Protein 8RXS (pdb70)

Sequence (1080 aa):
MSLAFTKTRSTIGIVAQPVSVEVHLSNGLPSFTMVGLAETAVKESKDRVRSAIINSQFEFPCRKITVNLGPANLPKTGSGFDLPIALGILAASEQIPLTNLANHEFIGELALSGELRGVSAIIPAVLAAHKDNQHLIIANANAAEASLTGHQKVFTANNLREVCDYLCQGTSLQSLPPKPMSLAFTKTRSTIGIVAQPVSVEVHLSNGLPSFTMVGLAETAVKESKDRVRSAIINSQFEFPCRKITVNLGPANLPKTGSGFDLPIALGILAASEQIPLTNLANHEFIGELALSGELRGVSAIIPAVLAAHKDNQHLIIANANAAEASLTGHQKVFTANNLREVCDYLCQGTSLQSLPPKPMSLAFTKTRSTIGIVAQPVSVEVHLSNGLPSFTMVGLAETAVKESKDRVRSAIINSQFEFPCRKITVNLGPANLPKTGSGFDLPIALGILAASEQIPLTNLANHEFIGELALSGELRGVSAIIPAVLAAHKDNQHLIIANANAAEASLTGHQKVFTANNLREVCDYLCQGTSLQSLPPKPMSLAFTKTRSTIGIVAQPVSVEVHLSNGLPSFTMVGLAETAVKESKDRVRSAIINSQFEFPCRKITVNLGPANLPKTGSGFDLPIALGILAASEQIPLTNLANHEFIGELALSGELRGVSAIIPAVLAAHKDNQHLIIANANAAEASLTGHQKVFTANNLREVCDYLCQGTSLQSLPPKPMSLAFTKTRSTIGIVAQPVSVEVHLSNGLPSFTMVGLAETAVKESKDRVRSAIINSQFEFPCRKITVNLGPANLPKTGSGFDLPIALGILAASEQIPLTNLANHEFIGELALSGELRGVSAIIPAVLAAHKDNQHLIIANANAAEASLTGHQKVFTANNLREVCDYLCQGTSLQSLPPKPMSLAFTKTRSTIGIVAQPVSVEVHLSNGLPSFTMVGLAETAVKESKDRVRSAIINSQFEFPCRKITVNLGPANLPKTGSGFDLPIALGILAASEQIPLTNLANHEFIGELALSGELRGVSAIIPAVLAAHKDNQHLIIANANAAEASLTGHQKVFTANNLREVCDYLCQGTSLQSLPPKP

Organism: NCBI:txid91891

InterPro domains:
  IPR000523 Magnesium chelatase ChlI-like, catalytic domain [PF01078] (190-395)
  IPR003593 AAA+ ATPase domain [SM00382] (210-392)
  IPR004482 Mg chelatase-related protein [TIGR00368] (8-496)
  IPR014721 Small ribosomal subunit protein uS5 domain 2-type fold, subgroup [G3DSA:3.30.230.10] (1-174)
  IPR020568 Ribosomal protein uS5 domain 2-type superfamily [SSF54211] (10-168)
  IPR025158 Mg chelatase-related protein, C-terminal domain [PF13335] (405-496)
  IPR027417 P-loop containing nucleoside triphosphate hydrolase [G3DSA:3.40.50.300] (183-501)
  IPR027417 P-loop containing nucleoside triphosphate hydrolase [SSF52540] (189-495)
  IPR045006 Magnesium-chelatase subunit ChlI-like [PTHR32039] (17-493)

Nearest PDB structures (foldseek):
  8rxk-assembly1_E  TM=9.957E-01  e=4.503E-37  Legionella pneumophila
  8rxs-assembly1_B  TM=9.980E-01  e=3.351E-36  Legionella pneumophila
  8rxd-assembly1_C  TM=9.918E-01  e=2.190E-35  Legionella pneumophila
  8rxt-assembly1_F  TM=9.920E-01  e=5.422E-35  Legionella pneumophila
  8rxt-assembly1_B  TM=9.966E-01  e=3.114E-34  Legionella pneumophila

Radius of gyration: 34.24 Å; Cα contacts (8 Å, |Δi|>4): 2587; chains: 6; bounding box: 90×98×53 Å

Foldseek 3Di:
DLKAWAWAFADDDLATHIKTKIKGFAADAADEEEAAQEDPLRVVLPQQLVLLQVLLVHDQDRTHMYIYIDDRPDHRPWNFCNLRNSVGRCVSVVNFPRCLSVFEHEGFHAGSNAWTDATPPCQNRVVVSVVVVGQYEGEPNCLVVNAVVVDWSYAYATGSVLVRCCSRPNDRRDTSDHDD/DLKAKAWAWADDPNATDIKIKIKDFDADADDEAEAAQEDPLGVVLPQQLQLQQVLVVHDQDRTHMYMYIDDRPDNRYWNFCSLRVNVRRCVSVVNFPRVLRPFAYETFGGGSNQFTDATPDCQNRLVVCVVVVGQYEYAPNCLQVNLQPPDWSHFYDTGNVGVRCCRRVNPGDHTRPDHD/DFKAWAKAWADDDLATHIWIKIKDWDADAQDEEEAQQEDPLQVPLVVQLVLLQVLLVHDQDRTHMYIYRDPNVDHGDWQFCSLRVNVRRCCRVVVAPRVLRVFEYEGFHAGSNQFTDATPPCQNRVVVSVVVVGAYEYAPVCLVVNQQVVDFRYAHAGGSNLVRCCSRPNPPGHTGDHHD/DLKAWAWAFADDPHATHIKIKIKGFDAAADAAQAQAQEDPCGPVLVQLLVLLQVLLVHDQDRTHIHIYMGDRPDYGYWQFCNLRVSVRNCCSVVVFPRVQRPQAHETFHGGSNQFTDATPDCVSRVVVSVVVRGEYEYAPNCLLVNLQVVDPSYYHAGGSNLVRCCRRPVPRRHRGDNHD/DLKAKAWAWADDDLATHIKIKIKHFDADAAEAAEAQQEDPLRVVLPQLLVLLQVLLPHDQDRTYMYIYIGDNDDHGDWNFCSLRVSVSRCCSVVVAPRVLRPQAYETFHAGSNQFTDATPPCQNRVVVSVVVVGQYEYAPNCLLVNCLVVDWSYAHATGSNLVRCCSRPNPCRDTRDHND/DQKAWAWAWADDDLATDIKTKMKDFAADAAAEAEAQQEDPLQVCLVLQLVLLQVLVPHDQDRGHMYIYIDPRPDNRDWNFCNLRNNVGRCCSVVNFPRVQNPQEYEGFGAGSNFWTDDTPDCVNRVVVSVVPVGLYEYALNCLAVVQVVVDPSHQYATGNVLVSCCRHPNNCSVSHRPHD

B-factor: mean 123.66, std 35.22, range [73.37, 212.03]

Secondary structure (DSSP, 8-state):
--EEEEEEEEEETTEEEEEEEEEEEESSSSB--EESSB-HHHHTHHHHHHHHHHHTT-----SEEEEEEE-TTS-B--STTHHHHHHHHHHHTTSS-GGGGTTEEE--EE-SS-BEE--S--HHHHHHHHHHT-EEEEEGGGTTGGGSS--SS-EEESBHHHHHHHHHT-----------/--EEEEEEEEEETTEEEEEEEEEEEESSSSB--EESSB-HHHHTHHHHHHHHHHHTT-----SEEEEEEE-SSS-B--S--HHHHHHHHHHHTTSS-TTGGGSEEE--EE-TTSBEEPPS--HHHHHHHHHHT-EEEEEGGGHHHHHTT--S---EESBHHHHHHHHHT-----------/--EEEEEEEEEETTEEEEEEEEEEEESSSS-EEEESSB-HHHHTHHHHHHHHHHTTT-----SEEEEE---TTSPB--STBHHHHHHHHHHHTTSS-GGGGSSEEE-BEE-TTSBEEPPS--HHHHHHHHHTT-EEEEEGGGHHHHTTT--TTEEEESBHHHHHHHHHH----B-PPPP-/--EEEEEEEEEETTEEEEEEEEEEE-SSSSEEE--S-BSSSTTHHHHHHHHHHHHTT-PPP-SEEEEEES-TTS-B--STBHHHHHHHHHHHTTSS-GGG-SSEEE-BEE-TTSBEE--SS-HHHHHHHHHTT-EEEEEGGGHHHHHTT--TTEEEESBHHHHHHHHHS--------S--/--EEEEEEEEEETTEEEEEEEEEEEESSSSEEEEESSB-HHHHTHHHHHHHHHHHTT----SSEEEEEES-TTS-B--STTHHHHHHHHHHHTTSS-TTTTSS-EE--EE-TTSBEE--S--HHHHHHHHHTT--EEEEGGGHHHHGGGT--SEEEESBHHHHHHHHHH------PPP--/--EEE--EEEEETTEEEEEEEEEEEESSSSEEEEESS--HHHHTHHHHHHHHHHHTT-----SEEEEEEE-TTS----STTHHHHHHHHHHHTTSS-TTSTTSEEE---B-SSSBB-PPS--HHHHHHHHTTT-EEEEEGGGHHHHHHH--SS--EESBHHHHHHHHSS--------S--

Structure (mmCIF, N/CA/C/O backbone):
data_8RXS
#
_entry.id   8RXS
#
_cell.length_a   1.00
_cell.length_b   1.00
_cell.length_c   1.00
_cell.angle_alpha   90.00
_cell.angle_beta   90.00
_cell.angle_gamma   90.00
#
_symmetry.space_group_name_H-M   'P 1'
#
loop_
_atom_site.group_PDB
_atom_site.id
_atom_site.type_symbol
_atom_site.label_atom_id
_atom_site.label_alt_id
_atom_site.label_comp_id
_atom_site.label_asym_id
_atom_site.label_entity_id
_atom_site.label_seq_id
_atom_site.pdbx_PDB_ins_code
_atom_site.Cartn_x
_atom_site.Cartn_y
_atom_site.Cartn_z
_atom_site.occupancy
_atom_site.B_iso_or_equiv
_atom_site.auth_seq_id
_atom_site.auth_comp_id
_atom_site.auth_asym_id
_atom_site.auth_atom_id
_atom_site.pdbx_PDB_model_num
ATOM 1 N N . MET A 1 1 ? 127.19800 170.62400 104.79100 1.000 170.75000 1 MET A N 1
ATOM 2 C CA . MET A 1 1 ? 128.40100 170.79200 105.65400 1.000 170.75000 1 MET A CA 1
ATOM 3 C C . MET A 1 1 ? 129.00200 169.43200 105.99700 1.000 170.75000 1 MET A C 1
ATOM 4 O O . MET A 1 1 ? 128.27900 168.48500 106.30400 1.000 170.75000 1 MET A O 1
ATOM 20 N N . SER A 1 2 ? 130.33100 169.34600 105.94300 1.000 166.86000 2 SER A N 1
ATOM 21 C CA . SER A 1 2 ? 131.03900 168.08900 106.19000 1.000 166.86000 2 SER A CA 1
ATOM 22 C C . SER A 1 2 ? 131.36500 167.96800 107.67900 1.000 166.86000 2 SER A C 1
ATOM 23 O O . SER A 1 2 ? 132.50700 168.09800 108.12100 1.000 166.86000 2 SER A O 1
ATOM 31 N N . LEU A 1 3 ? 130.31700 167.71500 108.45800 1.000 162.89000 3 LEU A N 1
ATOM 32 C CA . LEU A 1 3 ? 130.43900 167.55400 109.89900 1.000 162.89000 3 LEU A CA 1
ATOM 33 C C . LEU A 1 3 ? 129.59200 166.37300 110.34700 1.000 162.89000 3 LEU A C 1
ATOM 34 O O . LEU A 1 3 ? 128.54800 166.07900 109.75900 1.000 162.89000 3 LEU A O 1
ATOM 50 N N . ALA A 1 4 ? 130.05200 165.69500 111.39800 1.000 164.78000 4 ALA A N 1
ATOM 51 C CA . ALA A 1 4 ? 129.35400 164.53000 111.92600 1.000 164.78000 4 ALA A CA 1
ATOM 52 C C . ALA A 1 4 ? 129.63700 164.40700 113.41400 1.000 164.78000 4 ALA A C 1
ATOM 53 O O . ALA A 1 4 ? 130.78800 164.53500 113.84100 1.000 164.78000 4 ALA A O 1
ATOM 60 N N . PHE A 1 5 ? 128.58800 164.16100 114.19600 1.000 164.81000 5 PHE A N 1
ATOM 61 C CA . PHE A 1 5 ? 128.69000 163.96400 115.64000 1.000 164.81000 5 PHE A CA 1
ATOM 62 C C . PHE A 1 5 ? 128.37800 162.50300 115.95700 1.000 164.81000 5 PHE A C 1
ATOM 63 O O . PHE A 1 5 ? 127.21900 162.12100 116.12100 1.000 164.81000 5 PHE A O 1
ATOM 80 N N . THR A 1 6 ? 129.42400 161.68900 116.04200 1.000 172.09000 6 THR A N 1
ATOM 81 C CA . THR A 1 6 ? 129.30500 160.34200 116.56800 1.000 172.09000 6 THR A CA 1
ATOM 82 C C . THR A 1 6 ? 129.46800 160.37600 118.08700 1.000 172.09000 6 THR A C 1
ATOM 83 O O . THR A 1 6 ? 129.84300 161.39400 118.67300 1.000 172.09000 6 THR A O 1
ATOM 94 N N . LYS A 1 7 ? 129.18200 159.24700 118.73100 1.000 175.02000 7 LYS A N 1
ATOM 95 C CA . LYS A 1 7 ? 129.24800 159.16100 120.18200 1.000 175.02000 7 LYS A CA 1
ATOM 96 C C . LYS A 1 7 ? 129.88500 157.84300 120.59200 1.000 175.02000 7 LYS A C 1
ATOM 97 O O . LYS A 1 7 ? 129.89300 156.86700 119.83800 1.000 175.02000 7 LYS A O 1
ATOM 116 N N . THR A 1 8 ? 130.42200 157.83300 121.80600 1.000 176.45000 8 THR A N 1
ATOM 117 C CA . THR A 1 8 ? 131.04600 156.65300 122.39200 1.000 176.45000 8 THR A CA 1
ATOM 118 C C . THR A 1 8 ? 131.17400 156.90500 123.88900 1.000 176.45000 8 THR A C 1
ATOM 119 O O . THR A 1 8 ? 130.78200 157.96100 124.39500 1.000 176.45000 8 THR A O 1
ATOM 130 N N . ARG A 1 9 ? 131.72700 155.92300 124.59800 1.000 187.16000 9 ARG A N 1
ATOM 131 C CA . ARG A 1 9 ? 131.84900 155.98200 126.04700 1.000 187.16000 9 ARG A CA 1
ATOM 132 C C . ARG A 1 9 ? 133.29500 155.74700 126.45300 1.000 187.16000 9 ARG A C 1
ATOM 133 O O . ARG A 1 9 ? 133.94000 154.81900 125.95400 1.000 187.16000 9 ARG A O 1
ATOM 154 N N . SER A 1 10 ? 133.79700 156.58700 127.35200 1.000 187.26000 10 SER A N 1
ATOM 155 C CA . SER A 1 10 ? 135.11800 156.42800 127.94500 1.000 187.26000 10 SER A CA 1
ATOM 156 C C . SER A 1 10 ? 134.95400 156.02900 129.40400 1.000 187.26000 10 SER A C 1
ATOM 157 O O . SER A 1 10 ? 134.15400 156.63100 130.12900 1.000 187.26000 10 SER A O 1
ATOM 165 N N . THR A 1 11 ? 135.70900 155.02100 129.82900 1.000 196.13000 11 THR A N 1
ATOM 166 C CA . THR A 1 11 ? 135.58400 154.44600 131.16300 1.000 196.13000 11 THR A CA 1
ATOM 167 C C . THR A 1 11 ? 136.76700 154.89700 132.01100 1.000 196.13000 11 THR A C 1
ATOM 168 O O . THR A 1 11 ? 137.91200 154.51300 131.74500 1.000 196.13000 11 THR A O 1
ATOM 179 N N . ILE A 1 12 ? 136.48700 155.70900 133.02700 1.000 200.01000 12 ILE A N 1
ATOM 180 C CA . ILE A 1 12 ? 137.46200 156.07700 134.04700 1.000 200.01000 12 ILE A CA 1
ATOM 181 C C . ILE A 1 12 ? 136.83100 155.80700 135.40400 1.000 200.01000 12 ILE A C 1
ATOM 182 O O . ILE A 1 12 ? 135.69800 156.23200 135.66200 1.000 200.01000 12 ILE A O 1
ATOM 198 N N . GLY A 1 13 ? 137.55100 155.09300 136.26300 1.000 208.53000 13 GLY A N 1
ATOM 199 C CA . GLY A 1 13 ? 137.00000 154.69500 137.54200 1.000 208.53000 13 GLY A CA 1
ATOM 200 C C . GLY A 1 13 ? 136.00300 153.56500 137.39500 1.000 208.53000 13 GLY A C 1
ATOM 201 O O . GLY A 1 13 ? 136.38600 152.42700 137.10600 1.000 208.53000 13 GLY A O 1
ATOM 205 N N . ILE A 1 14 ? 134.71900 153.86400 137.59100 1.000 212.03000 14 ILE A N 1
ATOM 206 C CA . ILE A 1 14 ? 133.66500 152.86400 137.46100 1.000 212.03000 14 ILE A CA 1
ATOM 207 C C . ILE A 1 14 ? 132.62400 153.33500 136.45300 1.000 212.03000 14 ILE A C 1
ATOM 208 O O . ILE A 1 14 ? 131.92600 152.52000 135.84100 1.000 212.03000 14 ILE A O 1
ATOM 224 N N . VAL A 1 15 ? 132.51100 154.64600 136.27500 1.000 201.57000 15 VAL A N 1
ATOM 225 C CA . VAL A 1 15 ? 131.49100 155.22600 135.41000 1.000 201.57000 15 VAL A CA 1
ATOM 226 C C . VAL A 1 15 ? 132.02100 155.28700 133.98500 1.000 201.57000 15 VAL A C 1
ATOM 227 O O . VAL A 1 15 ? 133.21900 155.46500 133.74700 1.000 201.57000 15 VAL A O 1
ATOM 240 N N . ALA A 1 16 ? 131.11200 155.13300 133.02300 1.000 194.05000 16 ALA A N 1
ATOM 241 C CA . ALA A 1 16 ? 131.43100 155.25200 131.60200 1.000 194.05000 16 ALA A CA 1
ATOM 242 C C . ALA A 1 16 ? 131.05900 156.66700 131.16800 1.000 194.05000 16 ALA A C 1
ATOM 243 O O . ALA A 1 16 ? 129.91200 156.95100 130.82200 1.000 194.05000 16 ALA A O 1
ATOM 250 N N . GLN A 1 17 ? 132.04200 157.56000 131.19000 1.000 191.91000 17 GLN A N 1
ATOM 251 C CA . GLN A 1 17 ? 131.77500 158.95200 130.85800 1.000 191.91000 17 GLN A CA 1
ATOM 252 C C . GLN A 1 17 ? 131.35600 159.06300 129.39300 1.000 191.91000 17 GLN A C 1
ATOM 253 O O . GLN A 1 17 ? 131.92500 158.38300 128.53100 1.000 191.91000 17 GLN A O 1
ATOM 267 N N . PRO A 1 18 ? 130.37300 159.90200 129.07300 1.000 182.49000 18 PRO A N 1
ATOM 268 C CA . PRO A 1 18 ? 130.02100 160.10500 127.66600 1.000 182.49000 18 PRO A CA 1
ATOM 269 C C . PRO A 1 18 ? 131.13600 160.81200 126.91400 1.000 182.49000 18 PRO A C 1
ATOM 270 O O . PRO A 1 18 ? 131.85400 161.65200 127.46000 1.000 182.49000 18 PRO A O 1
ATOM 281 N N . VAL A 1 19 ? 131.27700 160.45700 125.63900 1.000 174.00000 19 VAL A N 1
ATOM 282 C CA . VAL A 1 19 ? 132.24000 161.09200 124.74800 1.000 174.00000 19 VAL A CA 1
ATOM 283 C C . VAL A 1 19 ? 131.55000 161.35500 123.42000 1.000 174.00000 19 VAL A C 1
ATOM 284 O O . VAL A 1 19 ? 130.90400 160.46200 122.86200 1.000 174.00000 19 VAL A O 1
ATOM 297 N N . SER A 1 20 ? 131.68600 162.57600 122.91500 1.000 166.14000 20 SER A N 1
ATOM 298 C CA . SER A 1 20 ? 131.08100 162.98800 121.65200 1.000 166.14000 20 SER A CA 1
ATOM 299 C C . SER A 1 20 ? 132.19700 163.14200 120.62700 1.000 166.14000 20 SER A C 1
ATOM 300 O O . SER A 1 20 ? 132.90200 164.15500 120.60900 1.000 166.14000 20 SER A O 1
ATOM 308 N N . VAL A 1 21 ? 132.36200 162.13200 119.77800 1.000 166.25000 21 VAL A N 1
ATOM 309 C CA . VAL A 1 21 ? 133.35000 162.18800 118.70800 1.000 166.25000 21 VAL A CA 1
ATOM 310 C C . VAL A 1 21 ? 132.81400 163.09700 117.61100 1.000 166.25000 21 VAL A C 1
ATOM 311 O O . VAL A 1 21 ? 131.74300 162.84500 117.04800 1.000 166.25000 21 VAL A O 1
ATOM 324 N N . GLU A 1 22 ? 133.55700 164.15600 117.30700 1.000 163.64000 22 GLU A N 1
ATOM 325 C CA . GLU A 1 22 ? 133.15000 165.16000 116.33500 1.000 163.64000 22 GLU A CA 1
ATOM 326 C C . GLU A 1 22 ? 134.21200 165.25200 115.25100 1.000 163.64000 22 GLU A C 1
ATOM 327 O O . GLU A 1 22 ? 135.40500 165.35300 115.55300 1.000 163.64000 22 GLU A O 1
ATOM 339 N N . VAL A 1 23 ? 133.77700 165.21600 113.99400 1.000 161.74000 23 VAL A N 1
ATOM 340 C CA . VAL A 1 23 ? 134.67600 165.17800 112.84700 1.000 161.74000 23 VAL A CA 1
ATOM 341 C C . VAL A 1 23 ? 134.30200 166.29500 111.88400 1.000 161.74000 23 VAL A C 1
ATOM 342 O O . VAL A 1 23 ? 133.11800 166.51800 111.60700 1.000 161.74000 23 VAL A O 1
ATOM 355 N N . HIS A 1 24 ? 135.31400 166.99700 111.38100 1.000 161.09000 24 HIS A N 1
ATOM 356 C CA . HIS A 1 24 ? 135.13900 168.02900 110.37300 1.000 161.09000 24 HIS A CA 1
ATOM 357 C C . HIS A 1 24 ? 136.08200 167.73800 109.21400 1.000 161.09000 24 HIS A C 1
ATOM 358 O O . HIS A 1 24 ? 137.0890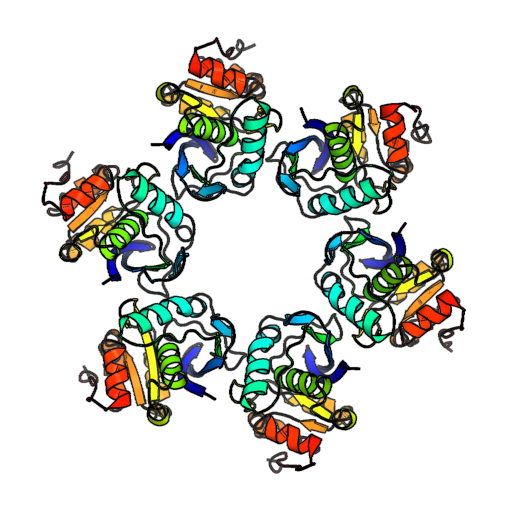0 167.04400 109.36800 1.000 161.09000 24 HIS A O 1
ATOM 372 N N . LEU A 1 25 ? 135.74600 168.27800 108.04200 1.000 164.46000 25 LEU A N 1
ATOM 373 C CA . LEU A 1 25 ? 136.52700 168.05100 106.82600 1.000 164.46000 25 LEU A CA 1
ATOM 374 C C . LEU A 1 25 ? 136.68100 169.39100 106.11300 1.000 164.46000 25 LEU A C 1
ATOM 375 O O . LEU A 1 25 ? 135.76500 169.84100 105.42000 1.000 164.46000 25 LEU A O 1
ATOM 391 N N . SER A 1 26 ? 137.84000 170.02100 106.28800 1.000 164.50000 26 SER A N 1
ATOM 392 C CA . SER A 1 26 ? 138.13100 171.29300 105.64000 1.000 164.50000 26 SER A CA 1
ATOM 393 C C . SER A 1 26 ? 138.54700 171.03600 104.19200 1.000 164.50000 26 SER A C 1
ATOM 394 O O . SER A 1 26 ? 138.49900 169.90700 103.69900 1.000 164.50000 26 SER A O 1
ATOM 402 N N . ASN A 1 27 ? 138.96600 172.08900 103.48900 1.000 166.54000 27 ASN A N 1
ATOM 403 C CA . ASN A 1 27 ? 139.29200 172.00600 102.07000 1.000 166.54000 27 ASN A CA 1
ATOM 404 C C . ASN A 1 27 ? 140.78700 172.16400 101.80600 1.000 166.54000 27 ASN A C 1
ATOM 405 O O . ASN A 1 27 ? 141.18100 172.53000 100.69300 1.000 166.54000 27 ASN A O 1
ATOM 416 N N . GLY A 1 28 ? 141.62800 171.88800 102.80000 1.000 163.87000 28 GLY A N 1
ATOM 417 C CA . GLY A 1 28 ? 143.05900 172.04900 102.66700 1.000 163.87000 28 GLY A CA 1
ATOM 418 C C . GLY A 1 28 ? 143.74900 170.78600 102.18500 1.000 163.87000 28 GLY A C 1
ATOM 419 O O . GLY A 1 28 ? 143.12100 169.80100 101.79200 1.000 163.87000 28 GLY A O 1
ATOM 423 N N . LEU A 1 29 ? 145.07800 170.82900 102.22400 1.000 153.74000 29 LEU A N 1
ATOM 424 C CA . LEU A 1 29 ? 145.88300 169.69100 101.81900 1.000 153.74000 29 LEU A CA 1
ATOM 425 C C . LEU A 1 29 ? 145.65300 168.52400 102.77600 1.000 153.74000 29 LEU A C 1
ATOM 426 O O . LEU A 1 29 ? 145.21200 168.71800 103.91100 1.000 153.74000 29 LEU A O 1
ATOM 442 N N . PRO A 1 30 ? 145.93800 167.29700 102.34100 1.000 153.64000 30 PRO A N 1
ATOM 443 C CA . PRO A 1 30 ? 145.66900 166.14300 103.20700 1.000 153.64000 30 PRO A CA 1
ATOM 444 C C . PRO A 1 30 ? 146.45000 166.23800 104.50800 1.000 153.64000 30 PRO A C 1
ATOM 445 O O . PRO A 1 30 ? 147.62100 166.62400 104.52700 1.000 153.64000 30 PRO A O 1
ATOM 456 N N . SER A 1 31 ? 145.78500 165.88800 105.60100 1.000 152.99000 31 SER A N 1
ATOM 457 C CA . SER A 1 31 ? 146.39000 165.91900 106.92500 1.000 152.99000 31 SER A CA 1
ATOM 458 C C . SER A 1 31 ? 145.50700 165.11000 107.86700 1.000 152.99000 31 SER A C 1
ATOM 459 O O . SER A 1 31 ? 144.59100 164.40400 107.43200 1.000 152.99000 31 SER A O 1
ATOM 467 N N . PHE A 1 32 ? 145.78600 165.21000 109.16300 1.000 151.61000 32 PHE A N 1
ATOM 468 C CA . PHE A 1 32 ? 144.96600 164.57100 110.18100 1.000 151.61000 32 PHE A CA 1
ATOM 469 C C . PHE A 1 32 ? 145.35400 165.15000 111.53100 1.000 151.61000 32 PHE A C 1
ATOM 470 O O . PHE A 1 32 ? 146.54100 165.28600 111.83000 1.000 151.61000 32 PHE A O 1
ATOM 487 N N . THR A 1 33 ? 144.35000 165.48600 112.33800 1.000 145.52000 33 THR A N 1
ATOM 488 C CA . THR A 1 33 ? 144.59400 166.12000 113.62900 1.000 145.52000 33 THR A CA 1
ATOM 489 C C . THR A 1 33 ? 143.56900 165.61400 114.62900 1.000 145.52000 33 THR A C 1
ATOM 490 O O . THR A 1 33 ? 142.36400 165.74700 114.40100 1.000 145.52000 33 THR A O 1
ATOM 501 N N . MET A 1 34 ? 144.04800 165.03600 115.72500 1.000 148.80000 34 MET A N 1
ATOM 502 C CA . MET A 1 34 ? 143.19300 164.57500 116.81000 1.000 148.80000 34 MET A CA 1
ATOM 503 C C . MET A 1 34 ? 143.20900 165.61700 117.91800 1.000 148.80000 34 MET A C 1
ATOM 504 O O . MET A 1 34 ? 144.26600 165.91100 118.48700 1.000 148.80000 34 MET A O 1
ATOM 518 N N . VAL A 1 35 ? 142.04200 166.16800 118.22300 1.000 149.14000 35 VAL A N 1
ATOM 519 C CA . VAL A 1 35 ? 141.90200 167.19000 119.24200 1.000 149.14000 35 VAL A CA 1
ATOM 520 C C . VAL A 1 35 ? 141.50500 166.52500 120.55200 1.000 149.14000 35 VAL A C 1
ATOM 521 O O . VAL A 1 35 ? 141.00400 165.39800 120.58400 1.000 149.14000 35 VAL A O 1
ATOM 534 N N . GLY A 1 36 ? 141.74100 167.22700 121.65400 1.000 144.75000 36 GLY A N 1
ATOM 535 C CA . GLY A 1 36 ? 141.45700 166.70200 122.97100 1.000 144.75000 36 GLY A CA 1
ATOM 536 C C . GLY A 1 36 ? 142.62000 165.90900 123.53600 1.000 144.75000 36 GLY A C 1
ATOM 537 O O . GLY A 1 36 ? 143.64200 165.67500 122.88700 1.000 144.75000 36 GLY A O 1
ATOM 541 N N . LEU A 1 37 ? 142.45000 165.48000 124.78600 1.000 150.42000 37 LEU A N 1
ATOM 542 C CA . LEU A 1 37 ? 143.48900 164.73900 125.50000 1.000 150.42000 37 LEU A CA 1
ATOM 543 C C . LEU A 1 37 ? 143.53500 163.28800 125.01500 1.000 150.42000 37 LEU A C 1
ATOM 544 O O . LEU A 1 37 ? 143.31500 162.33500 125.76100 1.000 150.42000 37 LEU A O 1
ATOM 560 N N . ALA A 1 38 ? 143.83500 163.13800 123.73000 1.000 149.14000 38 ALA A N 1
ATOM 561 C CA . ALA A 1 38 ? 143.96400 161.82100 123.12100 1.000 149.14000 38 ALA A CA 1
ATOM 562 C C . ALA A 1 38 ? 145.29900 161.22500 123.54800 1.000 149.14000 38 ALA A C 1
ATOM 563 O O . ALA A 1 38 ? 146.36100 161.72900 123.16900 1.000 149.14000 38 ALA A O 1
ATOM 570 N N . GLU A 1 39 ? 145.25400 160.15600 124.33700 1.000 154.93000 39 GLU A N 1
ATOM 571 C CA . GLU A 1 39 ? 146.47900 159.48000 124.73700 1.000 154.93000 39 GLU A CA 1
ATOM 572 C C . GLU A 1 39 ? 147.10700 158.78300 123.52900 1.000 154.93000 39 GLU A C 1
ATOM 573 O O . GLU A 1 39 ? 146.55400 158.76600 122.42500 1.000 154.93000 39 GLU A O 1
ATOM 585 N N . THR A 1 40 ? 148.27800 158.18300 123.75700 1.000 146.96000 40 THR A N 1
ATOM 586 C CA . THR A 1 40 ? 149.02000 157.54800 122.67100 1.000 146.96000 40 THR A CA 1
ATOM 587 C C . THR A 1 40 ? 148.14900 156.54100 121.93300 1.000 146.96000 40 THR A C 1
ATOM 588 O O . THR A 1 40 ? 148.00800 156.60000 120.70100 1.000 146.96000 40 THR A O 1
ATOM 599 N N . ALA A 1 41 ? 147.51300 155.63400 122.68500 1.000 145.51000 41 ALA A N 1
ATOM 600 C CA . ALA A 1 41 ? 146.73300 154.55800 122.08800 1.000 145.51000 41 ALA A CA 1
ATOM 601 C C . ALA A 1 41 ? 145.59900 155.07800 121.21900 1.000 145.51000 41 ALA A C 1
ATOM 602 O O . ALA A 1 41 ? 145.11000 154.34400 120.35300 1.000 145.51000 41 ALA A O 1
ATOM 609 N N . VAL A 1 42 ? 145.17000 156.31700 121.42800 1.000 151.89000 42 VAL A N 1
ATOM 610 C CA . VAL A 1 42 ? 144.11900 156.90900 120.61300 1.000 151.89000 42 VAL A CA 1
ATOM 611 C C . VAL A 1 42 ? 144.70400 157.60700 119.39500 1.000 151.89000 42 VAL A C 1
ATOM 612 O O . VAL A 1 42 ? 144.21400 157.43800 118.27600 1.000 151.89000 42 VAL A O 1
ATOM 625 N N . LYS A 1 43 ? 145.76100 158.40100 119.58100 1.000 147.35000 43 LYS A N 1
ATOM 626 C CA . LYS A 1 43 ? 146.29400 159.15000 118.44800 1.000 147.35000 43 LYS A CA 1
ATOM 627 C C . LYS A 1 43 ? 146.97100 158.25800 117.41400 1.000 147.35000 43 LYS A C 1
ATOM 628 O O . LYS A 1 43 ? 147.11400 158.68400 116.26300 1.000 147.35000 43 LYS A O 1
ATOM 647 N N . GLU A 1 44 ? 147.38500 157.03500 117.76500 1.000 149.37000 44 GLU A N 1
ATOM 648 C CA . GLU A 1 44 ? 147.80700 156.16700 116.66300 1.000 149.37000 44 GLU A CA 1
ATOM 649 C C . GLU A 1 44 ? 146.63500 155.67000 115.82700 1.000 149.37000 44 GLU A C 1
ATOM 650 O O . GLU A 1 44 ? 146.86400 155.00300 114.81200 1.000 149.37000 44 GLU A O 1
ATOM 662 N N . SER A 1 45 ? 145.39500 155.96500 116.22000 1.000 150.03000 45 SER A N 1
ATOM 663 C CA . SER A 1 45 ? 144.23700 155.43400 115.50800 1.000 150.03000 45 SER A CA 1
ATOM 664 C C . SER A 1 45 ? 144.06600 156.02100 114.11300 1.000 150.03000 45 SER A C 1
ATOM 665 O O . SER A 1 45 ? 143.21600 155.53300 113.36200 1.000 150.03000 45 SER A O 1
ATOM 673 N N . LYS A 1 46 ? 144.82600 157.05700 113.75100 1.000 149.44000 46 LYS A N 1
ATOM 674 C CA . LYS A 1 46 ? 144.64900 157.67900 112.44100 1.000 149.44000 46 LYS A CA 1
ATOM 675 C C . LYS A 1 46 ? 144.84500 156.66400 111.32000 1.000 149.44000 46 LYS A C 1
ATOM 676 O O . LYS A 1 46 ? 143.97600 156.49300 110.45300 1.000 149.44000 46 LYS A O 1
ATOM 695 N N . ASP A 1 47 ? 145.98300 155.96600 111.33000 1.000 146.58000 47 ASP A N 1
ATOM 696 C CA . ASP A 1 47 ? 146.27000 155.01400 110.26500 1.000 146.58000 47 ASP A CA 1
ATOM 697 C C . ASP A 1 47 ? 145.34800 153.80600 110.33200 1.000 146.58000 47 ASP A C 1
ATOM 698 O O . ASP A 1 47 ? 144.97700 153.25500 109.29100 1.000 146.58000 47 ASP A O 1
ATOM 707 N N . ARG A 1 48 ? 144.97200 153.37800 111.53900 1.000 149.94000 48 ARG A N 1
ATOM 708 C CA . ARG A 1 48 ? 144.01500 152.28400 111.65900 1.000 149.94000 48 ARG A CA 1
ATOM 709 C C . ARG A 1 48 ? 142.70600 152.64200 110.97100 1.000 149.94000 48 ARG A C 1
ATOM 710 O O . ARG A 1 48 ? 142.16100 151.84900 110.19300 1.000 149.94000 48 ARG A O 1
ATOM 731 N N . VAL A 1 49 ? 142.19100 153.84200 111.24000 1.000 158.32000 49 VAL A N 1
ATOM 732 C CA . VAL A 1 49 ? 140.94600 154.27900 110.61700 1.000 158.32000 49 VAL A CA 1
ATOM 733 C C . VAL A 1 49 ? 141.11400 154.35900 109.10700 1.000 158.32000 49 VAL A C 1
ATOM 734 O O . VAL A 1 49 ? 140.24700 153.91800 108.34400 1.000 158.32000 49 VAL A O 1
ATOM 747 N N . ARG A 1 50 ? 142.22500 154.94000 108.65300 1.000 151.98000 50 ARG A N 1
ATOM 748 C CA . ARG A 1 50 ? 142.43100 155.09400 107.21600 1.000 151.98000 50 ARG A CA 1
ATOM 749 C C . ARG A 1 50 ? 142.44100 153.73700 106.52100 1.000 151.98000 50 ARG A C 1
ATOM 750 O O . ARG A 1 50 ? 141.75900 153.53800 105.50600 1.000 151.98000 50 ARG A O 1
ATOM 771 N N . SER A 1 51 ? 143.19700 152.78200 107.06600 1.000 153.74000 51 SER A N 1
ATOM 772 C CA . SER A 1 51 ? 143.27800 151.45800 106.45900 1.000 153.74000 51 SER A CA 1
ATOM 773 C C . SER A 1 51 ? 141.93700 150.74100 106.50700 1.000 153.74000 51 SER A C 1
ATOM 774 O O . SER A 1 51 ? 141.52800 150.11600 105.52100 1.000 153.74000 51 SER A O 1
ATOM 782 N N . ALA A 1 52 ? 141.23400 150.81400 107.64100 1.000 158.37000 52 ALA A N 1
ATOM 783 C CA . ALA A 1 52 ? 139.94700 150.13700 107.74900 1.000 158.37000 52 ALA A CA 1
ATOM 784 C C . ALA A 1 52 ? 138.94600 150.70600 106.75400 1.000 158.37000 52 ALA A C 1
ATOM 785 O O . ALA A 1 52 ? 138.18000 149.95900 106.13500 1.000 158.37000 52 ALA A O 1
ATOM 792 N N . ILE A 1 53 ? 138.93800 152.02900 106.58500 1.000 163.52000 53 ILE A N 1
ATOM 793 C CA . ILE A 1 53 ? 138.01200 152.64900 105.64700 1.000 163.52000 53 ILE A CA 1
ATOM 794 C C . ILE A 1 53 ? 138.36700 152.26800 104.21600 1.000 163.52000 53 ILE A C 1
ATOM 795 O O . ILE A 1 53 ? 137.48600 151.93800 103.41200 1.000 163.52000 53 ILE A O 1
ATOM 811 N N . ILE A 1 54 ? 139.65500 152.29900 103.87000 1.000 157.69000 54 ILE A N 1
ATOM 812 C CA . ILE A 1 54 ? 140.05200 151.98300 102.50100 1.000 157.69000 54 ILE A CA 1
ATOM 813 C C . ILE A 1 54 ? 139.73200 150.53000 102.17000 1.000 157.69000 54 ILE A C 1
ATOM 814 O O . ILE A 1 54 ? 139.21000 150.22600 101.09000 1.000 157.69000 54 ILE A O 1
ATOM 830 N N . ASN A 1 55 ? 140.03700 149.60800 103.08600 1.000 155.14000 55 ASN A N 1
ATOM 831 C CA . ASN A 1 55 ? 139.88400 148.18800 102.78400 1.000 155.14000 55 ASN A CA 1
ATOM 832 C C . ASN A 1 55 ? 138.42200 147.76900 102.71800 1.000 155.14000 55 ASN A C 1
ATOM 833 O O . ASN A 1 55 ? 138.09500 146.78000 102.05300 1.000 155.14000 55 ASN A O 1
ATOM 844 N N . SER A 1 56 ? 137.53200 148.49700 103.38900 1.000 167.40000 56 SER A N 1
ATOM 845 C CA . SER A 1 56 ? 136.10700 148.19100 103.35900 1.000 167.40000 56 SER A CA 1
ATOM 846 C C . SER A 1 56 ? 135.41000 148.75000 102.12400 1.000 167.40000 56 SER A C 1
ATOM 847 O O . SER A 1 56 ? 134.18100 148.89000 102.12800 1.000 167.40000 56 SER A O 1
ATOM 855 N N . GLN A 1 57 ? 136.16500 149.07400 101.07400 1.000 172.38000 57 GLN A N 1
ATOM 856 C CA . GLN A 1 57 ? 135.60700 149.56100 99.81400 1.000 172.38000 57 GLN A CA 1
ATOM 857 C C . GLN A 1 57 ? 134.83300 150.86200 100.00800 1.000 172.38000 57 GLN A C 1
ATOM 858 O O . GLN A 1 57 ? 133.84800 151.12300 99.31300 1.000 172.38000 57 GLN A O 1
ATOM 872 N N . PHE A 1 58 ? 135.27100 151.68400 100.95300 1.000 172.18000 58 PHE A N 1
ATOM 873 C CA . PHE A 1 58 ? 134.71100 153.00500 101.17100 1.000 172.18000 58 PHE A CA 1
ATOM 874 C C . PHE A 1 58 ? 135.60100 154.04100 100.49000 1.000 172.18000 58 PHE A C 1
ATOM 875 O O . PHE A 1 58 ? 136.54800 153.70500 99.77300 1.000 172.18000 58 PHE A O 1
ATOM 892 N N . GLU A 1 59 ? 135.29900 155.31800 100.71000 1.000 173.82000 59 GLU A N 1
ATOM 893 C CA . GLU A 1 59 ? 136.08800 156.42100 100.17500 1.000 173.82000 59 GLU A CA 1
ATOM 894 C C . GLU A 1 59 ? 136.68000 157.20700 101.33400 1.000 173.82000 59 GLU A C 1
ATOM 895 O O . GLU A 1 59 ? 135.94200 157.70200 102.19400 1.000 173.82000 59 GLU A O 1
ATOM 907 N N . PHE A 1 60 ? 138.00700 157.32200 101.35600 1.000 163.94000 60 PHE A N 1
ATOM 908 C CA . PHE A 1 60 ? 138.68700 158.12800 102.35900 1.000 163.94000 60 PHE A CA 1
ATOM 909 C C . PHE A 1 60 ? 138.89800 159.53300 101.81500 1.000 163.94000 60 PHE A C 1
ATOM 910 O O . PHE A 1 60 ? 139.54400 159.68600 100.77000 1.000 163.94000 60 PHE A O 1
ATOM 927 N N . PRO A 1 61 ? 138.38600 160.57700 102.46900 1.000 165.23000 61 PRO A N 1
ATOM 928 C CA . PRO A 1 61 ? 138.55500 161.92800 101.92300 1.000 165.23000 61 PRO A CA 1
ATOM 929 C C . PRO A 1 61 ? 140.02300 162.31400 101.82100 1.000 165.23000 61 PRO A C 1
ATOM 930 O O . PRO A 1 61 ? 140.85400 161.91900 102.64100 1.000 165.23000 61 PRO A O 1
ATOM 941 N N . CYS A 1 62 ? 140.33400 163.10200 100.78900 1.000 155.30000 62 CYS A N 1
ATOM 942 C CA . CYS A 1 62 ? 141.64600 163.71500 100.63200 1.000 155.30000 62 CYS A CA 1
ATOM 943 C C . CYS A 1 62 ? 141.69200 165.11200 101.24100 1.000 155.30000 62 CYS A C 1
ATOM 944 O O . CYS A 1 62 ? 142.46000 165.97000 100.78800 1.000 155.30000 62 CYS A O 1
ATOM 952 N N . ARG A 1 63 ? 140.87900 165.35400 102.26500 1.000 164.64000 63 ARG A N 1
ATOM 953 C CA . ARG A 1 63 ? 140.69200 166.66700 102.85300 1.000 164.64000 63 ARG A CA 1
ATOM 954 C C . ARG A 1 63 ? 141.47100 166.77200 104.16300 1.000 164.64000 63 ARG A C 1
ATOM 955 O O . ARG A 1 63 ? 142.10300 165.81700 104.62100 1.000 164.64000 63 ARG A O 1
ATOM 976 N N . LYS A 1 64 ? 141.42100 167.95500 104.77200 1.000 163.76000 64 LYS A N 1
ATOM 977 C CA . LYS A 1 64 ? 142.10900 168.21400 106.03600 1.000 163.76000 64 LYS A CA 1
ATOM 978 C C . LYS A 1 64 ? 141.18900 167.77300 107.16700 1.000 163.76000 64 LYS A C 1
ATOM 979 O O . LYS A 1 64 ? 140.43300 168.56600 107.72900 1.000 163.76000 64 LYS A O 1
ATOM 998 N N . ILE A 1 65 ? 141.25400 166.48400 107.50300 1.000 160.03000 65 ILE A N 1
ATOM 999 C CA . ILE A 1 65 ? 140.41000 165.95400 108.56200 1.000 160.03000 65 ILE A CA 1
ATOM 1000 C C . ILE A 1 65 ? 140.77500 166.61200 109.89000 1.000 160.03000 65 ILE A C 1
ATOM 1001 O O . ILE A 1 65 ? 141.92400 167.00700 110.12300 1.000 160.03000 65 ILE A O 1
ATOM 1017 N N . THR A 1 66 ? 139.78100 166.73000 110.77100 1.000 157.31000 66 THR A N 1
ATOM 1018 C CA . THR A 1 66 ? 139.98400 167.32300 112.09600 1.000 157.31000 66 THR A CA 1
ATOM 1019 C C . THR A 1 66 ? 139.03300 166.61200 113.06100 1.000 157.31000 66 THR A C 1
ATOM 1020 O O . THR A 1 66 ? 137.85900 166.97000 113.17200 1.000 157.31000 66 THR A O 1
ATOM 1031 N N . VAL A 1 67 ? 139.55800 165.60900 113.75500 1.000 157.12000 67 VAL A N 1
ATOM 1032 C CA . VAL A 1 67 ? 138.77500 164.82000 114.69900 1.000 157.12000 67 VAL A CA 1
ATOM 1033 C C . VAL A 1 67 ? 138.90100 165.44000 116.08200 1.000 157.12000 67 VAL A C 1
ATOM 1034 O O . VAL A 1 67 ? 140.01200 165.63100 116.59000 1.000 157.12000 67 VAL A O 1
ATOM 1047 N N . ASN A 1 68 ? 137.76100 165.75600 116.69200 1.000 158.32000 68 ASN A N 1
ATOM 1048 C CA . ASN A 1 68 ? 137.71500 166.33100 118.03300 1.000 158.32000 68 ASN A CA 1
ATOM 1049 C C . ASN A 1 68 ? 136.76300 165.49100 118.87000 1.000 158.32000 68 ASN A C 1
ATOM 1050 O O . ASN A 1 68 ? 135.57000 165.40100 118.55900 1.000 158.32000 68 ASN A O 1
ATOM 1061 N N . LEU A 1 69 ? 137.28600 164.88100 119.92900 1.000 161.39000 69 LEU A N 1
ATOM 1062 C CA . LEU A 1 69 ? 136.50400 164.05800 120.84600 1.000 161.39000 69 LEU A CA 1
ATOM 1063 C C . LEU A 1 69 ? 136.52200 164.73600 122.21500 1.000 161.39000 69 LEU A C 1
ATOM 1064 O O . LEU A 1 69 ? 137.43700 164.53700 123.01600 1.000 161.39000 69 LEU A O 1
ATOM 1080 N N . GLY A 1 70 ? 135.49900 165.54400 122.47700 1.000 162.11000 70 GLY A N 1
ATOM 1081 C CA . GLY A 1 70 ? 135.36000 166.19400 123.75800 1.000 162.11000 70 GLY A CA 1
ATOM 1082 C C . GLY A 1 70 ? 134.75100 165.27200 124.79000 1.000 162.11000 70 GLY A C 1
ATOM 1083 O O . GLY A 1 70 ? 134.30000 164.15400 124.49600 1.000 162.11000 70 GLY A O 1
ATOM 1087 N N . PRO A 1 71 ? 134.72400 165.73700 126.04800 1.000 162.02000 71 PRO A N 1
ATOM 1088 C CA . PRO A 1 71 ? 135.22400 167.02400 126.56100 1.000 162.02000 71 PRO A CA 1
ATOM 1089 C C . PRO A 1 71 ? 136.74400 167.12900 126.50700 1.000 162.02000 71 PRO A C 1
ATOM 1090 O O . PRO A 1 71 ? 137.44100 166.12300 126.40700 1.000 162.02000 71 PRO A O 1
ATOM 1101 N N . ALA A 1 72 ? 137.28200 168.34600 126.57600 1.000 152.70000 72 ALA A N 1
ATOM 1102 C CA . ALA A 1 72 ? 138.71100 168.56500 126.39600 1.000 152.70000 72 ALA A CA 1
ATOM 1103 C C . ALA A 1 72 ? 139.52500 168.32800 127.66100 1.000 152.70000 72 ALA A C 1
ATOM 1104 O O . ALA A 1 72 ? 140.75800 168.37600 127.59500 1.000 152.70000 72 ALA A O 1
ATOM 1111 N N . ASN A 1 73 ? 138.88300 168.07700 128.80200 1.000 154.51000 73 ASN A N 1
ATOM 1112 C CA . ASN A 1 73 ? 139.58800 167.88200 130.06200 1.000 154.51000 73 ASN A CA 1
ATOM 1113 C C . ASN A 1 73 ? 139.49900 166.45600 130.58600 1.000 154.51000 73 ASN A C 1
ATOM 1114 O O . ASN A 1 73 ? 140.05900 166.16900 131.65000 1.000 154.51000 73 ASN A O 1
ATOM 1125 N N . LEU A 1 74 ? 138.81900 165.55600 129.87600 1.000 161.88000 74 LEU A N 1
ATOM 1126 C CA . LEU A 1 74 ? 138.71700 164.16700 130.29700 1.000 161.88000 74 LEU A CA 1
ATOM 1127 C C . LEU A 1 74 ? 139.66500 163.31800 129.46700 1.000 161.88000 74 LEU A C 1
ATOM 1128 O O . LEU A 1 74 ? 139.48000 163.22900 128.24500 1.000 161.88000 74 LEU A O 1
ATOM 1144 N N . PRO A 1 75 ? 140.68700 162.69800 130.05900 1.000 162.71000 75 PRO A N 1
ATOM 1145 C CA . PRO A 1 75 ? 141.59100 161.86200 129.26000 1.000 162.71000 75 PRO A CA 1
ATOM 1146 C C . PRO A 1 75 ? 140.84400 160.73900 128.56000 1.000 162.71000 75 PRO A C 1
ATOM 1147 O O . PRO A 1 75 ? 139.92900 160.13000 129.12000 1.000 162.71000 75 PRO A O 1
ATOM 1158 N N . LYS A 1 76 ? 141.24300 160.46800 127.32100 1.000 165.23000 76 LYS A N 1
ATOM 1159 C CA . LYS A 1 76 ? 140.68900 159.38400 126.51200 1.000 165.23000 76 LYS A CA 1
ATOM 1160 C C . LYS A 1 76 ? 141.76100 158.30100 126.42400 1.000 165.23000 76 LYS A C 1
ATOM 1161 O O . LYS A 1 76 ? 142.55100 158.26000 125.48000 1.000 165.23000 76 LYS A O 1
ATOM 1180 N N . THR A 1 77 ? 141.77700 157.41600 127.42100 1.000 172.19000 77 THR A N 1
ATOM 1181 C CA . THR A 1 77 ? 142.83300 156.42200 127.54800 1.000 172.19000 77 THR A CA 1
ATOM 1182 C C . THR A 1 77 ? 142.48900 155.08900 126.89900 1.000 172.19000 77 THR A C 1
ATOM 1183 O O . THR A 1 77 ? 143.40000 154.30500 126.61100 1.000 172.19000 77 THR A O 1
ATOM 1194 N N . GLY A 1 78 ? 141.21200 154.81300 126.66400 1.000 170.39000 78 GLY A N 1
ATOM 1195 C CA . GLY A 1 78 ? 140.81500 153.55600 126.07600 1.000 170.39000 78 GLY A CA 1
ATOM 1196 C C . GLY A 1 78 ? 141.28100 153.43500 124.63400 1.000 170.39000 78 GLY A C 1
ATOM 1197 O O . GLY A 1 78 ? 142.01000 154.26900 124.09500 1.000 170.39000 78 GLY A O 1
ATOM 1201 N N . SER A 1 79 ? 140.83500 152.34900 124.00000 1.000 163.02000 79 SER A N 1
ATOM 1202 C CA . SER A 1 79 ? 141.16000 152.07600 122.60900 1.000 163.02000 79 SER A CA 1
ATOM 1203 C C . SER A 1 79 ? 139.92900 151.86400 121.73700 1.000 163.02000 79 SER A C 1
ATOM 1204 O O . SER A 1 79 ? 140.08100 151.61500 120.53700 1.000 163.02000 79 SER A O 1
ATOM 1212 N N . GLY A 1 80 ? 138.72600 151.95800 122.29700 1.000 169.71000 80 GLY A N 1
ATOM 1213 C CA . GLY A 1 80 ? 137.51700 151.72900 121.53200 1.000 169.71000 80 GLY A CA 1
ATOM 1214 C C . GLY A 1 80 ? 137.00300 152.97200 120.83600 1.000 169.71000 80 GLY A C 1
ATOM 1215 O O . GLY A 1 80 ? 135.80300 153.08800 120.56900 1.000 169.71000 80 GLY A O 1
ATOM 1219 N N . PHE A 1 81 ? 137.89800 153.90900 120.53400 1.000 167.21000 81 PHE A N 1
ATOM 1220 C CA . PHE A 1 81 ? 137.54500 155.12700 119.81900 1.000 167.21000 81 PHE A CA 1
ATOM 1221 C C . PHE A 1 81 ? 137.74400 154.99900 118.31600 1.000 167.21000 81 PHE A C 1
ATOM 1222 O O . PHE A 1 81 ? 137.48200 155.95800 117.58500 1.000 167.21000 81 PHE A O 1
ATOM 1239 N N . ASP A 1 82 ? 138.19500 153.83900 117.83900 1.000 164.65000 82 ASP A N 1
ATOM 1240 C CA . ASP A 1 82 ? 138.46200 153.66800 116.41600 1.000 164.65000 82 ASP A CA 1
ATOM 1241 C C . ASP A 1 82 ? 137.16600 153.62800 115.61100 1.000 164.65000 82 ASP A C 1
ATOM 1242 O O . ASP A 1 82 ? 137.02100 154.33900 114.60700 1.000 164.65000 82 ASP A O 1
ATOM 1251 N N . LEU A 1 83 ? 136.20900 152.80600 116.04300 1.000 170.46000 83 LEU A N 1
ATOM 1252 C CA . LEU A 1 83 ? 134.96000 152.66100 115.29700 1.000 170.46000 83 LEU A CA 1
ATOM 1253 C C . LEU A 1 83 ? 134.14700 153.94600 115.26700 1.000 170.46000 83 LEU A C 1
ATOM 1254 O O . LEU A 1 83 ? 133.65500 154.31400 114.18600 1.000 170.46000 83 LEU A O 1
ATOM 1270 N N . PRO A 1 84 ? 133.93000 154.64800 116.38400 1.000 170.12000 84 PRO A N 1
ATOM 1271 C CA . PRO A 1 84 ? 133.20700 155.92700 116.29600 1.000 170.12000 84 PRO A CA 1
ATOM 1272 C C . PRO A 1 84 ? 133.87800 156.92200 115.37200 1.000 170.12000 84 PRO A C 1
ATOM 1273 O O . PRO A 1 84 ? 133.19400 157.63500 114.62900 1.000 170.12000 84 PRO A O 1
ATOM 1284 N N . ILE A 1 85 ? 135.21100 156.98500 115.39000 1.000 165.91000 85 ILE A N 1
ATOM 1285 C CA . ILE A 1 85 ? 135.92300 157.92800 114.53300 1.000 165.91000 85 ILE A CA 1
ATOM 1286 C C . ILE A 1 85 ? 135.71700 157.56700 113.06800 1.000 165.91000 85 ILE A C 1
ATOM 1287 O O . ILE A 1 85 ? 135.45700 158.43500 112.22500 1.000 165.91000 85 ILE A O 1
ATOM 1303 N N . ALA A 1 86 ? 135.83600 156.27800 112.74200 1.000 168.09000 86 ALA A N 1
ATOM 1304 C CA . ALA A 1 86 ? 135.62400 155.85300 111.36300 1.000 168.09000 86 ALA A CA 1
ATOM 1305 C C . ALA A 1 86 ? 134.20400 156.16300 110.91000 1.000 168.09000 86 ALA A C 1
ATOM 1306 O O . ALA A 1 86 ? 133.99000 156.65200 109.79200 1.000 168.09000 86 ALA A O 1
ATOM 1313 N N . LEU A 1 87 ? 133.21700 155.88900 111.76600 1.000 172.32000 87 LEU A N 1
ATOM 1314 C CA . LEU A 1 87 ? 131.83300 156.17000 111.40600 1.000 172.32000 87 LEU A CA 1
ATOM 1315 C C . LEU A 1 87 ? 131.60900 157.66200 111.20400 1.000 172.32000 87 LEU A C 1
ATOM 1316 O O . LEU A 1 87 ? 130.90400 158.07100 110.27500 1.000 172.32000 87 LEU A O 1
ATOM 1332 N N . GLY A 1 88 ? 132.19500 158.49100 112.06900 1.000 169.51000 88 GLY A N 1
ATOM 1333 C CA . GLY A 1 88 ? 132.05700 159.92800 111.90600 1.000 169.51000 88 GLY A CA 1
ATOM 1334 C C . GLY A 1 88 ? 132.67600 160.42500 110.61500 1.000 169.51000 88 GLY A C 1
ATOM 1335 O O . GLY A 1 88 ? 132.09400 161.25900 109.91700 1.000 169.51000 88 GLY A O 1
ATOM 1339 N N . ILE A 1 89 ? 133.86500 159.92200 110.27800 1.000 165.04000 89 ILE A N 1
ATOM 1340 C CA . ILE A 1 89 ? 134.50200 160.32800 109.02800 1.000 165.04000 89 ILE A CA 1
ATOM 1341 C C . ILE A 1 89 ? 133.65000 159.90700 107.83900 1.000 165.04000 89 ILE A C 1
ATOM 1342 O O . ILE A 1 89 ? 133.46900 160.67500 106.88500 1.000 165.04000 89 ILE A O 1
ATOM 1358 N N . LEU A 1 90 ? 133.11600 158.68500 107.87000 1.000 170.31000 90 LEU A N 1
ATOM 1359 C CA . LEU A 1 90 ? 132.25000 158.24300 106.78200 1.000 170.31000 90 LEU A CA 1
ATOM 1360 C C . LEU A 1 90 ? 131.02800 159.14700 106.65900 1.000 170.31000 90 LEU A C 1
ATOM 1361 O O . LEU A 1 90 ? 130.69500 159.61800 105.56600 1.000 170.31000 90 LEU A O 1
ATOM 1377 N N . ALA A 1 91 ? 130.36000 159.42100 107.78200 1.000 174.15000 91 ALA A N 1
ATOM 1378 C CA . ALA A 1 91 ? 129.16500 160.25500 107.74200 1.000 174.15000 91 ALA A CA 1
ATOM 1379 C C . ALA A 1 91 ? 129.47700 161.65800 107.24500 1.000 174.15000 91 ALA A C 1
ATOM 1380 O O . ALA A 1 91 ? 128.65200 162.27100 106.55800 1.000 174.15000 91 ALA A O 1
ATOM 1387 N N . ALA A 1 92 ? 130.65600 162.18500 107.58100 1.000 169.16000 92 ALA A N 1
ATOM 1388 C CA . ALA A 1 92 ? 131.00800 163.53100 107.14400 1.000 169.16000 92 ALA A CA 1
ATOM 1389 C C . ALA A 1 92 ? 131.05000 163.62200 105.62400 1.000 169.16000 92 ALA A C 1
ATOM 1390 O O . ALA A 1 92 ? 130.53100 164.57900 105.03800 1.000 169.16000 92 ALA A O 1
ATOM 1397 N N . SER A 1 93 ? 131.65700 162.63600 104.96800 1.000 171.16000 93 SER A N 1
ATOM 1398 C CA . SER A 1 93 ? 131.75400 162.62800 103.50900 1.000 171.16000 93 SER A CA 1
ATOM 1399 C C . SER A 1 93 ? 130.59300 161.87300 102.86600 1.000 171.16000 93 SER A C 1
ATOM 1400 O O . SER A 1 93 ? 130.78800 161.02700 101.99500 1.000 171.16000 93 SER A O 1
ATOM 1408 N N . GLU A 1 94 ? 129.37600 162.20300 103.28400 1.000 177.23000 94 GLU A N 1
ATOM 1409 C CA . GLU A 1 94 ? 128.14000 161.71200 102.66700 1.000 177.23000 94 GLU A CA 1
ATOM 1410 C C . GLU A 1 94 ? 128.24000 160.23300 102.28400 1.000 177.23000 94 GLU A C 1
ATOM 1411 O O . GLU A 1 94 ? 127.83800 159.80100 101.20700 1.000 177.23000 94 GLU A O 1
ATOM 1423 N N . GLN A 1 95 ? 128.71800 159.43400 103.24300 1.000 174.56000 95 GLN A N 1
ATOM 1424 C CA . GLN A 1 95 ? 128.80100 157.99000 103.08100 1.000 174.56000 95 GLN A CA 1
ATOM 1425 C C . GLN A 1 95 ? 127.90900 157.21200 104.03700 1.000 174.56000 95 GLN A C 1
ATOM 1426 O O . GLN A 1 95 ? 127.62700 156.04000 103.76800 1.000 174.56000 95 GLN A O 1
ATOM 1440 N N . ILE A 1 96 ? 127.46100 157.81700 105.13300 1.000 177.38000 96 ILE A N 1
ATOM 1441 C CA . ILE A 1 96 ? 126.48500 157.19100 106.02000 1.000 177.38000 96 ILE A CA 1
ATOM 1442 C C . ILE A 1 96 ? 125.40500 158.22400 106.32000 1.000 177.38000 96 ILE A C 1
ATOM 1443 O O . ILE A 1 96 ? 125.73300 159.34400 106.73600 1.000 177.38000 96 ILE A O 1
ATOM 1459 N N . PRO A 1 97 ? 124.11400 157.91300 106.11100 1.000 180.13000 97 PRO A N 1
ATOM 1460 C CA . PRO A 1 97 ? 123.06800 158.86900 106.49800 1.000 180.13000 97 PRO A CA 1
ATOM 1461 C C . PRO A 1 97 ? 123.25500 159.36600 107.92300 1.000 180.13000 97 PRO A C 1
ATOM 1462 O O . PRO A 1 97 ? 123.18500 158.58700 108.87900 1.000 180.13000 97 PRO A O 1
ATOM 1473 N N . LEU A 1 98 ? 123.49300 160.67100 108.06800 1.000 179.71000 98 LEU A N 1
ATOM 1474 C CA . LEU A 1 98 ? 123.84600 161.22300 109.37200 1.000 179.71000 98 LEU A CA 1
ATOM 1475 C C . LEU A 1 98 ? 122.75000 160.97000 110.40000 1.000 179.71000 98 LEU A C 1
ATOM 1476 O O . LEU A 1 98 ? 123.03700 160.74300 111.58100 1.000 179.71000 98 LEU A O 1
ATOM 1492 N N . THR A 1 99 ? 121.48600 161.00400 109.97100 1.000 183.98000 99 THR A N 1
ATOM 1493 C CA . THR A 1 99 ? 120.38400 160.83900 110.91200 1.000 183.98000 99 THR A CA 1
ATOM 1494 C C . THR A 1 99 ? 120.42600 159.48000 111.60100 1.000 183.98000 99 THR A C 1
ATOM 1495 O O . THR A 1 99 ? 120.00400 159.36000 112.75800 1.000 183.98000 99 THR A O 1
ATOM 1506 N N . ASN A 1 100 ? 120.92900 158.45200 110.91800 1.000 181.77000 100 ASN A N 1
ATOM 1507 C CA . ASN A 1 100 ? 120.92100 157.10300 111.47300 1.000 181.77000 100 ASN A CA 1
ATOM 1508 C C . ASN A 1 100 ? 121.81800 156.95600 112.69500 1.000 181.77000 100 ASN A C 1
ATOM 1509 O O . ASN A 1 100 ? 121.70200 155.95000 113.40500 1.000 181.77000 100 ASN A O 1
ATOM 1520 N N . LEU A 1 101 ? 122.69900 157.91900 112.96000 1.000 180.80000 101 LEU A N 1
ATOM 1521 C CA . LEU A 1 101 ? 123.51500 157.92700 114.16500 1.000 180.80000 101 LEU A CA 1
ATOM 1522 C C . LEU A 1 101 ? 122.81600 158.61500 115.33200 1.000 180.80000 101 LEU A C 1
ATOM 1523 O O . LEU A 1 101 ? 123.48900 159.09800 116.25000 1.000 180.80000 101 LEU A O 1
ATOM 1539 N N . ALA A 1 102 ? 121.48300 158.67000 115.31300 1.000 181.55000 102 ALA A N 1
ATOM 1540 C CA . ALA A 1 102 ? 120.75700 159.48900 116.27800 1.000 181.55000 102 ALA A CA 1
ATOM 1541 C C . ALA A 1 102 ? 121.00100 159.02100 117.70800 1.000 181.55000 102 ALA A C 1
ATOM 1542 O O . ALA A 1 102 ? 121.37900 159.81800 118.57600 1.000 181.55000 102 ALA A O 1
ATOM 1549 N N . ASN A 1 103 ? 120.79200 157.73500 117.97600 1.000 180.46000 103 ASN A N 1
ATOM 1550 C CA . ASN A 1 103 ? 120.81900 157.21500 119.34100 1.000 180.46000 103 ASN A CA 1
ATOM 1551 C C . ASN A 1 103 ? 121.61100 155.91200 119.40400 1.000 180.46000 103 ASN A C 1
ATOM 1552 O O . ASN A 1 103 ? 121.17400 154.91700 119.98200 1.000 180.46000 103 ASN A O 1
ATOM 1563 N N . HIS A 1 104 ? 122.79800 155.90600 118.80100 1.000 180.22000 104 HIS A N 1
ATOM 1564 C CA . HIS A 1 104 ? 123.67100 154.74100 118.80100 1.000 180.22000 104 HIS A CA 1
ATOM 1565 C C . HIS A 1 104 ? 125.02200 155.11100 119.39400 1.000 180.22000 104 HIS A C 1
ATOM 1566 O O . HIS A 1 104 ? 125.61500 156.12600 119.01700 1.000 180.22000 104 HIS A O 1
ATOM 1580 N N . GLU A 1 105 ? 125.49900 154.28500 120.32300 1.000 184.15000 105 GLU A N 1
ATOM 1581 C CA . GLU A 1 105 ? 126.82900 154.41700 120.90600 1.000 184.15000 105 GLU A CA 1
ATOM 1582 C C . GLU A 1 105 ? 127.70100 153.29500 120.36100 1.000 184.15000 105 GLU A C 1
ATOM 1583 O O . GLU A 1 105 ? 127.34700 152.11800 120.48000 1.000 184.15000 105 GLU A O 1
ATOM 1595 N N . PHE A 1 106 ? 128.83100 153.66000 119.76700 1.000 176.60000 106 PHE A N 1
ATOM 1596 C CA . PHE A 1 106 ? 129.72500 152.70300 119.13300 1.000 176.60000 106 PHE A CA 1
ATOM 1597 C C . PHE A 1 106 ? 130.96600 152.49900 119.99000 1.000 176.60000 106 PHE A C 1
ATOM 1598 O O . PHE A 1 106 ? 131.54400 153.46000 120.50600 1.000 176.60000 106 PHE A O 1
ATOM 1615 N N . ILE A 1 107 ? 131.36700 151.24000 120.14400 1.000 180.08000 107 ILE A N 1
ATOM 1616 C CA . ILE A 1 107 ? 132.55700 150.88000 120.90700 1.000 180.08000 107 ILE A CA 1
ATOM 1617 C C . ILE A 1 107 ? 133.24800 149.72900 120.19100 1.000 180.08000 107 ILE A C 1
ATOM 1618 O O . ILE A 1 107 ? 132.59000 148.85100 119.62500 1.000 180.08000 107 ILE A O 1
ATOM 1634 N N . GLY A 1 108 ? 134.57900 149.73800 120.21800 1.000 172.27000 108 GLY A N 1
ATOM 1635 C CA . GLY A 1 108 ? 135.35700 148.69200 119.58700 1.000 172.27000 108 GLY A CA 1
ATOM 1636 C C . GLY A 1 108 ? 136.35700 149.23200 118.58700 1.000 172.27000 108 GLY A C 1
ATOM 1637 O O . GLY A 1 108 ? 136.04700 150.14900 117.82200 1.000 172.27000 108 GLY A O 1
ATOM 1641 N N . GLU A 1 109 ? 137.56200 148.67000 118.58500 1.000 164.83000 109 GLU A N 1
ATOM 1642 C CA . GLU A 1 109 ? 138.59600 149.09300 117.65700 1.000 164.83000 109 GLU A CA 1
ATOM 1643 C C . GLU A 1 109 ? 138.40700 148.40000 116.31000 1.000 164.83000 109 GLU A C 1
ATOM 1644 O O . GLU A 1 109 ? 137.47200 147.62300 116.10300 1.000 164.83000 109 GLU A O 1
ATOM 1656 N N . LEU A 1 110 ? 139.31300 148.68600 115.37800 1.000 163.05000 110 LEU A N 1
ATOM 1657 C CA . LEU A 1 110 ? 139.30800 148.07800 114.05700 1.000 163.05000 110 LEU A CA 1
ATOM 1658 C C . LEU A 1 110 ? 140.69100 147.52200 113.75400 1.000 163.05000 110 LEU A C 1
ATOM 1659 O O . LEU A 1 110 ? 141.68200 147.85500 114.40900 1.000 163.05000 110 LEU A O 1
ATOM 1675 N N . ALA A 1 111 ? 140.74400 146.65700 112.74800 1.000 158.04000 111 ALA A N 1
ATOM 1676 C CA . ALA A 1 111 ? 141.99400 146.22400 112.15000 1.000 158.04000 111 ALA A CA 1
ATOM 1677 C C . ALA A 1 111 ? 142.17400 146.94900 110.82000 1.000 158.04000 111 ALA A C 1
ATOM 1678 O O . ALA A 1 111 ? 141.34000 147.75600 110.40500 1.000 158.04000 111 ALA A O 1
ATOM 1685 N N . LEU A 1 112 ? 143.28600 146.66300 110.14200 1.000 149.87000 112 LEU A N 1
ATOM 1686 C CA . LEU A 1 112 ? 143.49700 147.24900 108.82300 1.000 149.87000 112 LEU A CA 1
ATOM 1687 C C . LEU A 1 112 ? 142.42700 146.78200 107.84700 1.000 149.87000 112 LEU A C 1
ATOM 1688 O O . LEU A 1 112 ? 141.91200 147.57400 107.04900 1.000 149.87000 112 LEU A O 1
ATOM 1704 N N . SER A 1 113 ? 142.07800 145.49600 107.89400 1.000 157.55000 113 SER A N 1
ATOM 1705 C CA . SER A 1 113 ? 141.06700 144.95900 106.99500 1.000 157.55000 113 SER A CA 1
ATOM 1706 C C . SER A 1 113 ? 139.66500 145.45800 107.32300 1.000 157.55000 113 SER A C 1
ATOM 1707 O O . SER A 1 113 ? 138.76800 145.33000 106.48300 1.000 157.55000 113 SER A O 1
ATOM 1715 N N . GLY A 1 114 ? 139.45500 146.02000 108.51200 1.000 164.35000 114 GLY A N 1
ATOM 1716 C CA . GLY A 1 114 ? 138.15900 146.53100 108.91400 1.000 164.35000 114 GLY A CA 1
ATOM 1717 C C . GLY A 1 114 ? 137.44200 145.70300 109.95800 1.000 164.35000 114 GLY A C 1
ATOM 1718 O O . GLY A 1 114 ? 136.43300 146.16900 110.50200 1.000 164.35000 114 GLY A O 1
ATOM 1722 N N . GLU A 1 115 ? 137.91800 144.49600 110.25600 1.000 169.46000 115 GLU A N 1
ATOM 1723 C CA . GLU A 1 115 ? 137.25500 143.66200 111.24900 1.000 169.46000 115 GLU A CA 1
ATOM 1724 C C . GLU A 1 115 ? 137.36200 144.28900 112.63300 1.000 169.46000 115 GLU A C 1
ATOM 1725 O O . GLU A 1 115 ? 138.40400 144.83000 113.01400 1.000 169.46000 115 GLU A O 1
ATOM 1737 N N . LEU A 1 116 ? 136.27100 144.21300 113.38600 1.000 170.92000 116 LEU A N 1
ATOM 1738 C CA . LEU A 1 116 ? 136.23900 144.73900 114.73800 1.000 170.92000 116 LEU A CA 1
ATOM 1739 C C . LEU A 1 116 ? 136.95000 143.79100 115.69900 1.000 170.92000 116 LEU A C 1
ATOM 1740 O O . LEU A 1 116 ? 137.09100 142.59200 115.44300 1.000 170.92000 116 LEU A O 1
ATOM 1756 N N . ARG A 1 117 ? 137.40600 144.34800 116.81900 1.000 168.28000 117 ARG A N 1
ATOM 1757 C CA . ARG A 1 117 ? 138.04600 143.57000 117.86800 1.000 168.28000 117 ARG A CA 1
ATOM 1758 C C . ARG A 1 117 ? 137.50200 144.01800 119.21600 1.000 168.28000 117 ARG A C 1
ATOM 1759 O O . ARG A 1 117 ? 137.01700 145.14100 119.37300 1.000 168.28000 117 ARG A O 1
ATOM 1780 N N . GLY A 1 118 ? 137.58800 143.11700 120.19400 1.000 178.17000 118 GLY A N 1
ATOM 1781 C CA . GLY A 1 118 ? 137.06400 143.40800 121.50800 1.000 178.17000 118 GLY A CA 1
ATOM 1782 C C . GLY A 1 118 ? 137.93000 144.38200 122.28500 1.000 178.17000 118 GLY A C 1
ATOM 1783 O O . GLY A 1 118 ? 139.11100 144.57600 122.00200 1.000 178.17000 118 GLY A O 1
ATOM 1787 N N . VAL A 1 119 ? 137.31500 145.00600 123.29100 1.000 180.94000 119 VAL A N 1
ATOM 1788 C CA . VAL A 1 119 ? 137.99200 145.94800 124.16800 1.000 180.94000 119 VAL A CA 1
ATOM 1789 C C . VAL A 1 119 ? 137.70600 145.56000 125.61200 1.000 180.94000 119 VAL A C 1
ATOM 1790 O O . VAL A 1 119 ? 136.69500 144.92900 125.92400 1.000 180.94000 119 VAL A O 1
ATOM 1803 N N . SER A 1 120 ? 138.61900 145.95000 126.49600 1.000 190.37000 120 SER A N 1
ATOM 1804 C CA . SER A 1 120 ? 138.50800 145.60900 127.90600 1.000 190.37000 120 SER A CA 1
ATOM 1805 C C . SER A 1 120 ? 137.52400 146.53300 128.61500 1.000 190.37000 120 SER A C 1
ATOM 1806 O O . SER A 1 120 ? 137.28000 147.66500 128.18900 1.000 190.37000 120 SER A O 1
ATOM 1814 N N . ALA A 1 121 ? 136.95900 146.03200 129.71500 1.000 196.45000 121 ALA A N 1
ATOM 1815 C CA . ALA A 1 121 ? 136.05300 146.80300 130.56400 1.000 196.45000 121 ALA A CA 1
ATOM 1816 C C . ALA A 1 121 ? 134.85700 147.32000 129.76100 1.000 196.45000 121 ALA A C 1
ATOM 1817 O O . ALA A 1 121 ? 134.64800 148.52400 129.60200 1.000 196.45000 121 ALA A O 1
ATOM 1824 N N . ILE A 1 122 ? 134.06700 146.37500 129.25200 1.000 190.35000 122 ILE A N 1
ATOM 1825 C CA . ILE A 1 122 ? 132.91100 146.72100 128.43300 1.000 190.35000 122 ILE A CA 1
ATOM 1826 C C . ILE A 1 122 ? 131.62000 146.83200 129.23800 1.000 190.35000 122 ILE A C 1
ATOM 1827 O O . ILE A 1 122 ? 130.70400 147.55400 128.82000 1.000 190.35000 122 ILE A O 1
ATOM 1843 N N . ILE A 1 123 ? 131.52400 146.15000 130.38200 1.000 199.02000 123 ILE A N 1
ATOM 1844 C CA . ILE A 1 123 ? 130.25800 146.11200 131.11600 1.000 199.02000 123 ILE A CA 1
ATOM 1845 C C . ILE A 1 123 ? 129.78400 147.50800 131.49800 1.000 199.02000 123 ILE A C 1
ATOM 1846 O O . ILE A 1 123 ? 128.60500 147.82200 131.26400 1.000 199.02000 123 ILE A O 1
ATOM 1862 N N . PRO A 1 124 ? 130.61400 148.37700 132.08600 1.000 200.01000 124 PRO A N 1
ATOM 1863 C CA . PRO A 1 124 ? 130.11600 149.71700 132.44500 1.000 200.01000 124 PRO A CA 1
ATOM 1864 C C . PRO A 1 124 ? 129.56600 150.48300 131.25800 1.000 200.01000 124 PRO A C 1
ATOM 1865 O O . PRO A 1 124 ? 128.58700 151.22700 131.40000 1.000 200.01000 124 PRO A O 1
ATOM 1876 N N . ALA A 1 125 ? 130.17200 150.31700 130.08000 1.000 193.82000 125 ALA A N 1
ATOM 1877 C CA . ALA A 1 125 ? 129.65100 150.97600 128.89000 1.000 193.82000 125 ALA A CA 1
ATOM 1878 C C . ALA A 1 125 ? 128.23700 150.50700 128.58200 1.000 193.82000 125 ALA A C 1
ATOM 1879 O O . ALA A 1 125 ? 127.36300 151.31700 128.25300 1.000 193.82000 125 ALA A O 1
ATOM 1886 N N . VAL A 1 126 ? 127.98700 149.20100 128.69300 1.000 191.30000 126 VAL A N 1
ATOM 1887 C CA . VAL A 1 126 ? 126.65100 148.68100 128.41600 1.000 191.30000 126 VAL A CA 1
ATOM 1888 C C . VAL A 1 126 ? 125.66400 149.16200 129.47100 1.000 191.30000 126 VAL A C 1
ATOM 1889 O O . VAL A 1 126 ? 124.51100 149.48800 129.15900 1.000 191.30000 126 VAL A O 1
ATOM 1902 N N . LEU A 1 127 ? 126.09000 149.20600 130.73500 1.000 198.26000 127 LEU A N 1
ATOM 1903 C CA . LEU A 1 127 ? 125.21200 149.71300 131.78500 1.000 198.26000 127 LEU A CA 1
ATOM 1904 C C . LEU A 1 127 ? 124.81400 151.15700 131.50400 1.000 198.26000 127 LEU A C 1
ATOM 1905 O O . LEU A 1 127 ? 123.63700 151.52300 131.60500 1.000 198.26000 127 LEU A O 1
ATOM 1921 N N . ALA A 1 128 ? 125.78900 151.99100 131.13700 1.000 194.20000 128 ALA A N 1
ATOM 1922 C CA . ALA A 1 128 ? 125.49100 153.38700 130.83700 1.000 194.20000 128 ALA A CA 1
ATOM 1923 C C . ALA A 1 128 ? 124.60000 153.51100 129.60800 1.000 194.20000 128 ALA A C 1
ATOM 1924 O O . ALA A 1 128 ? 123.69700 154.35500 129.57100 1.000 194.20000 128 ALA A O 1
ATOM 1931 N N . ALA A 1 129 ? 124.84200 152.68700 128.58500 1.000 190.81000 129 ALA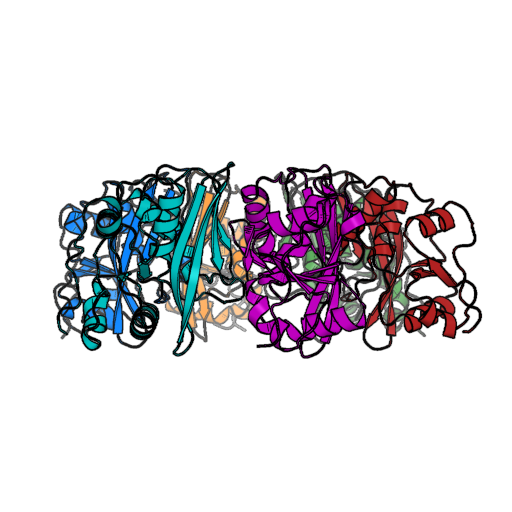 A N 1
ATOM 1932 C CA . ALA A 1 129 ? 124.00600 152.73300 127.39000 1.000 190.81000 129 ALA A CA 1
ATOM 1933 C C . ALA A 1 129 ? 122.56400 152.37300 127.72000 1.000 190.81000 129 ALA A C 1
ATOM 1934 O O . ALA A 1 129 ? 121.62800 153.01500 127.23000 1.000 190.81000 129 ALA A O 1
ATOM 1941 N N . HIS A 1 130 ? 122.36700 151.34600 128.54900 1.000 189.65000 130 HIS A N 1
ATOM 1942 C CA . HIS A 1 130 ? 121.01800 151.00300 128.98500 1.000 189.65000 130 HIS A CA 1
ATOM 1943 C C . HIS A 1 130 ? 120.39500 152.14900 129.77000 1.000 189.65000 130 HIS A C 1
ATOM 1944 O O . HIS A 1 130 ? 119.21800 152.47600 129.57900 1.000 189.65000 130 HIS A O 1
ATOM 1958 N N . LYS A 1 131 ? 121.17200 152.77500 130.65600 1.000 187.22000 131 LYS A N 1
ATOM 1959 C CA . LYS A 1 131 ? 120.63700 153.87600 131.45000 1.000 187.22000 131 LYS A CA 1
ATOM 1960 C C . LYS A 1 131 ? 120.19200 155.03100 130.56100 1.000 187.22000 131 LYS A C 1
ATOM 1961 O O . LYS A 1 131 ? 119.14100 155.63800 130.79900 1.000 187.22000 131 LYS A O 1
ATOM 1980 N N . ASP A 1 132 ? 120.96900 155.34000 129.52500 1.000 191.83000 132 ASP A N 1
ATOM 1981 C CA . ASP A 1 132 ? 120.69500 156.46700 128.64500 1.000 191.83000 132 ASP A CA 1
ATOM 1982 C C . ASP A 1 132 ? 119.84500 156.01900 127.45000 1.000 191.83000 132 ASP A C 1
ATOM 1983 O O . ASP A 1 132 ? 119.43600 156.84700 126.63700 1.000 191.83000 132 ASP A O 1
ATOM 1992 N N . ASN A 1 133 ? 119.48200 154.73000 127.40400 1.000 190.74000 133 ASN A N 1
ATOM 1993 C CA . ASN A 1 133 ? 118.63800 154.13500 126.35800 1.000 190.74000 133 ASN A CA 1
ATOM 1994 C C . ASN A 1 133 ? 119.18700 154.39500 124.95700 1.000 190.74000 133 ASN A C 1
ATOM 1995 O O . ASN A 1 133 ? 118.46400 154.79700 124.04300 1.000 190.74000 133 ASN A O 1
ATOM 2006 N N . GLN A 1 134 ? 120.47600 154.11900 124.77600 1.000 188.25000 134 GLN A N 1
ATOM 2007 C CA . GLN A 1 134 ? 121.12700 154.21700 123.47800 1.000 188.25000 134 GLN A CA 1
ATOM 2008 C C . GLN A 1 134 ? 121.35800 152.83000 122.89700 1.000 188.25000 134 GLN A C 1
ATOM 2009 O O . GLN A 1 134 ? 121.63800 151.87600 123.63000 1.000 188.25000 134 GLN A O 1
ATOM 2023 N N . HIS A 1 135 ? 121.23400 152.72200 121.57500 1.000 184.50000 135 HIS A N 1
ATOM 2024 C CA . HIS A 1 135 ? 121.48000 151.45500 120.89900 1.000 184.50000 135 HIS A CA 1
ATOM 2025 C C . HIS A 1 135 ? 122.97600 151.19300 120.80400 1.000 184.50000 135 HIS A C 1
ATOM 2026 O O . HIS A 1 135 ? 123.61100 151.53600 119.80200 1.000 184.50000 135 HIS A O 1
ATOM 2040 N N . LEU A 1 136 ? 123.54500 150.58000 121.83800 1.000 185.99000 136 LEU A N 1
ATOM 2041 C CA . LEU A 1 136 ? 124.97600 150.31800 121.85500 1.000 185.99000 136 LEU A CA 1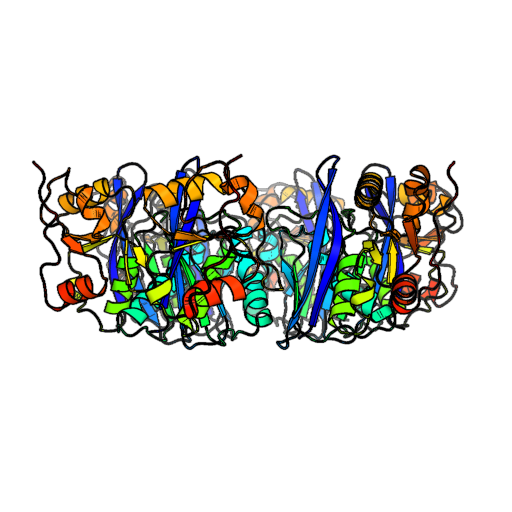
ATOM 2042 C C . LEU A 1 136 ? 125.34100 149.28600 120.79700 1.000 185.99000 136 LEU A C 1
ATOM 2043 O O . LEU A 1 136 ? 124.59600 148.33500 120.54800 1.000 185.99000 136 LEU A O 1
ATOM 2059 N N . ILE A 1 137 ? 126.50000 149.48100 120.17200 1.000 181.87000 137 ILE A N 1
ATOM 2060 C CA . ILE A 1 137 ? 127.03800 148.55500 119.18400 1.000 181.87000 137 ILE A CA 1
ATOM 2061 C C . ILE A 1 137 ? 128.46500 148.22500 119.59400 1.000 181.87000 137 ILE A C 1
ATOM 2062 O O . ILE A 1 137 ? 129.32100 149.11600 119.64300 1.000 181.87000 137 ILE A O 1
ATOM 2078 N N . ILE A 1 138 ? 128.72000 146.95200 119.88800 1.000 183.91000 138 ILE A N 1
ATOM 2079 C CA . ILE A 1 138 ? 130.01500 146.49800 120.37200 1.000 183.91000 138 ILE A CA 1
ATOM 2080 C C . ILE A 1 138 ? 130.59100 145.49900 119.37400 1.000 183.91000 138 ILE A C 1
ATOM 2081 O O . ILE A 1 138 ? 129.91200 145.03400 118.45900 1.000 183.91000 138 ILE A O 1
ATOM 2097 N N . ALA A 1 139 ? 131.86700 145.18000 119.56400 1.000 179.38000 139 ALA A N 1
ATOM 2098 C CA . ALA A 1 139 ? 132.53400 144.21700 118.70200 1.000 179.38000 139 ALA A CA 1
ATOM 2099 C C . ALA A 1 139 ? 132.01000 142.81100 118.96800 1.000 179.38000 139 ALA A C 1
ATOM 2100 O O . ALA A 1 139 ? 131.53000 142.49600 120.06100 1.000 179.38000 139 ALA A O 1
ATOM 2107 N N . ASN A 1 140 ? 132.10900 141.95500 117.94900 1.000 180.57000 140 ASN A N 1
ATOM 2108 C CA . ASN A 1 140 ? 131.62500 140.58700 118.08800 1.000 180.57000 140 ASN A CA 1
ATOM 2109 C C . ASN A 1 140 ? 132.34800 139.86700 119.22000 1.000 180.57000 140 ASN A C 1
ATOM 2110 O O . ASN A 1 140 ? 131.72900 139.12300 119.98900 1.000 180.57000 140 ASN A O 1
ATOM 2121 N N . ALA A 1 141 ? 133.65900 140.08300 119.34300 1.000 180.68000 141 ALA A N 1
ATOM 2122 C CA . ALA A 1 141 ? 134.41900 139.44200 120.40900 1.000 180.68000 141 ALA A CA 1
ATOM 2123 C C . ALA A 1 141 ? 133.94400 139.86900 121.79100 1.000 180.68000 141 ALA A C 1
ATOM 2124 O O . ALA A 1 141 ? 134.17300 139.14200 122.76400 1.000 180.68000 141 ALA A O 1
ATOM 2131 N N . ASN A 1 142 ? 133.29100 141.02300 121.90300 1.000 186.29000 142 ASN A N 1
ATOM 2132 C CA . ASN A 1 142 ? 132.76400 141.49700 123.17600 1.000 186.29000 142 ASN A CA 1
ATOM 2133 C C . ASN A 1 142 ? 131.38100 140.94100 123.48700 1.000 186.29000 142 ASN A C 1
ATOM 2134 O O . ASN A 1 142 ? 130.83300 141.24400 124.55300 1.000 186.29000 142 ASN A O 1
ATOM 2145 N N . ALA A 1 143 ? 130.80500 140.13900 122.59000 1.000 188.01000 143 ALA A N 1
ATOM 2146 C CA . ALA A 1 143 ? 129.45500 139.63200 122.81000 1.000 188.01000 143 ALA A CA 1
ATOM 2147 C C . ALA A 1 143 ? 129.38500 138.75200 124.05200 1.000 188.01000 143 ALA A C 1
ATOM 2148 O O . ALA A 1 143 ? 128.43600 138.85100 124.83900 1.000 188.01000 143 ALA A O 1
ATOM 2155 N N . ALA A 1 144 ? 130.38100 137.88400 124.24600 1.000 191.61000 144 ALA A N 1
ATOM 2156 C CA . ALA A 1 144 ? 130.33400 136.94500 125.36100 1.000 191.61000 144 ALA A CA 1
ATOM 2157 C C . ALA A 1 144 ? 130.29800 137.67000 126.70000 1.000 191.61000 144 ALA A C 1
ATOM 2158 O O . ALA A 1 144 ? 129.51300 137.31400 127.58700 1.000 191.61000 144 ALA A O 1
ATOM 2165 N N . GLU A 1 145 ? 131.14000 138.69100 126.86700 1.000 190.28000 145 GLU A N 1
ATOM 2166 C CA . GLU A 1 145 ? 131.17300 139.41600 128.13200 1.000 190.28000 145 GLU A CA 1
ATOM 2167 C C . GLU A 1 145 ? 129.91600 140.25500 128.32200 1.000 190.28000 145 GLU A C 1
ATOM 2168 O O . GLU A 1 145 ? 129.43400 140.41400 129.45000 1.000 190.28000 145 GLU A O 1
ATOM 2180 N N . ALA A 1 146 ? 129.36800 140.79800 127.23500 1.000 188.24000 146 ALA A N 1
ATOM 2181 C CA . ALA A 1 146 ? 128.15700 141.60400 127.32700 1.000 188.24000 146 ALA A CA 1
ATOM 2182 C C . ALA A 1 146 ? 126.91900 140.71800 127.29600 1.000 188.24000 146 ALA A C 1
ATOM 2183 O O . ALA A 1 146 ? 125.98500 140.96800 126.52900 1.000 188.24000 146 ALA A O 1
ATOM 2190 N N . SER A 1 147 ? 126.90200 139.68300 128.13500 1.000 189.42000 147 SER A N 1
ATOM 2191 C CA . SER A 1 147 ? 125.74600 138.80400 128.24900 1.000 189.42000 147 SER A CA 1
ATOM 2192 C C . SER A 1 147 ? 125.34100 138.66800 129.71000 1.000 189.42000 147 SER A C 1
ATOM 2193 O O . SER A 1 147 ? 124.16100 138.47300 130.01800 1.000 189.42000 147 SER A O 1
ATOM 2201 N N . LEU A 1 148 ? 126.31600 138.77500 130.61600 1.000 190.27000 148 LEU A N 1
ATOM 2202 C CA . LEU A 1 148 ? 126.01400 138.71500 132.04200 1.000 190.27000 148 LEU A CA 1
ATOM 2203 C C . LEU A 1 148 ? 124.95700 139.74700 132.41400 1.000 190.27000 148 LEU A C 1
ATOM 2204 O O . LEU A 1 148 ? 124.06000 139.47000 133.21900 1.000 190.27000 148 LEU A O 1
ATOM 2220 N N . THR A 1 149 ? 125.04400 140.94300 131.83000 1.000 191.62000 149 THR A N 1
ATOM 2221 C CA . THR A 1 149 ? 124.01200 141.94800 132.05600 1.000 191.62000 149 THR A CA 1
ATOM 2222 C C . THR A 1 149 ? 122.66400 141.47400 131.52800 1.000 191.62000 149 THR A C 1
ATOM 2223 O O . THR A 1 149 ? 121.63000 141.66800 132.17800 1.000 191.62000 149 THR A O 1
ATOM 2234 N N . GLY A 1 150 ? 122.65600 140.85000 130.35300 1.000 188.94000 150 GLY A N 1
ATOM 2235 C CA . GLY A 1 150 ? 121.42700 140.37500 129.75500 1.000 188.94000 150 GLY A CA 1
ATOM 2236 C C . GLY A 1 150 ? 120.56500 141.45100 129.14000 1.000 188.94000 150 GLY A C 1
ATOM 2237 O O . GLY A 1 150 ? 119.43800 141.15700 128.72400 1.000 188.94000 150 GLY A O 1
ATOM 2241 N N . HIS A 1 151 ? 121.05300 142.68500 129.07000 1.000 189.55000 151 HIS A N 1
ATOM 2242 C CA . HIS A 1 151 ? 120.25900 143.77600 128.52700 1.000 189.55000 151 HIS A CA 1
ATOM 2243 C C . HIS A 1 151 ? 120.06900 143.60400 127.02500 1.000 189.55000 151 HIS A C 1
ATOM 2244 O O . HIS A 1 151 ? 120.97700 143.16800 126.31200 1.000 189.55000 151 HIS A O 1
ATOM 2258 N N . GLN A 1 152 ? 118.87800 143.95000 126.54800 1.000 190.34000 152 GLN A N 1
ATOM 2259 C CA . GLN A 1 152 ? 118.58500 143.92800 125.12300 1.000 190.34000 152 GLN A CA 1
ATOM 2260 C C . GLN A 1 152 ? 119.12800 145.21300 124.50000 1.000 190.34000 152 GLN A C 1
ATOM 2261 O O . GLN A 1 152 ? 119.89100 145.95900 125.12100 1.000 190.34000 152 GLN A O 1
ATOM 2275 N N . LYS A 1 153 ? 118.74900 145.48400 123.25200 1.000 185.94000 153 LYS A N 1
ATOM 2276 C CA . LYS A 1 153 ? 119.10700 146.69100 122.51100 1.000 185.94000 153 LYS A CA 1
ATOM 2277 C C . LYS A 1 153 ? 120.59100 146.75200 122.17500 1.000 185.94000 153 LYS A C 1
ATOM 2278 O O . LYS A 1 153 ? 121.03200 147.73500 121.56700 1.000 185.94000 153 LYS A O 1
ATOM 2297 N N . VAL A 1 154 ? 121.37500 145.74000 122.53900 1.000 186.76000 154 VAL A N 1
ATOM 2298 C CA . VAL A 1 154 ? 122.81400 145.72500 122.31100 1.000 186.76000 154 VAL A CA 1
ATOM 2299 C C . VAL A 1 154 ? 123.10100 144.83900 121.10900 1.000 186.76000 154 VAL A C 1
ATOM 2300 O O . VAL A 1 154 ? 122.67000 143.67900 121.06600 1.000 186.76000 154 VAL A O 1
ATOM 2313 N N . PHE A 1 155 ? 123.82800 145.37900 120.13700 1.000 184.19000 155 PHE A N 1
ATOM 2314 C CA . PHE A 1 155 ? 124.14600 144.67600 118.90600 1.000 184.19000 155 PHE A CA 1
ATOM 2315 C C . PHE A 1 155 ? 125.64400 144.41200 118.82200 1.000 184.19000 155 PHE A C 1
ATOM 2316 O O . PHE A 1 155 ? 126.45700 145.10900 119.43600 1.000 184.19000 155 PHE A O 1
ATOM 2333 N N . THR A 1 156 ? 126.00000 143.38900 118.04800 1.000 185.45000 156 THR A N 1
ATOM 2334 C CA . THR A 1 156 ? 127.38800 143.00600 117.84600 1.000 185.45000 156 THR A CA 1
ATOM 2335 C C . THR A 1 156 ? 127.63800 142.74600 116.36800 1.000 185.45000 156 THR A C 1
ATOM 2336 O O . THR A 1 156 ? 126.71700 142.42000 115.61400 1.000 185.45000 156 THR A O 1
ATOM 2347 N N . ALA A 1 157 ? 128.89500 142.90000 115.96200 1.000 179.58000 157 ALA A N 1
ATOM 2348 C CA . ALA A 1 157 ? 129.28300 142.66900 114.57800 1.000 179.58000 157 ALA A CA 1
ATOM 2349 C C . ALA A 1 157 ? 130.77900 142.40000 114.53000 1.000 179.58000 157 ALA A C 1
ATOM 2350 O O . ALA A 1 157 ? 131.50800 142.66400 115.49000 1.000 179.58000 157 ALA A O 1
ATOM 2357 N N . ASN A 1 158 ? 131.22400 141.86800 113.39400 1.000 175.16000 158 ASN A N 1
ATOM 2358 C CA . ASN A 1 158 ? 132.62700 141.53200 113.17700 1.000 175.16000 158 ASN A CA 1
ATOM 2359 C C . ASN A 1 158 ? 133.31600 142.44600 112.18000 1.000 175.16000 158 ASN A C 1
ATOM 2360 O O . ASN A 1 158 ? 134.49300 142.76500 112.35800 1.000 175.16000 158 ASN A O 1
ATOM 2371 N N . ASN A 1 159 ? 132.61500 142.88000 111.13600 1.000 174.13000 159 ASN A N 1
ATOM 2372 C CA . ASN A 1 159 ? 133.17900 143.73900 110.10600 1.000 174.13000 159 ASN A CA 1
ATOM 2373 C C . ASN A 1 159 ? 132.54500 145.12100 110.16500 1.000 174.13000 159 ASN A C 1
ATOM 2374 O O . ASN A 1 159 ? 131.35700 145.26800 110.46600 1.000 174.13000 159 ASN A O 1
ATOM 2385 N N . LEU A 1 160 ? 133.35700 146.14000 109.87300 1.000 171.42000 160 LEU A N 1
ATOM 2386 C CA . LEU A 1 160 ? 132.83800 147.50300 109.82900 1.000 171.42000 160 LEU A CA 1
ATOM 2387 C C . LEU A 1 160 ? 131.77700 147.65200 108.74700 1.000 171.42000 160 LEU A C 1
ATOM 2388 O O . LEU A 1 160 ? 130.84000 148.44500 108.90000 1.000 171.42000 160 LEU A O 1
ATOM 2404 N N . ARG A 1 161 ? 131.90800 146.90400 107.64800 1.000 175.00000 161 ARG A N 1
ATOM 2405 C CA . ARG A 1 161 ? 130.89800 146.96200 106.59800 1.000 175.00000 161 ARG A CA 1
ATOM 2406 C C . ARG A 1 161 ? 129.54400 146.49200 107.11300 1.000 175.00000 161 ARG A C 1
ATOM 2407 O O . ARG A 1 161 ? 128.50500 146.99200 106.67100 1.000 175.00000 161 ARG A O 1
ATOM 2428 N N . GLU A 1 162 ? 129.53000 145.54000 108.04700 1.000 178.33000 162 GLU A N 1
ATOM 2429 C CA . GLU A 1 162 ? 128.26700 145.11400 108.64000 1.000 178.33000 162 GLU A CA 1
ATOM 2430 C C . GLU A 1 162 ? 127.58100 146.27700 109.34500 1.000 178.33000 162 GLU A C 1
ATOM 2431 O O . GLU A 1 162 ? 126.37500 146.49700 109.18200 1.000 178.33000 162 GLU A O 1
ATOM 2443 N N . VAL A 1 163 ? 128.34200 147.04100 110.13200 1.000 177.96000 163 VAL A N 1
ATOM 2444 C CA . VAL A 1 163 ? 127.76800 148.18100 110.83600 1.000 177.96000 163 VAL A CA 1
ATOM 2445 C C . VAL A 1 163 ? 127.32500 149.24700 109.84600 1.000 177.96000 163 VAL A C 1
ATOM 2446 O O . VAL A 1 163 ? 126.27500 149.88000 110.02100 1.000 177.96000 163 VAL A O 1
ATOM 2459 N N . CYS A 1 164 ? 128.11600 149.47300 108.79600 1.000 180.23000 164 CYS A N 1
ATOM 2460 C CA . CYS A 1 164 ? 127.73100 150.45800 107.79100 1.000 180.23000 164 CYS A CA 1
ATOM 2461 C C . CYS A 1 164 ? 126.41800 150.07200 107.12300 1.000 180.23000 164 CYS A C 1
ATOM 2462 O O . CYS A 1 164 ? 125.53800 150.91800 106.93100 1.000 180.23000 164 CYS A O 1
ATOM 2470 N N . ASP A 1 165 ? 126.26600 148.79500 106.76600 1.000 182.91000 165 ASP A N 1
ATOM 2471 C CA . ASP A 1 165 ? 125.02400 148.34100 106.15100 1.000 182.91000 165 ASP A CA 1
ATOM 2472 C C . ASP A 1 165 ? 123.85600 148.45300 107.12100 1.000 182.91000 165 ASP A C 1
ATOM 2473 O O . ASP A 1 165 ? 122.76200 148.88400 106.73600 1.000 182.91000 165 ASP A O 1
ATOM 2482 N N . TYR A 1 166 ? 124.06500 148.07300 108.38400 1.000 182.77000 166 TYR A N 1
ATOM 2483 C CA . TYR A 1 166 ? 122.98900 148.16500 109.36400 1.000 182.77000 166 TYR A CA 1
ATOM 2484 C C . TYR A 1 166 ? 122.52800 149.60500 109.53600 1.000 182.77000 166 TYR A C 1
ATOM 2485 O O . TYR A 1 166 ? 121.32400 149.87800 109.59500 1.000 182.77000 166 TYR A O 1
ATOM 2503 N N . LEU A 1 167 ? 123.47300 150.54100 109.62200 1.000 181.32000 167 LEU A N 1
ATOM 2504 C CA . LEU A 1 167 ? 123.10500 151.94500 109.76900 1.000 181.32000 167 LEU A CA 1
ATOM 2505 C C . LEU A 1 167 ? 122.41300 152.46400 108.51500 1.000 181.32000 167 LEU A C 1
ATOM 2506 O O . LEU A 1 167 ? 121.38500 153.14500 108.60500 1.000 181.32000 167 LEU A O 1
ATOM 2522 N N . CYS A 1 168 ? 122.95500 152.14700 107.33900 1.000 179.76000 168 CYS A N 1
ATOM 2523 C CA . CYS A 1 168 ? 122.37000 152.63200 106.09300 1.000 179.76000 168 CYS A CA 1
ATOM 2524 C C . CYS A 1 168 ? 121.03100 151.95700 105.81700 1.000 179.76000 168 CYS A C 1
ATOM 2525 O O . CYS A 1 168 ? 120.00600 152.62600 105.64700 1.000 179.76000 168 CYS A O 1
ATOM 2533 N N . GLN A 1 169 ? 121.02500 150.62400 105.77100 1.000 184.01000 169 GLN A N 1
ATOM 2534 C CA . GLN A 1 169 ? 119.83500 149.85400 105.42500 1.000 184.01000 169 GLN A CA 1
ATOM 2535 C C . GLN A 1 169 ? 119.15800 149.23900 106.64400 1.000 184.01000 169 GLN A C 1
ATOM 2536 O O . GLN A 1 169 ? 117.95500 149.42300 106.84200 1.000 184.01000 169 GLN A O 1
ATOM 2550 N N . GLY A 1 170 ? 119.91100 148.51100 107.46500 1.000 188.08000 170 GLY A N 1
ATOM 2551 C CA . GLY A 1 170 ? 119.34000 147.79100 108.58700 1.000 188.08000 170 GLY A CA 1
ATOM 2552 C C . GLY A 1 170 ? 119.33900 146.29900 108.33600 1.000 188.08000 170 GLY A C 1
ATOM 2553 O O . GLY A 1 170 ? 118.53000 145.79900 107.54700 1.000 188.08000 170 GLY A O 1
ATOM 2557 N N . THR A 1 171 ? 120.24100 145.57200 109.00000 1.000 187.87000 171 THR A N 1
ATOM 2558 C CA . THR A 1 171 ? 120.42900 144.15200 108.73700 1.000 187.87000 171 THR A CA 1
ATOM 2559 C C . THR A 1 171 ? 120.45400 143.31700 110.01400 1.000 187.87000 171 THR A C 1
ATOM 2560 O O . THR A 1 171 ? 120.73200 142.11400 109.94800 1.000 187.87000 171 THR A O 1
ATOM 2571 N N . SER A 1 172 ? 120.15300 143.90800 111.16900 1.000 185.96000 172 SER A N 1
ATOM 2572 C CA . SER A 1 172 ? 12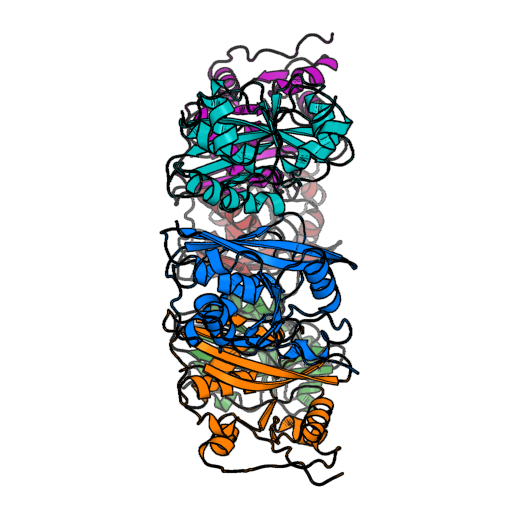0.10100 143.18400 112.43900 1.000 185.96000 172 SER A CA 1
ATOM 2573 C C . SER A 1 172 ? 121.38600 142.38000 112.65400 1.000 185.96000 172 SER A C 1
ATOM 2574 O O . SER A 1 172 ? 121.39600 141.14900 112.67800 1.000 185.96000 172 SER A O 1
ATOM 2582 N N . LEU A 1 173 ? 122.48000 143.13400 112.79200 1.000 181.27000 173 LEU A N 1
ATOM 2583 C CA . LEU A 1 173 ? 123.81400 142.55800 112.92600 1.000 181.27000 173 LEU A CA 1
ATOM 2584 C C . LEU A 1 173 ? 123.81000 141.28700 113.77000 1.000 181.27000 173 LEU A C 1
ATOM 2585 O O . LEU A 1 173 ? 124.16800 140.20600 113.29200 1.000 181.27000 173 LEU A O 1
ATOM 2601 N N . GLN A 1 174 ? 123.39100 141.40200 115.02500 1.000 182.84000 174 GLN A N 1
ATOM 2602 C CA . GLN A 1 174 ? 123.31200 140.26600 115.93700 1.000 182.84000 174 GLN A CA 1
ATOM 2603 C C . GLN A 1 174 ? 122.31300 140.61300 117.03500 1.000 182.84000 174 GLN A C 1
ATOM 2604 O O . GLN A 1 174 ? 121.65000 141.65500 116.98600 1.000 182.84000 174 GLN A O 1
ATOM 2618 N N . SER A 1 175 ? 122.20300 139.73200 118.03600 1.000 183.74000 175 SER A N 1
ATOM 2619 C CA . SER A 1 175 ? 121.21700 139.91800 119.09300 1.000 183.74000 175 SER A CA 1
ATOM 2620 C C . SER A 1 175 ? 121.79800 139.68400 120.48500 1.000 183.74000 175 SER A C 1
ATOM 2621 O O . SER A 1 175 ? 121.03200 139.51600 121.44100 1.000 183.74000 175 SER A O 1
ATOM 2629 N N . LEU A 1 176 ? 123.12300 139.67900 120.63300 1.000 185.59000 176 LEU A N 1
ATOM 2630 C CA . LEU A 1 176 ? 123.71400 139.51700 121.95500 1.000 185.59000 176 LEU A CA 1
ATOM 2631 C C . LEU A 1 176 ? 123.24800 138.20300 122.57100 1.000 185.59000 176 LEU A C 1
ATOM 2632 O O . LEU A 1 176 ? 122.38700 138.21200 123.45900 1.000 185.59000 176 LEU A O 1
ATOM 2648 N N . PRO A 1 177 ? 123.77100 137.06500 122.11700 1.000 185.31000 177 PRO A N 1
ATOM 2649 C CA . PRO A 1 177 ? 123.19500 135.76400 122.49900 1.000 185.31000 177 PRO A CA 1
ATOM 2650 C C . PRO A 1 177 ? 122.90600 135.69200 123.98800 1.000 185.31000 177 PRO A C 1
ATOM 2651 O O . PRO A 1 177 ? 123.68600 136.20000 124.80700 1.000 185.31000 177 PRO A O 1
ATOM 2662 N N . PRO A 1 178 ? 121.79600 135.07100 124.37700 1.000 182.16000 178 PRO A N 1
ATOM 2663 C CA . PRO A 1 178 ? 121.34600 135.14400 125.77000 1.000 182.16000 178 PRO A CA 1
ATOM 2664 C C . PRO A 1 178 ? 122.17000 134.25300 126.69100 1.000 182.16000 178 PRO A C 1
ATOM 2665 O O . PRO A 1 178 ? 122.97100 133.42300 126.26100 1.000 182.16000 178 PRO A O 1
ATOM 2676 N N . LYS A 1 179 ? 121.94900 134.44900 127.98500 1.000 185.98000 179 LYS A N 1
ATOM 2677 C CA . LYS A 1 179 ? 122.58200 133.68600 129.04600 1.000 185.98000 179 LYS A CA 1
ATOM 2678 C C . LYS A 1 179 ? 121.54300 132.88400 129.82000 1.000 185.98000 179 LYS A C 1
ATOM 2679 O O . LYS A 1 179 ? 120.35500 133.22500 129.82400 1.000 185.98000 179 LYS A O 1
ATOM 2698 N N . PRO A 1 180 ? 121.95800 131.80100 130.49800 1.000 182.34000 180 PRO A N 1
ATOM 2699 C CA . PRO A 1 180 ? 121.01600 131.00600 131.28800 1.000 182.34000 180 PRO A CA 1
ATOM 2700 C C . PRO A 1 180 ? 120.77200 131.58700 132.67800 1.000 182.34000 180 PRO A C 1
ATOM 2701 O O . PRO A 1 180 ? 121.34500 132.62900 132.99700 1.000 182.34000 180 PRO A O 1
ATOM 2712 N N . MET B 1 1 ? 143.16800 143.29100 99.20700 1.000 146.33000 1 MET B N 1
ATOM 2713 C CA . MET B 1 1 ? 143.93700 143.77000 98.02400 1.000 146.33000 1 MET B CA 1
ATOM 2714 C C . MET B 1 1 ? 145.43000 143.55700 98.27600 1.000 146.33000 1 MET B C 1
ATOM 2715 O O . MET B 1 1 ? 145.98400 142.52100 97.91200 1.000 146.33000 1 MET B O 1
ATOM 2731 N N . SER B 1 2 ? 146.07300 144.53600 98.91500 1.000 139.29000 2 SER B N 1
ATOM 2732 C CA . SER B 1 2 ? 147.47900 144.45200 99.28800 1.000 139.29000 2 SER B CA 1
ATOM 2733 C C . SER B 1 2 ? 147.64400 144.32300 100.80000 1.000 139.29000 2 SER B C 1
ATOM 2734 O O . SER B 1 2 ? 148.63900 144.77600 101.36700 1.000 139.29000 2 SER B O 1
ATOM 2742 N N . LEU B 1 3 ? 146.66900 143.70700 101.45900 1.000 144.25000 3 LEU B N 1
ATOM 2743 C CA . LEU B 1 3 ? 146.65900 143.54700 102.90600 1.000 144.25000 3 LEU B CA 1
ATOM 2744 C C . LEU B 1 3 ? 146.99000 142.10300 103.25600 1.000 144.25000 3 LEU B C 1
ATOM 2745 O O . LEU B 1 3 ? 146.35400 141.17500 102.74400 1.000 144.25000 3 LEU B O 1
ATOM 2761 N N . ALA B 1 4 ? 147.98300 141.91900 104.12300 1.000 138.91000 4 ALA B N 1
ATOM 2762 C CA . ALA B 1 4 ? 148.41900 140.59800 104.55100 1.000 138.91000 4 ALA B CA 1
ATOM 2763 C C . ALA B 1 4 ? 148.49000 140.54900 106.06900 1.000 138.91000 4 ALA B C 1
ATOM 2764 O O . ALA B 1 4 ? 148.96600 141.49200 106.70800 1.000 138.91000 4 ALA B O 1
ATOM 2771 N N . PHE B 1 5 ? 148.01200 139.44800 106.64000 1.000 143.65000 5 PHE B N 1
ATOM 2772 C CA . PHE B 1 5 ? 148.02800 139.22400 108.07800 1.000 143.65000 5 PHE B CA 1
ATOM 2773 C C . PHE B 1 5 ? 149.02600 138.12900 108.42200 1.000 143.65000 5 PHE B C 1
ATOM 2774 O O . PHE B 1 5 ? 149.14500 137.13500 107.69800 1.000 143.65000 5 PHE B O 1
ATOM 2791 N N . THR B 1 6 ? 149.74100 138.31600 109.52900 1.000 141.33000 6 THR B N 1
ATOM 2792 C CA . THR B 1 6 ? 150.67100 137.31900 110.03400 1.000 141.33000 6 THR B CA 1
ATOM 2793 C C . THR B 1 6 ? 150.52700 137.24600 111.54700 1.000 141.33000 6 THR B C 1
ATOM 2794 O O . THR B 1 6 ? 150.17900 138.23200 112.19900 1.000 141.33000 6 THR B O 1
ATOM 2805 N N . LYS B 1 7 ? 150.79800 136.06600 112.09800 1.000 145.65000 7 LYS B N 1
ATOM 2806 C CA . LYS B 1 7 ? 150.64900 135.81800 113.52300 1.000 145.65000 7 LYS B CA 1
ATOM 2807 C C . LYS B 1 7 ? 152.01000 135.67400 114.18800 1.000 145.65000 7 LYS B C 1
ATOM 2808 O O . LYS B 1 7 ? 152.98800 135.25200 113.56500 1.000 145.65000 7 LYS B O 1
ATOM 2827 N N . THR B 1 8 ? 152.05700 136.03500 115.46500 1.000 144.99000 8 THR B N 1
ATOM 2828 C CA . THR B 1 8 ? 153.24800 135.87600 116.28700 1.000 144.99000 8 THR B CA 1
ATOM 2829 C C . THR B 1 8 ? 152.80800 135.91500 117.74500 1.000 144.99000 8 THR B C 1
ATOM 2830 O O . THR B 1 8 ? 151.61500 136.00100 118.04900 1.000 144.99000 8 THR B O 1
ATOM 2841 N N . ARG B 1 9 ? 153.78100 135.85000 118.64900 1.000 149.22000 9 ARG B N 1
ATOM 2842 C CA . ARG B 1 9 ? 153.50500 135.81700 120.07700 1.000 149.22000 9 ARG B CA 1
ATOM 2843 C C . ARG B 1 9 ? 154.37500 136.82900 120.80600 1.000 149.22000 9 ARG B C 1
ATOM 2844 O O . ARG B 1 9 ? 155.56100 136.97900 120.50000 1.000 149.22000 9 ARG B O 1
ATOM 2865 N N . SER B 1 10 ? 153.77200 137.51900 121.77200 1.000 147.81000 10 SER B N 1
ATOM 2866 C CA . SER B 1 10 ? 154.47300 138.44100 122.65300 1.000 147.81000 10 SER B CA 1
ATOM 2867 C C . SER B 1 10 ? 154.31500 137.95500 124.08500 1.000 147.81000 10 SER B C 1
ATOM 2868 O O . SER B 1 10 ? 153.19400 137.70200 124.53900 1.000 147.81000 10 SER B O 1
ATOM 2876 N N . THR B 1 11 ? 155.43400 137.82300 124.79200 1.000 151.43000 11 THR B N 1
ATOM 2877 C CA . THR B 1 11 ? 155.43400 137.30300 126.15500 1.000 151.43000 11 THR B CA 1
ATOM 2878 C C . THR B 1 11 ? 155.20600 138.45700 127.12400 1.000 151.43000 11 THR B C 1
ATOM 2879 O O . THR B 1 11 ? 156.09100 139.29600 127.32400 1.000 151.43000 11 THR B O 1
ATOM 2890 N N . ILE B 1 12 ? 154.01900 138.50000 127.72200 1.000 155.25000 12 ILE B N 1
ATOM 2891 C CA . ILE B 1 12 ? 153.67300 139.48100 128.74500 1.000 155.25000 12 ILE B CA 1
ATOM 2892 C C . ILE B 1 12 ? 153.39400 138.70100 130.02100 1.000 155.25000 12 ILE B C 1
ATOM 2893 O O . ILE B 1 12 ? 152.40500 137.95900 130.10100 1.000 155.25000 12 ILE B O 1
ATOM 2909 N N . GLY B 1 13 ? 154.26100 138.86300 131.01800 1.000 159.49000 13 GLY B N 1
ATOM 2910 C CA . GLY B 1 13 ? 154.14800 138.09400 132.24100 1.000 159.49000 13 GLY B CA 1
ATOM 2911 C C . GLY B 1 13 ? 154.75700 136.71600 132.10100 1.000 159.49000 13 GLY B C 1
ATOM 2912 O O . GLY B 1 13 ? 155.98300 136.57200 132.05800 1.000 159.49000 13 GLY B O 1
ATOM 2916 N N . ILE B 1 14 ? 153.90900 135.69200 132.02900 1.000 157.20000 14 ILE B N 1
ATOM 2917 C CA . ILE B 1 14 ? 154.36200 134.31700 131.84500 1.000 157.20000 14 ILE B CA 1
ATOM 2918 C C . ILE B 1 14 ? 153.65400 133.71900 130.63600 1.000 157.20000 14 ILE B C 1
ATOM 2919 O O . ILE B 1 14 ? 154.04700 132.66000 130.13200 1.000 157.20000 14 ILE B O 1
ATOM 2935 N N . VAL B 1 15 ? 152.61200 134.39300 130.16100 1.000 152.39000 15 VAL B N 1
ATOM 2936 C CA . VAL B 1 15 ? 151.83800 133.92500 129.02300 1.000 152.39000 15 VAL B CA 1
ATOM 2937 C C . VAL B 1 15 ? 152.36800 134.56600 127.74700 1.000 152.39000 15 VAL B C 1
ATOM 2938 O O . VAL B 1 15 ? 153.02300 135.61100 127.76600 1.000 152.39000 15 VAL B O 1
ATOM 2951 N N . ALA B 1 16 ? 152.07100 133.92900 126.61800 1.000 150.00000 16 ALA B N 1
ATOM 2952 C CA . ALA B 1 16 ? 152.45400 134.41400 125.29500 1.000 150.00000 16 ALA B CA 1
ATOM 2953 C C . ALA B 1 16 ? 151.17500 134.73900 124.52700 1.000 150.00000 16 ALA B C 1
ATOM 2954 O O . ALA B 1 16 ? 150.64800 133.90700 123.78700 1.000 150.00000 16 ALA B O 1
ATOM 2961 N N . GLN B 1 17 ? 150.68300 135.96000 124.70500 1.000 150.10000 17 GLN B N 1
ATOM 2962 C CA . GLN B 1 17 ? 149.47800 136.37500 124.00700 1.000 150.10000 17 GLN B CA 1
ATOM 2963 C C . GLN B 1 17 ? 149.72900 136.41800 122.50200 1.000 150.10000 17 GLN B C 1
ATOM 2964 O O . GLN B 1 17 ? 150.81900 136.79900 122.06300 1.000 150.10000 17 GLN B O 1
ATOM 2978 N N . PRO B 1 18 ? 148.74900 136.03200 121.68700 1.000 144.17000 18 PRO B N 1
ATOM 2979 C CA . PRO B 1 18 ? 148.90300 136.18300 120.23900 1.000 144.17000 18 PRO B CA 1
ATOM 2980 C C . PRO B 1 18 ? 148.96500 137.64800 119.84800 1.000 144.17000 18 PRO B C 1
ATOM 2981 O O . PRO B 1 18 ? 148.32500 138.50700 120.46000 1.000 144.17000 18 PRO B O 1
ATOM 2992 N N . VAL B 1 19 ? 149.74600 137.92900 118.81000 1.000 142.20000 19 VAL B N 1
ATOM 2993 C CA . VAL B 1 19 ? 149.90400 139.27900 118.28100 1.000 142.20000 19 VAL B CA 1
ATOM 2994 C C . VAL B 1 19 ? 149.74000 139.16700 116.77300 1.000 142.20000 19 VAL B C 1
ATOM 2995 O O . VAL B 1 19 ? 150.64300 138.69200 116.07500 1.000 142.20000 19 VAL B O 1
ATOM 3008 N N . SER B 1 20 ? 148.59200 139.60000 116.26400 1.000 140.09000 20 SER B N 1
ATOM 3009 C CA . SER B 1 20 ? 148.31600 139.55300 114.83200 1.000 140.09000 20 SER B CA 1
ATOM 3010 C C . SER B 1 20 ? 149.01100 140.73300 114.16600 1.000 140.09000 20 SER B C 1
ATOM 3011 O O . SER B 1 20 ? 148.71500 141.89000 114.47500 1.000 140.09000 20 SER B O 1
ATOM 3019 N N . VAL B 1 21 ? 149.94600 140.44200 113.27000 1.000 137.20000 21 VAL B N 1
ATOM 3020 C CA . VAL B 1 21 ? 150.64700 141.47100 112.51300 1.000 137.20000 21 VAL B CA 1
ATOM 3021 C C . VAL B 1 21 ? 149.88100 141.72500 111.22200 1.000 137.20000 21 VAL B C 1
ATOM 3022 O O . VAL B 1 21 ? 149.55400 140.78600 110.48600 1.000 137.20000 21 VAL B O 1
ATOM 3035 N N . GLU B 1 22 ? 149.59200 142.99500 110.94700 1.000 143.61000 22 GLU B N 1
ATOM 3036 C CA . GLU B 1 22 ? 148.85800 143.40100 109.75700 1.000 143.61000 22 GLU B CA 1
ATOM 3037 C C . GLU B 1 22 ? 149.69000 144.41000 108.98200 1.000 143.61000 22 GLU B C 1
ATOM 3038 O O . GLU B 1 22 ? 150.23500 145.35100 109.56800 1.000 143.61000 22 GLU B O 1
ATOM 3050 N N . VAL B 1 23 ? 149.78600 144.21300 107.67000 1.000 133.71000 23 VAL B N 1
ATOM 3051 C CA . VAL B 1 23 ? 150.57900 145.06300 106.79000 1.000 133.71000 23 VAL B CA 1
ATOM 3052 C C . VAL B 1 23 ? 149.67600 145.57600 105.67800 1.000 133.71000 23 VAL B C 1
ATOM 3053 O O . VAL B 1 23 ? 148.97300 144.79100 105.03200 1.000 133.71000 23 VAL B O 1
ATOM 3066 N N . HIS B 1 24 ? 149.70000 146.88900 105.45600 1.000 137.77000 24 HIS B N 1
ATOM 3067 C CA . HIS B 1 24 ? 148.90100 147.53000 104.42000 1.000 137.77000 24 HIS B CA 1
ATOM 3068 C C . HIS B 1 24 ? 149.82000 148.36800 103.54700 1.000 137.77000 24 HIS B C 1
ATOM 3069 O O . HIS B 1 24 ? 150.65300 149.12200 104.06100 1.000 137.77000 24 HIS B O 1
ATOM 3083 N N . LEU B 1 25 ? 149.66700 148.23700 102.23200 1.000 130.56000 25 LEU B N 1
ATOM 3084 C CA . LEU B 1 25 ? 150.45900 148.98200 101.25500 1.000 130.56000 25 LEU B CA 1
ATOM 3085 C C . LEU B 1 25 ? 149.51500 149.90900 100.49700 1.000 130.56000 25 LEU B C 1
ATOM 3086 O O . LEU B 1 25 ? 148.80300 149.47200 99.58700 1.000 130.56000 25 LEU B O 1
ATOM 3102 N N . SER B 1 26 ? 149.50700 151.18700 100.86400 1.000 133.38000 26 SER B N 1
ATOM 3103 C CA . SER B 1 26 ? 148.68000 152.17200 100.18200 1.000 133.38000 26 SER B CA 1
ATOM 3104 C C . SER B 1 26 ? 149.39400 152.63700 98.91300 1.000 133.38000 26 SER B C 1
ATOM 3105 O O . SER B 1 26 ? 150.40500 152.06500 98.49600 1.000 133.38000 26 SER B O 1
ATOM 3113 N N . ASN B 1 27 ? 148.87100 153.68500 98.28100 1.000 130.54000 27 ASN B N 1
ATOM 3114 C CA . ASN B 1 27 ? 149.37400 154.15700 96.99700 1.000 130.54000 27 ASN B CA 1
ATOM 3115 C C . ASN B 1 27 ? 150.19900 155.43300 97.10400 1.000 130.54000 27 ASN B C 1
ATOM 3116 O O . ASN B 1 27 ? 150.68800 155.92200 96.08000 1.000 130.54000 27 ASN B O 1
ATOM 3127 N N . GLY B 1 28 ? 150.36900 155.98400 98.30300 1.000 135.20000 28 GLY B N 1
ATOM 3128 C CA . GLY B 1 28 ? 151.04000 157.25900 98.46100 1.000 135.20000 28 GLY B CA 1
ATOM 3129 C C . GLY B 1 28 ? 152.54500 157.20600 98.29500 1.000 135.20000 28 GLY B C 1
ATOM 3130 O O . GLY B 1 28 ? 153.08200 156.28900 97.66600 1.000 135.20000 28 GLY B O 1
ATOM 3134 N N . LEU B 1 29 ? 153.23400 158.19500 98.86000 1.000 136.10000 29 LEU B N 1
ATOM 3135 C CA . LEU B 1 29 ? 154.68200 158.25600 98.78600 1.000 136.10000 29 LEU B CA 1
ATOM 3136 C C . LEU B 1 29 ? 155.30300 157.18600 99.68000 1.000 136.10000 29 LEU B C 1
ATOM 3137 O O . LEU B 1 29 ? 154.65700 156.67800 100.59900 1.000 136.10000 29 LEU B O 1
ATOM 3153 N N . PRO B 1 30 ? 156.56200 156.82700 99.43000 1.000 134.40000 30 PRO B N 1
ATOM 3154 C CA . PRO B 1 30 ? 157.21700 155.81100 100.27000 1.000 134.40000 30 PRO B CA 1
ATOM 3155 C C . PRO B 1 30 ? 157.29700 156.26500 101.71900 1.000 134.40000 30 PRO B C 1
ATOM 3156 O O . PRO B 1 30 ? 157.86000 157.31700 102.02900 1.000 134.40000 30 PRO B O 1
ATOM 3167 N N . SER B 1 31 ? 156.72300 155.46000 102.60800 1.000 127.45000 31 SER B N 1
ATOM 3168 C CA . SER B 1 31 ? 156.76600 155.73200 104.03500 1.000 127.45000 31 SER B CA 1
ATOM 3169 C C . SER B 1 31 ? 156.68700 154.40400 104.77500 1.000 127.45000 31 SER B C 1
ATOM 3170 O O . SER B 1 31 ? 156.66700 153.33000 104.16700 1.000 127.45000 31 SER B O 1
ATOM 3178 N N . PHE B 1 32 ? 156.64300 154.48300 106.10100 1.000 117.35000 32 PHE B N 1
ATOM 3179 C CA . PHE B 1 32 ? 156.59300 153.28400 106.93200 1.000 117.35000 32 PHE B CA 1
ATOM 3180 C C . PHE B 1 32 ? 156.06400 153.67900 108.29900 1.000 117.35000 32 PHE B C 1
ATOM 3181 O O . PHE B 1 32 ? 156.71000 154.45400 109.01000 1.000 117.35000 32 PHE B O 1
ATOM 3198 N N . THR B 1 33 ? 154.90000 153.15100 108.66600 1.000 122.39000 33 THR B N 1
ATOM 3199 C CA . THR B 1 33 ? 154.24900 153.46800 109.92900 1.000 122.39000 33 THR B CA 1
ATOM 3200 C C . THR B 1 33 ? 154.02500 152.18600 110.71400 1.000 122.39000 33 THR B C 1
ATOM 3201 O O . THR B 1 33 ? 153.49800 151.20800 110.17400 1.000 122.39000 33 THR B O 1
ATOM 3212 N N . MET B 1 34 ? 154.42200 152.19400 111.98100 1.000 121.79000 34 MET B N 1
ATOM 3213 C CA . MET B 1 34 ? 154.23400 151.05900 112.87900 1.000 121.79000 34 MET B CA 1
ATOM 3214 C C . MET B 1 34 ? 153.18600 151.45600 113.91500 1.000 121.79000 34 MET B C 1
ATOM 3215 O O . MET B 1 34 ? 153.51200 151.94000 114.99900 1.000 121.79000 34 MET B O 1
ATOM 3229 N N . VAL B 1 35 ? 151.91400 151.24800 113.56800 1.000 137.10000 35 VAL B N 1
ATOM 3230 C CA . VAL B 1 35 ? 150.84300 151.50000 114.52200 1.000 137.10000 35 VAL B CA 1
ATOM 3231 C C . VAL B 1 35 ? 150.89100 150.45800 115.63600 1.000 137.10000 35 VAL B C 1
ATOM 3232 O O . VAL B 1 35 ? 151.47200 149.37600 115.49300 1.000 137.10000 35 VAL B O 1
ATOM 3245 N N . GLY B 1 36 ? 150.27600 150.79100 116.75900 1.000 133.16000 36 GLY B N 1
ATOM 3246 C CA . GLY B 1 36 ? 150.29900 149.89400 117.90300 1.000 133.16000 36 GLY B CA 1
ATOM 3247 C C . GLY B 1 36 ? 151.38700 150.25500 118.89200 1.000 133.16000 36 GLY B C 1
ATOM 3248 O O . GLY B 1 36 ? 152.38900 150.88600 118.56400 1.000 133.16000 36 GLY B O 1
ATOM 3252 N N . LEU B 1 37 ? 151.18300 149.83100 120.14000 1.000 134.68000 37 LEU B N 1
ATOM 3253 C CA . LEU B 1 37 ? 152.06800 150.20400 121.24100 1.000 134.68000 37 LEU B CA 1
ATOM 3254 C C . LEU B 1 37 ? 153.37300 149.42700 121.10100 1.000 134.68000 37 LEU B C 1
ATOM 3255 O O . LEU B 1 37 ? 153.63100 148.43600 121.78900 1.000 134.68000 37 LEU B O 1
ATOM 3271 N N . ALA B 1 38 ? 154.21500 149.89600 120.18500 1.000 125.64000 38 ALA B N 1
ATOM 3272 C CA . ALA B 1 38 ? 155.50700 149.28600 119.91100 1.000 125.64000 38 ALA B CA 1
ATOM 3273 C C . ALA B 1 38 ? 156.61000 150.11700 120.55200 1.000 125.64000 38 ALA B C 1
ATOM 3274 O O . ALA B 1 38 ? 156.67100 151.33400 120.35500 1.000 125.64000 38 ALA B O 1
ATOM 3281 N N . GLU B 1 39 ? 157.47700 149.45800 121.31600 1.000 124.40000 39 GLU B N 1
ATOM 3282 C CA . GLU B 1 39 ? 158.59300 150.14000 121.94800 1.000 124.40000 39 GLU B CA 1
ATOM 3283 C C . GLU B 1 39 ? 159.72600 150.34400 120.94600 1.000 124.40000 39 GLU B C 1
ATOM 3284 O O . GLU B 1 39 ? 159.72400 149.79900 119.84000 1.000 124.40000 39 GLU B O 1
ATOM 3296 N N . THR B 1 40 ? 160.71800 151.13700 121.35900 1.000 120.72000 40 THR B N 1
ATOM 3297 C CA . THR B 1 40 ? 161.81400 151.48900 120.46000 1.000 120.72000 40 THR B CA 1
ATOM 3298 C C . THR B 1 40 ? 162.43300 150.25100 119.82900 1.000 120.72000 40 THR B C 1
ATOM 3299 O O . THR B 1 40 ? 162.71900 150.23300 118.62500 1.000 120.72000 40 THR B O 1
ATOM 3310 N N . ALA B 1 41 ? 162.63900 149.20000 120.62200 1.000 111.71000 41 ALA B N 1
ATOM 3311 C CA . ALA B 1 41 ? 163.23200 147.97900 120.09200 1.000 111.71000 41 ALA B CA 1
ATOM 3312 C C . ALA B 1 41 ? 162.40400 147.38300 118.96300 1.000 111.71000 41 ALA B C 1
ATOM 3313 O O . ALA B 1 41 ? 162.95100 146.65400 118.12900 1.000 111.71000 41 ALA B O 1
ATOM 3320 N N . VAL B 1 42 ? 161.10800 147.67500 118.91300 1.000 119.95000 42 VAL B N 1
ATOM 3321 C CA . VAL B 1 42 ? 160.22900 147.12800 117.89100 1.000 119.95000 42 VAL B CA 1
ATOM 3322 C C . VAL B 1 42 ? 160.08000 148.07800 116.70900 1.000 119.95000 42 VAL B C 1
ATOM 3323 O O . VAL B 1 42 ? 160.11300 147.64200 115.55800 1.000 119.95000 42 VAL B O 1
ATOM 3336 N N . LYS B 1 43 ? 159.91500 149.37600 116.96500 1.000 117.70000 43 LYS B N 1
ATOM 3337 C CA . LYS B 1 43 ? 159.77600 150.32200 115.86500 1.000 117.70000 43 LYS B CA 1
ATOM 3338 C C . LYS B 1 43 ? 161.10600 150.65000 115.20400 1.000 117.70000 43 LYS B C 1
ATOM 3339 O O . LYS B 1 43 ? 161.11300 151.33500 114.17600 1.000 117.70000 43 LYS B O 1
ATOM 3358 N N . GLU B 1 44 ? 162.22200 150.18300 115.75800 1.000 109.16000 44 GLU B N 1
ATOM 3359 C CA . GLU B 1 44 ? 163.49600 150.23100 115.05700 1.000 109.16000 44 GLU B CA 1
ATOM 3360 C C . GLU B 1 44 ? 163.65000 149.09200 114.06200 1.000 109.16000 44 GLU B C 1
ATOM 3361 O O . GLU B 1 44 ? 164.73500 148.92000 113.49700 1.000 109.16000 44 GLU B O 1
ATOM 3373 N N . SER B 1 45 ? 162.59200 148.31400 113.83600 1.000 110.01000 45 SER B N 1
ATOM 3374 C CA . SER B 1 45 ? 162.65000 147.18600 112.92000 1.000 110.01000 45 SER B CA 1
ATOM 3375 C C . SER B 1 45 ? 162.44700 147.59100 111.46900 1.000 110.01000 45 SER B C 1
ATOM 3376 O O . SER B 1 45 ? 162.61000 146.74600 110.58500 1.000 110.01000 45 SER B O 1
ATOM 3384 N N . LYS B 1 46 ? 162.08600 148.84600 111.19900 1.000 113.74000 46 LYS B N 1
ATOM 3385 C CA . LYS B 1 46 ? 161.87600 149.26900 109.82000 1.000 113.74000 46 LYS B CA 1
ATOM 3386 C C . LYS B 1 46 ? 163.12400 149.02300 108.98400 1.000 113.74000 46 LYS B C 1
ATOM 3387 O O . LYS B 1 46 ? 163.07000 148.36800 107.93600 1.000 113.74000 46 LYS B O 1
ATOM 3406 N N . ASP B 1 47 ? 164.26700 149.52900 109.44900 1.000 102.84000 47 ASP B N 1
ATOM 3407 C CA . ASP B 1 47 ? 165.50500 149.38700 108.69200 1.000 102.84000 47 ASP B CA 1
ATOM 3408 C C . ASP B 1 47 ? 165.93900 147.93100 108.61600 1.000 102.84000 47 ASP B C 1
ATOM 3409 O O . ASP B 1 47 ? 166.38200 147.46400 107.56000 1.000 102.84000 47 ASP B O 1
ATOM 3418 N N . ARG B 1 48 ? 165.82100 147.19800 109.72500 1.000 100.61000 48 ARG B N 1
ATOM 3419 C CA . ARG B 1 48 ? 166.20200 145.79100 109.71900 1.000 100.61000 48 ARG B CA 1
ATOM 3420 C C . ARG B 1 48 ? 165.41200 145.02200 108.67000 1.000 100.61000 48 ARG B C 1
ATOM 3421 O O . ARG B 1 48 ? 165.98500 144.28200 107.86300 1.000 100.61000 48 ARG B O 1
ATOM 3442 N N . VAL B 1 49 ? 164.09000 145.19400 108.66000 1.000 109.49000 49 VAL B N 1
ATOM 3443 C CA . VAL B 1 49 ? 163.25300 144.44000 107.73600 1.000 109.49000 49 VAL B CA 1
ATOM 3444 C C . VAL B 1 49 ? 163.50800 144.88000 106.30200 1.000 109.49000 49 VAL B C 1
ATOM 3445 O O . VAL B 1 49 ? 163.56200 144.04900 105.38900 1.000 109.49000 49 VAL B O 1
ATOM 3458 N N . ARG B 1 50 ? 163.66500 146.18600 106.07300 1.000 103.03000 50 ARG B N 1
ATOM 3459 C CA . ARG B 1 50 ? 163.93500 146.65900 104.72100 1.000 103.03000 50 ARG B CA 1
ATOM 3460 C C . ARG B 1 50 ? 165.22900 146.05800 104.18600 1.000 103.03000 50 ARG B C 1
ATOM 3461 O O . ARG B 1 50 ? 165.27600 145.55000 103.05900 1.000 103.03000 50 ARG B O 1
ATOM 3482 N N . SER B 1 51 ? 166.29000 146.09400 104.99300 1.000 101.31000 51 SER B N 1
ATOM 3483 C CA . SER B 1 51 ? 167.56900 145.55200 104.55400 1.000 101.31000 51 SER B CA 1
ATOM 3484 C C . SER B 1 51 ? 167.49200 144.04500 104.35400 1.000 101.31000 51 SER B C 1
ATOM 3485 O O . SER B 1 51 ? 168.04800 143.51600 103.38600 1.000 101.31000 51 SER B O 1
ATOM 3493 N N . ALA B 1 52 ? 166.81200 143.33400 105.25500 1.000 104.23000 52 ALA B N 1
ATOM 3494 C CA . ALA B 1 52 ? 166.70500 141.88600 105.11400 1.000 104.23000 52 ALA B CA 1
ATOM 3495 C C . ALA B 1 52 ? 165.94800 141.51600 103.84700 1.000 104.23000 52 ALA B C 1
ATOM 3496 O O . ALA B 1 52 ? 166.32500 140.57400 103.14300 1.000 104.23000 52 ALA B O 1
ATOM 3503 N N . ILE B 1 53 ? 164.87700 142.24900 103.53900 1.000 111.50000 53 ILE B N 1
ATOM 3504 C CA . ILE B 1 53 ? 164.11500 141.96600 102.33000 1.000 111.50000 53 ILE B CA 1
ATOM 3505 C C . ILE B 1 53 ? 164.94800 142.26900 101.09300 1.000 111.50000 53 ILE B C 1
ATOM 3506 O O . ILE B 1 53 ? 164.97900 141.48100 100.14100 1.000 111.50000 53 ILE B O 1
ATOM 3522 N N . ILE B 1 54 ? 165.63800 143.41100 101.08100 1.000 102.25000 54 ILE B N 1
ATOM 3523 C CA . ILE B 1 54 ? 166.40700 143.78900 99.90000 1.000 102.25000 54 ILE B CA 1
ATOM 3524 C C . ILE B 1 54 ? 167.54900 142.80900 99.66500 1.000 102.25000 54 ILE B C 1
ATOM 3525 O O . ILE B 1 54 ? 167.79400 142.38000 98.53200 1.000 102.25000 54 ILE B O 1
ATOM 3541 N N . ASN B 1 55 ? 168.26700 142.43900 100.72500 1.000 101.62000 55 ASN B N 1
ATOM 3542 C CA . ASN B 1 55 ? 169.47400 141.63600 100.58600 1.000 101.62000 55 ASN B CA 1
ATOM 3543 C C . ASN B 1 55 ? 169.18900 140.16000 100.35800 1.000 101.62000 55 ASN B C 1
ATOM 3544 O O . ASN B 1 55 ? 170.12300 139.40700 100.06400 1.000 101.62000 55 ASN B O 1
ATOM 3555 N N . SER B 1 56 ? 167.93600 139.72700 100.48200 1.000 112.07000 56 SER B N 1
ATOM 3556 C CA . SER B 1 56 ? 167.55700 138.35600 100.17500 1.000 112.07000 56 SER B CA 1
ATOM 3557 C C . SER B 1 56 ? 167.19200 138.17700 98.70700 1.000 112.07000 56 SER B C 1
ATOM 3558 O O . SER B 1 56 ? 166.67700 137.11800 98.33100 1.000 112.07000 56 SER B O 1
ATOM 3566 N N . GLN B 1 57 ? 167.48400 139.17000 97.86800 1.000 116.76000 57 GLN B N 1
ATOM 3567 C CA . GLN B 1 57 ? 167.10400 139.14700 96.45600 1.000 116.76000 57 GLN B CA 1
ATOM 3568 C C . GLN B 1 57 ? 165.58700 139.09600 96.29300 1.000 116.76000 57 GLN B C 1
ATOM 3569 O O . GLN B 1 57 ? 165.05900 138.39800 95.42500 1.000 116.76000 57 GLN B O 1
ATOM 3583 N N . PHE B 1 58 ? 164.87900 139.84100 97.13700 1.000 122.33000 58 PHE B N 1
ATOM 3584 C CA . PHE B 1 58 ? 163.44000 140.01500 97.03000 1.000 122.33000 58 PHE B CA 1
ATOM 3585 C C . PHE B 1 58 ? 163.16900 141.42600 96.51500 1.000 122.33000 58 PHE B C 1
ATOM 3586 O O . PHE B 1 58 ? 164.08800 142.14900 96.11500 1.000 122.33000 58 PHE B O 1
ATOM 3603 N N . GLU B 1 59 ? 161.89900 141.81900 96.51700 1.000 125.37000 59 GLU B N 1
ATOM 3604 C CA . GLU B 1 59 ? 161.48300 143.14600 96.08400 1.000 125.37000 59 GLU B CA 1
ATOM 3605 C C . GLU B 1 59 ? 160.83200 143.84800 97.26800 1.000 125.37000 59 GLU B C 1
ATOM 3606 O O . GLU B 1 59 ? 159.88000 143.32600 97.85700 1.000 125.37000 59 GLU B O 1
ATOM 3618 N N . PHE B 1 60 ? 161.36000 145.02200 97.62600 1.000 114.47000 60 PHE B N 1
ATOM 3619 C CA . PHE B 1 60 ? 160.79300 145.81500 98.71100 1.000 114.47000 60 PHE B CA 1
ATOM 3620 C C . PHE B 1 60 ? 159.78600 146.80900 98.14500 1.000 114.47000 60 PHE B C 1
ATOM 3621 O O . PHE B 1 60 ? 160.09300 147.49600 97.16400 1.000 114.47000 60 PHE B O 1
ATOM 3638 N N . PRO B 1 61 ? 158.58600 146.92400 98.71500 1.000 123.98000 61 PRO B N 1
ATOM 3639 C CA . PRO B 1 61 ? 157.56800 147.78300 98.09400 1.000 123.98000 61 PRO B CA 1
ATOM 3640 C C . PRO B 1 61 ? 157.99500 149.24300 98.09600 1.000 123.98000 61 PRO B C 1
ATOM 3641 O O . PRO B 1 61 ? 158.46800 149.76600 99.10600 1.000 123.98000 61 PRO B O 1
ATOM 3652 N N . CYS B 1 62 ? 157.82400 149.89800 96.94800 1.000 129.66000 62 CYS B N 1
ATOM 3653 C CA . CYS B 1 62 ? 158.02100 151.34300 96.83900 1.000 129.66000 62 CYS B CA 1
ATOM 3654 C C . CYS B 1 62 ? 156.67900 152.06000 96.99800 1.000 129.66000 62 CYS B C 1
ATOM 3655 O O . CYS B 1 62 ? 156.21100 152.78700 96.12300 1.000 129.66000 62 CYS B O 1
ATOM 3663 N N . ARG B 1 63 ? 156.05800 151.83100 98.15300 1.000 129.86000 63 ARG B N 1
ATOM 3664 C CA . ARG B 1 63 ? 154.70600 152.29400 98.41500 1.000 129.86000 63 ARG B CA 1
ATOM 3665 C C . ARG B 1 63 ? 154.61600 152.76300 99.86000 1.000 129.86000 63 ARG B C 1
ATOM 3666 O O . ARG B 1 63 ? 155.55400 152.61100 100.64500 1.000 129.86000 63 ARG B O 1
ATOM 3687 N N . LYS B 1 64 ? 153.47000 153.35100 100.20600 1.000 133.37000 64 LYS B N 1
ATOM 3688 C CA . LYS B 1 64 ? 153.20700 153.80000 101.57200 1.000 133.37000 64 LYS B CA 1
ATOM 3689 C C . LYS B 1 64 ? 152.87200 152.58900 102.43900 1.000 133.37000 64 LYS B C 1
ATOM 3690 O O . LYS B 1 64 ? 151.71200 152.21500 102.62800 1.000 133.37000 64 LYS B O 1
ATOM 3709 N N . ILE B 1 65 ? 153.91700 151.96400 102.98400 1.000 126.70000 65 ILE B N 1
ATOM 3710 C CA . ILE B 1 65 ? 153.71200 150.84000 103.88500 1.000 126.70000 65 ILE B CA 1
ATOM 3711 C C . ILE B 1 65 ? 153.01500 151.33500 105.14500 1.000 126.70000 65 ILE B C 1
ATOM 3712 O O . ILE B 1 65 ? 153.15300 152.49800 105.54500 1.000 126.70000 65 ILE B O 1
ATOM 3728 N N . THR B 1 66 ? 152.24500 150.44800 105.77300 1.000 129.79000 66 THR B N 1
ATOM 3729 C CA . THR B 1 66 ? 151.58300 150.77000 107.03800 1.000 129.79000 66 THR B CA 1
ATOM 3730 C C . THR B 1 66 ? 151.45400 149.46700 107.82000 1.000 129.79000 66 THR B C 1
ATOM 3731 O O . THR B 1 66 ? 150.55200 148.66700 107.55300 1.000 129.79000 66 THR B O 1
ATOM 3742 N N . VAL B 1 67 ? 152.35100 149.26400 108.77600 1.000 127.31000 67 VAL B N 1
ATOM 3743 C CA . VAL B 1 67 ? 152.38300 148.04000 109.56600 1.000 127.31000 67 VAL B CA 1
ATOM 3744 C C . VAL B 1 67 ? 151.61400 148.26500 110.85800 1.000 127.31000 67 VAL B C 1
ATOM 3745 O O . VAL B 1 67 ? 151.88800 149.21200 111.60300 1.000 127.31000 67 VAL B O 1
ATOM 3758 N N . ASN B 1 68 ? 150.64700 147.39200 111.12000 1.000 140.12000 68 ASN B N 1
ATOM 3759 C CA . ASN B 1 68 ? 149.89600 147.38000 112.36600 1.000 140.12000 68 ASN B CA 1
ATOM 3760 C C . ASN B 1 68 ? 150.03200 146.00300 112.99100 1.000 140.12000 68 ASN B C 1
ATOM 3761 O O . ASN B 1 68 ? 149.89200 144.99000 112.29900 1.000 140.12000 68 ASN B O 1
ATOM 3772 N N . LEU B 1 69 ? 150.32300 145.96700 114.28600 1.000 136.19000 69 LEU B N 1
ATOM 3773 C CA . LEU B 1 69 ? 150.39500 144.72300 115.04900 1.000 136.19000 69 LEU B CA 1
ATOM 3774 C C . LEU B 1 69 ? 149.47300 144.86900 116.25300 1.000 136.19000 69 LEU B C 1
ATOM 3775 O O . LEU B 1 69 ? 149.84200 145.47500 117.26400 1.000 136.19000 69 LEU B O 1
ATOM 3791 N N . GLY B 1 70 ? 148.26300 144.32700 116.13500 1.000 139.96000 70 GLY B N 1
ATOM 3792 C CA . GLY B 1 70 ? 147.29100 144.40000 117.19800 1.000 139.96000 70 GLY B CA 1
ATOM 3793 C C . GLY B 1 70 ? 147.48000 143.28800 118.21000 1.000 139.96000 70 GLY B C 1
ATOM 3794 O O . GLY B 1 70 ? 148.26300 142.35600 117.99900 1.000 139.96000 70 GLY B O 1
ATOM 3798 N N . PRO B 1 71 ? 146.76300 143.36200 119.33900 1.000 144.31000 71 PRO B N 1
ATOM 3799 C CA . PRO B 1 71 ? 145.81300 144.41000 119.74700 1.000 144.31000 71 PRO B CA 1
ATOM 3800 C C . PRO B 1 71 ? 146.49800 145.75100 119.98300 1.000 144.31000 71 PRO B C 1
ATOM 3801 O O . PRO B 1 71 ? 147.70300 145.80500 120.20600 1.000 144.31000 71 PRO B O 1
ATOM 3812 N N . ALA B 1 72 ? 145.75000 146.85300 119.93800 1.000 144.65000 72 ALA B N 1
ATOM 3813 C CA . ALA B 1 72 ? 146.31500 148.18800 120.07600 1.000 144.65000 72 ALA B CA 1
ATOM 3814 C C . ALA B 1 72 ? 146.42100 148.63100 121.53000 1.000 144.65000 72 ALA B C 1
ATOM 3815 O O . ALA B 1 72 ? 146.48300 149.83600 121.79800 1.000 144.65000 72 ALA B O 1
ATOM 3822 N N . ASN B 1 73 ? 146.44400 147.68600 122.46800 1.000 143.00000 73 ASN B N 1
ATOM 3823 C CA . ASN B 1 73 ? 146.61000 147.99700 123.88000 1.000 143.00000 73 ASN B CA 1
ATOM 3824 C C . ASN B 1 73 ? 147.74300 147.23500 124.54500 1.000 143.00000 73 ASN B C 1
ATOM 3825 O O . ASN B 1 73 ? 148.22700 147.68500 125.59100 1.000 143.00000 73 ASN B O 1
ATOM 3836 N N . LEU B 1 74 ? 148.17900 146.11200 123.99100 1.000 142.79000 74 LEU B N 1
ATOM 3837 C CA . LEU B 1 74 ? 149.31400 145.39400 124.55800 1.000 142.79000 74 LEU B CA 1
ATOM 3838 C C . LEU B 1 74 ? 150.60800 146.12400 124.21400 1.000 142.79000 74 LEU B C 1
ATOM 3839 O O . LEU B 1 74 ? 150.85700 146.40400 123.03800 1.000 142.79000 74 LEU B O 1
ATOM 3855 N N . PRO B 1 75 ? 151.45400 146.44500 125.19800 1.000 139.59000 75 PRO B N 1
ATOM 3856 C CA . PRO B 1 75 ? 152.73100 147.09400 124.87300 1.000 139.59000 75 PRO B CA 1
ATOM 3857 C C . PRO B 1 75 ? 153.70800 146.12600 124.22900 1.000 139.59000 75 PRO B C 1
ATOM 3858 O O . PRO B 1 75 ? 154.53100 145.51100 124.91400 1.000 139.59000 75 PRO B O 1
ATOM 3869 N N . LYS B 1 76 ? 153.61400 145.97100 122.90900 1.000 137.32000 76 LYS B N 1
ATOM 3870 C CA . LYS B 1 76 ? 154.47100 145.02800 122.19900 1.000 137.32000 76 LYS B CA 1
ATOM 3871 C C . LYS B 1 76 ? 155.92400 145.35000 122.51400 1.000 137.32000 76 LYS B C 1
ATOM 3872 O O . LYS B 1 76 ? 156.43800 146.39600 122.10500 1.000 137.32000 76 LYS B O 1
ATOM 3891 N N . THR B 1 77 ? 156.59700 144.45300 123.23900 1.000 130.99000 77 THR B N 1
ATOM 3892 C CA . THR B 1 77 ? 157.91900 144.73300 123.78400 1.000 130.99000 77 THR B CA 1
ATOM 3893 C C . THR B 1 77 ? 158.96100 143.69800 123.38100 1.000 130.99000 77 THR B C 1
ATOM 3894 O O . THR B 1 77 ? 160.08100 143.73200 123.90400 1.000 130.99000 77 THR B O 1
ATOM 3905 N N . GLY B 1 78 ? 158.63400 142.78500 122.47100 1.000 123.18000 78 GLY B N 1
ATOM 3906 C CA . GLY B 1 78 ? 159.57500 141.77000 122.05500 1.000 123.18000 78 GLY B CA 1
ATOM 3907 C C . GLY B 1 78 ? 160.61900 142.31300 121.10200 1.000 123.18000 78 GLY B C 1
ATOM 3908 O O . GLY B 1 78 ? 160.60700 143.47600 120.70000 1.000 123.18000 78 GLY B O 1
ATOM 3912 N N . SER B 1 79 ? 161.55700 141.43800 120.74500 1.000 112.15000 79 SER B N 1
ATOM 3913 C CA . SER B 1 79 ? 162.59500 141.75900 119.77800 1.000 112.15000 79 SER B CA 1
ATOM 3914 C C . SER B 1 79 ? 162.55200 140.86200 118.55100 1.000 112.15000 79 SER B C 1
ATOM 3915 O O . SER B 1 79 ? 163.36400 141.05100 117.63700 1.000 112.15000 79 SER B O 1
ATOM 3923 N N . GLY B 1 80 ? 161.63300 139.90100 118.49900 1.000 121.64000 80 GLY B N 1
ATOM 3924 C CA . GLY B 1 80 ? 161.54500 138.98800 117.37800 1.000 121.64000 80 GLY B CA 1
ATOM 3925 C C . GLY B 1 80 ? 160.35700 139.26600 116.48200 1.000 121.64000 80 GLY B C 1
ATOM 3926 O O . GLY B 1 80 ? 159.72800 138.33600 115.96900 1.00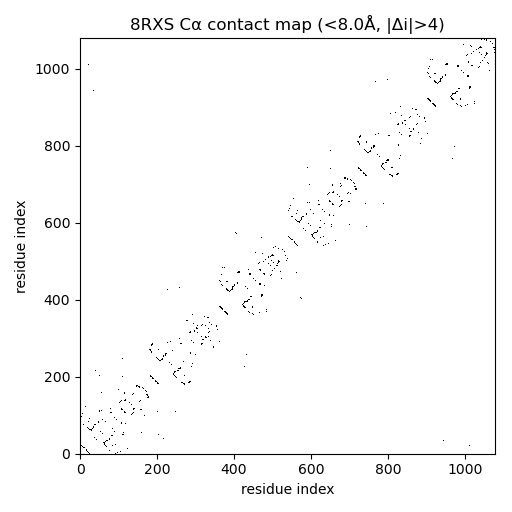0 121.64000 80 GLY B O 1
ATOM 3930 N N . PHE B 1 81 ? 160.04100 140.54200 116.28700 1.000 124.05000 81 PHE B N 1
ATOM 3931 C CA . PHE B 1 81 ? 158.93700 140.94200 115.42800 1.000 124.05000 81 PHE B CA 1
ATOM 3932 C C . PHE B 1 81 ? 159.37300 141.19900 113.99200 1.000 124.05000 81 PHE B C 1
ATOM 3933 O O . PHE B 1 81 ? 158.53100 141.55000 113.16000 1.000 124.05000 81 PHE B O 1
ATOM 3950 N N . ASP B 1 82 ? 160.65900 141.02900 113.68100 1.000 116.99000 82 ASP B N 1
ATOM 3951 C CA . ASP B 1 82 ? 161.13900 141.34600 112.34100 1.000 116.99000 82 ASP B CA 1
ATOM 3952 C C . ASP B 1 82 ? 160.70500 140.29900 111.32200 1.000 116.99000 82 ASP B C 1
ATOM 3953 O O . ASP B 1 82 ? 160.31900 140.64800 110.20300 1.000 116.99000 82 ASP B O 1
ATOM 3962 N N . LEU B 1 83 ? 160.77400 139.01600 111.67800 1.000 126.96000 83 LEU B N 1
ATOM 3963 C CA . LEU B 1 83 ? 160.37400 137.97700 110.73200 1.000 126.96000 83 LEU B CA 1
ATOM 3964 C C . LEU B 1 83 ? 158.89500 138.05400 110.38000 1.000 126.96000 83 LEU B C 1
ATOM 3965 O O . LEU B 1 83 ? 158.56400 137.98600 109.18300 1.000 126.96000 83 LEU B O 1
ATOM 3981 N N . PRO B 1 84 ? 157.96400 138.16500 111.33600 1.000 129.99000 84 PRO B N 1
ATOM 3982 C CA . PRO B 1 84 ? 156.55900 138.34200 110.94100 1.000 129.99000 84 PRO B CA 1
ATOM 3983 C C . PRO B 1 84 ? 156.33900 139.56200 110.06800 1.000 129.99000 84 PRO B C 1
ATOM 3984 O O . PRO B 1 84 ? 155.55800 139.50100 109.11300 1.000 129.99000 84 PRO B O 1
ATOM 3995 N N . ILE B 1 85 ? 157.02300 140.66900 110.36200 1.000 124.31000 85 ILE B N 1
ATOM 3996 C CA . ILE B 1 85 ? 156.83300 141.88600 109.57900 1.000 124.31000 85 ILE B CA 1
ATOM 3997 C C . ILE B 1 85 ? 157.33400 141.68800 108.15600 1.000 124.31000 85 ILE B C 1
ATOM 3998 O O . ILE B 1 85 ? 156.67900 142.10000 107.19200 1.000 124.31000 85 ILE B O 1
ATOM 4014 N N . ALA B 1 86 ? 158.50400 141.06700 107.99700 1.000 122.35000 86 ALA B N 1
ATOM 4015 C CA . ALA B 1 86 ? 159.03000 140.82300 106.65900 1.000 122.35000 86 ALA B CA 1
ATOM 4016 C C . ALA B 1 86 ? 158.12000 139.88600 105.87700 1.000 122.35000 86 ALA B C 1
ATOM 4017 O O . ALA B 1 86 ? 157.84700 140.11500 104.69200 1.000 122.35000 86 ALA B O 1
ATOM 4024 N N . LEU B 1 87 ? 157.63700 138.82200 106.52400 1.000 132.24000 87 LEU B N 1
ATOM 4025 C CA . LEU B 1 87 ? 156.74100 137.89700 105.84200 1.000 132.24000 87 LEU B CA 1
ATOM 4026 C C . LEU B 1 87 ? 155.44800 138.59200 105.43100 1.000 132.24000 87 LEU B C 1
ATOM 4027 O O . LEU B 1 87 ? 154.94200 138.37600 104.32400 1.000 132.24000 87 LEU B O 1
ATOM 4043 N N . GLY B 1 88 ? 154.89900 139.43100 106.31300 1.000 130.38000 88 GLY B N 1
ATOM 4044 C CA . GLY B 1 88 ? 153.69600 140.16700 105.97000 1.000 130.38000 88 GLY B CA 1
ATOM 4045 C C . GLY B 1 88 ? 153.91200 141.13800 104.82600 1.000 130.38000 88 GLY B C 1
ATOM 4046 O O . GLY B 1 88 ? 153.05800 141.28000 103.95000 1.000 130.38000 88 GLY B O 1
ATOM 4050 N N . ILE B 1 89 ? 155.05600 141.82600 104.82100 1.000 126.40000 89 ILE B N 1
ATOM 4051 C CA . ILE B 1 89 ? 155.36700 142.72900 103.71800 1.000 126.40000 89 ILE B CA 1
ATOM 4052 C C . ILE B 1 89 ? 155.44500 141.95400 102.41300 1.000 126.40000 89 ILE B C 1
ATOM 4053 O O . ILE B 1 89 ? 154.90500 142.38000 101.38500 1.000 126.40000 89 ILE B O 1
ATOM 4069 N N . LEU B 1 90 ? 156.12000 140.80400 102.43000 1.000 129.79000 90 LEU B N 1
ATOM 4070 C CA . LEU B 1 90 ? 156.27600 140.03000 101.20400 1.000 129.79000 90 LEU B CA 1
ATOM 4071 C C . LEU B 1 90 ? 154.93400 139.51000 100.70600 1.000 129.79000 90 LEU B C 1
ATOM 4072 O O . LEU B 1 90 ? 154.65200 139.55100 99.50300 1.000 129.79000 90 LEU B O 1
ATOM 4088 N N . ALA B 1 91 ? 154.09200 139.01000 101.61500 1.000 136.41000 91 ALA B N 1
ATOM 4089 C CA . ALA B 1 91 ? 152.77500 138.52900 101.20900 1.000 136.41000 91 ALA B CA 1
ATOM 4090 C C . ALA B 1 91 ? 151.91500 139.66500 100.66900 1.000 136.41000 91 ALA B C 1
ATOM 4091 O O . ALA B 1 91 ? 151.20900 139.49800 99.66800 1.000 136.41000 91 ALA B O 1
ATOM 4098 N N . ALA B 1 92 ? 151.96700 140.83100 101.31700 1.000 136.15000 92 ALA B N 1
ATOM 4099 C CA . ALA B 1 92 ? 151.17200 141.96900 100.86700 1.000 136.15000 92 ALA B CA 1
ATOM 4100 C C . ALA B 1 92 ? 151.56300 142.39100 99.45600 1.000 136.15000 92 ALA B C 1
ATOM 4101 O O . ALA B 1 92 ? 150.69800 142.71900 98.63600 1.000 136.15000 92 ALA B O 1
ATOM 4108 N N . SER B 1 93 ? 152.85900 142.38200 99.15300 1.000 134.55000 93 SER B N 1
ATOM 4109 C CA . SER B 1 93 ? 153.36700 142.74400 97.83600 1.000 134.55000 93 SER B CA 1
ATOM 4110 C C . SER B 1 93 ? 153.31200 141.58100 96.85200 1.000 134.55000 93 SER B C 1
ATOM 4111 O O . SER B 1 93 ? 154.11500 141.54200 95.91300 1.000 134.55000 93 SER B O 1
ATOM 4119 N N . GLU B 1 94 ? 152.36900 140.65600 97.04700 1.000 139.28000 94 GLU B N 1
ATOM 4120 C CA . GLU B 1 94 ? 152.25800 139.43500 96.24900 1.000 139.28000 94 GLU B CA 1
ATOM 4121 C C . GLU B 1 94 ? 153.64100 138.88500 95.88800 1.000 139.28000 94 GLU B C 1
ATOM 4122 O O . GLU B 1 94 ? 154.05900 138.87300 94.72800 1.000 139.28000 94 GLU B O 1
ATOM 4134 N N . GLN B 1 95 ? 154.35500 138.44400 96.92700 1.000 132.13000 95 GLN B N 1
ATOM 4135 C CA . GLN B 1 95 ? 155.58800 137.68900 96.77900 1.000 132.13000 95 GLN B CA 1
ATOM 4136 C C . GLN B 1 95 ? 155.53800 136.32400 97.44300 1.000 132.13000 95 GLN B C 1
ATOM 4137 O O . GLN B 1 95 ? 156.31700 135.44500 97.05800 1.000 132.13000 95 GLN B O 1
ATOM 4151 N N . ILE B 1 96 ? 154.66500 136.12500 98.42500 1.000 140.17000 96 ILE B N 1
ATOM 4152 C CA . ILE B 1 96 ? 154.44900 134.81800 99.03900 1.000 140.17000 96 ILE B CA 1
ATOM 4153 C C . ILE B 1 96 ? 152.94900 134.54900 99.01100 1.000 140.17000 96 ILE B C 1
ATOM 4154 O O . ILE B 1 96 ? 152.16500 135.42300 99.41000 1.000 140.17000 96 ILE B O 1
ATOM 4170 N N . PRO B 1 97 ? 152.49500 133.38300 98.55100 1.000 142.66000 97 PRO B N 1
ATOM 4171 C CA . PRO B 1 97 ? 151.05300 133.11200 98.56100 1.000 142.66000 97 PRO B CA 1
ATOM 4172 C C . PRO B 1 97 ? 150.48100 133.25700 99.96200 1.000 142.66000 97 PRO B C 1
ATOM 4173 O O . PRO B 1 97 ? 151.06500 132.79300 100.94500 1.000 142.66000 97 PRO B O 1
ATOM 4184 N N . LEU B 1 98 ? 149.31800 133.90400 100.04700 1.000 147.35000 98 LEU B N 1
ATOM 4185 C CA . LEU B 1 98 ? 148.73900 134.22000 101.34600 1.000 147.35000 98 LEU B CA 1
ATOM 4186 C C . LEU B 1 98 ? 148.14100 133.00000 102.03400 1.000 147.35000 98 LEU B C 1
ATOM 4187 O O . LEU B 1 98 ? 147.90100 133.04700 103.24500 1.000 147.35000 98 LEU B O 1
ATOM 4203 N N . THR B 1 99 ? 147.89300 131.91400 101.30200 1.000 150.76000 99 THR B N 1
ATOM 4204 C CA . THR B 1 99 ? 147.32900 130.72400 101.92600 1.000 150.76000 99 THR B CA 1
ATOM 4205 C C . THR B 1 99 ? 148.34900 129.97800 102.77800 1.000 150.76000 99 THR B C 1
ATOM 4206 O O . THR B 1 99 ? 147.95400 129.18700 103.64000 1.000 150.76000 99 THR B O 1
ATOM 4217 N N . ASN B 1 100 ? 149.64500 130.21000 102.55900 1.000 149.58000 100 ASN B N 1
ATOM 4218 C CA . ASN B 1 100 ? 150.65900 129.50300 103.33600 1.000 149.58000 100 ASN B CA 1
ATOM 4219 C C . ASN B 1 100 ? 150.65300 129.94500 104.79400 1.000 149.58000 100 ASN B C 1
ATOM 4220 O O . ASN B 1 100 ? 150.78200 129.11500 105.70000 1.000 149.58000 100 ASN B O 1
ATOM 4231 N N . LEU B 1 101 ? 150.50100 131.24400 105.04000 1.000 149.75000 101 LEU B N 1
ATOM 4232 C CA . LEU B 1 101 ? 150.60600 131.80200 106.38300 1.000 149.75000 101 LEU B CA 1
ATOM 4233 C C . LEU B 1 101 ? 149.31900 131.66900 107.19000 1.000 149.75000 101 LEU B C 1
ATOM 4234 O O . LEU B 1 101 ? 149.18100 132.32600 108.22800 1.000 149.75000 101 LEU B O 1
ATOM 4250 N N . ALA B 1 102 ? 148.37900 130.83600 106.74300 1.000 152.66000 102 ALA B N 1
ATOM 4251 C CA . ALA B 1 102 ? 147.08700 130.74400 107.41000 1.000 152.66000 102 ALA B CA 1
ATOM 4252 C C . ALA B 1 102 ? 147.16500 129.99000 108.73000 1.000 152.66000 102 ALA B C 1
ATOM 4253 O O . ALA B 1 102 ? 146.32500 130.20900 109.61000 1.000 152.66000 102 ALA B O 1
ATOM 4260 N N . ASN B 1 103 ? 148.15000 129.10500 108.89200 1.000 152.42000 103 ASN B N 1
ATOM 4261 C CA . ASN B 1 103 ? 148.22500 128.23600 110.05600 1.000 152.42000 103 ASN B CA 1
ATOM 4262 C C . ASN B 1 103 ? 149.54400 128.31600 110.81100 1.000 152.42000 103 ASN B C 1
ATOM 4263 O O . ASN B 1 103 ? 149.65600 127.70900 111.88200 1.000 152.42000 103 ASN B O 1
ATOM 4274 N N . HIS B 1 104 ? 150.53800 129.03200 110.29800 1.000 150.45000 104 HIS B N 1
ATOM 4275 C CA . HIS B 1 104 ? 151.85400 129.08600 110.91400 1.000 150.45000 104 HIS B CA 1
ATOM 4276 C C . HIS B 1 104 ? 151.99500 130.31300 111.80900 1.000 150.45000 104 HIS B C 1
ATOM 4277 O O . HIS B 1 104 ? 151.30900 131.32400 111.63800 1.000 150.45000 104 HIS B O 1
ATOM 4291 N N . GLU B 1 105 ? 152.90200 130.20200 112.77400 1.000 152.69000 105 GLU B N 1
ATOM 4292 C CA . GLU B 1 105 ? 153.30400 131.30600 113.63300 1.000 152.69000 105 GLU B CA 1
ATOM 4293 C C . GLU B 1 105 ? 154.81000 131.48900 113.51100 1.000 152.69000 105 GLU B C 1
ATOM 4294 O O . GLU B 1 105 ? 155.55900 130.51000 113.43900 1.000 152.69000 105 GLU B O 1
ATOM 4306 N N . PHE B 1 106 ? 155.25200 132.74500 113.48900 1.000 141.72000 106 PHE B N 1
ATOM 4307 C CA . PHE B 1 106 ? 156.63900 133.07100 113.19600 1.000 141.72000 106 PHE B CA 1
ATOM 4308 C C . PHE B 1 106 ? 157.23700 133.89800 114.32400 1.000 141.72000 106 PHE B C 1
ATOM 4309 O O . PHE B 1 106 ? 156.55100 134.69700 114.96600 1.000 141.72000 106 PHE B O 1
ATOM 4326 N N . ILE B 1 107 ? 158.53600 133.69300 114.55200 1.000 137.29000 107 ILE B N 1
ATOM 4327 C CA . ILE B 1 107 ? 159.28200 134.40800 115.58100 1.000 137.29000 107 ILE B CA 1
ATOM 4328 C C . ILE B 1 107 ? 160.73500 134.48100 115.13500 1.000 137.29000 107 ILE B C 1
ATOM 4329 O O . ILE B 1 107 ? 161.22000 133.62800 114.39000 1.000 137.29000 107 ILE B O 1
ATOM 4345 N N . GLY B 1 108 ? 161.43100 135.51600 115.59400 1.000 127.26000 108 GLY B N 1
ATOM 4346 C CA . GLY B 1 108 ? 162.85900 135.64100 115.30300 1.000 127.26000 108 GLY B CA 1
ATOM 4347 C C . GLY B 1 108 ? 163.16800 136.95000 114.60500 1.000 127.26000 108 GLY B C 1
ATOM 4348 O O . GLY B 1 108 ? 162.49300 137.36200 113.66300 1.000 127.26000 108 GLY B O 1
ATOM 4352 N N . GLU B 1 109 ? 164.21500 137.61600 115.08300 1.000 117.67000 109 GLU B N 1
ATOM 4353 C CA . GLU B 1 109 ? 164.65400 138.86500 114.48400 1.000 117.67000 109 GLU B CA 1
ATOM 4354 C C . GLU B 1 109 ? 165.43500 138.58200 113.20300 1.000 117.67000 109 GLU B C 1
ATOM 4355 O O . GLU B 1 109 ? 165.61800 137.43300 112.79300 1.000 117.67000 109 GLU B O 1
ATOM 4367 N N . LEU B 1 110 ? 165.90200 139.64600 112.55800 1.000 112.78000 110 LEU B N 1
ATOM 4368 C CA . LEU B 1 110 ? 166.64200 139.54300 111.31100 1.000 112.78000 110 LEU B CA 1
ATOM 4369 C C . LEU B 1 110 ? 167.89700 140.39800 111.38600 1.000 112.78000 110 LEU B C 1
ATOM 4370 O O . LEU B 1 110 ? 167.98300 141.35200 112.16300 1.000 112.78000 110 LEU B O 1
ATOM 4386 N N . ALA B 1 111 ? 168.87700 140.03500 110.57000 1.000 101.64000 111 ALA B N 1
ATOM 4387 C CA . ALA B 1 111 ? 170.07200 140.83400 110.37000 1.000 101.64000 111 ALA B CA 1
ATOM 4388 C C . ALA B 1 111 ? 169.92700 141.59900 109.05900 1.000 101.64000 111 ALA B C 1
ATOM 4389 O O . ALA B 1 111 ? 168.87100 141.58700 108.42000 1.000 101.64000 111 ALA B O 1
ATOM 4396 N N . LEU B 1 112 ? 170.99300 142.27300 108.64200 1.000 93.03000 112 LEU B N 1
ATOM 4397 C CA . LEU B 1 112 ? 170.99600 142.98900 107.37600 1.000 93.03000 112 LEU B CA 1
ATOM 4398 C C . LEU B 1 112 ? 171.39400 142.09300 106.21100 1.000 93.03000 112 LEU B C 1
ATOM 4399 O O . LEU B 1 112 ? 171.50500 142.57700 105.08000 1.000 93.03000 112 LEU B O 1
ATOM 4415 N N . SER B 1 113 ? 171.60900 140.80300 106.46400 1.000 98.60000 113 SER B N 1
ATOM 4416 C CA . SER B 1 113 ? 171.84100 139.81800 105.41900 1.000 98.60000 113 SER B CA 1
ATOM 4417 C C . SER B 1 113 ? 170.67100 138.86100 105.25800 1.000 98.60000 113 SER B C 1
ATOM 4418 O O . SER B 1 113 ? 170.71000 138.00000 104.37400 1.000 98.60000 113 SER B O 1
ATOM 4426 N N . GLY B 1 114 ? 169.63500 138.98800 106.08500 1.000 109.55000 114 GLY B N 1
ATOM 4427 C CA . GLY B 1 114 ? 168.50100 138.09700 106.05300 1.000 109.55000 114 GLY B CA 1
ATOM 4428 C C . GLY B 1 114 ? 168.59500 136.92700 107.00700 1.000 109.55000 114 GLY B C 1
ATOM 4429 O O . GLY B 1 114 ? 167.58500 136.25700 107.24700 1.000 109.55000 114 GLY B O 1
ATOM 4433 N N . GLU B 1 115 ? 169.77600 136.66600 107.55600 1.000 115.93000 115 GLU B N 1
ATOM 4434 C CA . GLU B 1 115 ? 169.94800 135.55700 108.48300 1.000 115.93000 115 GLU B CA 1
ATOM 4435 C C . GLU B 1 115 ? 169.16000 135.80800 109.76300 1.000 115.93000 115 GLU B C 1
ATOM 4436 O O . GLU B 1 115 ? 169.12000 136.93100 110.27100 1.000 115.93000 115 GLU B O 1
ATOM 4448 N N . LEU B 1 116 ? 168.53400 134.75600 110.28100 1.000 121.51000 116 LEU B N 1
ATOM 4449 C CA . LEU B 1 116 ? 167.73800 134.86400 111.49400 1.000 121.51000 116 LEU B CA 1
ATOM 4450 C C . LEU B 1 116 ? 168.60700 134.67100 112.73100 1.000 121.51000 116 LEU B C 1
ATOM 4451 O O . LEU B 1 116 ? 169.47500 133.79400 112.76900 1.000 121.51000 116 LEU B O 1
ATOM 4467 N N . ARG B 1 117 ? 168.36200 135.49200 113.74600 1.000 115.75000 117 ARG B N 1
ATOM 4468 C CA . ARG B 1 117 ? 169.08100 135.44300 115.01100 1.000 115.75000 117 ARG B CA 1
ATOM 4469 C C . ARG B 1 117 ? 168.13500 135.01600 116.12500 1.000 115.75000 117 ARG B C 1
ATOM 4470 O O . ARG B 1 117 ? 166.91100 135.02900 115.97700 1.000 115.75000 117 ARG B O 1
ATOM 4491 N N . GLY B 1 118 ? 168.72400 134.64000 117.25900 1.000 125.92000 118 GLY B N 1
ATOM 4492 C CA . GLY B 1 118 ? 167.96700 134.06000 118.35100 1.000 125.92000 118 GLY B CA 1
ATOM 4493 C C . GLY B 1 118 ? 167.36000 135.06900 119.30400 1.000 125.92000 118 GLY B C 1
ATOM 4494 O O . GLY B 1 118 ? 168.07600 135.84800 119.93900 1.000 125.92000 118 GLY B O 1
ATOM 4498 N N . VAL B 1 119 ? 166.03300 135.06000 119.40800 1.000 127.98000 119 VAL B N 1
ATOM 4499 C CA . VAL B 1 119 ? 165.32100 135.91200 120.35300 1.000 127.98000 119 VAL B CA 1
ATOM 4500 C C . VAL B 1 119 ? 165.42700 135.30800 121.74700 1.000 127.98000 119 VAL B C 1
ATOM 4501 O O . VAL B 1 119 ? 165.86000 134.16200 121.90800 1.000 127.98000 119 VAL B O 1
ATOM 4514 N N . SER B 1 120 ? 165.03800 136.07500 122.76000 1.000 129.38000 120 SER B N 1
ATOM 4515 C CA . SER B 1 120 ? 165.09000 135.61900 124.14100 1.000 129.38000 120 SER B CA 1
ATOM 4516 C C . SER B 1 120 ? 163.74700 135.03900 124.56500 1.000 129.38000 120 SER B C 1
ATOM 4517 O O . SER B 1 120 ? 162.68900 135.50500 124.13100 1.000 129.38000 120 SER B O 1
ATOM 4525 N N . ALA B 1 121 ? 163.79900 134.01600 125.41800 1.000 137.73000 121 ALA B N 1
ATOM 4526 C CA . ALA B 1 121 ? 162.60600 133.41300 126.01100 1.000 137.73000 121 ALA B CA 1
ATOM 4527 C C . ALA B 1 121 ? 161.65500 132.88800 124.93300 1.000 137.73000 121 ALA B C 1
ATOM 4528 O O . ALA B 1 121 ? 160.52700 133.35900 124.77200 1.000 137.73000 121 ALA B O 1
ATOM 4535 N N . ILE B 1 122 ? 162.13700 131.89300 124.18900 1.000 144.26000 122 ILE B N 1
ATOM 4536 C CA . ILE B 1 122 ? 161.32200 131.27800 123.14600 1.000 144.26000 122 ILE B CA 1
ATOM 4537 C C . ILE B 1 122 ? 160.38900 130.20400 123.69400 1.000 144.26000 122 ILE B C 1
ATOM 4538 O O . ILE B 1 122 ? 159.41800 129.83800 123.02100 1.000 144.26000 122 ILE B O 1
ATOM 4554 N N . ILE B 1 123 ? 160.65300 129.68900 124.89800 1.000 152.78000 123 ILE B N 1
ATOM 4555 C CA . ILE B 1 123 ? 159.87600 128.55400 125.40500 1.000 152.78000 123 ILE B CA 1
ATOM 4556 C C . ILE B 1 123 ? 158.39200 128.88200 125.50500 1.000 152.78000 123 ILE B C 1
ATOM 4557 O O . ILE B 1 123 ? 157.57200 128.09000 125.00800 1.000 152.78000 123 ILE B O 1
ATOM 4573 N N . PRO B 1 124 ? 157.97400 129.99300 126.12100 1.000 151.30000 124 PRO B N 1
ATOM 4574 C CA . PRO B 1 124 ? 156.52900 130.26500 126.21000 1.000 151.30000 124 PRO B CA 1
ATOM 4575 C C . PRO B 1 124 ? 155.85100 130.30500 124.85500 1.000 151.30000 124 PRO B C 1
ATOM 4576 O O . PRO B 1 124 ? 154.70100 129.86200 124.72300 1.000 151.30000 124 PRO B O 1
ATOM 4587 N N . ALA B 1 125 ? 156.53700 130.82500 123.83600 1.000 151.10000 125 ALA B N 1
ATOM 4588 C CA . ALA B 1 125 ? 155.97000 130.82300 122.49400 1.000 151.10000 125 ALA B CA 1
ATOM 4589 C C . ALA B 1 125 ? 155.73300 129.40100 122.00500 1.000 151.10000 125 ALA B C 1
ATOM 4590 O O . ALA B 1 125 ? 154.69200 129.10700 121.41100 1.000 151.10000 125 ALA B O 1
ATOM 4597 N N . VAL B 1 126 ? 156.68900 128.50400 122.25000 1.000 153.01000 126 VAL B N 1
ATOM 4598 C CA . VAL B 1 126 ? 156.52400 127.11200 121.84200 1.000 153.01000 126 VAL B CA 1
ATOM 4599 C C . VAL B 1 126 ? 155.33800 126.48600 122.56300 1.000 153.01000 126 VAL B C 1
ATOM 4600 O O . VAL B 1 126 ? 154.51500 125.79000 121.95200 1.000 153.01000 126 VAL B O 1
ATOM 4613 N N . LEU B 1 127 ? 155.23200 126.71800 123.87300 1.000 155.95000 127 LEU B N 1
ATOM 4614 C CA . LEU B 1 127 ? 154.12300 126.14600 124.63100 1.000 155.95000 127 LEU B CA 1
ATOM 4615 C C . LEU B 1 127 ? 152.78400 126.64200 124.09800 1.000 155.95000 127 LEU B C 1
ATOM 4616 O O . LEU B 1 127 ? 151.85700 125.85300 123.88000 1.000 155.95000 127 LEU B O 1
ATOM 4632 N N . ALA B 1 128 ? 152.67000 127.95100 123.86700 1.000 154.10000 128 ALA B N 1
ATOM 4633 C CA . ALA B 1 128 ? 151.41200 128.50400 123.37700 1.000 154.10000 128 ALA B CA 1
ATOM 4634 C C . ALA B 1 128 ? 151.08500 127.98700 121.98200 1.000 154.10000 128 ALA B C 1
ATOM 4635 O O . ALA B 1 128 ? 149.92700 127.66600 121.68900 1.000 154.10000 128 ALA B O 1
ATOM 4642 N N . ALA B 1 129 ? 152.08800 127.90000 121.10400 1.000 156.42000 129 ALA B N 1
ATOM 4643 C CA . ALA B 1 129 ? 151.84300 127.40700 119.75400 1.000 156.42000 129 ALA B CA 1
ATOM 4644 C C . ALA B 1 129 ? 151.37700 125.95900 119.77900 1.000 156.42000 129 ALA B C 1
ATOM 4645 O O . ALA B 1 129 ? 150.46600 125.57800 119.03400 1.000 156.42000 129 ALA B O 1
ATOM 4652 N N . HIS B 1 130 ? 151.98900 125.13400 120.63100 1.000 155.51000 130 HIS B N 1
ATOM 4653 C CA . HIS B 1 130 ? 151.53300 123.75500 120.76300 1.000 155.51000 130 HIS B CA 1
ATOM 4654 C C . HIS B 1 130 ? 150.11100 123.69900 121.30200 1.000 155.51000 130 HIS B C 1
ATOM 4655 O O . HIS B 1 130 ? 149.30000 122.88200 120.85300 1.000 155.51000 130 HIS B O 1
ATOM 4669 N N . LYS B 1 131 ? 149.78800 124.56200 122.26800 1.000 157.60000 131 LYS B N 1
ATOM 4670 C CA . LYS B 1 131 ? 148.42900 124.58900 122.79500 1.000 157.60000 131 LYS B CA 1
ATOM 4671 C C . LYS B 1 131 ? 147.42500 124.94400 121.70700 1.000 157.60000 131 LYS B C 1
ATOM 4672 O O . LYS B 1 131 ? 146.34600 124.34500 121.62700 1.000 157.60000 131 LYS B O 1
ATOM 4691 N N . ASP B 1 132 ? 147.76000 125.90700 120.85600 1.000 163.82000 132 ASP B N 1
ATOM 4692 C CA . ASP B 1 132 ? 146.85400 126.35000 119.80500 1.000 163.82000 132 ASP B CA 1
ATOM 4693 C C . ASP B 1 132 ? 146.98200 125.48200 118.55600 1.000 163.82000 132 ASP B C 1
ATOM 4694 O O . ASP B 1 132 ? 146.06900 125.47700 117.72700 1.000 163.82000 132 ASP B O 1
ATOM 4703 N N . ASN B 1 133 ? 148.02900 124.65900 118.46300 1.000 162.29000 133 ASN B N 1
ATOM 4704 C CA . ASN B 1 133 ? 148.24600 123.79100 117.30600 1.000 162.29000 133 ASN B CA 1
ATOM 4705 C C . ASN B 1 133 ? 148.60100 124.60200 116.05800 1.000 162.29000 133 ASN B C 1
ATOM 4706 O O . ASN B 1 133 ? 147.96400 124.48700 115.00900 1.000 162.29000 133 ASN B O 1
ATOM 4717 N N . GLN B 1 134 ? 149.63300 125.43400 116.18100 1.000 158.36000 134 GLN B N 1
ATOM 4718 C CA . GLN B 1 134 ? 150.16700 126.21200 115.07300 1.000 158.36000 134 GLN B CA 1
ATOM 4719 C C . GLN B 1 134 ? 151.60900 125.80600 114.80000 1.000 158.36000 134 GLN B C 1
ATOM 4720 O O . GLN B 1 134 ? 152.38200 125.56400 115.73300 1.000 158.36000 134 GLN B O 1
ATOM 4734 N N . HIS B 1 135 ? 151.96700 125.73300 113.52200 1.000 157.01000 135 HIS B N 1
ATOM 4735 C CA . HIS B 1 135 ? 153.33600 125.40900 113.12500 1.000 157.01000 135 HIS B CA 1
ATOM 4736 C C . HIS B 1 135 ? 154.23100 126.58900 113.47300 1.000 157.01000 135 HIS B C 1
ATOM 4737 O O . HIS B 1 135 ? 154.26000 127.59500 112.76100 1.000 157.01000 135 HIS B O 1
ATOM 4751 N N . LEU B 1 136 ? 154.97700 126.47100 114.56900 1.000 152.77000 136 LEU B N 1
ATOM 4752 C CA . LEU B 1 136 ? 155.86400 127.54200 114.99800 1.000 152.77000 136 LEU B CA 1
ATOM 4753 C C . LEU B 1 136 ? 157.17700 127.47200 114.22900 1.000 152.77000 136 LEU B C 1
ATOM 4754 O O . LEU B 1 136 ? 157.79200 126.40500 114.12700 1.000 152.77000 136 LEU B O 1
ATOM 4770 N N . ILE B 1 137 ? 157.60300 128.61100 113.69100 1.000 146.55000 137 ILE B N 1
ATOM 4771 C CA . ILE B 1 137 ? 158.86800 128.73000 112.97800 1.000 146.55000 137 ILE B CA 1
ATOM 4772 C C . ILE B 1 137 ? 159.73300 129.71700 113.74900 1.000 146.55000 137 ILE B C 1
ATOM 4773 O O . ILE B 1 137 ? 159.31800 130.85900 113.98500 1.000 146.55000 137 ILE B O 1
ATOM 4789 N N . ILE B 1 138 ? 160.93000 129.27900 114.14000 1.000 145.75000 138 ILE B N 1
ATOM 4790 C CA . ILE B 1 138 ? 161.82300 130.07200 114.96900 1.000 145.75000 138 ILE B CA 1
ATOM 4791 C C . ILE B 1 138 ? 163.20300 130.10400 114.32900 1.000 145.75000 138 ILE B C 1
ATOM 4792 O O . ILE B 1 138 ? 163.52700 129.30600 113.44800 1.000 145.75000 138 ILE B O 1
ATOM 4808 N N . ALA B 1 139 ? 164.01900 131.04800 114.78800 1.000 135.05000 139 ALA B N 1
ATOM 4809 C CA . ALA B 1 139 ? 165.38500 131.15700 114.30500 1.000 135.05000 139 ALA B CA 1
ATOM 4810 C C . ALA B 1 139 ? 166.20600 129.95500 114.76100 1.000 135.05000 139 ALA B C 1
ATOM 4811 O O . ALA B 1 139 ? 165.95700 129.36500 115.81500 1.000 135.05000 139 ALA B O 1
ATOM 4818 N N . ASN B 1 140 ? 167.19900 129.59500 113.94600 1.000 138.67000 140 ASN B N 1
ATOM 4819 C CA . ASN B 1 140 ? 168.01700 128.42500 114.25200 1.000 138.67000 140 ASN B CA 1
ATOM 4820 C C . ASN B 1 140 ? 168.68900 128.54500 115.61300 1.000 138.67000 140 ASN B C 1
ATOM 4821 O O . ASN B 1 140 ? 168.86400 127.53800 116.30800 1.000 138.67000 140 ASN B O 1
ATOM 4832 N N . ALA B 1 141 ? 169.06900 129.76000 116.01200 1.000 134.76000 141 ALA B N 1
ATOM 4833 C CA . ALA B 1 141 ? 169.78100 129.93600 117.27200 1.000 134.76000 141 ALA B CA 1
ATOM 4834 C C . ALA B 1 141 ? 168.95100 129.50000 118.47200 1.000 134.76000 141 ALA B C 1
ATOM 4835 O O . ALA B 1 141 ? 169.51700 129.22700 119.53500 1.000 134.76000 141 ALA B O 1
ATOM 4842 N N . ASN B 1 142 ? 167.63000 129.42700 118.32900 1.000 141.45000 142 ASN B N 1
ATOM 4843 C CA . ASN B 1 142 ? 166.75400 128.99200 119.40800 1.000 141.45000 142 ASN B CA 1
ATOM 4844 C C . ASN B 1 142 ? 166.44300 127.50200 119.35400 1.000 141.45000 142 ASN B C 1
ATOM 4845 O O . ASN B 1 142 ? 165.64100 127.02400 120.16300 1.000 141.45000 142 ASN B O 1
ATOM 4856 N N . ALA B 1 143 ? 167.05300 126.76100 118.42700 1.000 148.58000 143 ALA B N 1
ATOM 4857 C CA . ALA B 1 143 ? 166.75800 125.33800 118.31200 1.000 148.58000 143 ALA B CA 1
ATOM 4858 C C . ALA B 1 143 ? 167.11900 124.59300 119.59100 1.000 148.58000 143 ALA B C 1
ATOM 4859 O O . ALA B 1 143 ? 166.35400 123.74200 120.06000 1.000 148.58000 143 ALA B O 1
ATOM 4866 N N . ALA B 1 144 ? 168.28100 124.90000 120.17200 1.000 152.38000 144 ALA B N 1
ATOM 4867 C CA . ALA B 1 144 ? 168.70000 124.21000 121.38700 1.000 152.38000 144 ALA B CA 1
ATOM 4868 C C . ALA B 1 144 ? 167.72100 124.45700 122.52600 1.000 152.38000 144 ALA B C 1
ATOM 4869 O O . ALA B 1 144 ? 167.34900 123.52500 123.25000 1.000 152.38000 144 ALA B O 1
ATOM 4876 N N . GLU B 1 145 ? 167.28900 125.70700 122.70400 1.000 156.31000 145 GLU B N 1
ATOM 4877 C CA . GLU B 1 145 ? 166.34200 126.01300 123.77000 1.000 156.31000 145 GLU B CA 1
ATOM 4878 C C . GLU B 1 145 ? 164.98100 125.38900 123.49200 1.000 156.31000 145 GLU B C 1
ATOM 4879 O O . GLU B 1 145 ? 164.31500 124.90200 124.41300 1.000 156.31000 145 GLU B O 1
ATOM 4891 N N . ALA B 1 146 ? 164.55000 125.39400 122.23100 1.000 151.92000 146 ALA B N 1
ATOM 4892 C CA . ALA B 1 146 ? 163.26200 124.82300 121.86300 1.000 151.92000 146 ALA B CA 1
ATOM 4893 C C . ALA B 1 146 ? 163.27500 123.30200 121.83200 1.000 151.92000 146 ALA B C 1
ATOM 4894 O O . ALA B 1 146 ? 162.20400 122.69300 121.73200 1.000 151.92000 146 ALA B O 1
ATOM 4901 N N . SER B 1 147 ? 164.44900 122.67600 121.91400 1.000 157.28000 147 SER B N 1
ATOM 4902 C CA . SER B 1 147 ? 164.51700 121.22000 121.90600 1.000 157.28000 147 SER B CA 1
ATOM 4903 C C . SER B 1 147 ? 164.05500 120.62000 123.22500 1.000 157.28000 147 SER B C 1
ATOM 4904 O O . SER B 1 147 ? 163.58000 119.48000 123.24700 1.000 157.28000 147 SER B O 1
ATOM 4912 N N . LEU B 1 148 ? 164.18200 121.36000 124.32700 1.000 159.16000 148 LEU B N 1
ATOM 4913 C CA . LEU B 1 148 ? 163.81500 120.83300 125.63300 1.000 159.16000 148 LEU B CA 1
ATOM 4914 C C . LEU B 1 148 ? 162.32600 121.02300 125.88900 1.000 159.16000 148 LEU B C 1
ATOM 4915 O O . LEU B 1 148 ? 161.93000 121.55000 126.93300 1.000 159.16000 148 LEU B O 1
ATOM 4931 N N . THR B 1 149 ? 161.49100 120.61400 124.93500 1.000 159.52000 149 THR B N 1
ATOM 4932 C CA . THR B 1 149 ? 160.05100 120.58400 125.15600 1.000 159.52000 149 THR B CA 1
ATOM 4933 C C . THR B 1 149 ? 159.45400 119.28300 124.63700 1.000 159.52000 149 THR B C 1
ATOM 4934 O O . THR B 1 149 ? 158.47000 118.78100 125.19000 1.000 159.52000 149 THR B O 1
ATOM 4945 N N . GLY B 1 150 ? 160.06200 118.71300 123.59500 1.000 160.58000 150 GLY B N 1
ATOM 4946 C CA . GLY B 1 150 ? 159.54300 117.52500 122.95800 1.000 160.58000 150 GLY B CA 1
ATOM 4947 C C . GLY B 1 150 ? 158.45000 117.76900 121.94200 1.000 160.58000 150 GLY B C 1
ATOM 4948 O O . GLY B 1 150 ? 157.97900 116.80700 121.32300 1.000 160.58000 150 GLY B O 1
ATOM 4952 N N . HIS B 1 151 ? 158.02500 119.01500 121.75100 1.000 157.93000 151 HIS B N 1
ATOM 4953 C CA . HIS B 1 151 ? 156.92200 119.32500 120.85200 1.000 157.93000 151 HIS B CA 1
ATOM 4954 C C . HIS B 1 151 ? 157.41600 119.39000 119.41300 1.000 157.93000 151 HIS B C 1
ATOM 4955 O O . HIS B 1 151 ? 158.39800 120.07500 119.11700 1.000 157.93000 151 HIS B O 1
ATOM 4969 N N . GLN B 1 152 ? 156.72500 118.69000 118.51700 1.000 159.24000 152 GLN B N 1
ATOM 4970 C CA . GLN B 1 152 ? 157.02600 118.75900 117.09300 1.000 159.24000 152 GLN B CA 1
ATOM 4971 C C . GLN B 1 152 ? 156.47800 120.07000 116.53300 1.000 159.24000 152 GLN B C 1
ATOM 4972 O O . GLN B 1 152 ? 156.01200 120.94300 117.26800 1.000 159.24000 152 GLN B O 1
ATOM 4986 N N . LYS B 1 153 ? 156.50200 120.20900 115.20700 1.000 157.38000 153 LYS B N 1
ATOM 4987 C CA . LYS B 1 153 ? 156.00000 121.41200 114.54300 1.000 157.38000 153 LYS B CA 1
ATOM 4988 C C . LYS B 1 153 ? 156.71700 122.66000 115.05500 1.000 157.38000 153 LYS B C 1
ATOM 4989 O O . LYS B 1 153 ? 156.10800 123.71300 115.25300 1.000 157.38000 153 LYS B O 1
ATOM 5008 N N . VAL B 1 154 ? 158.02600 122.53900 115.27600 1.000 153.46000 154 VAL B N 1
ATOM 5009 C CA . VAL B 1 154 ? 158.84800 123.64400 115.76000 1.000 153.46000 154 VAL B CA 1
ATOM 5010 C C . VAL B 1 154 ? 159.96800 123.90100 114.75800 1.000 153.46000 154 VAL B C 1
ATOM 5011 O O . VAL B 1 154 ? 161.09300 124.24200 115.13800 1.000 153.46000 154 VAL B O 1
ATOM 5024 N N . PHE B 1 155 ? 159.67000 123.71400 113.47200 1.000 148.78000 155 PHE B N 1
ATOM 5025 C CA . PHE B 1 155 ? 160.67600 123.86900 112.42900 1.000 148.78000 155 PHE B CA 1
ATOM 5026 C C . PHE B 1 155 ? 161.44600 125.17000 112.61200 1.000 148.78000 155 PHE B C 1
ATOM 5027 O O . PHE B 1 155 ? 160.93100 126.15200 113.15200 1.000 148.78000 155 PHE B O 1
ATOM 5044 N N . THR B 1 156 ? 162.69800 125.17100 112.15700 1.000 148.33000 156 THR B N 1
ATOM 5045 C CA . THR B 1 156 ? 163.58600 126.31800 112.27800 1.000 148.33000 156 THR B CA 1
ATOM 5046 C C . THR B 1 156 ? 164.14900 126.66300 110.90500 1.000 148.33000 156 THR B C 1
ATOM 5047 O O . THR B 1 156 ? 163.90100 125.97200 109.91200 1.000 148.33000 156 THR B O 1
ATOM 5058 N N . ALA B 1 157 ? 164.91800 127.74800 110.85300 1.000 137.71000 157 ALA B N 1
ATOM 5059 C CA . ALA B 1 157 ? 165.52200 128.20400 109.60900 1.000 137.71000 157 ALA B CA 1
ATOM 5060 C C . ALA B 1 157 ? 166.69600 129.11200 109.94600 1.000 137.71000 157 ALA B C 1
ATOM 5061 O O . ALA B 1 157 ? 166.85900 129.55100 111.08600 1.000 137.71000 157 ALA B O 1
ATOM 5068 N N . ASN B 1 158 ? 167.51400 129.38700 108.93200 1.000 131.56000 158 ASN B N 1
ATOM 5069 C CA . ASN B 1 158 ? 168.70200 130.21900 109.08400 1.000 131.56000 158 ASN B CA 1
ATOM 5070 C C . ASN B 1 158 ? 168.53200 131.61400 108.50100 1.000 131.56000 158 ASN B C 1
ATOM 5071 O O . ASN B 1 158 ? 169.04300 132.58100 109.07500 1.000 131.56000 158 ASN B O 1
ATOM 5082 N N . ASN B 1 159 ? 167.82900 131.74700 107.37800 1.000 127.74000 159 ASN B N 1
ATOM 5083 C CA . ASN B 1 159 ? 167.67800 133.02900 106.70600 1.000 127.74000 159 ASN B CA 1
ATOM 5084 C C . ASN B 1 159 ? 166.26200 133.14300 106.15700 1.000 127.74000 159 ASN B C 1
ATOM 5085 O O . ASN B 1 159 ? 165.46000 132.20900 106.24000 1.000 127.74000 159 ASN B O 1
ATOM 5096 N N . LEU B 1 160 ? 165.95900 134.31300 105.59100 1.000 121.99000 160 LEU B N 1
ATOM 5097 C CA . LEU B 1 160 ? 164.62200 134.56300 105.06400 1.000 121.99000 160 LEU B CA 1
ATOM 5098 C C . LEU B 1 160 ? 164.30600 133.64900 103.88600 1.000 121.99000 160 LEU B C 1
ATOM 5099 O O . LEU B 1 160 ? 163.18200 133.14900 103.76800 1.000 121.99000 160 LEU B O 1
ATOM 5115 N N . ARG B 1 161 ? 165.28200 133.42800 103.00100 1.000 128.63000 161 ARG B N 1
ATOM 5116 C CA . ARG B 1 161 ? 165.04900 132.56900 101.84400 1.000 128.63000 161 ARG B CA 1
ATOM 5117 C C . ARG B 1 161 ? 164.61900 131.17100 102.26900 1.000 128.63000 161 ARG B C 1
ATOM 5118 O O . ARG B 1 161 ? 163.80000 130.53600 101.59500 1.000 128.63000 161 ARG B O 1
ATOM 5139 N N . GLU B 1 162 ? 165.16300 130.67100 103.37900 1.000 137.80000 162 GLU B N 1
ATOM 5140 C CA . GLU B 1 162 ? 164.79000 129.33800 103.84200 1.000 137.80000 162 GLU B CA 1
ATOM 5141 C C . GLU B 1 162 ? 163.30100 129.26900 104.15700 1.000 137.80000 162 GLU B C 1
ATOM 5142 O O . GLU B 1 162 ? 162.59900 128.35500 103.70800 1.000 137.80000 162 GLU B O 1
ATOM 5154 N N . VAL B 1 163 ? 162.79400 130.24400 104.91300 1.000 139.95000 163 VAL B N 1
ATOM 5155 C CA . VAL B 1 163 ? 161.37700 130.24700 105.26200 1.000 139.95000 163 VAL B CA 1
ATOM 5156 C C . VAL B 1 163 ? 160.52500 130.49700 104.02600 1.000 139.95000 163 VAL B C 1
ATOM 5157 O O . VAL B 1 163 ? 159.44000 129.92200 103.87500 1.000 139.95000 163 VAL B O 1
ATOM 5170 N N . CYS B 1 164 ? 160.99400 131.36100 103.12300 1.000 144.38000 164 CYS B N 1
ATOM 5171 C CA . CYS B 1 164 ? 160.24500 131.62200 101.89900 1.000 144.38000 164 CYS B CA 1
ATOM 5172 C C . CYS B 1 164 ? 160.08200 130.35000 101.07800 1.000 144.38000 164 CYS B C 1
ATOM 5173 O O . CYS B 1 164 ? 158.99300 130.06600 100.56600 1.000 144.38000 164 CYS B O 1
ATOM 5181 N N . ASP B 1 165 ? 161.15600 129.57100 100.94200 1.000 148.84000 165 ASP B N 1
ATOM 5182 C CA . ASP B 1 165 ? 161.05800 128.28900 100.25200 1.000 148.84000 165 ASP B CA 1
ATOM 5183 C C . ASP B 1 165 ? 160.15000 127.33000 101.01000 1.000 148.84000 165 ASP B C 1
ATOM 5184 O O . ASP B 1 165 ? 159.36300 126.59700 100.40200 1.000 148.84000 165 ASP B O 1
ATOM 5193 N N . TYR B 1 166 ? 160.25100 127.31800 102.34200 1.000 148.24000 166 TYR B N 1
ATOM 5194 C CA . TYR B 1 166 ? 159.36300 126.48400 103.14500 1.000 148.24000 166 TYR B CA 1
ATOM 5195 C C . TYR B 1 166 ? 157.90500 126.77900 102.82300 1.000 148.24000 166 TYR B C 1
ATOM 5196 O O . TYR B 1 166 ? 157.08400 125.86100 102.72200 1.000 148.24000 166 TYR B O 1
ATOM 5214 N N . LEU B 1 167 ? 157.56500 128.05700 102.65800 1.000 145.89000 167 LEU B N 1
ATOM 5215 C CA . LEU B 1 167 ? 156.18500 128.43200 102.36800 1.000 145.89000 167 LEU B CA 1
ATOM 5216 C C . LEU B 1 167 ? 155.88500 128.33500 100.87500 1.000 145.89000 167 LEU B C 1
ATOM 5217 O O . LEU B 1 167 ? 154.96200 127.62700 100.46100 1.000 145.89000 167 LEU B O 1
ATOM 5233 N N . CYS B 1 168 ? 156.65900 129.04300 100.05200 1.000 148.93000 168 CYS B N 1
ATOM 5234 C CA . CYS B 1 168 ? 156.38400 129.08000 98.61900 1.000 148.93000 168 CYS B CA 1
ATOM 5235 C C . CYS B 1 168 ? 156.50200 127.69200 98.00000 1.000 148.93000 168 CYS B C 1
ATOM 5236 O O . CYS B 1 168 ? 155.52200 127.13900 97.48700 1.000 148.93000 168 CYS B O 1
ATOM 5244 N N . GLN B 1 169 ? 157.70100 127.11000 98.04000 1.000 151.48000 169 GLN B N 1
ATOM 5245 C CA . GLN B 1 169 ? 157.92800 125.81900 97.39900 1.000 151.48000 169 GLN B CA 1
ATOM 5246 C C . GLN B 1 169 ? 157.44900 124.67200 98.28100 1.000 151.48000 169 GLN B C 1
ATOM 5247 O O . GLN B 1 169 ? 156.62400 123.85300 97.86200 1.000 151.48000 169 GLN B O 1
ATOM 5261 N N . GLY B 1 170 ? 157.95900 124.60000 99.50800 1.000 152.44000 170 GLY B N 1
ATOM 5262 C CA . GLY B 1 170 ? 157.62200 123.52000 100.41100 1.000 152.44000 170 GLY B CA 1
ATOM 5263 C C . GLY B 1 170 ? 158.84800 122.75500 100.86600 1.000 152.44000 170 GLY B C 1
ATOM 5264 O O . GLY B 1 170 ? 158.74400 121.61500 101.32500 1.000 152.44000 170 GLY B O 1
ATOM 5268 N N . THR B 1 171 ? 160.02100 123.37900 100.74200 1.000 153.93000 171 THR B N 1
ATOM 5269 C CA . THR B 1 171 ? 161.28700 122.74900 101.11500 1.000 153.93000 171 THR B CA 1
ATOM 5270 C C . THR B 1 171 ? 161.41800 122.74900 102.64000 1.000 153.93000 171 THR B C 1
ATOM 5271 O O . THR B 1 171 ? 162.24100 123.44800 103.23500 1.000 153.93000 171 THR B O 1
ATOM 5282 N N . SER B 1 172 ? 160.57000 121.94400 103.27400 1.000 152.77000 172 SER B N 1
ATOM 5283 C CA . SER B 1 172 ? 160.62900 121.80000 104.72200 1.000 152.77000 172 SER B CA 1
ATOM 5284 C C . SER B 1 172 ? 162.01400 121.32200 105.13500 1.000 152.77000 172 SER B C 1
ATOM 5285 O O . SER B 1 172 ? 162.55600 120.37500 104.55700 1.000 152.77000 172 SER B O 1
ATOM 5293 N N . LEU B 1 173 ? 162.59000 121.98200 106.13600 1.000 148.86000 173 LEU B N 1
ATOM 5294 C CA . LEU B 1 173 ? 163.95200 121.68700 106.55100 1.000 148.86000 173 LEU B CA 1
ATOM 5295 C C . LEU B 1 173 ? 164.12100 122.03400 108.02200 1.000 148.86000 173 LEU B C 1
ATOM 5296 O O . LEU B 1 173 ? 163.36700 122.83200 108.58500 1.000 148.86000 173 LEU B O 1
ATOM 5312 N N . GLN B 1 174 ? 165.12500 121.41100 108.63800 1.000 149.93000 174 GLN B N 1
ATOM 5313 C CA . GLN B 1 174 ? 165.44700 121.63000 110.04400 1.000 149.93000 174 GLN B CA 1
ATOM 5314 C C . GLN B 1 174 ? 164.29600 121.20600 110.94800 1.000 149.93000 174 GLN B C 1
ATOM 5315 O O . GLN B 1 174 ? 163.14900 121.10000 110.50500 1.000 149.93000 174 GLN B O 1
ATOM 5329 N N . SER B 1 175 ? 164.60000 120.95900 112.21700 1.000 150.79000 175 SER B N 1
ATOM 5330 C CA . SER B 1 175 ? 163.60600 120.54100 113.20000 1.000 150.79000 175 SER B CA 1
ATOM 5331 C C . SER B 1 175 ? 164.27400 120.57200 114.56900 1.000 150.79000 175 SER B C 1
ATOM 5332 O O . SER B 1 175 ? 165.46800 120.86500 114.69200 1.000 150.79000 175 SER B O 1
ATOM 5340 N N . LEU B 1 176 ? 163.49600 120.26400 115.60000 1.000 157.26000 176 LEU B N 1
ATOM 5341 C CA . LEU B 1 176 ? 164.02700 120.28900 116.95200 1.000 157.26000 176 LEU B CA 1
ATOM 5342 C C . LEU B 1 176 ? 165.12300 119.23400 117.08100 1.000 157.26000 176 LEU B C 1
ATOM 5343 O O . LEU B 1 176 ? 164.93900 118.09900 116.62000 1.000 157.26000 176 LEU B O 1
ATOM 5359 N N . PRO B 1 177 ? 166.27100 119.56100 117.67300 1.000 157.17000 177 PRO B N 1
ATOM 5360 C CA . PRO B 1 177 ? 167.27900 118.53500 117.90500 1.000 157.17000 177 PRO B CA 1
ATOM 5361 C C . PRO B 1 177 ? 166.72800 117.44400 118.80100 1.000 157.17000 177 PRO B C 1
ATOM 5362 O O . PRO B 1 177 ? 165.91900 117.71300 119.70800 1.000 157.17000 177 PRO B O 1
ATOM 5373 N N . PRO B 1 178 ? 167.16800 116.17800 118.59700 1.000 162.71000 178 PRO B N 1
ATOM 5374 C CA . PRO B 1 178 ? 166.58800 115.01700 119.29600 1.000 162.71000 178 PRO B CA 1
ATOM 5375 C C . PRO B 1 178 ? 165.71200 115.31200 120.51300 1.000 162.71000 178 PRO B C 1
ATOM 5376 O O . PRO B 1 178 ? 164.61100 115.85000 120.35600 1.000 162.71000 178 PRO B O 1
ATOM 5387 N N . LYS B 1 179 ? 166.13900 114.92300 121.71400 1.000 162.63000 179 LYS B N 1
ATOM 5388 C CA . LYS B 1 179 ? 165.38800 115.25300 122.91800 1.000 162.63000 179 LYS B CA 1
ATOM 5389 C C . LYS B 1 179 ? 166.29200 115.07300 124.13300 1.000 162.63000 179 LYS B C 1
ATOM 5390 O O . LYS B 1 179 ? 166.06300 114.17500 124.95300 1.000 162.63000 179 LYS B O 1
ATOM 5409 N N . PRO B 1 180 ? 167.34600 115.89000 124.27300 1.000 163.37000 180 PRO B N 1
ATOM 5410 C CA . PRO B 1 180 ? 168.22900 115.78700 125.44200 1.000 163.37000 180 PRO B CA 1
ATOM 5411 C C . PRO B 1 180 ? 167.48400 116.02400 126.75100 1.000 163.37000 180 PRO B C 1
ATOM 5412 O O . PRO B 1 180 ? 166.41100 116.62600 126.72400 1.000 163.37000 180 PRO B O 1
ATOM 5423 N N . MET C 1 1 ? 175.12400 143.17100 95.30400 1.000 107.65000 1 MET C N 1
ATOM 5424 C CA . MET C 1 1 ? 174.91300 144.12600 96.42800 1.000 107.65000 1 MET C CA 1
ATOM 5425 C C . MET C 1 1 ? 176.11400 144.10000 97.36500 1.000 107.65000 1 MET C C 1
ATOM 5426 O O . MET C 1 1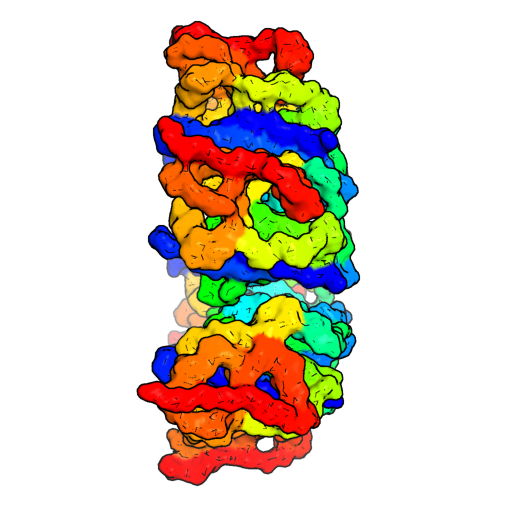 ? 177.00000 143.25700 97.22400 1.000 107.65000 1 MET C O 1
ATOM 5442 N N . SER C 1 2 ? 176.14300 145.02600 98.32300 1.000 95.24000 2 SER C N 1
ATOM 5443 C CA . SER C 1 2 ? 177.30400 145.20700 99.19100 1.000 95.24000 2 SER C CA 1
ATOM 5444 C C . SER C 1 2 ? 176.83400 145.40200 100.62500 1.000 95.24000 2 SER C C 1
ATOM 5445 O O . SER C 1 2 ? 176.13700 146.37500 100.92600 1.000 95.24000 2 SER C O 1
ATOM 5453 N N . LEU C 1 3 ? 177.21400 144.47600 101.50100 1.000 87.69000 3 LEU C N 1
ATOM 5454 C CA . LEU C 1 3 ? 177.02000 144.62200 102.93500 1.000 87.69000 3 LEU C CA 1
ATOM 5455 C C . LEU C 1 3 ? 178.20600 143.98400 103.64100 1.000 87.69000 3 LEU C C 1
ATOM 5456 O O . LEU C 1 3 ? 178.79900 143.02600 103.14100 1.000 87.69000 3 LEU C O 1
ATOM 5472 N N . ALA C 1 4 ? 178.54500 144.51800 104.81100 1.000 83.76000 4 ALA C N 1
ATOM 5473 C CA . ALA C 1 4 ? 179.72400 144.09000 105.54700 1.000 83.76000 4 ALA C CA 1
ATOM 5474 C C . ALA C 1 4 ? 179.34900 143.78200 106.98800 1.000 83.76000 4 ALA C C 1
ATOM 5475 O O . ALA C 1 4 ? 178.49800 144.45000 107.58000 1.000 83.76000 4 ALA C O 1
ATOM 5482 N N . PHE C 1 5 ? 180.00100 142.76400 107.54900 1.000 85.21000 5 PHE C N 1
ATOM 5483 C CA . PHE C 1 5 ? 179.70700 142.26600 108.89400 1.000 85.21000 5 PHE C CA 1
ATOM 5484 C C . PHE C 1 5 ? 180.99900 142.32200 109.70200 1.000 85.21000 5 PHE C C 1
ATOM 5485 O O . PHE C 1 5 ? 181.77800 141.36500 109.70200 1.000 85.21000 5 PHE C O 1
ATOM 5502 N N . THR C 1 6 ? 181.22600 143.43600 110.39000 1.000 79.49000 6 THR C N 1
ATOM 5503 C CA . THR C 1 6 ? 182.39600 143.59100 111.23900 1.000 79.49000 6 THR C CA 1
ATOM 5504 C C . THR C 1 6 ? 182.05500 143.19300 112.67100 1.000 79.49000 6 THR C C 1
ATOM 5505 O O . THR C 1 6 ? 180.90800 143.30500 113.11000 1.000 79.49000 6 THR C O 1
ATOM 5516 N N . LYS C 1 7 ? 183.06500 142.72600 113.39800 1.000 77.71000 7 LYS C N 1
ATOM 5517 C CA . LYS C 1 7 ? 182.91100 142.28700 114.77600 1.000 77.71000 7 LYS C CA 1
ATOM 5518 C C . LYS C 1 7 ? 183.51600 143.30900 115.73000 1.000 77.71000 7 LYS C C 1
ATOM 5519 O O . LYS C 1 7 ? 184.33900 144.14300 115.34700 1.000 77.71000 7 LYS C O 1
ATOM 5538 N N . THR C 1 8 ? 183.09500 143.23000 116.98400 1.000 79.85000 8 THR C N 1
ATOM 5539 C CA . THR C 1 8 ? 183.60300 144.08900 118.04900 1.000 79.85000 8 THR C CA 1
ATOM 5540 C C . THR C 1 8 ? 183.11200 143.51400 119.37300 1.000 79.85000 8 THR C C 1
ATOM 5541 O O . THR C 1 8 ? 182.50900 142.43500 119.41200 1.000 79.85000 8 THR C O 1
ATOM 5552 N N . ARG C 1 9 ? 183.36800 144.23400 120.46300 1.000 86.28000 9 ARG C N 1
ATOM 5553 C CA . ARG C 1 9 ? 182.97500 143.80400 121.79500 1.000 86.28000 9 ARG C CA 1
ATOM 5554 C C . ARG C 1 9 ? 182.30000 144.94600 122.53300 1.000 86.28000 9 ARG C C 1
ATOM 5555 O O . ARG C 1 9 ? 182.72200 146.10200 122.43100 1.000 86.28000 9 ARG C O 1
ATOM 5576 N N . SER C 1 10 ? 181.25000 144.61400 123.27700 1.000 93.43000 10 SER C N 1
ATOM 5577 C CA . SER C 1 10 ? 180.58200 145.54200 124.17700 1.000 93.43000 10 SER C CA 1
ATOM 5578 C C . SER C 1 10 ? 180.60500 144.94600 125.57400 1.000 93.43000 10 SER C C 1
ATOM 5579 O O . SER C 1 10 ? 180.31400 143.75800 125.74800 1.000 93.43000 10 SER C O 1
ATOM 5587 N N . THR C 1 11 ? 180.94900 145.76300 126.56300 1.000 101.56000 11 THR C N 1
ATOM 5588 C CA . THR C 1 11 ? 181.09800 145.30200 127.93500 1.000 101.56000 11 THR C CA 1
ATOM 5589 C C . THR C 1 11 ? 179.82200 145.60600 128.71100 1.000 101.56000 11 THR C C 1
ATOM 5590 O O . THR C 1 11 ? 179.38400 146.76000 128.77300 1.000 101.56000 11 THR C O 1
ATOM 5601 N N . ILE C 1 12 ? 179.22000 144.56400 129.27600 1.000 105.30000 12 ILE C N 1
ATOM 5602 C CA . ILE C 1 12 ? 178.06700 144.69300 130.16800 1.000 105.30000 12 ILE C CA 1
ATOM 5603 C C . ILE C 1 12 ? 178.46300 143.98400 131.46000 1.000 105.30000 12 ILE C C 1
ATOM 5604 O O . ILE C 1 12 ? 178.50300 142.75200 131.53300 1.000 105.30000 12 ILE C O 1
ATOM 5620 N N . GLY C 1 13 ? 178.81400 144.76100 132.47400 1.000 111.72000 13 GLY C N 1
ATOM 5621 C CA . GLY C 1 13 ? 179.38400 144.17700 133.67300 1.000 111.72000 13 GLY C CA 1
ATOM 5622 C C . GLY C 1 13 ? 180.82000 143.79700 133.41100 1.000 111.72000 13 GLY C C 1
ATOM 5623 O O . GLY C 1 13 ? 181.58800 144.58700 132.86000 1.000 111.72000 13 GLY C O 1
ATOM 5627 N N . ILE C 1 14 ? 181.18300 142.56800 133.77200 1.000 104.12000 14 ILE C N 1
ATOM 5628 C CA . ILE C 1 14 ? 182.55400 142.10000 133.60800 1.000 104.12000 14 ILE C CA 1
ATOM 5629 C C . ILE C 1 14 ? 182.75700 141.33600 132.30200 1.000 104.12000 14 ILE C C 1
ATOM 5630 O O . ILE C 1 14 ? 183.89900 141.23300 131.83100 1.000 104.12000 14 ILE C O 1
ATOM 5646 N N . VAL C 1 15 ? 181.69100 140.82300 131.69200 1.000 103.41000 15 VAL C N 1
ATOM 5647 C CA . VAL C 1 15 ? 181.78400 140.02300 130.47600 1.000 103.41000 15 VAL C CA 1
ATOM 5648 C C . VAL C 1 15 ? 181.61400 140.93600 129.27100 1.000 103.41000 15 VAL C C 1
ATOM 5649 O O . VAL C 1 15 ? 180.70000 141.77000 129.23600 1.000 103.41000 15 VAL C O 1
ATOM 5662 N N . ALA C 1 16 ? 182.50000 140.78700 128.28800 1.000 95.49000 16 ALA C N 1
ATOM 5663 C CA . ALA C 1 16 ? 182.43300 141.55500 127.04800 1.000 95.49000 16 ALA C CA 1
ATOM 5664 C C . ALA C 1 16 ? 181.63500 140.74900 126.03200 1.000 95.49000 16 ALA C C 1
ATOM 5665 O O . ALA C 1 16 ? 182.17400 139.87000 125.35500 1.000 95.49000 16 ALA C O 1
ATOM 5672 N N . GLN C 1 17 ? 180.35000 141.04800 125.92300 1.000 96.71000 17 GLN C N 1
ATOM 5673 C CA . GLN C 1 17 ? 179.48800 140.30500 125.01400 1.000 96.71000 17 GLN C CA 1
ATOM 5674 C C . GLN C 1 17 ? 179.81500 140.67800 123.57200 1.000 96.71000 17 GLN C C 1
ATOM 5675 O O . GLN C 1 17 ? 179.96200 141.86600 123.26400 1.000 96.71000 17 GLN C O 1
ATOM 5689 N N . PRO C 1 18 ? 179.94100 139.70900 122.66600 1.000 86.91000 18 PRO C N 1
ATOM 5690 C CA . PRO C 1 18 ? 180.25000 140.04800 121.27300 1.000 86.91000 18 PRO C CA 1
ATOM 5691 C C . PRO C 1 18 ? 179.14800 140.88400 120.64400 1.000 86.91000 18 PRO C C 1
ATOM 5692 O O . PRO C 1 18 ? 177.96300 140.72400 120.94400 1.000 86.91000 18 PRO C O 1
ATOM 5703 N N . VAL C 1 19 ? 179.55600 141.78700 119.75800 1.000 82.23000 19 VAL C N 1
ATOM 5704 C CA . VAL C 1 19 ? 178.63800 142.62800 119.00300 1.000 82.23000 19 VAL C CA 1
ATOM 5705 C C . VAL C 1 19 ? 179.03100 142.54200 117.53700 1.000 82.23000 19 VAL C C 1
ATOM 5706 O O . VAL C 1 19 ? 180.21300 142.44000 117.19900 1.000 82.23000 19 VAL C O 1
ATOM 5719 N N . SER C 1 20 ? 178.03000 142.58200 116.66200 1.000 78.28000 20 SER C N 1
ATOM 5720 C CA . SER C 1 20 ? 178.22400 142.39500 115.22600 1.000 78.28000 20 SER C CA 1
ATOM 5721 C C . SER C 1 20 ? 177.71500 143.62800 114.48500 1.000 78.28000 20 SER C C 1
ATOM 5722 O O . SER C 1 20 ? 176.55000 143.69200 114.08800 1.000 78.28000 20 SER C O 1
ATOM 5730 N N . VAL C 1 21 ? 178.59800 144.61100 114.29400 1.000 77.89000 21 VAL C N 1
ATOM 5731 C CA . VAL C 1 21 ? 178.25800 145.74900 113.45100 1.000 77.89000 21 VAL C CA 1
ATOM 5732 C C . VAL C 1 21 ? 177.99300 145.25400 112.03900 1.000 77.89000 21 VAL C C 1
ATOM 5733 O O . VAL C 1 21 ? 178.74300 144.43300 111.49600 1.000 77.89000 21 VAL C O 1
ATOM 5746 N N . GLU C 1 22 ? 176.91500 145.75300 111.43300 1.000 84.73000 22 GLU C N 1
ATOM 5747 C CA . GLU C 1 22 ? 176.46700 145.27900 110.12000 1.000 84.73000 22 GLU C CA 1
ATOM 5748 C C . GLU C 1 22 ? 176.06100 146.50000 109.29600 1.000 84.73000 22 GLU C C 1
ATOM 5749 O O . GLU C 1 22 ? 174.93800 146.99300 109.41300 1.000 84.73000 22 GLU C O 1
ATOM 5761 N N . VAL C 1 23 ? 176.98200 146.99100 108.47600 1.000 78.55000 23 VAL C N 1
ATOM 5762 C CA . VAL C 1 23 ? 176.69200 148.11100 107.58800 1.000 78.55000 23 VAL C CA 1
ATOM 5763 C C . VAL C 1 23 ? 175.98500 147.59400 106.34100 1.000 78.55000 23 VAL C C 1
ATOM 5764 O O . VAL C 1 23 ? 176.18000 146.44900 105.92000 1.000 78.55000 23 VAL C O 1
ATOM 5777 N N . HIS C 1 24 ? 175.15400 148.44400 105.74100 1.000 86.38000 24 HIS C N 1
ATOM 5778 C CA . HIS C 1 24 ? 174.46400 148.08900 104.50300 1.000 86.38000 24 HIS C CA 1
ATOM 5779 C C . HIS C 1 24 ? 174.11500 149.36600 103.75800 1.000 86.38000 24 HIS C C 1
ATOM 5780 O O . HIS C 1 24 ? 173.37500 150.20300 104.28300 1.000 86.38000 24 HIS C O 1
ATOM 5794 N N . LEU C 1 25 ? 174.63600 149.51100 102.54500 1.000 86.84000 25 LEU C N 1
ATOM 5795 C CA . LEU C 1 25 ? 174.43400 150.70400 101.73400 1.000 86.84000 25 LEU C CA 1
ATOM 5796 C C . LEU C 1 25 ? 173.30200 150.46800 100.74100 1.000 86.84000 25 LEU C C 1
ATOM 5797 O O . LEU C 1 25 ? 173.27500 149.44000 100.05800 1.000 86.84000 25 LEU C O 1
ATOM 5813 N N . SER C 1 26 ? 172.37600 151.41800 100.66900 1.000 99.66000 26 SER C N 1
ATOM 5814 C CA . SER C 1 26 ? 171.28600 151.40300 99.70400 1.000 99.66000 26 SER C CA 1
ATOM 5815 C C . SER C 1 26 ? 171.45200 152.56800 98.73200 1.000 99.66000 26 SER C C 1
ATOM 5816 O O . SER C 1 26 ? 172.31000 153.43500 98.90400 1.000 99.66000 26 SER C O 1
ATOM 5824 N N . ASN C 1 27 ? 170.60200 152.59100 97.70800 1.000 104.94000 27 ASN C N 1
ATOM 5825 C CA . ASN C 1 27 ? 170.71800 153.56300 96.62700 1.000 104.94000 27 ASN C CA 1
ATOM 5826 C C . ASN C 1 27 ? 169.86600 154.80700 96.84500 1.000 104.94000 27 ASN C C 1
ATOM 5827 O O . ASN C 1 27 ? 169.87500 155.70100 95.99400 1.000 104.94000 27 ASN C O 1
ATOM 5838 N N . GLY C 1 28 ? 169.14200 154.89300 97.95700 1.000 104.93000 28 GLY C N 1
ATOM 5839 C CA . GLY C 1 28 ? 168.28800 156.03800 98.20600 1.000 104.93000 28 GLY C CA 1
ATOM 5840 C C . GLY C 1 28 ? 169.06100 157.32100 98.44100 1.000 104.93000 28 GLY C C 1
ATOM 5841 O O . GLY C 1 28 ? 170.24500 157.41300 98.10500 1.000 104.93000 28 GLY C O 1
ATOM 5845 N N . LEU C 1 29 ? 168.39600 158.32000 99.01400 1.000 104.57000 29 LEU C N 1
ATOM 5846 C CA . LEU C 1 29 ? 169.05300 159.58300 99.30000 1.000 104.57000 29 LEU C CA 1
ATOM 5847 C C . LEU C 1 29 ? 170.06600 159.40900 100.43200 1.000 104.57000 29 LEU C C 1
ATOM 5848 O O . LEU C 1 29 ? 169.92700 158.51200 101.26700 1.000 104.57000 29 LEU C O 1
ATOM 5864 N N . PRO C 1 30 ? 171.09400 160.26200 100.48700 1.000 101.28000 30 PRO C N 1
ATOM 5865 C CA . PRO C 1 30 ? 172.19500 160.02600 101.43000 1.000 101.28000 30 PRO C CA 1
ATOM 5866 C C . PRO C 1 30 ? 171.82500 160.29900 102.88000 1.000 101.28000 30 PRO C C 1
ATOM 5867 O O . PRO C 1 30 ? 172.14600 161.36200 103.42200 1.000 101.28000 30 PRO C O 1
ATOM 5878 N N . SER C 1 31 ? 171.15000 159.34800 103.51200 1.000 96.00000 31 SER C N 1
ATOM 5879 C CA . SER C 1 31 ? 170.83200 159.41100 104.92700 1.000 96.00000 31 SER C CA 1
ATOM 5880 C C . SER C 1 31 ? 171.86200 158.60500 105.71600 1.000 96.00000 31 SER C C 1
ATOM 5881 O O . SER C 1 31 ? 172.87400 158.14800 105.17700 1.000 96.00000 31 SER C O 1
ATOM 5889 N N . PHE C 1 32 ? 171.60800 158.42800 107.01000 1.000 83.17000 32 PHE C N 1
ATOM 5890 C CA . PHE C 1 32 ? 172.47500 157.61400 107.86000 1.000 83.17000 32 PHE C CA 1
ATOM 5891 C C . PHE C 1 32 ? 171.64300 157.14900 109.04000 1.000 83.17000 32 PHE C C 1
ATOM 5892 O O . PHE C 1 32 ? 171.15400 157.97700 109.81400 1.000 83.17000 32 PHE C O 1
ATOM 5909 N N . THR C 1 33 ? 171.48400 155.83600 109.18500 1.000 87.05000 33 THR C N 1
ATOM 5910 C CA . THR C 1 33 ? 170.60000 155.25500 110.18500 1.000 87.05000 33 THR C CA 1
ATOM 5911 C C . THR C 1 33 ? 171.36800 154.28400 111.06800 1.000 87.05000 33 THR C C 1
ATOM 5912 O O . THR C 1 33 ? 172.17600 153.48900 110.57800 1.000 87.05000 33 THR C O 1
ATOM 5923 N N . MET C 1 34 ? 171.11000 154.35300 112.37100 1.000 86.43000 34 MET C N 1
ATOM 5924 C CA . MET C 1 34 ? 171.70400 153.45700 113.35100 1.000 86.43000 34 MET C CA 1
ATOM 5925 C C . MET C 1 34 ? 170.59100 152.81200 114.16100 1.000 86.43000 34 MET C C 1
ATOM 5926 O O . MET C 1 34 ? 169.69800 153.50700 114.65600 1.000 86.43000 34 MET C O 1
ATOM 5940 N N . VAL C 1 35 ? 170.64300 151.48900 114.29500 1.000 89.84000 35 VAL C N 1
ATOM 5941 C CA . VAL C 1 35 ? 169.66100 150.73200 115.05500 1.000 89.84000 35 VAL C CA 1
ATOM 5942 C C . VAL C 1 35 ? 170.40300 149.84000 116.04400 1.000 89.84000 35 VAL C C 1
ATOM 5943 O O . VAL C 1 35 ? 171.62500 149.89100 116.16200 1.000 89.84000 35 VAL C O 1
ATOM 5956 N N . GLY C 1 36 ? 169.64200 149.02100 116.76200 1.000 94.39000 36 GLY C N 1
ATOM 5957 C CA . GLY C 1 36 ? 170.22000 148.14000 117.75300 1.000 94.39000 36 GLY C CA 1
ATOM 5958 C C . GLY C 1 36 ? 170.40900 148.76400 119.11400 1.000 94.39000 36 GLY C C 1
ATOM 5959 O O . GLY C 1 36 ? 171.35700 148.40600 119.82100 1.000 94.39000 36 GLY C O 1
ATOM 5963 N N . LEU C 1 37 ? 169.53700 149.69100 119.50800 1.000 99.93000 37 LEU C N 1
ATOM 5964 C CA . LEU C 1 37 ? 169.59600 150.32200 120.82300 1.000 99.93000 37 LEU C CA 1
ATOM 5965 C C . LEU C 1 37 ? 170.95100 151.00100 121.03500 1.000 99.93000 37 LEU C C 1
ATOM 5966 O O . LEU C 1 37 ? 171.73200 150.64300 121.91800 1.000 99.93000 37 LEU C O 1
ATOM 5982 N N . ALA C 1 38 ? 171.21500 151.99600 120.19600 1.000 92.76000 38 ALA C N 1
ATOM 5983 C CA . ALA C 1 38 ? 172.45500 152.75600 120.25900 1.000 92.76000 38 ALA C CA 1
ATOM 5984 C C . ALA C 1 38 ? 172.27600 153.92800 121.21500 1.000 92.76000 38 ALA C C 1
ATOM 5985 O O . ALA C 1 38 ? 171.40200 154.77700 121.00900 1.000 92.76000 38 ALA C O 1
ATOM 5992 N N . GLU C 1 39 ? 173.10100 153.97300 122.25700 1.000 96.43000 39 GLU C N 1
ATOM 5993 C CA . GLU C 1 39 ? 173.05500 155.07700 123.19900 1.000 96.43000 39 GLU C CA 1
ATOM 5994 C C . GLU C 1 39 ? 173.58100 156.35100 122.54200 1.000 96.43000 39 GLU C C 1
ATOM 5995 O O . GLU C 1 39 ? 174.29200 156.31400 121.53400 1.000 96.43000 39 GLU C O 1
ATOM 6007 N N . THR C 1 40 ? 173.21300 157.49300 123.12600 1.000 93.00000 40 THR C N 1
ATOM 6008 C CA . THR C 1 40 ? 173.61100 158.77600 122.55400 1.000 93.00000 40 THR C CA 1
ATOM 6009 C C . THR C 1 40 ? 175.11300 158.83600 122.31600 1.000 93.00000 40 THR C C 1
ATOM 6010 O O . THR C 1 40 ? 175.56300 159.31700 121.27200 1.000 93.00000 40 THR C O 1
ATOM 6021 N N . ALA C 1 41 ? 175.90600 158.34300 123.26900 1.000 90.93000 41 ALA C N 1
ATOM 6022 C CA . ALA C 1 41 ? 177.35500 158.38900 123.11100 1.000 90.93000 41 ALA C CA 1
ATOM 6023 C C . ALA C 1 41 ? 177.80500 157.64500 121.86300 1.000 90.93000 41 ALA C C 1
ATOM 6024 O O . ALA C 1 41 ? 178.82600 157.99900 121.26300 1.000 90.93000 41 ALA C O 1
ATOM 6031 N N . VAL C 1 42 ? 177.05900 156.62000 121.45300 1.000 88.30000 42 VAL C N 1
ATOM 6032 C CA . VAL C 1 42 ? 177.38500 155.84700 120.25900 1.000 88.30000 42 VAL C CA 1
ATOM 6033 C C . VAL C 1 42 ? 176.45200 156.14500 119.09800 1.000 88.30000 42 VAL C C 1
ATOM 6034 O O . VAL C 1 42 ? 176.73300 155.70700 117.97100 1.000 88.30000 42 VAL C O 1
ATOM 6047 N N . LYS C 1 43 ? 175.36100 156.87700 119.32300 1.000 88.47000 43 LYS C N 1
ATOM 6048 C CA . LYS C 1 43 ? 174.47500 157.26900 118.23700 1.000 88.47000 43 LYS C CA 1
ATOM 6049 C C . LYS C 1 43 ? 174.96700 158.50000 117.49200 1.000 88.47000 43 LYS C C 1
ATOM 6050 O O . LYS C 1 43 ? 174.45600 158.79100 116.40700 1.000 88.47000 43 LYS C O 1
ATOM 6069 N N . GLU C 1 44 ? 175.93900 159.22300 118.04300 1.000 88.06000 44 GLU C N 1
ATOM 6070 C CA . GLU C 1 44 ? 176.50400 160.39700 117.39400 1.000 88.06000 44 GLU C CA 1
ATOM 6071 C C . GLU C 1 44 ? 177.80500 160.08500 116.67300 1.000 88.06000 44 GLU C C 1
ATOM 6072 O O . GLU C 1 44 ? 178.46600 161.00400 116.18000 1.000 88.06000 44 GLU C O 1
ATOM 6084 N N . SER C 1 45 ? 178.17800 158.81000 116.58200 1.000 84.66000 45 SER C N 1
ATOM 6085 C CA . SER C 1 45 ? 179.37000 158.42800 115.84100 1.000 84.66000 45 SER C CA 1
ATOM 6086 C C . SER C 1 45 ? 179.20700 158.61400 114.34300 1.000 84.66000 45 SER C C 1
ATOM 6087 O O . SER C 1 45 ? 180.16500 158.38100 113.60300 1.000 84.66000 45 SER C O 1
ATOM 6095 N N . LYS C 1 46 ? 178.02700 159.02800 113.88100 1.000 88.06000 46 LYS C N 1
ATOM 6096 C CA . LYS C 1 46 ? 177.79400 159.18700 112.45100 1.000 88.06000 46 LYS C CA 1
ATOM 6097 C C . LYS C 1 46 ? 178.75500 160.20600 111.84800 1.000 88.06000 46 LYS C C 1
ATOM 6098 O O . LYS C 1 46 ? 179.57900 159.87200 110.98800 1.000 88.06000 46 LYS C O 1
ATOM 6117 N N . ASP C 1 47 ? 178.66500 161.46100 112.29400 1.000 87.84000 47 ASP C N 1
ATOM 6118 C CA . ASP C 1 47 ? 179.50800 162.50400 111.72200 1.000 87.84000 47 ASP C CA 1
ATOM 6119 C C . ASP C 1 47 ? 180.97500 162.28000 112.06000 1.000 87.84000 47 ASP C C 1
ATOM 6120 O O . ASP C 1 47 ? 181.85900 162.60200 111.25900 1.000 87.84000 47 ASP C O 1
ATOM 6129 N N . ARG C 1 48 ? 181.25700 161.74000 113.24600 1.000 81.14000 48 ARG C N 1
ATOM 6130 C CA . ARG C 1 48 ? 182.63900 161.46500 113.62000 1.000 81.14000 48 ARG C CA 1
ATOM 6131 C C . ARG C 1 48 ? 183.27300 160.46100 112.66500 1.000 81.14000 48 ARG C C 1
ATOM 6132 O O . ARG C 1 48 ? 184.39200 160.66500 112.18000 1.000 81.14000 48 ARG C O 1
ATOM 6153 N N . VAL C 1 49 ? 182.55500 159.37800 112.36200 1.000 77.43000 49 VAL C N 1
ATOM 6154 C CA . VAL C 1 49 ? 183.06200 158.38800 111.41900 1.000 77.43000 49 VAL C CA 1
ATOM 6155 C C . VAL C 1 49 ? 183.14600 158.98000 110.02000 1.000 77.43000 49 VAL C C 1
ATOM 6156 O O . VAL C 1 49 ? 184.08600 158.70000 109.27000 1.000 77.43000 49 VAL C O 1
ATOM 6169 N N . ARG C 1 50 ? 182.16400 159.79800 109.64100 1.000 86.36000 50 ARG C N 1
ATOM 6170 C CA . ARG C 1 50 ? 182.20900 160.44600 108.33500 1.000 86.36000 50 ARG C CA 1
ATOM 6171 C C . ARG C 1 50 ? 183.48800 161.25800 108.17600 1.000 86.36000 50 ARG C C 1
ATOM 6172 O O . ARG C 1 50 ? 184.20000 161.13600 107.17200 1.000 86.36000 50 ARG C O 1
ATOM 6193 N N . SER C 1 51 ? 183.79800 162.09100 109.16900 1.000 84.21000 51 SER C N 1
ATOM 6194 C CA . SER C 1 51 ? 185.00200 162.91000 109.09700 1.000 84.21000 51 SER C CA 1
ATOM 6195 C C . SER C 1 51 ? 186.25900 162.05200 109.12800 1.000 84.21000 51 SER C C 1
ATOM 6196 O O . SER C 1 51 ? 187.20200 162.29900 108.36700 1.000 84.21000 51 SER C O 1
ATOM 6204 N N . ALA C 1 52 ? 186.29500 161.03500 109.99200 1.000 78.11000 52 ALA C N 1
ATOM 6205 C CA . ALA C 1 52 ? 187.47400 160.18200 110.06800 1.000 78.11000 52 ALA C CA 1
ATOM 6206 C C . ALA C 1 52 ? 187.70000 159.40500 108.78100 1.000 78.11000 52 ALA C C 1
ATOM 6207 O O . ALA C 1 52 ? 188.84100 159.03200 108.49100 1.000 78.11000 52 ALA C O 1
ATOM 6214 N N . ILE C 1 53 ? 186.64600 159.15500 108.00700 1.000 79.40000 53 ILE C N 1
ATOM 6215 C CA . ILE C 1 53 ? 186.80800 158.46000 106.73700 1.000 79.40000 53 ILE C CA 1
ATOM 6216 C C . ILE C 1 53 ? 187.23600 159.43200 105.64700 1.000 79.40000 53 ILE C C 1
ATOM 6217 O O . ILE C 1 53 ? 188.13400 159.13300 104.85300 1.000 79.40000 53 ILE C O 1
ATOM 6233 N N . ILE C 1 54 ? 186.60800 160.60800 105.59200 1.000 81.92000 54 ILE C N 1
ATOM 6234 C CA . ILE C 1 54 ? 186.96500 161.58400 104.56600 1.000 81.92000 54 ILE C CA 1
ATOM 6235 C C . ILE C 1 54 ? 188.41000 162.03300 104.73600 1.000 81.92000 54 ILE C C 1
ATOM 6236 O O . ILE C 1 54 ? 189.16200 162.13800 103.76100 1.000 81.92000 54 ILE C O 1
ATOM 6252 N N . ASN C 1 55 ? 188.82100 162.30400 105.97600 1.000 84.61000 55 ASN C N 1
ATOM 6253 C CA . ASN C 1 55 ? 190.15100 162.85100 106.21200 1.000 84.61000 55 ASN C CA 1
ATOM 6254 C C . ASN C 1 55 ? 191.25700 161.84400 105.93400 1.000 84.61000 55 ASN C C 1
ATOM 6255 O O . ASN C 1 55 ? 192.40300 162.25000 105.71400 1.000 84.61000 55 ASN C O 1
ATOM 6266 N N . SER C 1 56 ? 190.95000 160.54900 105.93400 1.000 83.60000 56 SER C N 1
ATOM 6267 C CA . SER C 1 56 ? 191.93900 159.51600 105.66400 1.000 83.60000 56 SER C CA 1
ATOM 6268 C C . SER C 1 56 ? 192.09500 159.23200 104.17500 1.000 83.60000 56 SER C C 1
ATOM 6269 O O . SER C 1 56 ? 192.61200 158.17200 103.80500 1.000 83.60000 56 SER C O 1
ATOM 6277 N N . GLN C 1 57 ? 191.65700 160.15200 103.31500 1.000 83.08000 57 GLN C N 1
ATOM 6278 C CA . GLN C 1 57 ? 191.78400 160.00000 101.86700 1.000 83.08000 57 GLN C CA 1
ATOM 6279 C C . GLN C 1 57 ? 191.02500 158.76700 101.38000 1.000 83.08000 57 GLN C C 1
ATOM 6280 O O . GLN C 1 57 ? 191.55600 157.92200 100.65600 1.000 83.08000 57 GLN C O 1
ATOM 6294 N N . PHE C 1 58 ? 189.76700 158.67000 101.78900 1.000 84.02000 58 PHE C N 1
ATOM 6295 C CA . PHE C 1 58 ? 188.86000 157.61700 101.35600 1.000 84.02000 58 PHE C CA 1
ATOM 6296 C C . PHE C 1 58 ? 187.66300 158.25000 100.65600 1.000 84.02000 58 PHE C C 1
ATOM 6297 O O . PHE C 1 58 ? 187.53900 159.47300 100.57100 1.000 84.02000 58 PHE C O 1
ATOM 6314 N N . GLU C 1 59 ? 186.77700 157.40200 100.14800 1.000 86.66000 59 GLU C N 1
ATOM 6315 C CA . GLU C 1 59 ? 185.53700 157.83800 99.51500 1.000 86.66000 59 GLU C CA 1
ATOM 6316 C C . GLU C 1 59 ? 184.39200 157.47600 100.45100 1.000 86.66000 59 GLU C C 1
ATOM 6317 O O . GLU C 1 59 ? 184.03200 156.30100 100.57300 1.000 86.66000 59 GLU C O 1
ATOM 6329 N N . PHE C 1 60 ? 183.82000 158.48000 101.10400 1.000 82.55000 60 PHE C N 1
ATOM 6330 C CA . PHE C 1 60 ? 182.67300 158.24700 101.96900 1.000 82.55000 60 PHE C CA 1
ATOM 6331 C C . PHE C 1 60 ? 181.43300 158.05700 101.10500 1.000 82.55000 60 PHE C C 1
ATOM 6332 O O . PHE C 1 60 ? 181.12100 158.93400 100.29300 1.000 82.55000 60 PHE C O 1
ATOM 6349 N N . PRO C 1 61 ? 180.71100 156.94400 101.23200 1.000 83.64000 61 PRO C N 1
ATOM 6350 C CA . PRO C 1 61 ? 179.59100 156.69800 100.31600 1.000 83.64000 61 PRO C CA 1
ATOM 6351 C C . PRO C 1 61 ? 178.57000 157.82400 100.35100 1.000 83.64000 61 PRO C C 1
ATOM 6352 O O . PRO C 1 61 ? 178.18800 158.31200 101.41700 1.000 83.64000 61 PRO C O 1
ATOM 6363 N N . CYS C 1 62 ? 178.13000 158.23400 99.16500 1.000 90.52000 62 CYS C N 1
ATOM 6364 C CA . CYS C 1 62 ? 177.00500 159.15500 99.02300 1.000 90.52000 62 CYS C CA 1
ATOM 6365 C C . CYS C 1 62 ? 175.70400 158.37800 98.86100 1.000 90.52000 62 CYS C C 1
ATOM 6366 O O . CYS C 1 62 ? 174.93300 158.58500 97.92600 1.000 90.52000 62 CYS C O 1
ATOM 6374 N N . ARG C 1 63 ? 175.46100 157.46600 99.79800 1.000 95.39000 63 ARG C N 1
ATOM 6375 C CA . ARG C 1 63 ? 174.38900 156.49300 99.68300 1.000 95.39000 63 ARG C CA 1
ATOM 6376 C C . ARG C 1 63 ? 173.71900 156.32500 101.03800 1.000 95.39000 63 ARG C C 1
ATOM 6377 O O . ARG C 1 63 ? 174.25000 156.73900 102.07100 1.000 95.39000 63 ARG C O 1
ATOM 6398 N N . LYS C 1 64 ? 172.53900 155.71400 101.02300 1.000 98.42000 64 LYS C N 1
ATOM 6399 C CA . LYS C 1 64 ? 171.75900 155.50900 102.24100 1.000 98.42000 64 LYS C CA 1
ATOM 6400 C C . LYS C 1 64 ? 172.43700 154.44000 103.08800 1.000 98.42000 64 LYS C C 1
ATOM 6401 O O . LYS C 1 64 ? 172.34700 153.24700 102.79600 1.000 98.42000 64 LYS C O 1
ATOM 6420 N N . ILE C 1 65 ? 173.11700 154.86800 104.14800 1.000 85.46000 65 ILE C N 1
ATOM 6421 C CA . ILE C 1 65 ? 173.85700 153.96800 105.02500 1.000 85.46000 65 ILE C CA 1
ATOM 6422 C C . ILE C 1 65 ? 172.94200 153.51900 106.15500 1.000 85.46000 65 ILE C C 1
ATOM 6423 O O . ILE C 1 65 ? 172.06600 154.26400 106.60300 1.000 85.46000 65 ILE C O 1
ATOM 6439 N N . THR C 1 66 ? 173.14400 152.28600 106.62300 1.000 84.57000 66 THR C N 1
ATOM 6440 C CA . THR C 1 66 ? 172.28000 151.70800 107.65400 1.000 84.57000 66 THR C CA 1
ATOM 6441 C C . THR C 1 66 ? 173.11900 150.76300 108.50700 1.000 84.57000 66 THR C C 1
ATOM 6442 O O . THR C 1 66 ? 173.34300 149.61300 108.12200 1.000 84.57000 66 THR C O 1
ATOM 6453 N N . VAL C 1 67 ? 173.57000 151.24800 109.65800 1.000 79.44000 67 VAL C N 1
ATOM 6454 C CA . VAL C 1 67 ? 174.32100 150.41700 110.59000 1.000 79.44000 67 VAL C CA 1
ATOM 6455 C C . VAL C 1 67 ? 173.34900 149.70200 111.51800 1.000 79.44000 67 VAL C C 1
ATOM 6456 O O . VAL C 1 67 ? 172.25400 150.19500 111.80700 1.000 79.44000 67 VAL C O 1
ATOM 6469 N N . ASN C 1 68 ? 173.75200 148.52500 111.99700 1.000 84.32000 68 ASN C N 1
ATOM 6470 C CA . ASN C 1 68 ? 172.87200 147.63300 112.74900 1.000 84.32000 68 ASN C CA 1
ATOM 6471 C C . ASN C 1 68 ? 173.59800 147.07600 113.97800 1.000 84.32000 68 ASN C C 1
ATOM 6472 O O . ASN C 1 68 ? 173.69200 145.87000 114.18700 1.000 84.32000 68 ASN C O 1
ATOM 6483 N N . LEU C 1 69 ? 174.13000 147.96400 114.82000 1.000 83.23000 69 LEU C N 1
ATOM 6484 C CA . LEU C 1 69 ? 174.95800 147.54700 115.95200 1.000 83.23000 69 LEU C CA 1
ATOM 6485 C C . LEU C 1 69 ? 174.06100 146.80300 116.93300 1.000 83.23000 69 LEU C C 1
ATOM 6486 O O . LEU C 1 69 ? 173.66000 147.32200 117.97700 1.000 83.23000 69 LEU C O 1
ATOM 6502 N N . GLY C 1 70 ? 173.73200 145.55900 116.60200 1.000 88.64000 70 GLY C N 1
ATOM 6503 C CA . GLY C 1 70 ? 172.79800 144.86200 117.44300 1.000 88.64000 70 GLY C CA 1
ATOM 6504 C C . GLY C 1 70 ? 172.66000 143.36200 117.33200 1.000 88.64000 70 GLY C C 1
ATOM 6505 O O . GLY C 1 70 ? 172.46200 142.79000 116.25600 1.000 88.64000 70 GLY C O 1
ATOM 6509 N N . PRO C 1 71 ? 172.78500 142.69600 118.48000 1.000 92.91000 71 PRO C N 1
ATOM 6510 C CA . PRO C 1 71 ? 171.69800 141.82300 118.92900 1.000 92.91000 71 PRO C CA 1
ATOM 6511 C C . PRO C 1 71 ? 170.66900 142.73600 119.58100 1.000 92.91000 71 PRO C C 1
ATOM 6512 O O . PRO C 1 71 ? 170.96400 143.40700 120.57300 1.000 92.91000 71 PRO C O 1
ATOM 6523 N N . ALA C 1 72 ? 169.45700 142.76200 119.02800 1.000 100.79000 72 ALA C N 1
ATOM 6524 C CA . ALA C 1 72 ? 168.60300 143.92900 119.21700 1.000 100.79000 72 ALA C CA 1
ATOM 6525 C C . ALA C 1 72 ? 168.24500 144.18400 120.67500 1.000 100.79000 72 ALA C C 1
ATOM 6526 O O . ALA C 1 72 ? 167.77500 145.28000 120.99400 1.000 100.79000 72 ALA C O 1
ATOM 6533 N N . ASN C 1 73 ? 168.45600 143.21400 121.56200 1.000 102.17000 73 ASN C N 1
ATOM 6534 C CA . ASN C 1 73 ? 168.15900 143.42300 122.97400 1.000 102.17000 73 ASN C CA 1
ATOM 6535 C C . ASN C 1 73 ? 169.22000 144.27400 123.66900 1.000 102.17000 73 ASN C C 1
ATOM 6536 O O . ASN C 1 73 ? 168.88700 145.09800 124.52800 1.000 102.17000 73 ASN C O 1
ATOM 6547 N N . LEU C 1 74 ? 170.48900 144.09500 123.31900 1.000 99.25000 74 LEU C N 1
ATOM 6548 C CA . LEU C 1 74 ? 171.57700 144.70100 124.08400 1.000 99.25000 74 LEU C CA 1
ATOM 6549 C C . LEU C 1 74 ? 171.73800 146.17500 123.73300 1.000 99.25000 74 LEU C C 1
ATOM 6550 O O . LEU C 1 74 ? 171.95400 146.49900 122.56000 1.000 99.25000 74 LEU C O 1
ATOM 6566 N N . PRO C 1 75 ? 171.65100 147.09200 124.69800 1.000 96.01000 75 PRO C N 1
ATOM 6567 C CA . PRO C 1 75 ? 172.01600 148.48600 124.42100 1.000 96.01000 75 PRO C CA 1
ATOM 6568 C C . PRO C 1 75 ? 173.52600 148.66300 124.35000 1.000 96.01000 75 PRO C C 1
ATOM 6569 O O . PRO C 1 75 ? 174.28000 148.05000 125.11000 1.000 96.01000 75 PRO C O 1
ATOM 6580 N N . LYS C 1 76 ? 173.96200 149.51200 123.42600 1.000 91.97000 76 LYS C N 1
ATOM 6581 C CA . LYS C 1 76 ? 175.37600 149.79500 123.22100 1.000 91.97000 76 LYS C CA 1
ATOM 6582 C C . LYS C 1 76 ? 175.74100 151.08400 123.94200 1.000 91.97000 76 LYS C C 1
ATOM 6583 O O . LYS C 1 76 ? 175.07400 152.11000 123.76900 1.000 91.97000 76 LYS C O 1
ATOM 6602 N N . THR C 1 77 ? 176.80000 151.02800 124.74600 1.000 97.37000 77 THR C N 1
ATOM 6603 C CA . THR C 1 77 ? 177.17500 152.12800 125.62600 1.000 97.37000 77 THR C CA 1
ATOM 6604 C C . THR C 1 77 ? 178.52200 152.73500 125.27100 1.000 97.37000 77 THR C C 1
ATOM 6605 O O . THR C 1 77 ? 178.62400 153.95800 125.12100 1.000 97.37000 77 THR C O 1
ATOM 6616 N N . GLY C 1 78 ? 179.55900 151.91700 125.13300 1.000 93.14000 78 GLY C N 1
ATOM 6617 C CA . GLY C 1 78 ? 180.89700 152.43600 124.93200 1.000 93.14000 78 GLY C CA 1
ATOM 6618 C C . GLY C 1 78 ? 181.00600 153.30100 123.69100 1.000 93.14000 78 GLY C C 1
ATOM 6619 O O . GLY C 1 78 ? 180.11000 153.37800 122.85000 1.000 93.14000 78 GLY C O 1
ATOM 6623 N N . SER C 1 79 ? 182.14900 153.97600 123.58900 1.000 84.26000 79 SER C N 1
ATOM 6624 C CA . SER C 1 79 ? 182.46500 154.82900 122.45400 1.000 84.26000 79 SER C CA 1
ATOM 6625 C C . SER C 1 79 ? 183.42500 154.16500 121.47600 1.000 84.26000 79 SER C C 1
ATOM 6626 O O . SER C 1 79 ? 183.94800 154.83900 120.58400 1.000 84.26000 79 SER C O 1
ATOM 6634 N N . GLY C 1 80 ? 183.66500 152.86600 121.62000 1.000 79.83000 80 GLY C N 1
ATOM 6635 C CA . GLY C 1 80 ? 184.62700 152.17700 120.78500 1.000 79.83000 80 GLY C CA 1
ATOM 6636 C C . GLY C 1 80 ? 184.01500 151.58000 119.53700 1.000 79.83000 80 GLY C C 1
ATOM 6637 O O . GLY C 1 80 ? 184.60300 150.68900 118.91700 1.000 79.83000 80 GLY C O 1
ATOM 6641 N N . PHE C 1 81 ? 182.83600 152.06200 119.15500 1.000 81.73000 81 PHE C N 1
ATOM 6642 C CA . PHE C 1 81 ? 182.12000 151.54200 118.00000 1.000 81.73000 81 PHE C CA 1
ATOM 6643 C C . PHE C 1 81 ? 182.40900 152.32200 116.72600 1.000 81.73000 81 PHE C C 1
ATOM 6644 O O . PHE C 1 81 ? 181.72000 152.12000 115.72300 1.000 81.73000 81 PHE C O 1
ATOM 6661 N N . ASP C 1 82 ? 183.41200 153.19800 116.73600 1.000 80.15000 82 ASP C N 1
ATOM 6662 C CA . ASP C 1 82 ? 183.73000 153.98500 115.55300 1.000 80.15000 82 ASP C CA 1
ATOM 6663 C C . ASP C 1 82 ? 184.61400 153.23700 114.56600 1.000 80.15000 82 ASP C C 1
ATOM 6664 O O . ASP C 1 82 ? 184.40000 153.34500 113.35400 1.000 80.15000 82 ASP C O 1
ATOM 6673 N N . LEU C 1 83 ? 185.59200 152.47700 115.04800 1.000 75.87000 83 LEU C N 1
ATOM 6674 C CA . LEU C 1 83 ? 186.47500 151.74400 114.15100 1.000 75.87000 83 LEU C CA 1
ATOM 6675 C C . LEU C 1 83 ? 185.71900 150.61600 113.45600 1.000 75.87000 83 LEU C C 1
ATOM 6676 O O . LEU C 1 83 ? 185.86600 150.43900 112.23900 1.000 75.87000 83 LEU C O 1
ATOM 6692 N N . PRO C 1 84 ? 184.92600 149.81800 114.17900 1.000 73.37000 84 PRO C N 1
ATOM 6693 C CA . PRO C 1 84 ? 184.13300 148.79500 113.48200 1.000 73.37000 84 PRO C CA 1
ATOM 6694 C C . PRO C 1 84 ? 183.21000 149.38700 112.43700 1.000 73.37000 84 PRO C C 1
ATOM 6695 O O . PRO C 1 84 ? 183.08900 148.83200 111.34000 1.000 73.37000 84 PRO C O 1
ATOM 6706 N N . ILE C 1 85 ? 182.57800 150.52200 112.73600 1.000 76.96000 85 ILE C N 1
ATOM 6707 C CA . ILE C 1 85 ? 181.66200 151.13100 111.78000 1.000 76.96000 85 ILE C CA 1
ATOM 6708 C C . ILE C 1 85 ? 182.42000 151.64300 110.56400 1.000 76.96000 85 ILE C C 1
ATOM 6709 O O . ILE C 1 85 ? 181.97800 151.46900 109.42200 1.000 76.96000 85 ILE C O 1
ATOM 6725 N N . ALA C 1 86 ? 183.56400 152.29200 110.78300 1.000 77.00000 86 ALA C N 1
ATOM 6726 C CA . ALA C 1 86 ? 184.33700 152.81100 109.66100 1.000 77.00000 86 ALA C CA 1
ATOM 6727 C C . ALA C 1 86 ? 184.81400 151.67900 108.76200 1.000 77.00000 86 ALA C C 1
ATOM 6728 O O . ALA C 1 86 ? 184.71000 151.75700 107.53000 1.000 77.00000 86 ALA C O 1
ATOM 6735 N N . LEU C 1 87 ? 185.33500 150.60700 109.36000 1.000 77.37000 87 LEU C N 1
ATOM 6736 C CA . LEU C 1 87 ? 185.79700 149.48400 108.55600 1.000 77.37000 87 LEU C CA 1
ATOM 6737 C C . LEU C 1 87 ? 184.64100 148.79400 107.84900 1.000 77.37000 87 LEU C C 1
ATOM 6738 O O . LEU C 1 87 ? 184.79700 148.34900 106.70900 1.000 77.37000 87 LEU C O 1
ATOM 6754 N N . GLY C 1 88 ? 183.47600 148.70400 108.49100 1.000 77.19000 88 GLY C N 1
ATOM 6755 C CA . GLY C 1 88 ? 182.32100 148.14700 107.81400 1.000 77.19000 88 GLY C CA 1
ATOM 6756 C C . GLY C 1 88 ? 181.89700 148.98100 106.62200 1.000 77.19000 88 GLY C C 1
ATOM 6757 O O . GLY C 1 88 ? 181.56100 148.44500 105.56600 1.000 77.19000 88 GLY C O 1
ATOM 6761 N N . ILE C 1 89 ? 181.91400 150.30700 106.77300 1.000 79.89000 89 ILE C N 1
ATOM 6762 C CA . ILE C 1 89 ? 181.55500 151.18500 105.66200 1.000 79.89000 89 ILE C CA 1
ATOM 6763 C C . ILE C 1 89 ? 182.53500 151.00200 104.51200 1.000 79.89000 89 ILE C C 1
ATOM 6764 O O . ILE C 1 89 ? 182.14000 150.86500 103.34700 1.000 79.89000 89 ILE C O 1
ATOM 6780 N N . LEU C 1 90 ? 183.83200 150.98900 104.82200 1.000 82.04000 90 LEU C N 1
ATOM 6781 C CA . LEU C 1 90 ? 184.82800 150.82300 103.76800 1.000 82.04000 90 LEU C CA 1
ATOM 6782 C C . LEU C 1 90 ? 184.68500 149.47000 103.08100 1.000 82.04000 90 LEU C C 1
ATOM 6783 O O . LEU C 1 90 ? 184.78100 149.37700 101.85200 1.000 82.04000 90 LEU C O 1
ATOM 6799 N N . ALA C 1 91 ? 184.45100 148.40700 103.85500 1.000 83.07000 91 ALA C N 1
ATOM 6800 C CA . ALA C 1 91 ? 184.31600 147.08100 103.26400 1.000 83.07000 91 ALA C CA 1
ATOM 6801 C C . ALA C 1 91 ? 183.05100 146.96200 102.42600 1.000 83.07000 91 ALA C C 1
ATOM 6802 O O . ALA C 1 91 ? 183.05900 146.28800 101.39000 1.000 83.07000 91 ALA C O 1
ATOM 6809 N N . ALA C 1 92 ? 181.96200 147.60200 102.84900 1.000 84.25000 92 ALA C N 1
ATOM 6810 C CA . ALA C 1 92 ? 180.72100 147.57100 102.09000 1.000 84.25000 92 ALA C CA 1
ATOM 6811 C C . ALA C 1 92 ? 180.72000 148.55500 100.93100 1.000 84.25000 92 ALA C C 1
ATOM 6812 O O . ALA C 1 92 ? 179.79300 148.52600 100.11700 1.000 84.25000 92 ALA C O 1
ATOM 6819 N N . SER C 1 93 ? 181.72400 149.42700 100.84400 1.000 87.02000 93 SER C N 1
ATOM 6820 C CA . SER C 1 93 ? 181.91200 150.28700 99.68600 1.000 87.02000 93 SER C CA 1
ATOM 6821 C C . SER C 1 93 ? 183.01100 149.77200 98.76300 1.000 87.02000 93 SER C C 1
ATOM 6822 O O . SER C 1 93 ? 183.46200 150.50200 97.87400 1.000 87.02000 93 SER C O 1
ATOM 6830 N N . GLU C 1 94 ? 183.45000 148.53200 98.96100 1.000 88.07000 94 GLU C N 1
ATOM 6831 C CA . GLU C 1 94 ? 184.44900 147.86200 98.13400 1.000 88.07000 94 GLU C CA 1
ATOM 6832 C C . GLU C 1 94 ? 185.80900 148.54700 98.16700 1.000 88.07000 94 GLU C C 1
ATOM 6833 O O . GLU C 1 94 ? 186.67700 148.22600 97.34600 1.000 88.07000 94 GLU C O 1
ATOM 6845 N N . GLN C 1 95 ? 186.03200 149.47700 99.09600 1.000 87.03000 95 GLN C N 1
ATOM 6846 C CA . GLN C 1 95 ? 187.36000 150.05300 99.26400 1.000 87.03000 95 GLN C CA 1
ATOM 6847 C C . GLN C 1 95 ? 188.27800 149.17300 100.10100 1.000 87.03000 95 GLN C C 1
ATOM 6848 O O . GLN C 1 95 ? 189.48200 149.44500 100.16100 1.000 87.03000 95 GLN C O 1
ATOM 6862 N N . ILE C 1 96 ? 187.74500 148.14000 100.74500 1.000 87.06000 96 ILE C N 1
ATOM 6863 C CA . ILE C 1 96 ? 188.55400 147.16900 101.47600 1.000 87.06000 96 ILE C CA 1
ATOM 6864 C C . ILE C 1 96 ? 188.06700 145.77300 101.10400 1.000 87.06000 96 ILE C C 1
ATOM 6865 O O . ILE C 1 96 ? 186.85600 145.51700 101.15000 1.000 87.06000 96 ILE C O 1
ATOM 6881 N N . PRO C 1 97 ? 188.94800 144.84600 100.72600 1.000 88.73000 97 PRO C N 1
ATOM 6882 C CA . PRO C 1 97 ? 188.48600 143.47600 100.45300 1.000 88.73000 97 PRO C CA 1
ATOM 6883 C C . PRO C 1 97 ? 187.83500 142.87600 101.68900 1.000 88.73000 97 PRO C C 1
ATOM 6884 O O . PRO C 1 97 ? 188.43800 142.80900 102.76100 1.000 88.73000 97 PRO C O 1
ATOM 6895 N N . LEU C 1 98 ? 186.58700 142.43200 101.52900 1.000 90.49000 98 LEU C N 1
ATOM 6896 C CA . LEU C 1 98 ? 185.80100 141.97600 102.66700 1.000 90.49000 98 LEU C CA 1
ATOM 6897 C C . LEU C 1 98 ? 186.33200 140.68600 103.27500 1.000 90.49000 98 LEU C C 1
ATOM 6898 O O . LEU C 1 98 ? 185.92800 140.33500 104.38800 1.000 90.49000 98 LEU C O 1
ATOM 6914 N N . THR C 1 99 ? 187.23000 139.97900 102.59000 1.000 95.35000 99 THR C N 1
ATOM 6915 C CA . THR C 1 99 ? 187.80100 138.75600 103.13900 1.000 95.35000 99 THR C CA 1
ATOM 6916 C C . THR C 1 99 ? 188.88700 139.02200 104.17200 1.000 95.35000 99 THR C C 1
ATOM 6917 O O . THR C 1 99 ? 189.30700 138.08500 104.85800 1.000 95.35000 99 THR C O 1
ATOM 6928 N N . ASN C 1 100 ? 189.34900 140.26800 104.30000 1.000 92.65000 100 ASN C N 1
ATOM 6929 C CA . ASN C 1 100 ? 190.34200 140.58300 105.32100 1.000 92.65000 100 ASN C CA 1
ATOM 6930 C C . ASN C 1 100 ? 189.72200 140.60500 106.71200 1.000 92.65000 100 ASN C C 1
ATOM 6931 O O . ASN C 1 100 ? 190.42000 140.37300 107.70600 1.000 92.65000 100 ASN C O 1
ATOM 6942 N N . LEU C 1 101 ? 188.42100 140.87500 106.80100 1.000 85.97000 101 LEU C N 1
ATOM 6943 C CA . LEU C 1 101 ? 187.70500 140.95500 108.06600 1.000 85.97000 101 LEU C CA 1
ATOM 6944 C C . LEU C 1 101 ? 187.22800 139.59300 108.55500 1.000 85.97000 101 LEU C C 1
ATOM 6945 O O . LEU C 1 101 ? 186.28200 139.52500 109.34900 1.000 85.97000 101 LEU C O 1
ATOM 6961 N N . ALA C 1 102 ? 187.86100 138.51100 108.10100 1.000 88.36000 102 ALA C N 1
ATOM 6962 C CA . ALA C 1 102 ? 187.32900 137.17600 108.35200 1.000 88.36000 102 ALA C CA 1
ATOM 6963 C C . ALA C 1 102 ? 187.23500 136.87900 109.84500 1.000 88.36000 102 ALA C C 1
ATOM 6964 O O . ALA C 1 102 ? 186.20500 136.39200 110.32500 1.000 88.36000 102 ALA C O 1
ATOM 6971 N N . ASN C 1 103 ? 188.29900 137.16800 110.59700 1.000 87.78000 103 ASN C N 1
ATOM 6972 C CA . ASN C 1 103 ? 188.35900 136.76400 111.99800 1.000 87.78000 103 ASN C CA 1
ATOM 6973 C C . ASN C 1 103 ? 188.97700 137.84300 112.87700 1.000 87.78000 103 ASN C C 1
ATOM 6974 O O . ASN C 1 103 ? 189.64400 137.52900 113.87000 1.000 87.78000 103 ASN C O 1
ATOM 6985 N N . HIS C 1 104 ? 188.77300 139.11000 112.53800 1.000 80.68000 104 HIS C N 1
ATOM 6986 C CA . HIS C 1 104 ? 189.32100 140.21500 113.30700 1.000 80.68000 104 HIS C CA 1
ATOM 6987 C C . HIS C 1 104 ? 188.24100 140.87600 114.15200 1.000 80.68000 104 HIS C C 1
ATOM 6988 O O . HIS C 1 104 ? 187.08300 140.98600 113.74100 1.000 80.68000 104 HIS C O 1
ATOM 7002 N N . GLU C 1 105 ? 188.63600 141.31300 115.34400 1.000 83.25000 105 GLU C N 1
ATOM 7003 C CA . GLU C 1 105 ? 187.79600 142.12100 116.21600 1.000 83.25000 105 GLU C CA 1
ATOM 7004 C C . GLU C 1 105 ? 188.43800 143.49000 116.36200 1.000 83.25000 105 GLU C C 1
ATOM 7005 O O . GLU C 1 105 ? 189.61100 143.59100 116.73500 1.000 83.25000 105 GLU C O 1
ATOM 7017 N N . PHE C 1 106 ? 187.67700 144.53800 116.07000 1.000 75.42000 106 PHE C N 1
ATOM 7018 C CA . PHE C 1 106 ? 188.18200 145.90300 116.08800 1.000 75.42000 106 PHE C CA 1
ATOM 7019 C C . PHE C 1 106 ? 187.53200 146.67400 117.22600 1.000 75.42000 106 PHE C C 1
ATOM 7020 O O . PHE C 1 106 ? 186.31000 146.63700 117.39000 1.000 75.42000 106 PHE C O 1
ATOM 7037 N N . ILE C 1 107 ? 188.35400 147.36000 118.01500 1.000 77.92000 107 ILE C N 1
ATOM 7038 C CA . ILE C 1 107 ? 187.88500 148.25200 119.06800 1.000 77.92000 107 ILE C CA 1
ATOM 7039 C C . ILE C 1 107 ? 188.69400 149.53600 118.97100 1.000 77.92000 107 ILE C C 1
ATOM 7040 O O . ILE C 1 107 ? 189.92800 149.49800 119.02800 1.000 77.92000 107 ILE C O 1
ATOM 7056 N N . GLY C 1 108 ? 188.01100 150.66300 118.82500 1.000 77.05000 108 GLY C N 1
ATOM 7057 C CA . GLY C 1 108 ? 188.71600 151.92800 118.73900 1.000 77.05000 108 GLY C CA 1
ATOM 7058 C C . GLY C 1 108 ? 187.75100 153.08600 118.65000 1.000 77.05000 108 GLY C C 1
ATOM 7059 O O . GLY C 1 108 ? 186.55500 152.91600 118.40100 1.000 77.05000 108 GLY C O 1
ATOM 7063 N N . GLU C 1 109 ? 188.30200 154.27800 118.86300 1.000 81.04000 109 GLU C N 1
ATOM 7064 C CA . GLU C 1 109 ? 187.57300 155.52800 118.73100 1.000 81.04000 109 GLU C CA 1
ATOM 7065 C C . GLU C 1 109 ? 188.34600 156.43400 117.78600 1.000 81.04000 109 GLU C C 1
ATOM 7066 O O . GLU C 1 109 ? 189.56800 156.55400 117.89300 1.000 81.04000 109 GLU C O 1
ATOM 7078 N N . LEU C 1 110 ? 187.62900 157.07100 116.86500 1.000 78.24000 110 LEU C N 1
ATOM 7079 C CA . LEU C 1 110 ? 188.23400 157.85400 115.79800 1.000 78.24000 110 LEU C CA 1
ATOM 7080 C C . LEU C 1 110 ? 188.06600 159.33800 116.08300 1.000 78.24000 110 LEU C C 1
ATOM 7081 O O . LEU C 1 110 ? 186.96700 159.79000 116.41300 1.000 78.24000 110 LEU C O 1
ATOM 7097 N N . ALA C 1 111 ? 189.15400 160.08800 115.95200 1.000 79.60000 111 ALA C N 1
ATOM 7098 C CA . ALA C 1 111 ? 189.08700 161.54100 116.01000 1.000 79.60000 111 ALA C CA 1
ATOM 7099 C C . ALA C 1 111 ? 188.60300 162.05300 114.65600 1.000 79.60000 111 ALA C C 1
ATOM 7100 O O . ALA C 1 111 ? 188.17600 161.28400 113.79200 1.000 79.60000 111 ALA C O 1
ATOM 7107 N N . LEU C 1 112 ? 188.66500 163.36300 114.45100 1.000 80.51000 112 LEU C N 1
ATOM 7108 C CA . LEU C 1 112 ? 188.25400 163.95700 113.18700 1.000 80.51000 112 LEU C CA 1
ATOM 7109 C C . LEU C 1 112 ? 189.36400 163.95100 112.14700 1.000 80.51000 112 LEU C C 1
ATOM 7110 O O . LEU C 1 112 ? 189.13500 164.38700 111.01500 1.000 80.51000 112 LEU C O 1
ATOM 7126 N N . SER C 1 113 ? 190.55400 163.47000 112.49900 1.000 81.40000 113 SER C N 1
ATOM 7127 C CA . SER C 1 113 ? 191.66700 163.36300 111.57000 1.000 81.40000 113 SER C CA 1
ATOM 7128 C C . SER C 1 113 ? 191.95300 161.92800 111.16200 1.000 81.40000 113 SER C C 1
ATOM 7129 O O . SER C 1 113 ? 192.89700 161.69000 110.40300 1.000 81.40000 113 SER C O 1
ATOM 7137 N N . GLY C 1 114 ? 191.16800 160.96700 111.64300 1.000 81.96000 114 GLY C N 1
ATOM 7138 C CA . GLY C 1 114 ? 191.46200 159.56800 111.46500 1.000 81.96000 114 GLY C CA 1
ATOM 7139 C C . GLY C 1 114 ? 192.30500 158.96500 112.56600 1.000 81.96000 114 GLY C C 1
ATOM 7140 O O . GLY C 1 114 ? 192.40200 157.73600 112.65300 1.000 81.96000 114 GLY C O 1
ATOM 7144 N N . GLU C 1 115 ? 192.91900 159.79400 113.40600 1.000 83.14000 115 GLU C N 1
ATOM 7145 C CA . GLU C 1 115 ? 193.72000 159.28400 114.50900 1.000 83.14000 115 GLU C CA 1
ATOM 7146 C C . GLU C 1 115 ? 192.84200 158.51900 115.48700 1.000 83.14000 115 GLU C C 1
ATOM 7147 O O . GLU C 1 115 ? 191.73300 158.94700 115.82000 1.000 83.14000 115 GLU C O 1
ATOM 7159 N N . LEU C 1 116 ? 193.34300 157.37900 115.94700 1.000 78.62000 116 LEU C N 1
ATOM 7160 C CA . LEU C 1 116 ? 192.60900 156.54000 116.87900 1.000 78.62000 116 LEU C CA 1
ATOM 7161 C C . LEU C 1 116 ? 192.85700 156.99100 118.31100 1.000 78.62000 116 LEU C C 1
ATOM 7162 O O . LEU C 1 116 ? 193.95400 157.42900 118.66500 1.000 78.62000 116 LEU C O 1
ATOM 7178 N N . ARG C 1 117 ? 191.82000 156.88100 119.13200 1.000 82.33000 117 ARG C N 1
ATOM 7179 C CA . ARG C 1 117 ? 191.86700 157.26900 120.53200 1.000 82.33000 117 ARG C CA 1
ATOM 7180 C C . ARG C 1 117 ? 191.66000 156.04100 121.40600 1.000 82.33000 117 ARG C C 1
ATOM 7181 O O . ARG C 1 117 ? 191.20900 154.98800 120.94700 1.000 82.33000 117 ARG C O 1
ATOM 7202 N N . GLY C 1 118 ? 191.99200 156.18500 122.68500 1.000 85.60000 118 GLY C N 1
ATOM 7203 C CA . GLY C 1 118 ? 191.91500 155.07300 123.61000 1.000 85.60000 118 GLY C CA 1
ATOM 7204 C C . GLY C 1 118 ? 190.59200 154.97800 124.33900 1.000 85.60000 118 GLY C C 1
ATOM 7205 O O . GLY C 1 118 ? 190.18300 155.91900 125.02600 1.000 85.60000 118 GLY C O 1
ATOM 7209 N N . VAL C 1 119 ? 189.91400 153.84300 124.19400 1.000 83.56000 119 VAL C N 1
ATOM 7210 C CA . VAL C 1 119 ? 188.68000 153.58500 124.92600 1.000 83.56000 119 VAL C CA 1
ATOM 7211 C C . VAL C 1 119 ? 189.03600 153.09100 126.32200 1.000 83.56000 119 VAL C C 1
ATOM 7212 O O . VAL C 1 119 ? 190.18600 152.72500 126.58700 1.000 83.56000 119 VAL C O 1
ATOM 7225 N N . SER C 1 120 ? 188.05700 153.08100 127.21900 1.000 93.89000 120 SER C N 1
ATOM 7226 C CA . SER C 1 120 ? 188.25300 152.62900 128.58700 1.000 93.89000 120 SER C CA 1
ATOM 7227 C C . SER C 1 120 ? 187.69300 151.22300 128.76700 1.000 93.89000 120 SER C C 1
ATOM 7228 O O . SER C 1 120 ? 186.81800 150.77600 128.02100 1.000 93.89000 120 SER C O 1
ATOM 7236 N N . ALA C 1 121 ? 188.21400 150.52600 129.77500 1.000 94.20000 121 ALA C N 1
ATOM 7237 C CA . ALA C 1 121 ? 187.79400 149.16200 130.08900 1.000 94.20000 121 ALA C CA 1
ATOM 7238 C C . ALA C 1 121 ? 188.04500 148.23300 128.90000 1.000 94.20000 121 ALA C C 1
ATOM 7239 O O . ALA C 1 121 ? 187.12900 147.63600 128.33100 1.000 94.20000 121 ALA C O 1
ATOM 7246 N N . ILE C 1 122 ? 189.31800 148.12300 128.53400 1.000 87.10000 122 ILE C N 1
ATOM 7247 C CA . ILE C 1 122 ? 189.70000 147.32100 127.37700 1.000 87.10000 122 ILE C CA 1
ATOM 7248 C C . ILE C 1 122 ? 190.01100 145.87700 127.75800 1.000 87.10000 122 ILE C C 1
ATOM 7249 O O . ILE C 1 122 ? 189.85600 144.97500 126.92800 1.000 87.10000 122 ILE C O 1
ATOM 7265 N N . ILE C 1 123 ? 190.43800 145.63100 128.99900 1.000 92.88000 123 ILE C N 1
ATOM 7266 C CA . ILE C 1 123 ? 190.92000 144.29900 129.36700 1.000 92.88000 123 ILE C CA 1
ATOM 7267 C C . ILE C 1 123 ? 189.87000 143.22200 129.12700 1.000 92.88000 123 ILE C C 1
ATOM 7268 O O . ILE C 1 123 ? 190.21500 142.16600 128.57000 1.000 92.88000 123 ILE C O 1
ATOM 7284 N N . PRO C 1 124 ? 188.60700 143.39300 129.52700 1.000 92.80000 124 PRO C N 1
ATOM 7285 C CA . PRO C 1 124 ? 187.62500 142.32900 129.26400 1.000 92.80000 124 PRO C CA 1
ATOM 7286 C C . PRO C 1 124 ? 187.51700 141.98100 127.79400 1.000 92.80000 124 PRO C C 1
ATOM 7287 O O . PRO C 1 124 ? 187.39300 140.80100 127.44000 1.000 92.80000 124 PRO C O 1
ATOM 7298 N N . ALA C 1 125 ? 187.57100 142.98700 126.92000 1.000 89.38000 125 ALA C N 1
ATOM 7299 C CA . ALA C 1 125 ? 187.49500 142.72300 125.48900 1.000 89.38000 125 ALA C CA 1
ATOM 7300 C C . ALA C 1 125 ? 188.69600 141.91700 125.01600 1.000 89.38000 125 ALA C C 1
ATOM 7301 O O . ALA C 1 125 ? 188.55200 140.99200 124.21000 1.000 89.38000 125 ALA C O 1
ATOM 7308 N N . VAL C 1 126 ? 189.89200 142.25600 125.50000 1.000 87.64000 126 VAL C N 1
ATOM 7309 C CA . VAL C 1 126 ? 191.08100 141.50900 125.10600 1.000 87.64000 126 VAL C CA 1
ATOM 7310 C C . VAL C 1 126 ? 190.96900 140.06300 125.56600 1.000 87.64000 126 VAL C C 1
ATOM 7311 O O . VAL C 1 126 ? 191.29900 139.13100 124.82400 1.000 87.64000 126 VAL C O 1
ATOM 7324 N N . LEU C 1 127 ? 190.50800 139.85200 126.80100 1.000 93.98000 127 LEU C N 1
ATOM 7325 C CA . LEU C 1 127 ? 190.36500 138.49200 127.30900 1.000 93.98000 127 LEU C CA 1
ATOM 7326 C C . LEU C 1 127 ? 189.36400 137.70200 126.47800 1.000 93.98000 127 LEU C C 1
ATOM 7327 O O . LEU C 1 127 ? 189.60900 136.54200 126.12300 1.000 93.98000 127 LEU C O 1
ATOM 7343 N N . ALA C 1 128 ? 188.22300 138.31500 126.15600 1.000 91.36000 128 ALA C N 1
ATOM 7344 C CA . ALA C 1 128 ? 187.22200 137.62200 125.35200 1.000 91.36000 128 ALA C CA 1
ATOM 7345 C C . ALA C 1 128 ? 187.76300 137.29300 123.96700 1.000 91.36000 128 ALA C C 1
ATOM 7346 O O . ALA C 1 128 ? 187.55300 136.18600 123.45700 1.000 91.36000 128 ALA C O 1
ATOM 7353 N N . ALA C 1 129 ? 188.46700 138.23900 123.34400 1.000 89.41000 129 ALA C N 1
ATOM 7354 C CA . ALA C 1 129 ? 189.02600 137.98900 122.02100 1.000 89.41000 129 ALA C CA 1
ATOM 7355 C C . ALA C 1 129 ? 190.04100 136.85700 122.06200 1.000 89.41000 129 ALA C C 1
ATOM 7356 O O . ALA C 1 129 ? 190.07100 136.00600 121.16600 1.000 89.41000 129 ALA C O 1
ATOM 7363 N N . HIS C 1 130 ? 190.88200 136.83000 123.09700 1.000 92.02000 130 HIS C N 1
ATOM 7364 C CA . HIS C 1 130 ? 191.83100 135.73200 123.23700 1.000 92.02000 130 HIS C CA 1
ATOM 7365 C C . HIS C 1 130 ? 191.10700 134.40500 123.39900 1.000 92.02000 130 HIS C C 1
ATOM 7366 O O . HIS C 1 130 ? 191.49300 133.40000 122.79100 1.000 92.02000 130 HIS C O 1
ATOM 7380 N N . LYS C 1 131 ? 190.04900 134.38200 124.21200 1.000 95.40000 131 LYS C N 1
ATOM 7381 C CA . LYS C 1 131 ? 189.30200 133.14700 124.40400 1.000 95.40000 131 LYS C CA 1
ATOM 7382 C C . LYS C 1 131 ? 188.57900 132.71500 123.13600 1.000 95.40000 131 LYS C C 1
ATOM 7383 O O . LYS C 1 131 ? 188.28900 131.52400 122.97900 1.000 95.40000 131 LYS C O 1
ATOM 7402 N N . ASP C 1 132 ? 188.28800 133.64600 122.23200 1.000 96.73000 132 ASP C N 1
ATOM 7403 C CA . ASP C 1 132 ? 187.61200 133.33000 120.98100 1.000 96.73000 132 ASP C CA 1
ATOM 7404 C C . ASP C 1 132 ? 188.57300 133.12700 119.81800 1.000 96.73000 132 ASP C C 1
ATOM 7405 O O . ASP C 1 132 ? 188.12000 132.88300 118.69600 1.000 96.73000 132 ASP C O 1
ATOM 7414 N N . ASN C 1 133 ? 189.88100 133.22700 120.05000 1.000 94.57000 133 ASN C N 1
ATOM 7415 C CA . ASN C 1 133 ? 190.90800 133.00200 119.03800 1.000 94.57000 133 ASN C CA 1
ATOM 7416 C C . ASN C 1 133 ? 190.91700 134.08100 117.96200 1.000 94.57000 133 ASN C C 1
ATOM 7417 O O . ASN C 1 133 ? 191.59900 133.92400 116.94300 1.000 94.57000 133 ASN C O 1
ATOM 7428 N N . GLN C 1 134 ? 190.17800 135.16900 118.15300 1.000 90.85000 134 GLN C N 1
ATOM 7429 C CA . GLN C 1 134 ? 190.12000 136.23000 117.15800 1.000 90.85000 134 GLN C CA 1
ATOM 7430 C C . GLN C 1 134 ? 191.30700 137.17400 117.30200 1.000 90.85000 134 GLN C C 1
ATOM 7431 O O . GLN C 1 134 ? 191.85100 137.36500 118.39200 1.000 90.85000 134 GLN C O 1
ATOM 7445 N N . HIS C 1 135 ? 191.70800 137.76300 116.17900 1.000 86.32000 135 HIS C N 1
ATOM 7446 C CA . HIS C 1 135 ? 192.66500 138.85900 116.21900 1.000 86.32000 135 HIS C CA 1
ATOM 7447 C C . HIS C 1 135 ? 191.98100 140.11600 116.73700 1.000 86.32000 135 HIS C C 1
ATOM 7448 O O . HIS C 1 135 ? 190.82300 140.39100 116.41000 1.000 86.32000 135 HIS C O 1
ATOM 7462 N N . LEU C 1 136 ? 192.70100 140.88300 117.54800 1.000 82.71000 136 LEU C N 1
ATOM 7463 C CA . LEU C 1 136 ? 192.19100 142.12900 118.09900 1.000 82.71000 136 LEU C CA 1
ATOM 7464 C C . LEU C 1 136 ? 193.07400 143.28200 117.65000 1.000 82.71000 136 LEU C C 1
ATOM 7465 O O . LEU C 1 136 ? 194.30400 143.17200 117.64400 1.000 82.71000 136 LEU C O 1
ATOM 7481 N N . ILE C 1 137 ? 192.43800 144.38600 117.26900 1.000 77.64000 137 ILE C N 1
ATOM 7482 C CA . ILE C 1 137 ? 193.12800 145.58900 116.82400 1.000 77.64000 137 ILE C CA 1
ATOM 7483 C C . ILE C 1 137 ? 192.57900 146.75800 117.62800 1.000 77.64000 137 ILE C C 1
ATOM 7484 O O . ILE C 1 137 ? 191.36900 147.01100 117.61100 1.000 77.64000 137 ILE C O 1
ATOM 7500 N N . ILE C 1 138 ? 193.46200 147.46700 118.33000 1.000 80.66000 138 ILE C N 1
ATOM 7501 C CA . ILE C 1 138 ? 193.06800 148.51200 119.26200 1.000 80.66000 138 ILE C CA 1
ATOM 7502 C C . ILE C 1 138 ? 193.91600 149.75100 119.01100 1.000 80.66000 138 ILE C C 1
ATOM 7503 O O . ILE C 1 138 ? 194.92600 149.71200 118.30900 1.000 80.66000 138 ILE C O 1
ATOM 7519 N N . ALA C 1 139 ? 193.48100 150.86500 119.59100 1.000 80.67000 139 ALA C N 1
ATOM 7520 C CA . ALA C 1 139 ? 194.21900 152.11100 119.47000 1.000 80.67000 139 ALA C CA 1
ATOM 7521 C C . ALA C 1 139 ? 195.51000 152.05200 120.28000 1.000 80.67000 139 ALA C C 1
ATOM 7522 O O . ALA C 1 139 ? 195.62200 151.31200 121.26000 1.000 80.67000 139 ALA C O 1
ATOM 7529 N N . ASN C 1 140 ? 196.49300 152.84900 119.85600 1.000 83.43000 140 ASN C N 1
ATOM 7530 C CA . ASN C 1 140 ? 197.78800 152.84800 120.52900 1.000 83.43000 140 ASN C CA 1
ATOM 7531 C C . ASN C 1 140 ? 197.64800 153.19000 122.00600 1.000 83.43000 140 ASN C C 1
ATOM 7532 O O . ASN C 1 140 ? 198.38400 152.65900 122.84500 1.000 83.43000 140 ASN C O 1
ATOM 7543 N N . ALA C 1 141 ? 196.71000 154.07500 122.34500 1.000 87.26000 141 ALA C N 1
ATOM 7544 C CA . ALA C 1 141 ? 196.57900 154.52400 123.72600 1.000 87.26000 141 ALA C CA 1
ATOM 7545 C C . ALA C 1 141 ? 196.28100 153.38000 124.68400 1.000 87.26000 141 ALA C C 1
ATOM 7546 O O . ALA C 1 141 ? 196.58600 153.49000 125.87500 1.000 87.26000 141 ALA C O 1
ATOM 7553 N N . ASN C 1 142 ? 195.69600 152.28700 124.19700 1.000 88.86000 142 ASN C N 1
ATOM 7554 C CA . ASN C 1 142 ? 195.39200 151.13100 125.02700 1.000 88.86000 142 ASN C CA 1
ATOM 7555 C C . ASN C 1 142 ? 196.49100 150.07900 125.00000 1.000 88.86000 142 ASN C C 1
ATOM 7556 O O . ASN C 1 142 ? 196.33700 149.02300 125.62300 1.000 88.86000 142 ASN C O 1
ATOM 7567 N N . ALA C 1 143 ? 197.59400 150.33700 124.29400 1.000 91.26000 143 ALA C N 1
ATOM 7568 C CA . ALA C 1 143 ? 198.67800 149.36200 124.24000 1.000 91.26000 143 ALA C CA 1
ATOM 7569 C C . ALA C 1 143 ? 199.26700 149.12000 125.62300 1.000 91.26000 143 ALA C C 1
ATOM 7570 O O . ALA C 1 143 ? 199.55600 147.97600 125.99200 1.000 91.26000 143 ALA C O 1
ATOM 7577 N N . ALA C 1 144 ? 199.45400 150.18700 126.40200 1.000 97.08000 144 ALA C N 1
ATOM 7578 C CA . ALA C 1 144 ? 199.99300 150.03100 127.74800 1.000 97.08000 144 ALA C CA 1
ATOM 7579 C C . ALA C 1 144 ? 199.05600 149.21000 128.62300 1.000 97.08000 144 ALA C C 1
ATOM 7580 O O . ALA C 1 144 ? 199.50500 148.37000 129.41200 1.000 97.08000 144 ALA C O 1
ATOM 7587 N N . GLU C 1 145 ? 197.74800 149.44000 128.49900 1.000 101.96000 145 GLU C N 1
ATOM 7588 C CA . GLU C 1 145 ? 196.78800 148.72300 129.33300 1.000 101.96000 145 GLU C CA 1
ATOM 7589 C C . GLU C 1 145 ? 196.70600 147.25400 128.94000 1.000 101.96000 145 GLU C C 1
ATOM 7590 O O . GLU C 1 145 ? 196.63200 146.37800 129.81000 1.000 101.96000 145 GLU C O 1
ATOM 7602 N N . ALA C 1 146 ? 196.73000 146.96200 127.64400 1.000 90.86000 146 ALA C N 1
ATOM 7603 C CA . ALA C 1 146 ? 196.60300 145.59600 127.16000 1.000 90.86000 146 ALA C CA 1
ATOM 7604 C C . ALA C 1 146 ? 197.92900 144.85000 127.13900 1.000 90.86000 146 ALA C C 1
ATOM 7605 O O . ALA C 1 146 ? 197.95500 143.67200 126.77200 1.000 90.86000 146 ALA C O 1
ATOM 7612 N N . SER C 1 147 ? 199.02700 145.50300 127.52400 1.000 99.49000 147 SER C N 1
ATOM 7613 C CA . SER C 1 147 ? 200.31500 144.82200 127.55800 1.000 99.49000 147 SER C CA 1
ATOM 7614 C C . SER C 1 147 ? 200.34900 143.74200 128.63000 1.000 99.49000 147 SER C C 1
ATOM 7615 O O . SER C 1 147 ? 201.08900 142.76000 128.49500 1.000 99.49000 147 SER C O 1
ATOM 7623 N N . LEU C 1 148 ? 199.56200 143.90100 129.69500 1.000 106.99000 148 LEU C N 1
ATOM 7624 C CA . LEU C 1 148 ? 199.57000 142.91700 130.77200 1.000 106.99000 148 LEU C CA 1
ATOM 7625 C C . LEU C 1 148 ? 199.15500 141.54300 130.26400 1.000 106.99000 148 LEU C C 1
ATOM 7626 O O . LEU C 1 148 ? 199.75400 140.52700 130.63600 1.000 106.99000 148 LEU C O 1
ATOM 7642 N N . THR C 1 149 ? 198.12900 141.49100 129.41100 1.000 99.38000 149 THR C N 1
ATOM 7643 C CA . THR C 1 149 ? 197.64000 140.20800 128.92000 1.000 99.38000 149 THR C CA 1
ATOM 7644 C C . THR C 1 149 ? 198.74500 139.40100 128.25400 1.000 99.38000 149 THR C C 1
ATOM 7645 O O . THR C 1 149 ? 198.75100 138.16900 128.34200 1.000 99.38000 149 THR C O 1
ATOM 7656 N N . GLY C 1 150 ? 199.68100 140.07000 127.58700 1.000 100.13000 150 GLY C N 1
ATOM 7657 C CA . GLY C 1 150 ? 200.77800 139.38100 126.94000 1.000 100.13000 150 GLY C CA 1
ATOM 7658 C C . GLY C 1 150 ? 200.33200 138.47500 125.81100 1.000 100.13000 150 GLY C C 1
ATOM 7659 O O . GLY C 1 150 ? 201.09900 137.62200 125.35500 1.000 100.13000 150 GLY C O 1
ATOM 7663 N N . HIS C 1 151 ? 199.09600 138.64800 125.35100 1.000 96.89000 151 HIS C N 1
ATOM 7664 C CA . HIS C 1 151 ? 198.60100 137.85500 124.23500 1.000 96.89000 151 HIS C CA 1
ATOM 7665 C C . HIS C 1 151 ? 199.28500 138.29200 122.94700 1.000 96.89000 151 HIS C C 1
ATOM 7666 O O . HIS C 1 151 ? 199.42800 139.49000 122.68200 1.000 96.89000 151 HIS C O 1
ATOM 7680 N N . GLN C 1 152 ? 199.71100 137.31800 122.14800 1.000 102.60000 152 GLN C N 1
ATOM 7681 C CA . GLN C 1 152 ? 200.51300 137.58800 120.96100 1.000 102.60000 152 GLN C CA 1
ATOM 7682 C C . GLN C 1 152 ? 199.68000 137.95400 119.74200 1.000 102.60000 152 GLN C C 1
ATOM 7683 O O . GLN C 1 152 ? 200.25500 138.29200 118.70200 1.000 102.60000 152 GLN C O 1
ATOM 7697 N N . LYS C 1 153 ? 198.35100 137.89900 119.83400 1.000 92.40000 153 LYS C N 1
ATOM 7698 C CA . LYS C 1 153 ? 197.47800 138.13000 118.69000 1.000 92.40000 153 LYS C CA 1
ATOM 7699 C C . LYS C 1 153 ? 196.80100 139.49500 118.73900 1.000 92.40000 153 LYS C C 1
ATOM 7700 O O . LYS C 1 153 ? 195.77800 139.69900 118.07900 1.000 92.40000 153 LYS C O 1
ATOM 7719 N N . VAL C 1 154 ? 197.35100 140.43300 119.50400 1.000 84.30000 154 VAL C N 1
ATOM 7720 C CA . VAL C 1 154 ? 196.81800 141.78700 119.60200 1.000 84.30000 154 VAL C CA 1
ATOM 7721 C C . VAL C 1 154 ? 197.74100 142.73200 118.84800 1.000 84.30000 154 VAL C C 1
ATOM 7722 O O . VAL C 1 154 ? 198.96900 142.61200 118.92200 1.000 84.30000 154 VAL C O 1
ATOM 7735 N N . PHE C 1 155 ? 197.14700 143.67200 118.11600 1.000 81.44000 155 PHE C N 1
ATOM 7736 C CA . PHE C 1 155 ? 197.88900 144.68200 117.38000 1.000 81.44000 155 PHE C CA 1
ATOM 7737 C C . PHE C 1 155 ? 197.31200 146.05400 117.69300 1.000 81.44000 155 PHE C C 1
ATOM 7738 O O . PHE C 1 155 ? 196.11500 146.19500 117.95300 1.000 81.44000 155 PHE C O 1
ATOM 7755 N N . THR C 1 156 ? 198.17500 147.06400 117.66800 1.000 84.15000 156 THR C N 1
ATOM 7756 C CA . THR C 1 156 ? 197.77800 148.43900 117.92400 1.000 84.15000 156 THR C CA 1
ATOM 7757 C C . THR C 1 156 ? 198.15700 149.30600 116.73300 1.000 84.15000 156 THR C C 1
ATOM 7758 O O . THR C 1 156 ? 199.18700 149.07900 116.09200 1.000 84.15000 156 THR C O 1
ATOM 7769 N N . ALA C 1 157 ? 197.31800 150.29600 116.44200 1.000 82.87000 157 ALA C N 1
ATOM 7770 C CA . ALA C 1 157 ? 197.50800 151.17400 115.29900 1.000 82.87000 157 ALA C CA 1
ATOM 7771 C C . ALA C 1 157 ? 197.38800 152.62400 115.74100 1.000 82.87000 157 ALA C C 1
ATOM 7772 O O . ALA C 1 157 ? 196.84200 152.93000 116.80400 1.000 82.87000 157 ALA C O 1
ATOM 7779 N N . ASN C 1 158 ? 197.91300 153.52000 114.90700 1.000 84.27000 158 ASN C N 1
ATOM 7780 C CA . ASN C 1 158 ? 197.89900 154.94700 115.20500 1.000 84.27000 158 ASN C CA 1
ATOM 7781 C C . ASN C 1 158 ? 196.69200 155.65600 114.60600 1.000 84.27000 158 ASN C C 1
ATOM 7782 O O . ASN C 1 158 ? 196.11900 156.54300 115.24600 1.000 84.27000 158 ASN C O 1
ATOM 7793 N N . ASN C 1 159 ? 196.29100 155.28600 113.39300 1.000 83.78000 159 ASN C N 1
ATOM 7794 C CA . ASN C 1 159 ? 195.17600 155.93900 112.72600 1.000 83.78000 159 ASN C CA 1
ATOM 7795 C C . ASN C 1 159 ? 194.52400 154.95500 111.76700 1.000 83.78000 159 ASN C C 1
ATOM 7796 O O . ASN C 1 159 ? 195.01200 153.84200 111.55800 1.000 83.78000 159 ASN C O 1
ATOM 7807 N N . LEU C 1 160 ? 193.40800 155.38500 111.17600 1.000 80.34000 160 LEU C N 1
ATOM 7808 C CA . LEU C 1 160 ? 192.63900 154.49400 110.31500 1.000 80.34000 160 LEU C CA 1
ATOM 7809 C C . LEU C 1 160 ? 193.43800 154.06200 109.09300 1.000 80.34000 160 LEU C C 1
ATOM 7810 O O . LEU C 1 160 ? 193.22700 152.96000 108.57500 1.000 80.34000 160 LEU C O 1
ATOM 7826 N N . ARG C 1 161 ? 194.35000 154.91000 108.61400 1.000 87.06000 161 ARG C N 1
ATOM 7827 C CA . ARG C 1 161 ? 195.17000 154.52500 107.47200 1.000 87.06000 161 ARG C CA 1
ATOM 7828 C C . ARG C 1 161 ? 196.03200 153.31700 107.80400 1.000 87.06000 161 ARG C C 1
ATOM 7829 O O . ARG C 1 161 ? 196.21500 152.42800 106.96600 1.000 87.06000 161 ARG C O 1
ATOM 7850 N N . GLU C 1 162 ? 196.57100 153.26500 109.02200 1.000 85.56000 162 GLU C N 1
ATOM 7851 C CA . GLU C 1 162 ? 197.38900 152.12300 109.41700 1.000 85.56000 162 GLU C CA 1
ATOM 7852 C C . GLU C 1 162 ? 196.58500 150.83100 109.35700 1.000 85.56000 162 GLU C C 1
ATOM 7853 O O . GLU C 1 162 ? 197.04000 149.82700 108.79800 1.000 85.56000 162 GLU C O 1
ATOM 7865 N N . VAL C 1 163 ? 195.37600 150.84200 109.92100 1.000 79.82000 163 VAL C N 1
ATOM 7866 C CA . VAL C 1 163 ? 194.55800 149.63400 109.93900 1.000 79.82000 163 VAL C CA 1
ATOM 7867 C C . VAL C 1 163 ? 194.13700 149.25400 108.52600 1.000 79.82000 163 VAL C C 1
ATOM 7868 O O . VAL C 1 163 ? 194.11500 148.07100 108.17000 1.000 79.82000 163 VAL C O 1
ATOM 7881 N N . CYS C 1 164 ? 193.77500 150.24200 107.70700 1.000 87.24000 164 CYS C N 1
ATOM 7882 C CA . CYS C 1 164 ? 193.38900 149.94100 106.33300 1.000 87.24000 164 CYS C CA 1
ATOM 7883 C C . CYS C 1 164 ? 194.54500 149.31700 105.56600 1.000 87.24000 164 CYS C C 1
ATOM 7884 O O . CYS C 1 164 ? 194.35800 148.33400 104.83900 1.000 87.24000 164 CYS C O 1
ATOM 7892 N N . ASP C 1 165 ? 195.74800 149.87500 105.71200 1.000 91.78000 165 ASP C N 1
ATOM 7893 C CA . ASP C 1 165 ? 196.90800 149.31000 105.03800 1.000 91.78000 165 ASP C CA 1
ATOM 7894 C C . ASP C 1 165 ? 197.19800 147.90400 105.53800 1.000 91.78000 165 ASP C C 1
ATOM 7895 O O . ASP C 1 165 ? 197.55600 147.02200 104.75300 1.000 91.78000 165 ASP C O 1
ATOM 7904 N N . TYR C 1 166 ? 197.05200 147.67400 106.84200 1.000 86.08000 166 TYR C N 1
ATOM 7905 C CA . TYR C 1 166 ? 197.28500 146.33800 107.37800 1.000 86.08000 166 TYR C CA 1
ATOM 7906 C C . TYR C 1 166 ? 196.29700 145.33700 106.79400 1.000 86.08000 166 TYR C C 1
ATOM 7907 O O . TYR C 1 166 ? 196.68200 144.24800 106.35600 1.000 86.08000 166 TYR C O 1
ATOM 7925 N N . LEU C 1 167 ? 195.01200 145.69000 106.77600 1.000 85.36000 167 LEU C N 1
ATOM 7926 C CA . LEU C 1 167 ? 194.00900 144.76400 106.26600 1.000 85.36000 167 LEU C CA 1
ATOM 7927 C C . LEU C 1 167 ? 194.19800 144.50600 104.77600 1.000 85.36000 167 LEU C C 1
ATOM 7928 O O . LEU C 1 167 ? 194.09900 143.36100 104.32100 1.000 85.36000 167 LEU C O 1
ATOM 7944 N N . CYS C 1 168 ? 194.47700 145.55500 103.99900 1.000 90.69000 168 CYS C N 1
ATOM 7945 C CA . CYS C 1 168 ? 194.55300 145.40100 102.55000 1.000 90.69000 168 CYS C CA 1
ATOM 7946 C C . CYS C 1 168 ? 195.85300 144.73400 102.11100 1.000 90.69000 168 CYS C C 1
ATOM 7947 O O . CYS C 1 168 ? 195.86200 143.96700 101.14300 1.000 90.69000 168 CYS C O 1
ATOM 7955 N N . GLN C 1 169 ? 196.95700 145.01400 102.80700 1.000 91.75000 169 GLN C N 1
ATOM 7956 C CA . GLN C 1 169 ? 198.27300 144.54400 102.40300 1.000 91.75000 169 GLN C CA 1
ATOM 7957 C C . GLN C 1 169 ? 199.07700 143.92200 103.53300 1.000 91.75000 169 GLN C C 1
ATOM 7958 O O . GLN C 1 169 ? 200.06900 143.24100 103.25200 1.000 91.75000 169 GLN C O 1
ATOM 7972 N N . GLY C 1 170 ? 198.69300 144.13000 104.79000 1.000 90.74000 170 GLY C N 1
ATOM 7973 C CA . GLY C 1 170 ? 199.39500 143.52600 105.90600 1.000 90.74000 170 GLY C CA 1
ATOM 7974 C C . GLY C 1 170 ? 200.75000 144.13800 106.18800 1.000 90.74000 170 GLY C C 1
ATOM 7975 O O . GLY C 1 170 ? 201.76900 143.44300 106.11800 1.000 90.74000 170 GLY C O 1
ATOM 7979 N N . THR C 1 171 ? 200.78800 145.43100 106.50600 1.000 90.57000 171 THR C N 1
ATOM 7980 C CA . THR C 1 171 ? 202.04500 146.08300 106.86800 1.000 90.57000 171 THR C CA 1
ATOM 7981 C C . THR C 1 171 ? 202.34300 145.97100 108.35900 1.000 90.57000 171 THR C C 1
ATOM 7982 O O . THR C 1 171 ? 202.71400 146.95100 109.00900 1.000 90.57000 171 THR C O 1
ATOM 7993 N N . SER C 1 172 ? 202.17500 144.77500 108.92200 1.000 87.83000 172 SER C N 1
ATOM 7994 C CA . SER C 1 172 ? 202.77000 144.38700 110.19600 1.000 87.83000 172 SER C CA 1
ATOM 7995 C C . SER C 1 172 ? 202.19600 145.10900 111.41100 1.000 87.83000 172 SER C C 1
ATOM 7996 O O . SER C 1 172 ? 202.45000 144.68900 112.54500 1.000 87.83000 172 SER C O 1
ATOM 8004 N N . LEU C 1 173 ? 201.38900 146.15300 111.20100 1.000 84.90000 173 LEU C N 1
ATOM 8005 C CA . LEU C 1 173 ? 200.91400 146.99500 112.29800 1.000 84.90000 173 LEU C CA 1
ATOM 8006 C C . LEU C 1 173 ? 201.99300 147.21700 113.35700 1.000 84.90000 173 LEU C C 1
ATOM 8007 O O . LEU C 1 173 ? 203.17500 146.95400 113.11700 1.000 84.90000 173 LEU C O 1
ATOM 8023 N N . GLN C 1 174 ? 201.60400 147.74700 114.51200 1.000 86.92000 174 GLN C N 1
ATOM 8024 C CA . GLN C 1 174 ? 202.45000 147.75200 115.69500 1.000 86.92000 174 GLN C CA 1
ATOM 8025 C C . GLN C 1 174 ? 201.96900 146.67500 116.65600 1.000 86.92000 174 GLN C C 1
ATOM 8026 O O . GLN C 1 174 ? 200.76800 146.54600 116.90700 1.000 86.92000 174 GLN C O 1
ATOM 8040 N N . SER C 1 175 ? 202.90800 145.90400 117.19100 1.000 87.19000 175 SER C N 1
ATOM 8041 C CA . SER C 1 175 ? 202.57000 144.87900 118.16700 1.000 87.19000 175 SER C CA 1
ATOM 8042 C C . SER C 1 175 ? 202.39500 145.54200 119.53000 1.000 87.19000 175 SER C C 1
ATOM 8043 O O . SER C 1 175 ? 202.47100 146.76600 119.66600 1.000 87.19000 175 SER C O 1
ATOM 8051 N N . LEU C 1 176 ? 202.15900 144.73800 120.55900 1.000 91.64000 176 LEU C N 1
ATOM 8052 C CA . LEU C 1 176 ? 201.94500 145.30000 121.88100 1.000 91.64000 176 LEU C CA 1
ATOM 8053 C C . LEU C 1 176 ? 203.24200 145.28600 122.68300 1.000 91.64000 176 LEU C C 1
ATOM 8054 O O . LEU C 1 176 ? 204.07700 144.39200 122.51200 1.000 91.64000 176 LEU C O 1
ATOM 8070 N N . PRO C 1 177 ? 203.44200 146.26100 123.56600 1.000 97.96000 177 PRO C N 1
ATOM 8071 C CA . PRO C 1 177 ? 204.72400 146.37900 124.26800 1.000 97.96000 177 PRO C CA 1
ATOM 8072 C C . PRO C 1 177 ? 204.93800 145.22200 125.22700 1.000 97.96000 177 PRO C C 1
ATOM 8073 O O . PRO C 1 177 ? 203.97800 144.55400 125.63700 1.000 97.96000 177 PRO C O 1
ATOM 8084 N N . PRO C 1 178 ? 206.18700 144.95500 125.60700 1.000 106.81000 178 PRO C N 1
ATOM 8085 C CA . PRO C 1 178 ? 206.47400 143.78500 126.44400 1.000 106.81000 178 PRO C CA 1
ATOM 8086 C C . PRO C 1 178 ? 205.81700 143.87800 127.81300 1.000 106.81000 178 PRO C C 1
ATOM 8087 O O . PRO C 1 178 ? 205.58400 144.96400 128.34800 1.000 106.81000 178 PRO C O 1
ATOM 8098 N N . LYS C 1 179 ? 205.52300 142.71100 128.37500 1.000 111.85000 179 LYS C N 1
ATOM 8099 C CA . LYS C 1 179 ? 204.85700 142.64600 129.66600 1.000 111.85000 179 LYS C CA 1
ATOM 8100 C C . LYS C 1 179 ? 205.71500 143.33100 130.73000 1.000 111.85000 179 LYS C C 1
ATOM 8101 O O . LYS C 1 179 ? 206.94700 143.23600 130.68900 1.000 111.85000 179 LYS C O 1
ATOM 8120 N N . PRO C 1 180 ? 205.10500 144.03100 131.69600 1.000 117.41000 180 PRO C N 1
ATOM 8121 C CA . PRO C 1 180 ? 205.89300 144.77000 132.70700 1.000 117.41000 180 PRO C CA 1
ATOM 8122 C C . PRO C 1 180 ? 206.42000 143.89700 133.84400 1.000 117.41000 180 PRO C C 1
ATOM 8123 O O . PRO C 1 180 ? 205.83400 143.76800 134.91700 1.000 117.41000 180 PRO C O 1
ATOM 8134 N N . MET D 1 1 ? 194.28000 172.20500 103.76800 1.000 95.63000 1 MET D N 1
ATOM 8135 C CA . MET D 1 1 ? 193.17000 171.34100 104.25800 1.000 95.63000 1 MET D CA 1
ATOM 8136 C C . MET D 1 1 ? 192.17400 172.15900 105.07300 1.000 95.63000 1 MET D C 1
ATOM 8137 O O . MET D 1 1 ? 192.41000 173.33000 105.36400 1.000 95.63000 1 MET D O 1
ATOM 8153 N N . SER D 1 2 ? 191.06000 171.53100 105.43800 1.000 90.97000 2 SER D N 1
ATOM 8154 C CA . SER D 1 2 ? 190.00200 172.16300 106.21700 1.000 90.97000 2 SER D CA 1
ATOM 8155 C C . SER D 1 2 ? 189.78400 171.42000 107.52700 1.000 90.97000 2 SER D C 1
ATOM 8156 O O . SER D 1 2 ? 188.65200 171.18100 107.95000 1.000 90.97000 2 SER D O 1
ATOM 8164 N N . LEU D 1 3 ? 190.87900 171.04100 108.18400 1.000 82.66000 3 LEU D N 1
ATOM 8165 C CA . LEU D 1 3 ? 190.83900 170.32900 109.45200 1.000 82.66000 3 LEU D CA 1
ATOM 8166 C C . LEU D 1 3 ? 191.74200 171.05100 110.43700 1.000 82.66000 3 LEU D C 1
ATOM 8167 O O . LEU D 1 3 ? 192.91500 171.29900 110.13800 1.000 82.66000 3 LEU D O 1
ATOM 8183 N N . ALA D 1 4 ? 191.20100 171.38100 111.60700 1.000 81.12000 4 ALA D N 1
ATOM 8184 C CA . ALA D 1 4 ? 191.93000 172.12900 112.61900 1.000 81.12000 4 ALA D CA 1
ATOM 8185 C C . ALA D 1 4 ? 191.74500 171.47900 113.98000 1.000 81.12000 4 ALA D C 1
ATOM 8186 O O . ALA D 1 4 ? 190.70400 170.88100 114.26500 1.000 81.12000 4 ALA D O 1
ATOM 8193 N N . PHE D 1 5 ? 192.77100 171.59900 114.81800 1.000 79.33000 5 PHE D N 1
ATOM 8194 C CA . PHE D 1 5 ? 192.75500 171.08100 116.17700 1.000 79.33000 5 PHE D CA 1
ATOM 8195 C C . PHE D 1 5 ? 193.04100 172.21200 117.15200 1.000 79.33000 5 PHE D C 1
ATOM 8196 O O . PHE D 1 5 ? 193.89900 173.06200 116.89800 1.000 79.33000 5 PHE D O 1
ATOM 8213 N N . THR D 1 6 ? 192.32100 172.21500 118.27100 1.000 81.85000 6 THR D N 1
ATOM 8214 C CA . THR D 1 6 ? 192.52100 173.19600 119.32600 1.000 81.85000 6 THR D CA 1
ATOM 8215 C C . THR D 1 6 ? 192.48200 172.46900 120.66200 1.000 81.85000 6 THR D C 1
ATOM 8216 O O . THR D 1 6 ? 192.07100 171.30800 120.74700 1.000 81.85000 6 THR D O 1
ATOM 8227 N N . LYS D 1 7 ? 192.91900 173.15500 121.71400 1.000 88.94000 7 LYS D N 1
ATOM 8228 C CA . LYS D 1 7 ? 192.95500 172.58300 123.04900 1.000 88.94000 7 LYS D CA 1
ATOM 8229 C C . LYS D 1 7 ? 192.25600 173.50700 124.03400 1.000 88.94000 7 LYS D C 1
ATOM 8230 O O . LYS D 1 7 ? 192.27800 174.73100 123.89100 1.000 88.94000 7 LYS D O 1
ATOM 8249 N N . THR D 1 8 ? 191.63500 172.89700 125.03500 1.000 87.35000 8 THR D N 1
ATOM 8250 C CA . THR D 1 8 ? 190.99300 173.61100 126.13000 1.000 87.35000 8 THR D CA 1
ATOM 8251 C C . THR D 1 8 ? 190.91800 172.65100 127.31000 1.000 87.35000 8 THR D C 1
ATOM 8252 O O . THR D 1 8 ? 191.54800 171.58800 127.30200 1.000 87.35000 8 THR D O 1
ATOM 8263 N N . ARG D 1 9 ? 190.14600 173.01900 128.32800 1.000 98.63000 9 ARG D N 1
ATOM 8264 C CA . ARG D 1 9 ? 190.02400 172.17900 129.50900 1.000 98.63000 9 ARG D CA 1
ATOM 8265 C C . ARG D 1 9 ? 188.62500 172.31000 130.08700 1.000 98.63000 9 ARG D C 1
ATOM 8266 O O . ARG D 1 9 ? 188.08600 173.41500 130.18500 1.000 98.63000 9 ARG D O 1
ATOM 8287 N N . SER D 1 10 ? 188.04800 171.17300 130.46400 1.000 102.84000 10 SER D N 1
ATOM 8288 C CA . SER D 1 10 ? 186.73900 171.11300 131.09900 1.000 102.84000 10 SER D CA 1
ATOM 8289 C C . SER D 1 10 ? 186.92100 170.72600 132.55800 1.000 102.84000 10 SER D C 1
ATOM 8290 O O . SER D 1 10 ? 187.63000 169.76200 132.86400 1.000 102.84000 10 SER D O 1
ATOM 8298 N N . THR D 1 11 ? 186.28300 171.47500 133.45000 1.000 115.42000 11 THR D N 1
ATOM 8299 C CA . THR D 1 11 ? 186.44700 171.29700 134.88700 1.000 115.42000 11 THR D CA 1
ATOM 8300 C C . THR D 1 11 ? 185.28700 170.46600 135.42200 1.000 115.42000 11 THR D C 1
ATOM 8301 O O . THR D 1 11 ? 184.14000 170.92600 135.43800 1.000 115.42000 11 THR D O 1
ATOM 8312 N N . ILE D 1 12 ? 185.58600 169.24600 135.85700 1.000 119.46000 12 ILE D N 1
ATOM 8313 C CA . ILE D 1 12 ? 184.63500 168.39600 136.56200 1.000 119.46000 12 ILE D CA 1
ATOM 8314 C C . ILE D 1 12 ? 185.18000 168.17800 137.96500 1.000 119.46000 12 ILE D C 1
ATOM 8315 O O . ILE D 1 12 ? 186.27700 167.63100 138.13500 1.000 119.46000 12 ILE D O 1
ATOM 8331 N N . GLY D 1 13 ? 184.42600 168.62000 138.96700 1.000 134.56000 13 GLY D N 1
ATOM 8332 C CA . GLY D 1 13 ? 184.89200 168.55700 140.33600 1.000 134.56000 13 GLY D CA 1
ATOM 8333 C C . GLY D 1 13 ? 186.03800 169.51300 140.59000 1.000 134.56000 13 GLY D C 1
ATOM 8334 O O . GLY D 1 13 ? 185.85500 170.73400 140.56000 1.000 134.56000 13 GLY D O 1
ATOM 8338 N N . ILE D 1 14 ? 187.22800 168.96800 140.83900 1.000 129.24000 14 ILE D N 1
ATOM 8339 C CA . ILE D 1 14 ? 188.42200 169.77400 141.07400 1.000 129.24000 14 ILE D CA 1
ATOM 8340 C C . ILE D 1 14 ? 189.44700 169.63300 139.95900 1.000 129.24000 14 ILE D C 1
ATOM 8341 O O . ILE D 1 14 ? 190.39300 170.43600 139.90400 1.000 129.24000 14 ILE D O 1
ATOM 8357 N N . VAL D 1 15 ? 189.28500 168.66600 139.06300 1.000 118.44000 15 VAL D N 1
ATOM 8358 C CA . VAL D 1 15 ? 190.25400 168.40100 138.00800 1.000 118.44000 15 VAL D CA 1
ATOM 8359 C C . VAL D 1 15 ? 189.77600 169.05000 136.71900 1.000 118.44000 15 VAL D C 1
ATOM 8360 O O . VAL D 1 15 ? 188.57200 169.15900 136.45800 1.000 118.44000 15 VAL D O 1
ATOM 8373 N N . ALA D 1 16 ? 190.73100 169.48700 135.90500 1.000 111.30000 16 ALA D N 1
ATOM 8374 C CA . ALA D 1 16 ? 190.46700 170.09500 134.60400 1.000 111.30000 16 ALA D CA 1
ATOM 8375 C C . ALA D 1 16 ? 190.91200 169.09800 133.53700 1.000 111.30000 16 ALA D C 1
ATOM 8376 O O . ALA D 1 16 ? 192.06000 169.11800 133.08700 1.000 111.30000 16 ALA D O 1
ATOM 8383 N N . GLN D 1 17 ? 189.99800 168.22800 133.13600 1.000 108.89000 17 GLN D N 1
ATOM 8384 C CA . GLN D 1 17 ? 190.31600 167.19700 132.15800 1.000 108.89000 17 GLN D CA 1
ATOM 8385 C C . GLN D 1 17 ? 190.63200 167.83800 130.81200 1.000 108.89000 17 GLN D C 1
ATOM 8386 O O . GLN D 1 17 ? 189.81700 168.62200 130.30800 1.000 108.89000 17 GLN D O 1
ATOM 8400 N N . PRO D 1 18 ? 191.77600 167.54600 130.19600 1.000 95.75000 18 PRO D N 1
ATOM 8401 C CA . PRO D 1 18 ? 192.07600 168.15400 128.89400 1.000 95.75000 18 PRO D CA 1
ATOM 8402 C C . PRO D 1 18 ? 191.03000 167.77700 127.85700 1.000 95.75000 18 PRO D C 1
ATOM 8403 O O . PRO D 1 18 ? 190.50800 166.66000 127.84900 1.000 95.75000 18 PRO D O 1
ATOM 8414 N N . VAL D 1 19 ? 190.72800 168.72500 126.97800 1.000 87.91000 19 VAL D N 1
ATOM 8415 C CA . VAL D 1 19 ? 189.76300 168.52900 125.90500 1.000 87.91000 19 VAL D CA 1
ATOM 8416 C C . VAL D 1 19 ? 190.44100 168.87600 124.58900 1.000 87.91000 19 VAL D C 1
ATOM 8417 O O . VAL D 1 19 ? 191.32800 169.73300 124.53400 1.000 87.91000 19 VAL D O 1
ATOM 8430 N N . SER D 1 20 ? 190.01500 168.20200 123.52600 1.000 84.31000 20 SER D N 1
ATOM 8431 C CA . SER D 1 20 ? 190.58900 168.36100 122.19300 1.000 84.31000 20 SER D CA 1
ATOM 8432 C C . SER D 1 20 ? 189.46700 168.76900 121.24500 1.000 84.31000 20 SER D C 1
ATOM 8433 O O . SER D 1 20 ? 188.76300 167.91800 120.69500 1.000 84.31000 20 SER D O 1
ATOM 8441 N N . VAL D 1 21 ? 189.30300 170.07500 121.05200 1.000 79.04000 21 VAL D N 1
ATOM 8442 C CA . VAL D 1 21 ? 188.29100 170.57600 120.13100 1.000 79.04000 21 VAL D CA 1
ATOM 8443 C C . VAL D 1 21 ? 188.77200 170.34500 118.70700 1.000 79.04000 21 VAL D C 1
ATOM 8444 O O . VAL D 1 21 ? 189.84400 170.82100 118.31400 1.000 79.04000 21 VAL D O 1
ATOM 8457 N N . GLU D 1 22 ? 187.98200 169.61200 117.92800 1.000 81.52000 22 GLU D N 1
ATOM 8458 C CA . GLU D 1 22 ? 188.32800 169.25800 116.55700 1.000 81.52000 22 GLU D CA 1
ATOM 8459 C C . GLU D 1 22 ? 187.24500 169.78100 115.62800 1.000 81.52000 22 GLU D C 1
ATOM 8460 O O . GLU D 1 22 ? 186.07200 169.42600 115.77600 1.000 81.52000 22 GLU D O 1
ATOM 8472 N N . VAL D 1 23 ? 187.64000 170.61800 114.67300 1.000 79.00000 23 VAL D N 1
ATOM 8473 C CA . VAL D 1 23 ? 186.72400 171.22500 113.71500 1.000 79.00000 23 VAL D CA 1
ATOM 8474 C C . VAL D 1 23 ? 187.08500 170.73300 112.32200 1.000 79.00000 23 VAL D C 1
ATOM 8475 O O . VAL D 1 23 ? 188.26200 170.72000 111.94300 1.000 79.00000 23 VAL D O 1
ATOM 8488 N N . HIS D 1 24 ? 186.07000 170.33200 111.56000 1.000 81.37000 24 HIS D N 1
ATOM 8489 C CA . HIS D 1 24 ? 186.26400 169.82400 110.20400 1.000 81.37000 24 HIS D CA 1
ATOM 8490 C C . HIS D 1 24 ? 185.19400 170.43200 109.31200 1.000 81.37000 24 HIS D C 1
ATOM 8491 O O . HIS D 1 24 ? 184.01200 170.10200 109.44600 1.000 81.37000 24 HIS D O 1
ATOM 8505 N N . LEU D 1 25 ? 185.60500 171.31300 108.40500 1.000 85.98000 25 LEU D N 1
ATOM 8506 C CA . LEU D 1 25 ? 184.68700 171.98300 107.49100 1.000 85.98000 25 LEU D CA 1
ATOM 8507 C C . LEU D 1 25 ? 184.55200 171.13900 106.22900 1.000 85.98000 25 LEU D C 1
ATOM 8508 O O . LEU D 1 25 ? 185.46900 171.09400 105.40200 1.000 85.98000 25 LEU D O 1
ATOM 8524 N N . SER D 1 26 ? 183.41000 170.47100 106.07800 1.000 92.51000 26 SER D N 1
ATOM 8525 C CA . SER D 1 26 ? 183.15600 169.64800 104.90300 1.000 92.51000 26 SER D CA 1
ATOM 8526 C C . SER D 1 26 ? 182.70500 170.52200 103.73900 1.000 92.51000 26 SER D C 1
ATOM 8527 O O . SER D 1 26 ? 182.82100 171.74900 103.80100 1.000 92.51000 26 SER D O 1
ATOM 8535 N N . ASN D 1 27 ? 182.20400 169.90400 102.67000 1.000 95.65000 27 ASN D N 1
ATOM 8536 C CA . ASN D 1 27 ? 181.84700 170.61400 101.45000 1.000 95.65000 27 ASN D CA 1
ATOM 8537 C C . ASN D 1 27 ? 180.34400 170.72900 101.22600 1.000 95.65000 27 ASN D C 1
ATOM 8538 O O . ASN D 1 27 ? 179.93000 171.24400 100.18200 1.000 95.65000 27 ASN D O 1
ATOM 8549 N N . GLY D 1 28 ? 179.51900 170.27500 102.16500 1.000 99.01000 28 GLY D N 1
ATOM 8550 C CA . GLY D 1 28 ? 178.08600 170.25100 101.94600 1.000 99.01000 28 GLY D CA 1
ATOM 8551 C C . GLY D 1 28 ? 177.40000 171.58500 102.16400 1.000 99.01000 28 GLY D C 1
ATOM 8552 O O . GLY D 1 28 ? 177.92300 172.63000 101.76600 1.000 99.01000 28 GLY D O 1
ATOM 8556 N N . LEU D 1 29 ? 176.23600 171.56000 102.79200 1.000 102.45000 29 LEU D N 1
ATOM 8557 C CA . LEU D 1 29 ? 175.43600 172.74300 103.06700 1.000 102.45000 29 LEU D CA 1
ATOM 8558 C C . LEU D 1 29 ? 175.68000 173.23100 104.48500 1.000 102.45000 29 LEU D C 1
ATOM 8559 O O . LEU D 1 29 ? 176.28400 172.53100 105.30200 1.000 102.45000 29 LEU D O 1
ATOM 8575 N N . PRO D 1 30 ? 175.22900 174.44600 104.81600 1.000 99.01000 30 PRO D N 1
ATOM 8576 C CA . PRO D 1 30 ? 175.44400 174.97500 106.16700 1.000 99.01000 30 PRO D CA 1
ATOM 8577 C C . PRO D 1 30 ? 174.96900 174.04100 107.26900 1.000 99.01000 30 PRO D C 1
ATOM 8578 O O . PRO D 1 30 ? 173.77900 173.73600 107.37000 1.000 99.01000 30 PRO D O 1
ATOM 8589 N N . SER D 1 31 ? 175.89700 173.57600 108.09900 1.000 94.77000 31 SER D N 1
ATOM 8590 C CA . SER D 1 31 ? 175.55000 172.79100 109.27100 1.000 94.77000 31 SER D CA 1
ATOM 8591 C C . SER D 1 31 ? 176.61700 173.01700 110.33000 1.000 94.77000 31 SER D C 1
ATOM 8592 O O . SER D 1 31 ? 177.74900 173.39800 110.02500 1.000 94.77000 31 SER D O 1
ATOM 8600 N N . PHE D 1 32 ? 176.24500 172.77700 111.58400 1.000 84.71000 32 PHE D N 1
ATOM 8601 C CA . PHE D 1 32 ? 177.13800 173.05000 112.70400 1.000 84.71000 32 PHE D CA 1
ATOM 8602 C C . PHE D 1 32 ? 177.05600 171.91600 113.72600 1.000 84.71000 32 PHE D C 1
ATOM 8603 O O . PHE D 1 32 ? 176.91500 172.14200 114.92700 1.000 84.71000 32 PHE D O 1
ATOM 8620 N N . THR D 1 33 ? 177.11700 170.67000 113.26300 1.000 83.93000 33 THR D N 1
ATOM 8621 C CA . THR D 1 33 ? 177.07200 169.54300 114.18800 1.000 83.93000 33 THR D CA 1
ATOM 8622 C C . THR D 1 33 ? 178.15000 169.68800 115.25600 1.000 83.93000 33 THR D C 1
ATOM 8623 O O . THR D 1 33 ? 179.26100 170.14900 114.98200 1.000 83.93000 33 THR D O 1
ATOM 8634 N N . MET D 1 34 ? 177.81000 169.29100 116.48400 1.000 84.14000 34 MET D N 1
ATOM 8635 C CA . MET D 1 34 ? 178.64900 169.51400 117.66300 1.000 84.14000 34 MET D CA 1
ATOM 8636 C C . MET D 1 34 ? 178.76600 168.22300 118.47500 1.000 84.14000 34 MET D C 1
ATOM 8637 O O . MET D 1 34 ? 178.48600 168.19200 119.67200 1.000 84.14000 34 MET D O 1
ATOM 8651 N N . VAL D 1 35 ? 179.18400 167.14200 117.81800 1.000 81.90000 35 VAL D N 1
ATOM 8652 C CA . VAL D 1 35 ? 179.24300 165.83600 118.46500 1.000 81.90000 35 VAL D CA 1
ATOM 8653 C C . VAL D 1 35 ? 180.17200 165.94200 119.66700 1.000 81.90000 35 VAL D C 1
ATOM 8654 O O . VAL D 1 35 ? 180.95100 166.89400 119.78100 1.000 81.90000 35 VAL D O 1
ATOM 8667 N N . GLY D 1 36 ? 180.09900 164.96600 120.56800 1.000 81.02000 36 GLY D N 1
ATOM 8668 C CA . GLY D 1 36 ? 180.67400 165.10800 121.89000 1.000 81.02000 36 GLY D CA 1
ATOM 8669 C C . GLY D 1 36 ? 179.61200 165.56000 122.87200 1.000 81.02000 36 GLY D C 1
ATOM 8670 O O . GLY D 1 36 ? 178.81300 166.44700 122.56100 1.000 81.02000 36 GLY D O 1
ATOM 8674 N N . LEU D 1 37 ? 179.59700 164.96700 124.06600 1.000 90.41000 37 LEU D N 1
ATOM 8675 C CA . LEU D 1 37 ? 178.46400 165.09600 124.98500 1.000 90.41000 37 LEU D CA 1
ATOM 8676 C C . LEU D 1 37 ? 178.46700 166.47700 125.64500 1.000 90.41000 37 LEU D C 1
ATOM 8677 O O . LEU D 1 37 ? 178.71700 166.64100 126.84100 1.000 90.41000 37 LEU D O 1
ATOM 8693 N N . ALA D 1 38 ? 178.17300 167.48900 124.83200 1.000 88.37000 38 ALA D N 1
ATOM 8694 C CA . ALA D 1 38 ? 177.91900 168.82600 125.34600 1.000 88.37000 38 ALA D CA 1
ATOM 8695 C C . ALA D 1 38 ? 176.46500 168.93700 125.78700 1.000 88.37000 38 ALA D C 1
ATOM 8696 O O . ALA D 1 38 ? 175.57200 168.34700 125.17200 1.000 88.37000 38 ALA D O 1
ATOM 8703 N N . GLU D 1 39 ? 176.22900 169.67800 126.87300 1.000 92.32000 39 GLU D N 1
ATOM 8704 C CA . GLU D 1 39 ? 174.87500 169.85200 127.39700 1.000 92.32000 39 GLU D CA 1
ATOM 8705 C C . GLU D 1 39 ? 174.28700 171.21400 127.03700 1.000 92.32000 39 GLU D C 1
ATOM 8706 O O . GLU D 1 39 ? 173.22100 171.28500 126.41900 1.000 92.32000 39 GLU D O 1
ATOM 8718 N N . THR D 1 40 ? 174.96400 172.30300 127.41100 1.000 91.26000 40 THR D N 1
ATOM 8719 C CA . THR D 1 40 ? 174.46800 173.64700 127.14600 1.000 91.26000 40 THR D CA 1
ATOM 8720 C C . THR D 1 40 ? 175.28300 174.38200 126.09600 1.000 91.26000 40 THR D C 1
ATOM 8721 O O . THR D 1 40 ? 174.85000 175.44100 125.63100 1.000 91.26000 40 THR D O 1
ATOM 8732 N N . ALA D 1 41 ? 176.45000 173.86500 125.72300 1.000 86.17000 41 ALA D N 1
ATOM 8733 C CA . ALA D 1 41 ? 177.21000 174.42800 124.62000 1.000 86.17000 41 ALA D CA 1
ATOM 8734 C C . ALA D 1 41 ? 176.72400 173.93300 123.26700 1.000 86.17000 41 ALA D C 1
ATOM 8735 O O . ALA D 1 41 ? 177.19700 174.42700 122.23900 1.000 86.17000 41 ALA D O 1
ATOM 8742 N N . VAL D 1 42 ? 175.79600 172.97700 123.24100 1.000 92.97000 42 VAL D N 1
ATOM 8743 C CA . VAL D 1 42 ? 175.40000 172.33300 121.99300 1.000 92.97000 42 VAL D CA 1
ATOM 8744 C C . VAL D 1 42 ? 174.84100 173.37400 121.03500 1.000 92.97000 42 VAL D C 1
ATOM 8745 O O . VAL D 1 42 ? 175.45300 173.67200 120.00600 1.000 92.97000 42 VAL D O 1
ATOM 8758 N N . LYS D 1 43 ? 173.70500 173.96900 121.38900 1.000 100.02000 43 LYS D N 1
ATOM 8759 C CA . LYS D 1 43 ? 172.97800 174.85000 120.48700 1.000 100.02000 43 LYS D CA 1
ATOM 8760 C C . LYS D 1 43 ? 173.16400 176.32000 120.83900 1.000 100.02000 43 LYS D C 1
ATOM 8761 O O . LYS D 1 43 ? 172.68400 177.19000 120.10600 1.000 100.02000 43 LYS D O 1
ATOM 8780 N N . GLU D 1 44 ? 173.87700 176.61900 121.92300 1.000 94.82000 44 GLU D N 1
ATOM 8781 C CA . GLU D 1 44 ? 174.14300 177.99100 122.33200 1.000 94.82000 44 GLU D CA 1
ATOM 8782 C C . GLU D 1 44 ? 175.49300 178.48700 121.83500 1.000 94.82000 44 GLU D C 1
ATOM 8783 O O . GLU D 1 44 ? 175.59300 179.60600 121.32500 1.000 94.82000 44 GLU D O 1
ATOM 8795 N N . SER D 1 45 ? 176.54100 177.67100 121.97000 1.000 88.14000 45 SER D N 1
ATOM 8796 C CA . SER D 1 45 ? 177.85000 178.08700 121.48400 1.000 88.14000 45 SER D CA 1
ATOM 8797 C C . SER D 1 45 ? 177.83800 178.32200 119.98100 1.000 88.14000 45 SER D C 1
ATOM 8798 O O . SER D 1 45 ? 178.62600 179.12700 119.47500 1.000 88.14000 45 SER D O 1
ATOM 8806 N N . LYS D 1 46 ? 176.95000 177.64200 119.25300 1.000 90.69000 46 LYS D N 1
ATOM 8807 C CA . LYS D 1 46 ? 176.90600 177.80300 117.80300 1.000 90.69000 46 LYS D CA 1
ATOM 8808 C C . LYS D 1 46 ? 176.68700 179.26100 117.42400 1.000 90.69000 46 LYS D C 1
ATOM 8809 O O . LYS D 1 46 ? 177.49100 179.85900 116.69700 1.000 90.69000 46 LYS D O 1
ATOM 8828 N N . ASP D 1 47 ? 175.61300 179.86200 117.93900 1.000 91.13000 47 ASP D N 1
ATOM 8829 C CA . ASP D 1 47 ? 175.24400 181.20800 117.51900 1.000 91.13000 47 ASP D CA 1
ATOM 8830 C C . ASP D 1 47 ? 176.21300 182.24300 118.07100 1.000 91.13000 47 ASP D C 1
ATOM 8831 O O . ASP D 1 47 ? 176.56100 183.20500 117.37700 1.000 91.13000 47 ASP D O 1
ATOM 8840 N N . ARG D 1 48 ? 176.65500 182.07000 119.31600 1.000 85.67000 48 ARG D N 1
ATOM 8841 C CA . ARG D 1 48 ? 177.61900 183.00400 119.88200 1.000 85.67000 48 ARG D CA 1
ATOM 8842 C C . ARG D 1 48 ? 178.90500 183.00300 119.06900 1.000 85.67000 48 ARG D C 1
ATOM 8843 O O . ARG D 1 48 ? 179.44400 184.06400 118.73600 1.000 85.67000 48 ARG D O 1
ATOM 8864 N N . VAL D 1 49 ? 179.40500 181.81500 118.72300 1.000 81.56000 49 VAL D N 1
ATOM 8865 C CA . VAL D 1 49 ? 180.62600 181.72900 117.93200 1.000 81.56000 49 VAL D CA 1
ATOM 8866 C C . VAL D 1 49 ? 180.41200 182.35300 116.56000 1.000 81.56000 49 VAL D C 1
ATOM 8867 O O . VAL D 1 49 ? 181.26100 183.10600 116.06700 1.000 81.56000 49 VAL D O 1
ATOM 8880 N N . ARG D 1 50 ? 179.28000 182.05400 115.92200 1.000 87.12000 50 ARG D N 1
ATOM 8881 C CA . ARG D 1 50 ? 179.01500 182.61000 114.60000 1.000 87.12000 50 ARG D CA 1
ATOM 8882 C C . ARG D 1 50 ? 179.02400 184.13300 114.63600 1.000 87.12000 50 ARG D C 1
ATOM 8883 O O . ARG D 1 50 ? 179.70300 184.78400 113.83200 1.000 87.12000 50 ARG D O 1
ATOM 8904 N N . SER D 1 51 ? 178.27300 184.71900 115.57000 1.000 85.55000 51 SER D N 1
ATOM 8905 C CA . SER D 1 51 ? 178.18200 186.17300 115.63600 1.000 85.55000 51 SER D CA 1
ATOM 8906 C C . SER D 1 51 ? 179.52100 186.79500 116.00500 1.000 85.55000 51 SER D C 1
ATOM 8907 O O . SER D 1 51 ? 179.90300 187.83100 115.44800 1.000 85.55000 51 SER D O 1
ATOM 8915 N N . ALA D 1 52 ? 180.25300 186.18400 116.93900 1.000 83.91000 52 ALA D N 1
ATOM 8916 C CA . ALA D 1 52 ? 181.54300 186.73400 117.33200 1.000 83.91000 52 ALA D CA 1
ATOM 8917 C C . ALA D 1 52 ? 182.51900 186.72200 116.16600 1.000 83.91000 52 ALA D C 1
ATOM 8918 O O . ALA D 1 52 ? 183.27100 187.68200 115.96600 1.000 83.91000 52 ALA D O 1
ATOM 8925 N N . ILE D 1 53 ? 182.52200 185.64400 115.38100 1.000 83.41000 53 ILE D N 1
ATOM 8926 C CA . ILE D 1 53 ? 183.40900 185.58300 114.22500 1.000 83.41000 53 ILE D CA 1
ATOM 8927 C C . ILE D 1 53 ? 183.00200 186.62600 113.19400 1.000 83.41000 53 ILE D C 1
ATOM 8928 O O . ILE D 1 53 ? 183.84700 187.35300 112.65900 1.000 83.41000 53 ILE D O 1
ATOM 8944 N N . ILE D 1 54 ? 181.70200 186.73200 112.91000 1.000 84.61000 54 ILE D N 1
ATOM 8945 C CA . ILE D 1 54 ? 181.25500 187.66100 111.87500 1.000 84.61000 54 ILE D CA 1
ATOM 8946 C C . ILE D 1 54 ? 181.58400 189.09600 112.26500 1.000 84.61000 54 ILE D C 1
ATOM 8947 O O . ILE D 1 54 ? 182.06300 189.88400 111.44100 1.000 84.61000 54 ILE D O 1
ATOM 8963 N N . ASN D 1 55 ? 181.33500 189.46100 113.52300 1.000 87.81000 55 ASN D N 1
ATOM 8964 C CA . ASN D 1 55 ? 181.48700 190.84700 113.94400 1.000 87.81000 55 ASN D CA 1
ATOM 8965 C C . ASN D 1 55 ? 182.94300 191.27000 114.08300 1.000 87.81000 55 ASN D C 1
ATOM 8966 O O . ASN D 1 55 ? 183.22300 192.47400 114.07500 1.000 87.81000 55 ASN D O 1
ATOM 8977 N N . SER D 1 56 ? 183.87000 190.32300 114.20700 1.000 91.75000 56 SER D N 1
ATOM 8978 C CA . SER D 1 56 ? 185.28800 190.63400 114.30600 1.000 91.75000 56 SER D CA 1
ATOM 8979 C C . SER D 1 56 ? 185.95400 190.76300 112.94000 1.000 91.75000 56 SER D C 1
ATOM 8980 O O . SER D 1 56 ? 187.18000 190.64500 112.84300 1.000 91.75000 56 SER D O 1
ATOM 8988 N N . GLN D 1 57 ? 185.17400 191.00400 111.88600 1.000 94.78000 57 GLN D N 1
ATOM 8989 C CA . GLN D 1 57 ? 185.69600 191.12200 110.52600 1.000 94.78000 57 GLN D CA 1
ATOM 8990 C C . GLN D 1 57 ? 186.42100 189.83900 110.11400 1.000 94.78000 57 GLN D C 1
ATOM 8991 O O . GLN D 1 57 ? 187.61400 189.83100 109.80800 1.000 94.78000 57 GLN D O 1
ATOM 9005 N N . PHE D 1 58 ? 185.66800 188.74400 110.12000 1.000 89.57000 58 PHE D N 1
ATOM 9006 C CA . PHE D 1 58 ? 186.17400 187.44200 109.71900 1.000 89.57000 58 PHE D CA 1
ATOM 9007 C C . PHE D 1 58 ? 185.15000 186.76900 108.81900 1.000 89.57000 58 PHE D C 1
ATOM 9008 O O . PHE D 1 58 ? 183.95800 187.08400 108.85800 1.000 89.57000 58 PHE D O 1
ATOM 9025 N N . GLU D 1 59 ? 185.62700 185.83800 108.00100 1.000 93.57000 59 GLU D N 1
ATOM 9026 C CA . GLU D 1 59 ? 184.75200 185.05000 107.14700 1.000 93.57000 59 GLU D CA 1
ATOM 9027 C C . GLU D 1 59 ? 184.26500 183.83700 107.92800 1.000 93.57000 59 GLU D C 1
ATOM 9028 O O . GLU D 1 59 ? 185.07300 183.07200 108.46400 1.000 93.57000 59 GLU D O 1
ATOM 9040 N N . PHE D 1 60 ? 182.94700 183.66500 107.98800 1.000 88.03000 60 PHE D N 1
ATOM 9041 C CA . PHE D 1 60 ? 182.36400 182.48400 108.60200 1.000 88.03000 60 PHE D CA 1
ATOM 9042 C C . PHE D 1 60 ? 182.10700 181.45100 107.51800 1.000 88.03000 60 PHE D C 1
ATOM 9043 O O . PHE D 1 60 ? 181.38700 181.75800 106.55400 1.000 88.03000 60 PHE D O 1
ATOM 9060 N N . PRO D 1 61 ? 182.66300 180.24300 107.60700 1.000 87.32000 61 PRO D N 1
ATOM 9061 C CA . PRO D 1 61 ? 182.52900 179.29600 106.49200 1.000 87.32000 61 PRO D CA 1
ATOM 9062 C C . PRO D 1 61 ? 181.07200 179.04200 106.14000 1.000 87.32000 61 PRO D C 1
ATOM 9063 O O . PRO D 1 61 ? 180.23300 178.81800 107.01300 1.000 87.32000 61 PRO D O 1
ATOM 9074 N N . CYS D 1 62 ? 180.77900 179.08000 104.84400 1.000 96.64000 62 CYS D N 1
ATOM 9075 C CA . CYS D 1 62 ? 179.46800 178.68500 104.32900 1.000 96.64000 62 CYS D CA 1
ATOM 9076 C C . CYS D 1 62 ? 179.47000 177.21200 103.94000 1.000 96.64000 62 CYS D C 1
ATOM 9077 O O . CYS D 1 62 ? 179.08900 176.82900 102.83500 1.000 96.64000 62 CYS D O 1
ATOM 9085 N N . ARG D 1 63 ? 179.90700 176.37200 104.87700 1.000 95.10000 63 ARG D N 1
ATOM 9086 C CA . ARG D 1 63 ? 180.09400 174.95100 104.62400 1.000 95.10000 63 ARG D CA 1
ATOM 9087 C C . ARG D 1 63 ? 179.39400 174.13400 105.70100 1.000 95.10000 63 ARG D C 1
ATOM 9088 O O . ARG D 1 63 ? 178.69500 174.69200 106.55300 1.000 95.10000 63 ARG D O 1
ATOM 9109 N N . LYS D 1 64 ? 179.57800 172.81900 105.67700 1.000 93.76000 64 LYS D N 1
ATOM 9110 C CA . LYS D 1 64 ? 179.11900 171.95600 106.75600 1.000 93.76000 64 LYS D CA 1
ATOM 9111 C C . LYS D 1 64 ? 180.19700 171.90800 107.83000 1.000 93.76000 64 LYS D C 1
ATOM 9112 O O . LYS D 1 64 ? 181.29500 171.39400 107.59100 1.000 93.76000 64 LYS D O 1
ATOM 9131 N N . ILE D 1 65 ? 179.88600 172.44200 109.00500 1.000 85.76000 65 ILE D N 1
ATOM 9132 C CA . ILE D 1 65 ? 180.83900 172.54700 110.10100 1.000 85.76000 65 ILE D CA 1
ATOM 9133 C C . ILE D 1 65 ? 180.56000 171.41700 111.08000 1.000 85.76000 65 ILE D C 1
ATOM 9134 O O . ILE D 1 65 ? 179.43900 171.28500 111.58600 1.000 85.76000 65 ILE D O 1
ATOM 9150 N N . THR D 1 66 ? 181.57500 170.59900 111.34400 1.000 82.30000 66 THR D N 1
ATOM 9151 C CA . THR D 1 66 ? 181.49300 169.51800 112.31600 1.000 82.30000 66 THR D CA 1
ATOM 9152 C C . THR D 1 66 ? 182.50000 169.79200 113.42000 1.000 82.30000 66 THR D C 1
ATOM 9153 O O . THR D 1 66 ? 183.70000 169.90700 113.15200 1.000 82.30000 66 THR D O 1
ATOM 9164 N N . VAL D 1 67 ? 182.01600 169.89400 114.65300 1.000 77.40000 67 VAL D N 1
ATOM 9165 C CA . VAL D 1 67 ? 182.85600 170.14400 115.81600 1.000 77.40000 67 VAL D CA 1
ATOM 9166 C C . VAL D 1 67 ? 182.75300 168.93500 116.73200 1.000 77.40000 67 VAL D C 1
ATOM 9167 O O . VAL D 1 67 ? 181.65000 168.54800 117.13900 1.000 77.40000 67 VAL D O 1
ATOM 9180 N N . ASN D 1 68 ? 183.89700 168.33800 117.05300 1.000 78.82000 68 ASN D N 1
ATOM 9181 C CA . ASN D 1 68 ? 183.96800 167.18800 117.94500 1.000 78.82000 68 ASN D CA 1
ATOM 9182 C C . ASN D 1 68 ? 184.83600 167.56300 119.13400 1.000 78.82000 68 ASN D C 1
ATOM 9183 O O . ASN D 1 68 ? 186.00800 167.91100 118.96500 1.000 78.82000 68 ASN D O 1
ATOM 9194 N N . LEU D 1 69 ? 184.26300 167.49000 120.33100 1.000 79.12000 69 LEU D N 1
ATOM 9195 C CA . LEU D 1 69 ? 184.91900 167.95400 121.54700 1.000 79.12000 69 LEU D CA 1
ATOM 9196 C C . LEU D 1 69 ? 185.53600 166.76700 122.27700 1.000 79.12000 69 LEU D C 1
ATOM 9197 O O . LEU D 1 69 ? 184.81700 165.91800 122.81300 1.000 79.12000 69 LEU D O 1
ATOM 9213 N N . GLY D 1 70 ? 186.86500 166.71300 122.29100 1.000 86.55000 70 GLY D N 1
ATOM 9214 C CA . GLY D 1 70 ? 187.59900 165.85300 123.19100 1.000 86.55000 70 GLY D CA 1
ATOM 9215 C C . GLY D 1 70 ? 187.08700 164.42900 123.24100 1.000 86.55000 70 GLY D C 1
ATOM 9216 O O . GLY D 1 70 ? 186.48400 163.92600 122.28800 1.000 86.55000 70 GLY D O 1
ATOM 9220 N N . PRO D 1 71 ? 187.32400 163.74700 124.36200 1.000 87.74000 71 PRO D N 1
ATOM 9221 C CA . PRO D 1 71 ? 186.83900 162.36900 124.49700 1.000 87.74000 71 PRO D CA 1
ATOM 9222 C C . PRO D 1 71 ? 185.33200 162.29200 124.31100 1.000 87.74000 71 PRO D C 1
ATOM 9223 O O . PRO D 1 71 ? 184.57900 163.12100 124.82400 1.000 87.74000 71 PRO D O 1
ATOM 9234 N N . ALA D 1 72 ? 184.89500 161.27500 123.56600 1.000 87.44000 72 ALA D N 1
ATOM 9235 C CA . ALA D 1 72 ? 183.47200 161.12400 123.29000 1.000 87.44000 72 ALA D CA 1
ATOM 9236 C C . ALA D 1 72 ? 182.68600 160.82300 124.56000 1.000 87.44000 72 ALA D C 1
ATOM 9237 O O . ALA D 1 72 ? 181.61000 161.38900 124.77900 1.000 87.44000 72 ALA D O 1
ATOM 9244 N N . ASN D 1 73 ? 183.20500 159.93700 125.40800 1.000 91.56000 73 ASN D N 1
ATOM 9245 C CA . ASN D 1 73 ? 182.49000 159.50200 126.60700 1.000 91.56000 73 ASN D CA 1
ATOM 9246 C C . ASN D 1 73 ? 182.87200 160.36900 127.80800 1.000 91.56000 73 ASN D C 1
ATOM 9247 O O . ASN D 1 73 ? 183.34200 159.89600 128.84200 1.000 91.56000 73 ASN D O 1
ATOM 9258 N N . LEU D 1 74 ? 182.65100 161.66900 127.65300 1.000 90.82000 74 LEU D N 1
ATOM 9259 C CA . LEU D 1 74 ? 182.97100 162.64300 128.69500 1.000 90.82000 74 LEU D CA 1
ATOM 9260 C C . LEU D 1 74 ? 182.03400 163.83100 128.52800 1.000 90.82000 74 LEU D C 1
ATOM 9261 O O . LEU D 1 74 ? 182.23600 164.67100 127.63600 1.000 90.82000 74 LEU D O 1
ATOM 9277 N N . PRO D 1 75 ? 180.99700 163.94100 129.35700 1.000 88.01000 75 PRO D N 1
ATOM 9278 C CA . PRO D 1 75 ? 180.13300 165.12300 129.27900 1.000 88.01000 75 PRO D CA 1
ATOM 9279 C C . PRO D 1 75 ? 180.93800 166.39000 129.51400 1.000 88.01000 75 PRO D C 1
ATOM 9280 O O . PRO D 1 75 ? 181.83400 166.43100 130.35900 1.000 88.01000 75 PRO D O 1
ATOM 9291 N N . LYS D 1 76 ? 180.61100 167.43200 128.75500 1.000 88.28000 76 LYS D N 1
ATOM 9292 C CA . LYS D 1 76 ? 181.34800 168.68900 128.78300 1.000 88.28000 76 LYS D CA 1
ATOM 9293 C C . LYS D 1 76 ? 180.39200 169.80100 129.17900 1.000 88.28000 76 LYS D C 1
ATOM 9294 O O . LYS D 1 76 ? 179.35200 169.99000 128.53900 1.000 88.28000 76 LYS D O 1
ATOM 9313 N N . THR D 1 77 ? 180.75100 170.53200 130.23300 1.000 96.80000 77 THR D N 1
ATOM 9314 C CA . THR D 1 77 ? 179.80400 171.32000 131.00900 1.000 96.80000 77 THR D CA 1
ATOM 9315 C C . THR D 1 77 ? 179.93600 172.81800 130.77700 1.000 96.80000 77 THR D C 1
ATOM 9316 O O . THR D 1 77 ? 178.95600 173.47600 130.41500 1.000 96.80000 77 THR D O 1
ATOM 9327 N N . GLY D 1 78 ? 181.12500 173.37400 130.98500 1.000 93.86000 78 GLY D N 1
ATOM 9328 C CA . GLY D 1 78 ? 181.29500 174.81500 131.00300 1.000 93.86000 78 GLY D CA 1
ATOM 9329 C C . GLY D 1 78 ? 180.89800 175.47500 129.69500 1.000 93.86000 78 GLY D C 1
ATOM 9330 O O . GLY D 1 78 ? 180.64100 174.83700 128.67500 1.000 93.86000 78 GLY D O 1
ATOM 9334 N N . SER D 1 79 ? 180.84500 176.80500 129.74800 1.000 88.85000 79 SER D N 1
ATOM 9335 C CA . SER D 1 79 ? 180.54700 177.63500 128.59000 1.000 88.85000 79 SER D CA 1
ATOM 9336 C C . SER D 1 79 ? 181.79200 178.28900 128.00800 1.000 88.85000 79 SER D C 1
ATOM 9337 O O . SER D 1 79 ? 181.67200 179.22800 127.21500 1.000 88.85000 79 SER D O 1
ATOM 9345 N N . GLY D 1 80 ? 182.97900 177.81900 128.37900 1.000 87.35000 80 GLY D N 1
ATOM 9346 C CA . GLY D 1 80 ? 184.21300 178.42200 127.92100 1.000 87.35000 80 GLY D CA 1
ATOM 9347 C C . GLY D 1 80 ? 184.73100 177.82300 126.63000 1.000 87.35000 80 GLY D C 1
ATOM 9348 O O . GLY D 1 80 ? 185.90200 178.00300 126.28500 1.000 87.35000 80 GLY D O 1
ATOM 9352 N N . PHE D 1 81 ? 183.87000 177.11200 125.90700 1.000 84.03000 81 PHE D N 1
ATOM 9353 C CA . PHE D 1 81 ? 184.25400 176.45500 124.66600 1.000 84.03000 81 PHE D CA 1
ATOM 9354 C C . PHE D 1 81 ? 184.02700 177.32500 123.43800 1.000 84.03000 81 PHE D C 1
ATOM 9355 O O . PHE D 1 81 ? 184.22100 176.84800 122.31600 1.000 84.03000 81 PHE D O 1
ATOM 9372 N N . ASP D 1 82 ? 183.62700 178.58400 123.61600 1.000 86.04000 82 ASP D N 1
ATOM 9373 C CA . ASP D 1 82 ? 183.39600 179.44400 122.46000 1.000 86.04000 82 ASP D CA 1
ATOM 9374 C C . ASP D 1 82 ? 184.70500 179.91300 121.83700 1.000 86.04000 82 ASP D C 1
ATOM 9375 O O . ASP D 1 82 ? 184.82100 179.96600 120.60900 1.000 86.04000 82 ASP D O 1
ATOM 9384 N N . LEU D 1 83 ? 185.70100 180.25200 122.65900 1.000 82.64000 83 LEU D N 1
ATOM 9385 C CA . LEU D 1 83 ? 186.97600 180.69700 122.09800 1.000 82.64000 83 LEU D CA 1
ATOM 9386 C C . LEU D 1 83 ? 187.71000 179.56100 121.39900 1.000 82.64000 83 LEU D C 1
ATOM 9387 O O . LEU D 1 83 ? 188.18500 179.76300 120.26600 1.000 82.64000 83 LEU D O 1
ATOM 9403 N N . PRO D 1 84 ? 187.86600 178.37500 121.99500 1.000 78.34000 84 PRO D N 1
ATOM 9404 C CA . PRO D 1 84 ? 188.50400 177.28200 121.24700 1.000 78.34000 84 PRO D CA 1
ATOM 9405 C C . PRO D 1 84 ? 187.78000 176.95100 119.95900 1.000 78.34000 84 PRO D C 1
ATOM 9406 O O . PRO D 1 84 ? 188.42900 176.70100 118.93900 1.000 78.34000 84 PRO D O 1
ATOM 9417 N N . ILE D 1 85 ? 186.44600 176.97000 119.96500 1.000 77.51000 85 ILE D N 1
ATOM 9418 C CA . ILE D 1 85 ? 185.69700 176.62100 118.76200 1.000 77.51000 85 ILE D CA 1
ATOM 9419 C C . ILE D 1 85 ? 185.86800 177.69200 117.69500 1.000 77.51000 85 ILE D C 1
ATOM 9420 O O . ILE D 1 85 ? 186.02100 177.38500 116.50700 1.000 77.51000 85 ILE D O 1
ATOM 9436 N N . ALA D 1 86 ? 185.83100 178.96600 118.09000 1.000 81.13000 86 ALA D N 1
ATOM 9437 C CA . ALA D 1 86 ? 186.01800 180.03800 117.12000 1.000 81.13000 86 ALA D CA 1
ATOM 9438 C C . ALA D 1 86 ? 187.40500 179.96700 116.49800 1.000 81.13000 86 ALA D C 1
ATOM 9439 O O . ALA D 1 86 ? 187.55900 180.08000 115.27500 1.000 81.13000 86 ALA D O 1
ATOM 9446 N N . LEU D 1 87 ? 188.43200 179.76800 117.32600 1.000 83.88000 87 LEU D N 1
ATOM 9447 C CA . LEU D 1 87 ? 189.77900 179.66000 116.78300 1.000 83.88000 87 LEU D CA 1
ATOM 9448 C C . LEU D 1 87 ? 189.93100 178.41900 115.91500 1.000 83.88000 87 LEU D C 1
ATOM 9449 O O . LEU D 1 87 ? 190.64500 178.45700 114.90900 1.000 83.88000 87 LEU D O 1
ATOM 9465 N N . GLY D 1 88 ? 189.26300 177.32300 116.27200 1.000 83.71000 88 GLY D N 1
ATOM 9466 C CA . GLY D 1 88 ? 189.29800 176.14500 115.42400 1.000 83.71000 88 GLY D CA 1
ATOM 9467 C C . GLY D 1 88 ? 188.66600 176.39300 114.07000 1.000 83.71000 88 GLY D C 1
ATOM 9468 O O . GLY D 1 88 ? 189.18700 175.95800 113.04400 1.000 83.71000 88 GLY D O 1
ATOM 9472 N N . ILE D 1 89 ? 187.53200 177.09800 114.04900 1.000 81.70000 89 ILE D N 1
ATOM 9473 C CA . ILE D 1 89 ? 186.89200 177.42000 112.77700 1.000 81.70000 89 ILE D CA 1
ATOM 9474 C C . ILE D 1 89 ? 187.80600 178.29500 111.93400 1.000 81.70000 89 ILE D C 1
ATOM 9475 O O . ILE D 1 89 ? 187.98900 178.05600 110.73300 1.000 81.70000 89 ILE D O 1
ATOM 9491 N N . LEU D 1 90 ? 188.40100 179.32200 112.54400 1.000 85.60000 90 LEU D N 1
ATOM 9492 C CA . LEU D 1 90 ? 189.29500 180.19700 111.79300 1.000 85.60000 90 LEU D CA 1
ATOM 9493 C C . LEU D 1 90 ? 190.48700 179.42100 111.24200 1.000 85.60000 90 LEU D C 1
ATOM 9494 O O . LEU D 1 90 ? 190.87100 179.59400 110.08000 1.000 85.60000 90 LEU D O 1
ATOM 9510 N N . ALA D 1 91 ? 191.08400 178.55600 112.06400 1.000 87.27000 91 ALA D N 1
ATOM 9511 C CA . ALA D 1 91 ? 192.21800 177.76400 111.59900 1.000 87.27000 91 ALA D CA 1
ATOM 9512 C C . ALA D 1 91 ? 191.81400 176.84000 110.45900 1.000 87.27000 91 ALA D C 1
ATOM 9513 O O . ALA D 1 91 ? 192.52800 176.73400 109.45400 1.000 87.27000 91 ALA D O 1
ATOM 9520 N N . ALA D 1 92 ? 190.67200 176.16400 110.59300 1.000 84.15000 92 ALA D N 1
ATOM 9521 C CA . ALA D 1 92 ? 190.22500 175.25200 109.54800 1.000 84.15000 92 ALA D CA 1
ATOM 9522 C C . ALA D 1 92 ? 189.90000 175.99300 108.26100 1.000 84.15000 92 ALA D C 1
ATOM 9523 O O . ALA D 1 92 ? 190.02000 175.42200 107.17100 1.000 84.15000 92 ALA D O 1
ATOM 9530 N N . SER D 1 93 ? 189.48900 177.25400 108.36000 1.000 87.90000 93 SER D N 1
ATOM 9531 C CA . SER D 1 93 ? 189.20300 178.06700 107.18800 1.000 87.90000 93 SER D CA 1
ATOM 9532 C C . SER D 1 93 ? 190.43700 178.78800 106.66200 1.000 87.90000 93 SER D C 1
ATOM 9533 O O . SER D 1 93 ? 190.32400 179.57900 105.72200 1.000 87.90000 93 SER D O 1
ATOM 9541 N N . GLU D 1 94 ? 191.60500 178.54100 107.25500 1.000 89.36000 94 GLU D N 1
ATOM 9542 C CA . GLU D 1 94 ? 192.89500 179.09300 106.85600 1.000 89.36000 94 GLU D CA 1
ATOM 9543 C C . GLU D 1 94 ? 193.03500 180.57100 107.19200 1.000 89.36000 94 GLU D C 1
ATOM 9544 O O . GLU D 1 94 ? 194.09100 181.15100 106.91800 1.000 89.36000 94 GLU D O 1
ATOM 9556 N N . GLN D 1 95 ? 192.01700 181.20200 107.77900 1.000 90.58000 95 GLN D N 1
ATOM 9557 C CA . GLN D 1 95 ? 192.14800 182.60000 108.17200 1.000 90.58000 95 GLN D CA 1
ATOM 9558 C C . GLN D 1 95 ? 193.17400 182.78500 109.28100 1.000 90.58000 95 GLN D C 1
ATOM 9559 O O . GLN D 1 95 ? 193.63500 183.91000 109.49900 1.000 90.58000 95 GLN D O 1
ATOM 9573 N N . ILE D 1 96 ? 193.53800 181.71500 109.98000 1.000 92.37000 96 ILE D N 1
ATOM 9574 C CA . ILE D 1 96 ? 194.63600 181.74300 110.94200 1.000 92.37000 96 ILE D CA 1
ATOM 9575 C C . ILE D 1 96 ? 195.66700 180.71500 110.49600 1.000 92.37000 96 ILE D C 1
ATOM 9576 O O . ILE D 1 96 ? 195.28900 179.63400 110.02200 1.000 92.37000 96 ILE D O 1
ATOM 9592 N N . PRO D 1 97 ? 196.96700 180.99100 110.61600 1.000 96.49000 97 PRO D N 1
ATOM 9593 C CA . PRO D 1 97 ? 197.96200 179.93300 110.38600 1.000 96.49000 97 PRO D CA 1
ATOM 9594 C C . PRO D 1 97 ? 197.93600 178.93800 111.53700 1.000 96.49000 97 PRO D C 1
ATOM 9595 O O . PRO D 1 97 ? 198.24600 179.28600 112.67900 1.000 96.49000 97 PRO D O 1
ATOM 9606 N N . LEU D 1 98 ? 197.56400 177.69800 111.23400 1.000 98.41000 98 LEU D N 1
ATOM 9607 C CA . LEU D 1 98 ? 197.37600 176.68800 112.26800 1.000 98.41000 98 LEU D CA 1
ATOM 9608 C C . LEU D 1 98 ? 198.68800 176.10000 112.76800 1.000 98.41000 98 LEU D C 1
ATOM 9609 O O . LEU D 1 98 ? 198.66700 175.30400 113.71200 1.000 98.41000 98 LEU D O 1
ATOM 9625 N N . THR D 1 99 ? 199.82000 176.47300 112.17200 1.000 105.91000 99 THR D N 1
ATOM 9626 C CA . THR D 1 99 ? 201.11100 175.99700 112.65200 1.000 105.91000 99 THR D CA 1
ATOM 9627 C C . THR D 1 99 ? 201.49100 176.59200 114.00100 1.000 105.91000 99 THR D C 1
ATOM 9628 O O . THR D 1 99 ? 202.44600 176.11200 114.62200 1.000 105.91000 99 THR D O 1
ATOM 9639 N N . ASN D 1 100 ? 200.77800 177.61700 114.46700 1.000 99.25000 100 ASN D N 1
ATOM 9640 C CA . ASN D 1 100 ? 201.07900 178.27800 115.72900 1.000 99.25000 100 ASN D CA 1
ATOM 9641 C C . ASN D 1 100 ? 200.06300 177.95500 116.81800 1.000 99.25000 100 ASN D C 1
ATOM 9642 O O . ASN D 1 100 ? 200.09300 178.57800 117.88300 1.000 99.25000 100 ASN D O 1
ATOM 9653 N N . LEU D 1 101 ? 199.16700 177.00100 116.58100 1.000 94.17000 101 LEU D N 1
ATOM 9654 C CA . LEU D 1 101 ? 198.14500 176.63100 117.54900 1.000 94.17000 101 LEU D CA 1
ATOM 9655 C C . LEU D 1 101 ? 198.56900 175.47800 118.44900 1.000 94.17000 101 LEU D C 1
ATOM 9656 O O . LEU D 1 101 ? 197.78100 175.05600 119.30200 1.000 94.17000 101 LEU D O 1
ATOM 9672 N N . ALA D 1 102 ? 199.78800 174.96400 118.28800 1.000 99.37000 102 ALA D N 1
ATOM 9673 C CA . ALA D 1 102 ? 200.16700 173.72900 118.96600 1.000 99.37000 102 ALA D CA 1
ATOM 9674 C C . ALA D 1 102 ? 200.35600 173.94300 120.46400 1.000 99.37000 102 ALA D C 1
ATOM 9675 O O . ALA D 1 102 ? 199.86700 173.15200 121.27900 1.000 99.37000 102 ALA D O 1
ATOM 9682 N N . ASN D 1 103 ? 201.05700 175.00600 120.84700 1.000 103.41000 103 ASN D N 1
ATOM 9683 C CA . ASN D 1 103 ? 201.51100 175.16200 122.22300 1.000 103.41000 103 ASN D CA 1
ATOM 9684 C C . ASN D 1 103 ? 200.54400 175.93700 123.10800 1.000 103.41000 103 ASN D C 1
ATOM 9685 O O . ASN D 1 103 ? 200.79800 176.05400 124.31100 1.000 103.41000 103 ASN D O 1
ATOM 9696 N N . HIS D 1 104 ? 199.45400 176.46200 122.56000 1.000 97.90000 104 HIS D N 1
ATOM 9697 C CA . HIS D 1 104 ? 198.56200 177.34700 123.29700 1.000 97.90000 104 HIS D CA 1
ATOM 9698 C C . HIS D 1 104 ? 197.23400 176.66600 123.59400 1.000 97.90000 104 HIS D C 1
ATOM 9699 O O . HIS D 1 104 ? 196.65900 175.99600 122.73100 1.000 97.90000 104 HIS D O 1
ATOM 9713 N N . GLU D 1 105 ? 196.75800 176.84100 124.82200 1.000 95.87000 105 GLU D N 1
ATOM 9714 C CA . GLU D 1 105 ? 195.37900 176.55000 125.17600 1.000 95.87000 105 GLU D CA 1
ATOM 9715 C C . GLU D 1 105 ? 194.53200 177.80500 124.99500 1.000 95.87000 105 GLU D C 1
ATOM 9716 O O . GLU D 1 105 ? 195.04200 178.89900 124.75200 1.000 95.87000 105 GLU D O 1
ATOM 9728 N N . PHE D 1 106 ? 193.21800 177.64100 125.11300 1.000 84.22000 106 PHE D N 1
ATOM 9729 C CA . PHE D 1 106 ? 192.31100 178.77600 125.04300 1.000 84.22000 106 PHE D CA 1
ATOM 9730 C C . PHE D 1 106 ? 191.09800 178.50000 125.91600 1.000 84.22000 106 PHE D C 1
ATOM 9731 O O . PHE D 1 106 ? 190.56800 177.38700 125.92200 1.000 84.22000 106 PHE D O 1
ATOM 9748 N N . ILE D 1 107 ? 190.67100 179.52100 126.65400 1.000 87.88000 107 ILE D N 1
ATOM 9749 C CA . ILE D 1 107 ? 189.48200 179.43300 127.49500 1.000 87.88000 107 ILE D CA 1
ATOM 9750 C C . ILE D 1 107 ? 188.79300 180.78700 127.47700 1.000 87.88000 107 ILE D C 1
ATOM 9751 O O . ILE D 1 107 ? 189.44600 181.83200 127.53900 1.000 87.88000 107 ILE D O 1
ATOM 9767 N N . GLY D 1 108 ? 187.47600 180.76600 127.39200 1.000 85.66000 108 GLY D N 1
ATOM 9768 C CA . GLY D 1 108 ? 186.68900 181.98300 127.38300 1.000 85.66000 108 GLY D CA 1
ATOM 9769 C C . GLY D 1 108 ? 185.39000 181.78200 126.63500 1.000 85.66000 108 GLY D C 1
ATOM 9770 O O . GLY D 1 108 ? 185.22300 180.85500 125.84500 1.000 85.66000 108 GLY D O 1
ATOM 9774 N N . GLU D 1 109 ? 184.44300 182.67800 126.89800 1.000 88.88000 109 GLU D N 1
ATOM 9775 C CA . GLU D 1 109 ? 183.15000 182.68400 126.23300 1.000 88.88000 109 GLU D CA 1
ATOM 9776 C C . GLU D 1 109 ? 182.97100 184.00800 125.50700 1.000 88.88000 109 GLU D C 1
ATOM 9777 O O . GLU D 1 109 ? 183.28800 185.07100 126.04800 1.000 88.88000 109 GLU D O 1
ATOM 9789 N N . LEU D 1 110 ? 182.46100 183.93800 124.28300 1.000 82.90000 110 LEU D N 1
ATOM 9790 C CA . LEU D 1 110 ? 182.37400 185.09100 123.39800 1.000 82.90000 110 LEU D CA 1
ATOM 9791 C C . LEU D 1 110 ? 180.97500 185.68900 123.44200 1.000 82.90000 110 LEU D C 1
ATOM 9792 O O . LEU D 1 110 ? 179.98000 184.96200 123.36600 1.000 82.90000 110 LEU D O 1
ATOM 9808 N N . ALA D 1 111 ? 180.90700 187.01000 123.56600 1.000 82.84000 111 ALA D N 1
ATOM 9809 C CA . ALA D 1 111 ? 179.65500 187.72400 123.38000 1.000 82.84000 111 ALA D CA 1
ATOM 9810 C C . ALA D 1 111 ? 179.36700 187.85300 121.88600 1.000 82.84000 111 ALA D C 1
ATOM 9811 O O . ALA D 1 111 ? 180.09000 187.32100 121.03900 1.000 82.84000 111 ALA D O 1
ATOM 9818 N N . LEU D 1 112 ? 178.29800 188.56800 121.55000 1.000 82.62000 112 LEU D N 1
ATOM 9819 C CA . LEU D 1 112 ? 177.95000 188.76700 120.15000 1.000 82.62000 112 LEU D CA 1
ATOM 9820 C C . LEU D 1 112 ? 178.78600 189.84900 119.48300 1.000 82.62000 112 LEU D C 1
ATOM 9821 O O . LEU D 1 112 ? 178.74000 189.97400 118.25500 1.000 82.62000 112 LEU D O 1
ATOM 9837 N N . SER D 1 113 ? 179.54100 190.62600 120.25100 1.000 83.85000 113 SER D N 1
ATOM 9838 C CA . SER D 1 113 ? 180.39500 191.67000 119.70500 1.000 83.85000 113 SER D CA 1
ATOM 9839 C C . SER D 1 113 ? 181.80500 191.18200 119.41200 1.000 83.85000 113 SER D C 1
ATOM 9840 O O . SER D 1 113 ? 182.62300 191.96100 118.91400 1.000 83.85000 113 SER D O 1
ATOM 9848 N N . GLY D 1 114 ? 182.10800 189.92000 119.70400 1.000 86.38000 114 GLY D N 1
ATOM 9849 C CA . GLY D 1 114 ? 183.46500 189.43000 119.66900 1.000 86.38000 114 GLY D CA 1
ATOM 9850 C C . GLY D 1 114 ? 184.22200 189.61800 120.96300 1.000 86.38000 114 GLY D C 1
ATOM 9851 O O . GLY D 1 114 ? 185.35800 189.14100 121.07300 1.000 86.38000 114 GLY D O 1
ATOM 9855 N N . GLU D 1 115 ? 183.63300 190.30000 121.94100 1.000 87.92000 115 GLU D N 1
ATOM 9856 C CA . GLU D 1 115 ? 184.27700 190.48900 123.22800 1.000 87.92000 115 GLU D CA 1
ATOM 9857 C C . GLU D 1 115 ? 184.33700 189.16900 123.98800 1.000 87.92000 115 GLU D C 1
ATOM 9858 O O . GLU D 1 115 ? 183.56000 188.24200 123.74400 1.000 87.92000 115 GLU D O 1
ATOM 9870 N N . LEU D 1 116 ? 185.28000 189.09200 124.92200 1.000 86.65000 116 LEU D N 1
ATOM 9871 C CA . LEU D 1 116 ? 185.52100 187.88900 125.71000 1.000 86.65000 116 LEU D CA 1
ATOM 9872 C C . LEU D 1 116 ? 185.07100 188.14300 127.14300 1.000 86.65000 116 LEU D C 1
ATOM 9873 O O . LEU D 1 116 ? 185.67400 188.95400 127.85400 1.000 86.65000 116 LEU D O 1
ATOM 9889 N N . ARG D 1 117 ? 184.01600 187.45100 127.56400 1.000 87.31000 117 ARG D N 1
ATOM 9890 C CA . ARG D 1 117 ? 183.59300 187.48900 128.95300 1.000 87.31000 117 ARG D CA 1
ATOM 9891 C C . ARG D 1 117 ? 184.43900 186.51500 129.77100 1.000 87.31000 117 ARG D C 1
ATOM 9892 O O . ARG D 1 117 ? 185.31100 185.81900 129.24700 1.000 87.31000 117 ARG D O 1
ATOM 9913 N N . GLY D 1 118 ? 184.17200 186.45100 131.07100 1.000 93.03000 118 GLY D N 1
ATOM 9914 C CA . GLY D 1 118 ? 184.96700 185.66000 131.99500 1.000 93.03000 118 GLY D CA 1
ATOM 9915 C C . GLY D 1 118 ? 184.21400 184.42300 132.45400 1.000 93.03000 118 GLY D C 1
ATOM 9916 O O . GLY D 1 118 ? 183.09900 184.51800 132.97100 1.000 93.03000 118 GLY D O 1
ATOM 9920 N N . VAL D 1 119 ? 184.84200 183.26500 132.25400 1.000 93.47000 119 VAL D N 1
ATOM 9921 C CA . VAL D 1 119 ? 184.30900 181.99700 132.73800 1.000 93.47000 119 VAL D CA 1
ATOM 9922 C C . VAL D 1 119 ? 184.71100 181.82400 134.19600 1.000 93.47000 119 VAL D C 1
ATOM 9923 O O . VAL D 1 119 ? 185.55900 182.56200 134.70800 1.000 93.47000 119 VAL D O 1
ATOM 9936 N N . SER D 1 120 ? 184.10600 180.85400 134.87200 1.000 107.03000 120 SER D N 1
ATOM 9937 C CA . SER D 1 120 ? 184.36700 180.59100 136.27800 1.000 107.03000 120 SER D CA 1
ATOM 9938 C C . SER D 1 120 ? 185.31700 179.41000 136.44400 1.000 107.03000 120 SER D C 1
ATOM 9939 O O . SER D 1 120 ? 185.47200 178.57300 135.55100 1.000 107.03000 120 SER D O 1
ATOM 9947 N N . ALA D 1 121 ? 185.95900 179.35400 137.61300 1.000 113.49000 121 ALA D N 1
ATOM 9948 C CA . ALA D 1 121 ? 186.83400 178.24200 137.98800 1.000 113.49000 121 ALA D CA 1
ATOM 9949 C C . ALA D 1 121 ? 187.96600 178.07900 136.97000 1.000 113.49000 121 ALA D C 1
ATOM 9950 O O . ALA D 1 121 ? 188.07600 177.07800 136.25900 1.000 113.49000 121 ALA D O 1
ATOM 9957 N N . ILE D 1 122 ? 188.81200 179.10600 136.92300 1.000 108.39000 122 ILE D N 1
ATOM 9958 C CA . ILE D 1 122 ? 189.81900 179.22400 135.87600 1.000 108.39000 122 ILE D CA 1
ATOM 9959 C C . ILE D 1 122 ? 191.20100 178.79100 136.35400 1.000 108.39000 122 ILE D C 1
ATOM 9960 O O . ILE D 1 122 ? 192.00800 178.29600 135.55900 1.000 108.39000 122 ILE D O 1
ATOM 9976 N N . ILE D 1 123 ? 191.49500 178.97300 137.63800 1.000 116.55000 123 ILE D N 1
ATOM 9977 C CA . ILE D 1 123 ? 192.84100 178.70400 138.14500 1.000 116.55000 123 ILE D CA 1
ATOM 9978 C C . ILE D 1 123 ? 193.21800 177.23900 137.94000 1.000 116.55000 123 ILE D C 1
ATOM 9979 O O . ILE D 1 123 ? 194.38300 176.95800 137.62700 1.000 116.55000 123 ILE D O 1
ATOM 9995 N N . PRO D 1 124 ? 192.31100 176.27500 138.12400 1.000 114.51000 124 PRO D N 1
ATOM 9996 C CA . PRO D 1 124 ? 192.68100 174.89100 137.78400 1.000 114.51000 124 PRO D CA 1
ATOM 9997 C C . PRO D 1 124 ? 193.19000 174.76000 136.36100 1.000 114.51000 124 PRO D C 1
ATOM 9998 O O . PRO D 1 124 ? 194.15200 174.02000 136.10300 1.000 114.51000 124 PRO D O 1
ATOM 10009 N N . ALA D 1 125 ? 192.57400 175.48300 135.42500 1.000 109.02000 125 ALA D N 1
ATOM 10010 C CA . ALA D 1 125 ? 193.04600 175.46300 134.04700 1.000 109.02000 125 ALA D CA 1
ATOM 10011 C C . ALA D 1 125 ? 194.45300 176.03300 133.94100 1.000 109.02000 125 ALA D C 1
ATOM 10012 O O . ALA D 1 125 ? 195.28300 175.50900 133.19200 1.000 109.02000 125 ALA D O 1
ATOM 10019 N N . VAL D 1 126 ? 194.73800 177.11100 134.67300 1.000 110.20000 126 VAL D N 1
ATOM 10020 C CA . VAL D 1 126 ? 196.07900 177.69100 134.64200 1.000 110.20000 126 VAL D CA 1
ATOM 10021 C C . VAL D 1 126 ? 197.09800 176.69200 135.17300 1.000 110.20000 126 VAL D C 1
ATOM 10022 O O . VAL D 1 126 ? 198.18000 176.51400 134.59900 1.000 110.20000 126 VAL D O 1
ATOM 10035 N N . LEU D 1 127 ? 196.77100 176.03400 136.28700 1.000 114.56000 127 LEU D N 1
ATOM 10036 C CA . LEU D 1 127 ? 197.65700 175.01600 136.83700 1.000 114.56000 127 LEU D CA 1
ATOM 10037 C C . LEU D 1 127 ? 197.94300 173.93700 135.80400 1.000 114.56000 127 LEU D C 1
ATOM 10038 O O . LEU D 1 127 ? 199.10400 173.60500 135.53400 1.000 114.56000 127 LEU D O 1
ATOM 10054 N N . ALA D 1 128 ? 196.88800 173.38200 135.20600 1.000 110.08000 128 ALA D N 1
ATOM 10055 C CA . ALA D 1 128 ? 197.07800 172.30800 134.23700 1.000 110.08000 128 ALA D CA 1
ATOM 10056 C C . ALA D 1 128 ? 197.89900 172.78100 133.04500 1.000 110.08000 128 ALA D C 1
ATOM 10057 O O . ALA D 1 128 ? 198.79700 172.07000 132.58000 1.000 110.08000 128 ALA D O 1
ATOM 10064 N N . ALA D 1 129 ? 197.61100 173.98300 132.54000 1.000 109.09000 129 ALA D N 1
ATOM 10065 C CA . ALA D 1 129 ? 198.32100 174.48500 131.37000 1.000 109.09000 129 ALA D CA 1
ATOM 10066 C C . ALA D 1 129 ? 199.80300 174.66600 131.66100 1.000 109.09000 129 ALA D C 1
ATOM 10067 O O . ALA D 1 129 ? 200.65400 174.28300 130.84900 1.000 109.09000 129 ALA D O 1
ATOM 10074 N N . HIS D 1 130 ? 200.13700 175.25000 132.81400 1.000 112.63000 130 HIS D N 1
ATOM 10075 C CA . HIS D 1 130 ? 201.54600 175.42300 133.14700 1.000 112.63000 130 HIS D CA 1
ATOM 10076 C C . HIS D 1 130 ? 202.22600 174.07600 133.35300 1.000 112.63000 130 HIS D C 1
ATOM 10077 O O . HIS D 1 130 ? 203.38000 173.88800 132.94700 1.000 112.63000 130 HIS D O 1
ATOM 10091 N N . LYS D 1 131 ? 201.53000 173.12600 133.98300 1.000 109.82000 131 LYS D N 1
ATOM 10092 C CA . LYS D 1 131 ? 202.10500 171.79800 134.16900 1.000 109.82000 131 LYS D CA 1
ATOM 10093 C C . LYS D 1 131 ? 202.50800 171.18300 132.83700 1.000 109.82000 131 LYS D C 1
ATOM 10094 O O . LYS D 1 131 ? 203.53300 170.49800 132.74400 1.000 109.82000 131 LYS D O 1
ATOM 10113 N N . ASP D 1 132 ? 201.71800 171.42000 131.79300 1.000 111.05000 132 ASP D N 1
ATOM 10114 C CA . ASP D 1 132 ? 201.97300 170.85700 130.47500 1.000 111.05000 132 ASP D CA 1
ATOM 10115 C C . ASP D 1 132 ? 202.81600 171.76700 129.59100 1.000 111.05000 132 ASP D C 1
ATOM 10116 O O . AS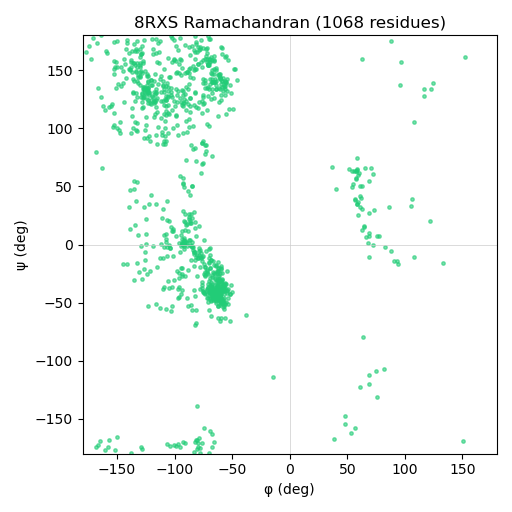P D 1 132 ? 203.06400 171.42000 128.43200 1.000 111.05000 132 ASP D O 1
ATOM 10125 N N . ASN D 1 133 ? 203.25700 172.91700 130.10000 1.000 112.65000 133 ASN D N 1
ATOM 10126 C CA . ASN D 1 133 ? 204.08900 173.84300 129.33500 1.000 112.65000 133 ASN D CA 1
ATOM 10127 C C . ASN D 1 133 ? 203.33900 174.36400 128.11000 1.000 112.65000 133 ASN D C 1
ATOM 10128 O O . ASN D 1 133 ? 203.84100 174.34100 126.98500 1.000 112.65000 133 ASN D O 1
ATOM 10139 N N . GLN D 1 134 ? 202.11800 174.83900 128.34100 1.000 105.40000 134 GLN D N 1
ATOM 10140 C CA . GLN D 1 134 ? 201.27200 175.39700 127.29800 1.000 105.40000 134 GLN D CA 1
ATOM 10141 C C . GLN D 1 134 ? 200.93000 176.84000 127.63000 1.000 105.40000 134 GLN D C 1
ATOM 10142 O O . GLN D 1 134 ? 200.70000 177.18200 128.79500 1.000 105.40000 134 GLN D O 1
ATOM 10156 N N . HIS D 1 135 ? 200.89500 177.68600 126.60500 1.000 105.20000 135 HIS D N 1
ATOM 10157 C CA . HIS D 1 135 ? 200.38100 179.03400 126.78300 1.000 105.20000 135 HIS D CA 1
ATOM 10158 C C . HIS D 1 135 ? 198.87900 178.97000 127.01100 1.000 105.20000 135 HIS D C 1
ATOM 10159 O O . HIS D 1 135 ? 198.15800 178.27100 126.29500 1.000 105.20000 135 HIS D O 1
ATOM 10173 N N . LEU D 1 136 ? 198.40300 179.70300 128.01300 1.000 100.51000 136 LEU D N 1
ATOM 10174 C CA . LEU D 1 136 ? 196.98000 179.76400 128.32600 1.000 100.51000 136 LEU D CA 1
ATOM 10175 C C . LEU D 1 136 ? 196.51000 181.18900 128.07800 1.000 100.51000 136 LEU D C 1
ATOM 10176 O O . LEU D 1 136 ? 196.92600 182.11800 128.77800 1.000 100.51000 136 LEU D O 1
ATOM 10192 N N . ILE D 1 137 ? 195.64400 181.35800 127.08500 1.000 92.98000 137 ILE D N 1
ATOM 10193 C CA . ILE D 1 137 ? 195.12500 182.66100 126.69300 1.000 92.98000 137 ILE D CA 1
ATOM 10194 C C . ILE D 1 137 ? 193.67500 182.72400 127.15000 1.000 92.98000 137 ILE D C 1
ATOM 10195 O O . ILE D 1 137 ? 192.81600 182.01000 126.62000 1.000 92.98000 137 ILE D O 1
ATOM 10211 N N . ILE D 1 138 ? 193.40300 183.57800 128.13400 1.000 98.46000 138 ILE D N 1
ATOM 10212 C CA . ILE D 1 138 ? 192.08700 183.64400 128.75700 1.000 98.46000 138 ILE D CA 1
ATOM 10213 C C . ILE D 1 138 ? 191.46700 185.01000 128.50200 1.000 98.46000 138 ILE D C 1
ATOM 10214 O O . ILE D 1 138 ? 192.09500 185.88900 127.90000 1.000 98.46000 138 ILE D O 1
ATOM 10230 N N . ALA D 1 139 ? 190.23000 185.19400 128.95000 1.000 95.27000 139 ALA D N 1
ATOM 10231 C CA . ALA D 1 139 ? 189.55300 186.47200 128.80000 1.000 95.27000 139 ALA D CA 1
ATOM 10232 C C . ALA D 1 139 ? 190.07700 187.47700 129.81700 1.000 95.27000 139 ALA D C 1
ATOM 10233 O O . ALA D 1 139 ? 190.55300 187.11400 130.89600 1.000 95.27000 139 ALA D O 1
ATOM 10240 N N . ASN D 1 140 ? 189.98200 188.75900 129.45900 1.000 94.89000 140 ASN D N 1
ATOM 10241 C CA . ASN D 1 140 ? 190.47000 189.81000 130.34600 1.000 94.89000 140 ASN D CA 1
ATOM 10242 C C . ASN D 1 140 ? 189.76100 189.79000 131.69200 1.000 94.89000 140 ASN D C 1
ATOM 10243 O O . ASN D 1 140 ? 190.37000 190.11600 132.71700 1.000 94.89000 140 ASN D O 1
ATOM 10254 N N . ALA D 1 141 ? 188.48100 189.41300 131.71600 1.000 97.38000 141 ALA D N 1
ATOM 10255 C CA . ALA D 1 141 ? 187.72400 189.44500 132.96100 1.000 97.38000 141 ALA D CA 1
ATOM 10256 C C . ALA D 1 141 ? 188.27600 188.48300 134.00400 1.000 97.38000 141 ALA D C 1
ATOM 10257 O O . ALA D 1 141 ? 187.96100 188.63100 135.18800 1.000 97.38000 141 ALA D O 1
ATOM 10264 N N . ASN D 1 142 ? 189.08600 187.51000 133.59700 1.000 102.66000 142 ASN D N 1
ATOM 10265 C CA . ASN D 1 142 ? 189.69500 186.56200 134.51700 1.000 102.66000 142 ASN D CA 1
ATOM 10266 C C . ASN D 1 142 ? 191.14900 186.90100 134.81700 1.000 102.66000 142 ASN D C 1
ATOM 10267 O O . ASN D 1 142 ? 191.86700 186.07200 135.39000 1.000 102.66000 142 ASN D O 1
ATOM 10278 N N . ALA D 1 143 ? 191.59800 188.09800 134.43300 1.000 109.03000 143 ALA D N 1
ATOM 10279 C CA . ALA D 1 143 ? 192.97900 188.48900 134.68900 1.000 109.03000 143 ALA D CA 1
ATOM 10280 C C . ALA D 1 143 ? 193.26600 188.54400 136.18200 1.000 109.03000 143 ALA D C 1
ATOM 10281 O O . ALA D 1 143 ? 194.35700 188.17300 136.62500 1.000 109.03000 143 ALA D O 1
ATOM 10288 N N . ALA D 1 144 ? 192.30200 189.01500 136.97500 1.000 116.60000 144 ALA D N 1
ATOM 10289 C CA . ALA D 1 144 ? 192.50300 189.07000 138.41800 1.000 116.60000 144 ALA D CA 1
ATOM 10290 C C . ALA D 1 144 ? 192.77700 187.68200 138.98100 1.000 116.60000 144 ALA D C 1
ATOM 10291 O O . ALA D 1 144 ? 193.72000 187.48700 139.75800 1.000 116.60000 144 ALA D O 1
ATOM 10298 N N . GLU D 1 145 ? 191.96200 186.69800 138.59500 1.000 119.01000 145 GLU D N 1
ATOM 10299 C CA . GLU D 1 145 ? 192.15000 185.34500 139.10700 1.000 119.01000 145 GLU D CA 1
ATOM 10300 C C . GLU D 1 145 ? 193.44800 184.73400 138.59500 1.000 119.01000 145 GLU D C 1
ATOM 10301 O O . GLU D 1 145 ? 194.14400 184.03400 139.33700 1.000 119.01000 145 GLU D O 1
ATOM 10313 N N . ALA D 1 146 ? 193.79200 184.98700 137.33000 1.000 114.23000 146 ALA D N 1
ATOM 10314 C CA . ALA D 1 146 ? 194.99900 184.38900 136.77100 1.000 114.23000 146 ALA D CA 1
ATOM 10315 C C . ALA D 1 146 ? 196.26900 185.03500 137.30300 1.000 114.23000 146 ALA D C 1
ATOM 10316 O O . ALA D 1 146 ? 197.32800 184.39700 137.28700 1.000 114.23000 146 ALA D O 1
ATOM 10323 N N . SER D 1 147 ? 196.19200 186.28200 137.76900 1.000 122.97000 147 SER D N 1
ATOM 10324 C CA . SER D 1 147 ? 197.39400 186.98800 138.19300 1.000 122.97000 147 SER D CA 1
ATOM 10325 C C . SER D 1 147 ? 197.95200 186.43900 139.50000 1.000 122.97000 147 SER D C 1
ATOM 10326 O O . SER D 1 147 ? 199.14200 186.61900 139.77900 1.000 122.97000 147 SER D O 1
ATOM 10334 N N . LEU D 1 148 ? 197.12400 185.77600 140.31500 1.000 128.87000 148 LEU D N 1
ATOM 10335 C CA . LEU D 1 148 ? 197.64300 185.18200 141.54400 1.000 128.87000 148 LEU D CA 1
ATOM 10336 C C . LEU D 1 148 ? 198.83000 184.27700 141.25000 1.000 128.87000 148 LEU D C 1
ATOM 10337 O O . LEU D 1 148 ? 199.86200 184.34900 141.92700 1.000 128.87000 148 LEU D O 1
ATOM 10353 N N . THR D 1 149 ? 198.70300 183.42200 140.23800 1.000 121.08000 149 THR D N 1
ATOM 10354 C CA . THR D 1 149 ? 199.78200 182.49400 139.92200 1.000 121.08000 149 THR D CA 1
ATOM 10355 C C . THR D 1 149 ? 201.02800 183.24000 139.47100 1.000 121.08000 149 THR D C 1
ATOM 10356 O O . THR D 1 149 ? 202.14900 182.85900 139.82700 1.000 121.08000 149 THR D O 1
ATOM 10367 N N . GLY D 1 150 ? 200.85600 184.30200 138.68900 1.000 120.47000 150 GLY D N 1
ATOM 10368 C CA . GLY D 1 150 ? 201.99900 184.97400 138.11300 1.000 120.47000 150 GLY D CA 1
ATOM 10369 C C . GLY D 1 150 ? 202.77300 184.11700 137.14400 1.000 120.47000 150 GLY D C 1
ATOM 10370 O O . GLY D 1 150 ? 203.91500 184.44200 136.81400 1.000 120.47000 150 GLY D O 1
ATOM 10374 N N . HIS D 1 151 ? 202.17900 183.02000 136.68000 1.000 117.05000 151 HIS D N 1
ATOM 10375 C CA . HIS D 1 151 ? 202.86600 182.12800 135.75900 1.000 117.05000 151 HIS D CA 1
ATOM 10376 C C . HIS D 1 151 ? 203.22100 182.87000 134.48000 1.000 117.05000 151 HIS D C 1
ATOM 10377 O O . HIS D 1 151 ? 202.39400 183.59100 133.91500 1.000 117.05000 151 HIS D O 1
ATOM 10391 N N . GLN D 1 152 ? 204.45500 182.69300 134.02500 1.000 120.66000 152 GLN D N 1
ATOM 10392 C CA . GLN D 1 152 ? 204.85000 183.24400 132.74300 1.000 120.66000 152 GLN D CA 1
ATOM 10393 C C . GLN D 1 152 ? 204.19700 182.45200 131.61600 1.000 120.66000 152 GLN D C 1
ATOM 10394 O O . GLN D 1 152 ? 203.67300 181.35200 131.81500 1.000 120.66000 152 GLN D O 1
ATOM 10408 N N . LYS D 1 153 ? 204.22100 183.03500 130.42000 1.000 113.13000 153 LYS D N 1
ATOM 10409 C CA . LYS D 1 153 ? 203.66600 182.44600 129.20600 1.000 113.13000 153 LYS D CA 1
ATOM 10410 C C . LYS D 1 153 ? 202.14500 182.36200 129.24100 1.000 113.13000 153 LYS D C 1
ATOM 10411 O O . LYS D 1 153 ? 201.54300 181.75900 128.34300 1.000 113.13000 153 LYS D O 1
ATOM 10430 N N . VAL D 1 154 ? 201.50400 182.94900 130.25300 1.000 105.04000 154 VAL D N 1
ATOM 10431 C CA . VAL D 1 154 ? 200.05300 183.08600 130.30400 1.000 105.04000 154 VAL D CA 1
ATOM 10432 C C . VAL D 1 154 ? 199.69200 184.48500 129.82800 1.000 105.04000 154 VAL D C 1
ATOM 10433 O O . VAL D 1 154 ? 200.44800 185.44300 130.02100 1.000 105.04000 154 VAL D O 1
ATOM 10446 N N . PHE D 1 155 ? 198.52700 184.61100 129.19700 1.000 100.69000 155 PHE D N 1
ATOM 10447 C CA . PHE D 1 155 ? 198.08500 185.88400 128.65100 1.000 100.69000 155 PHE D CA 1
ATOM 10448 C C . PHE D 1 155 ? 196.58400 186.02200 128.85700 1.000 100.69000 155 PHE D C 1
ATOM 10449 O O . PHE D 1 155 ? 195.89100 185.06700 129.21400 1.000 100.69000 155 PHE D O 1
ATOM 10466 N N . THR D 1 156 ? 196.08700 187.23600 128.63200 1.000 101.63000 156 THR D N 1
ATOM 10467 C CA . THR D 1 156 ? 194.66200 187.52100 128.69300 1.000 101.63000 156 THR D CA 1
ATOM 10468 C C . THR D 1 156 ? 194.30800 188.42700 127.52500 1.000 101.63000 156 THR D C 1
ATOM 10469 O O . THR D 1 156 ? 195.14500 189.18500 127.03500 1.000 101.63000 156 THR D O 1
ATOM 10480 N N . ALA D 1 157 ? 193.05600 188.35500 127.08400 1.000 95.12000 157 ALA D N 1
ATOM 10481 C CA . ALA D 1 157 ? 192.64300 189.05400 125.87700 1.000 95.12000 157 ALA D CA 1
ATOM 10482 C C . ALA D 1 157 ? 191.34900 189.81200 126.12700 1.000 95.12000 157 ALA D C 1
ATOM 10483 O O . ALA D 1 157 ? 190.54500 189.43900 126.98400 1.000 95.12000 157 ALA D O 1
ATOM 10490 N N . ASN D 1 158 ? 191.16300 190.88800 125.36000 1.000 93.17000 158 ASN D N 1
ATOM 10491 C CA . ASN D 1 158 ? 189.93600 191.67100 125.45300 1.000 93.17000 158 ASN D CA 1
ATOM 10492 C C . ASN D 1 158 ? 188.84500 191.08400 124.56900 1.000 93.17000 158 ASN D C 1
ATOM 10493 O O . ASN D 1 158 ? 187.72700 190.83400 125.03300 1.000 93.17000 158 ASN D O 1
ATOM 10504 N N . ASN D 1 159 ? 189.15000 190.85700 123.29300 1.000 91.55000 159 ASN D N 1
ATOM 10505 C CA . ASN D 1 159 ? 188.19700 190.29900 122.34600 1.000 91.55000 159 ASN D CA 1
ATOM 10506 C C . ASN D 1 159 ? 188.91200 189.26900 121.48100 1.000 91.55000 159 ASN D C 1
ATOM 10507 O O . ASN D 1 159 ? 190.10800 189.01000 121.64600 1.000 91.55000 159 ASN D O 1
ATOM 10518 N N . LEU D 1 160 ? 188.16500 188.67500 120.54800 1.000 86.15000 160 LEU D N 1
ATOM 10519 C CA . LEU D 1 160 ? 188.73400 187.64300 119.68900 1.000 86.15000 160 LEU D CA 1
ATOM 10520 C C . LEU D 1 160 ? 189.77200 188.21100 118.73100 1.000 86.15000 160 LEU D C 1
ATOM 10521 O O . LEU D 1 160 ? 190.73300 187.51600 118.37600 1.000 86.15000 160 LEU D O 1
ATOM 10537 N N . ARG D 1 161 ? 189.59700 189.46100 118.29900 1.000 94.84000 161 ARG D N 1
ATOM 10538 C CA . ARG D 1 161 ? 190.54900 190.05200 117.36600 1.000 94.84000 161 ARG D CA 1
ATOM 10539 C C . ARG D 1 161 ? 191.93200 190.16000 117.99100 1.000 94.84000 161 ARG D C 1
ATOM 10540 O O . ARG D 1 161 ? 192.94600 189.98300 117.30700 1.000 94.84000 161 ARG D O 1
ATOM 10561 N N . GLU D 1 162 ? 191.99600 190.44500 119.29200 1.000 96.60000 162 GLU D N 1
ATOM 10562 C CA . GLU D 1 162 ? 193.28700 190.52400 119.96300 1.000 96.60000 162 GLU D CA 1
ATOM 10563 C C . GLU D 1 162 ? 194.02800 189.19600 119.87200 1.000 96.60000 162 GLU D C 1
ATOM 10564 O O . GLU D 1 162 ? 195.22000 189.15700 119.55200 1.000 96.60000 162 GLU D O 1
ATOM 10576 N N . VAL D 1 163 ? 193.32900 188.09100 120.13400 1.000 91.18000 163 VAL D N 1
ATOM 10577 C CA . VAL D 1 163 ? 193.96900 186.78100 120.07700 1.000 91.18000 163 VAL D CA 1
ATOM 10578 C C . VAL D 1 163 ? 194.34200 186.43100 118.64200 1.000 91.18000 163 VAL D C 1
ATOM 10579 O O . VAL D 1 163 ? 195.41700 185.87400 118.38300 1.000 91.18000 163 VAL D O 1
ATOM 10592 N N . CYS D 1 164 ? 193.46300 186.73800 117.68700 1.000 97.23000 164 CYS D N 1
ATOM 10593 C CA . CYS D 1 164 ? 193.77400 186.42100 116.29800 1.000 97.23000 164 CYS D CA 1
ATOM 10594 C C . CYS D 1 164 ? 195.00200 187.18500 115.82600 1.000 97.23000 164 CYS D C 1
ATOM 10595 O O . CYS D 1 164 ? 195.79800 186.66600 115.03800 1.000 97.23000 164 CYS D O 1
ATOM 10603 N N . ASP D 1 165 ? 195.16900 188.42600 116.28600 1.000 102.60000 165 ASP D N 1
ATOM 10604 C CA . ASP D 1 165 ? 196.37100 189.17700 115.94200 1.000 102.60000 165 ASP D CA 1
ATOM 10605 C C . ASP D 1 165 ? 197.58800 188.62700 116.67400 1.000 102.60000 165 ASP D C 1
ATOM 10606 O O . ASP D 1 165 ? 198.68400 188.56000 116.10700 1.000 102.60000 165 ASP D O 1
ATOM 10615 N N . TYR D 1 166 ? 197.41500 188.22300 117.93400 1.000 98.53000 166 TYR D N 1
ATOM 10616 C CA . TYR D 1 166 ? 198.52100 187.64200 118.68400 1.000 98.53000 166 TYR D CA 1
ATOM 10617 C C . TYR D 1 166 ? 199.01400 186.35600 118.03700 1.000 98.53000 166 TYR D C 1
ATOM 10618 O O . TYR D 1 166 ? 200.18300 185.98800 118.19800 1.000 98.53000 166 TYR D O 1
ATOM 10636 N N . LEU D 1 167 ? 198.13900 185.65500 117.32000 1.000 96.16000 167 LEU D N 1
ATOM 10637 C CA . LEU D 1 167 ? 198.54200 184.43400 116.63000 1.000 96.16000 167 LEU D CA 1
ATOM 10638 C C . LEU D 1 167 ? 199.07200 184.71500 115.22700 1.000 96.16000 167 LEU D C 1
ATOM 10639 O O . LEU D 1 167 ? 200.17900 184.28900 114.88500 1.000 96.16000 167 LEU D O 1
ATOM 10655 N N . CYS D 1 168 ? 198.30200 185.42800 114.40300 1.000 101.77000 168 CYS D N 1
ATOM 10656 C CA . CYS D 1 168 ? 198.78300 185.79500 113.07600 1.000 101.77000 168 CYS D CA 1
ATOM 10657 C C . CYS D 1 168 ? 200.04500 186.64100 113.17800 1.000 101.77000 168 CYS D C 1
ATOM 10658 O O . CYS D 1 168 ? 201.06400 186.34100 112.54600 1.000 101.77000 168 CYS D O 1
ATOM 10666 N N . GLN D 1 169 ? 199.99300 187.70800 113.97000 1.000 106.91000 169 GLN D N 1
ATOM 10667 C CA . GLN D 1 169 ? 201.17400 188.47500 114.32500 1.000 106.91000 169 GLN D CA 1
ATOM 10668 C C . GLN D 1 169 ? 201.73100 187.92300 115.63700 1.000 106.91000 169 GLN D C 1
ATOM 10669 O O . GLN D 1 169 ? 201.31200 186.86500 116.11400 1.000 106.91000 169 GLN D O 1
ATOM 10683 N N . GLY D 1 170 ? 202.68900 188.62800 116.23200 1.000 104.10000 170 GLY D N 1
ATOM 10684 C CA . GLY D 1 170 ? 203.26500 188.20300 117.49400 1.000 104.10000 170 GLY D CA 1
ATOM 10685 C C . GLY D 1 170 ? 203.19200 189.27200 118.56300 1.000 104.10000 170 GLY D C 1
ATOM 10686 O O . GLY D 1 170 ? 203.95800 189.24600 119.53000 1.000 104.10000 170 GLY D O 1
ATOM 10690 N N . THR D 1 171 ? 202.27200 190.22000 118.39900 1.000 107.17000 171 THR D N 1
ATOM 10691 C CA . THR D 1 171 ? 202.15500 191.31800 119.34800 1.000 107.17000 171 THR D CA 1
ATOM 10692 C C . THR D 1 171 ? 201.88800 190.78700 120.75100 1.000 107.17000 171 THR D C 1
ATOM 10693 O O . THR D 1 171 ? 201.05900 189.89400 120.94700 1.000 107.17000 171 THR D O 1
ATOM 10704 N N . SER D 1 172 ? 202.59800 191.34200 121.73200 1.000 104.86000 172 SER D N 1
ATOM 10705 C CA . SER D 1 172 ? 202.33400 190.99200 123.12100 1.000 104.86000 172 SER D CA 1
ATOM 10706 C C . SER D 1 172 ? 200.87200 191.26800 123.43600 1.000 104.86000 172 SER D C 1
ATOM 10707 O O . SER D 1 172 ? 200.36600 192.36400 123.17900 1.000 104.86000 172 SER D O 1
ATOM 10715 N N . LEU D 1 173 ? 200.18800 190.27100 123.99800 1.000 101.00000 173 LEU D N 1
ATOM 10716 C CA . LEU D 1 173 ? 198.72700 190.31400 124.00700 1.000 101.00000 173 LEU D CA 1
ATOM 10717 C C . LEU D 1 173 ? 198.20600 191.18400 125.15000 1.000 101.00000 173 LEU D C 1
ATOM 10718 O O . LEU D 1 173 ? 197.64700 192.26000 124.91400 1.000 101.00000 173 LEU D O 1
ATOM 10734 N N . GLN D 1 174 ? 198.36900 190.74000 126.39700 1.000 107.01000 174 GLN D N 1
ATOM 10735 C CA . GLN D 1 174 ? 198.10900 191.62400 127.52900 1.000 107.01000 174 GLN D CA 1
ATOM 10736 C C . GLN D 1 174 ? 199.04800 191.38500 128.70800 1.000 107.01000 174 GLN D C 1
ATOM 10737 O O . GLN D 1 174 ? 199.16900 192.24400 129.58800 1.000 107.01000 174 GLN D O 1
ATOM 10751 N N . SER D 1 175 ? 199.72800 190.23900 128.73800 1.000 108.51000 175 SER D N 1
ATOM 10752 C CA . SER D 1 175 ? 200.39600 189.79300 129.95700 1.000 108.51000 175 SER D CA 1
ATOM 10753 C C . SER D 1 175 ? 199.40500 189.79100 131.11700 1.000 108.51000 175 SER D C 1
ATOM 10754 O O . SER D 1 175 ? 198.19000 189.81500 130.89700 1.000 108.51000 175 SER D O 1
ATOM 10762 N N . LEU D 1 176 ? 199.90300 189.76100 132.34600 1.000 113.16000 176 LEU D N 1
ATOM 10763 C CA . LEU D 1 176 ? 199.07800 189.74000 133.54200 1.000 113.16000 176 LEU D CA 1
ATOM 10764 C C . LEU D 1 176 ? 199.51100 190.84800 134.48700 1.000 113.16000 176 LEU D C 1
ATOM 10765 O O . LEU D 1 176 ? 200.65600 191.30700 134.43300 1.000 113.16000 176 LEU D O 1
ATOM 10781 N N . PRO D 1 177 ? 198.62100 191.29900 135.36800 1.000 122.98000 177 PRO D N 1
ATOM 10782 C CA . PRO D 1 177 ? 199.03000 192.24800 136.40500 1.000 122.98000 177 PRO D CA 1
ATOM 10783 C C . PRO D 1 177 ? 200.14800 191.65700 137.24300 1.000 122.98000 177 PRO D C 1
ATOM 10784 O O . PRO D 1 177 ? 200.15100 190.44500 137.50500 1.000 122.98000 177 PRO D O 1
ATOM 10795 N N . PRO D 1 178 ? 201.12400 192.46700 137.67700 1.000 128.69000 178 PRO D N 1
ATOM 10796 C CA . PRO D 1 178 ? 202.31800 191.88000 138.30300 1.000 128.69000 178 PRO D CA 1
ATOM 10797 C C . PRO D 1 178 ? 201.96700 190.99600 139.48900 1.000 128.69000 178 PRO D C 1
ATOM 10798 O O . PRO D 1 178 ? 202.23000 189.79100 139.47000 1.000 128.69000 178 PRO D O 1
ATOM 10809 N N . LYS D 1 179 ? 201.37700 191.58200 140.52500 1.000 131.17000 179 LYS D N 1
ATOM 10810 C CA . LYS D 1 179 ? 200.72600 190.81800 141.58100 1.000 131.17000 179 LYS D CA 1
ATOM 10811 C C . LYS D 1 179 ? 199.91800 191.77700 142.44400 1.000 131.17000 179 LYS D C 1
ATOM 10812 O O . LYS D 1 179 ? 200.37100 192.16200 143.53000 1.000 131.17000 179 LYS D O 1
ATOM 10831 N N . PRO D 1 180 ? 198.71700 192.19100 141.99500 1.000 132.87000 180 PRO D N 1
ATOM 10832 C CA . PRO D 1 180 ? 197.94000 193.22000 142.70200 1.000 132.87000 180 PRO D CA 1
ATOM 10833 C C . PRO D 1 180 ? 197.75500 192.94100 144.18900 1.000 132.87000 180 PRO D C 1
ATOM 10834 O O . PRO D 1 180 ? 197.08000 193.73700 144.84500 1.000 132.87000 180 PRO D O 1
ATOM 10845 N N . MET E 1 1 ? 178.32300 197.60200 113.13600 1.000 99.94000 1 MET E N 1
ATOM 10846 C CA . MET E 1 1 ? 177.36800 196.79700 112.32300 1.000 99.94000 1 MET E CA 1
ATOM 10847 C C . MET E 1 1 ? 175.98300 196.82700 112.96500 1.000 99.94000 1 MET E C 1
ATOM 10848 O O . MET E 1 1 ? 175.69300 197.69400 113.78800 1.000 99.94000 1 MET E O 1
ATOM 10864 N N . SER E 1 2 ? 175.12900 195.87500 112.58400 1.000 90.45000 2 SER E N 1
ATOM 10865 C CA . SER E 1 2 ? 173.80600 195.73000 113.18800 1.000 90.45000 2 SER E CA 1
ATOM 10866 C C . SER E 1 2 ? 173.96400 194.90700 114.46200 1.000 90.45000 2 SER E C 1
ATOM 10867 O O . SER E 1 2 ? 173.74900 193.69400 114.49500 1.000 90.45000 2 SER E O 1
ATOM 10875 N N . LEU E 1 3 ? 174.35200 195.59400 115.53300 1.000 84.21000 3 LEU E N 1
ATOM 10876 C CA . LEU E 1 3 ? 174.67100 194.93600 116.79500 1.000 84.21000 3 LEU E CA 1
ATOM 10877 C C . LEU E 1 3 ? 174.45500 195.93000 117.92300 1.000 84.21000 3 LEU E C 1
ATOM 10878 O O . LEU E 1 3 ? 175.08900 196.98900 117.94200 1.000 84.21000 3 LEU E O 1
ATOM 10894 N N . ALA E 1 4 ? 173.56900 195.59100 118.85600 1.000 84.19000 4 ALA E N 1
ATOM 10895 C CA . ALA E 1 4 ? 173.21800 196.47600 119.95600 1.000 84.19000 4 ALA E CA 1
ATOM 10896 C C . ALA E 1 4 ? 173.15700 195.68300 121.25200 1.000 84.19000 4 ALA E C 1
ATOM 10897 O O . ALA E 1 4 ? 172.70900 194.53400 121.26300 1.000 84.19000 4 ALA E O 1
ATOM 10904 N N . PHE E 1 5 ? 173.61200 196.30300 122.33700 1.000 79.80000 5 PHE E N 1
ATOM 10905 C CA . PHE E 1 5 ? 173.58500 195.70400 123.66400 1.000 79.80000 5 PHE E CA 1
ATOM 10906 C C . PHE E 1 5 ? 172.63800 196.48000 124.56700 1.000 79.80000 5 PHE E C 1
ATOM 10907 O O . PHE E 1 5 ? 172.61800 197.71500 124.54900 1.000 79.80000 5 PHE E O 1
ATOM 10924 N N . THR E 1 6 ? 171.85400 195.74800 125.35300 1.000 82.17000 6 THR E N 1
ATOM 10925 C CA . THR E 1 6 ? 170.96900 196.32200 126.35500 1.000 82.17000 6 THR E CA 1
ATOM 10926 C C . THR E 1 6 ? 171.23700 195.63300 127.68600 1.000 82.17000 6 THR E C 1
ATOM 10927 O O . THR E 1 6 ? 171.87500 194.58000 127.74700 1.000 82.17000 6 THR E O 1
ATOM 10938 N N . LYS E 1 7 ? 170.74200 196.23800 128.76400 1.000 85.51000 7 LYS E N 1
ATOM 10939 C CA . LYS E 1 7 ? 170.94500 195.71700 130.10600 1.000 85.51000 7 LYS E CA 1
ATOM 10940 C C . LYS E 1 7 ? 169.60400 195.50800 130.79100 1.000 85.51000 7 LYS E C 1
ATOM 10941 O O . LYS E 1 7 ? 168.65700 196.27100 130.58600 1.000 85.51000 7 LYS E O 1
ATOM 10960 N N . THR E 1 8 ? 169.53600 194.46200 131.60800 1.000 86.59000 8 THR E N 1
ATOM 10961 C CA . THR E 1 8 ? 168.34700 194.15900 132.39300 1.000 86.59000 8 THR E CA 1
ATOM 10962 C C . THR E 1 8 ? 168.79300 193.45800 133.67000 1.000 86.59000 8 THR E C 1
ATOM 10963 O O . THR E 1 8 ? 169.97700 193.47300 134.02400 1.000 86.59000 8 THR E O 1
ATOM 10974 N N . ARG E 1 9 ? 167.84200 192.84500 134.36900 1.000 95.65000 9 ARG E N 1
ATOM 10975 C CA . ARG E 1 9 ? 168.13600 192.13300 135.60200 1.000 95.65000 9 ARG E CA 1
ATOM 10976 C C . ARG E 1 9 ? 167.34900 190.83300 135.63500 1.000 95.65000 9 ARG E C 1
ATOM 10977 O O . ARG E 1 9 ? 166.26000 190.73300 135.06500 1.000 95.65000 9 ARG E O 1
ATOM 10998 N N . SER E 1 10 ? 167.91500 189.83600 136.31300 1.000 101.42000 10 SER E N 1
ATOM 10999 C CA . SER E 1 10 ? 167.28400 188.53200 136.48700 1.000 101.42000 10 SER E CA 1
ATOM 11000 C C . SER E 1 10 ? 167.22400 188.24200 137.97800 1.000 101.42000 10 SER E C 1
ATOM 11001 O O . SER E 1 10 ? 168.25800 187.98800 138.60500 1.000 101.42000 10 SER E O 1
ATOM 11009 N N . THR E 1 11 ? 166.02200 188.27700 138.54400 1.000 109.90000 11 THR E N 1
ATOM 11010 C CA . THR E 1 11 ? 165.83900 188.16200 139.98400 1.000 109.90000 11 THR E CA 1
ATOM 11011 C C . THR E 1 11 ? 165.67700 186.69800 140.37400 1.000 109.90000 11 THR E C 1
ATOM 11012 O O . THR E 1 11 ? 164.70600 186.04600 139.97500 1.000 109.90000 11 THR E O 1
ATOM 11023 N N . ILE E 1 12 ? 166.62800 186.18800 141.15000 1.000 115.03000 12 ILE E N 1
ATOM 11024 C CA . ILE E 1 12 ? 166.52300 184.88200 141.78900 1.000 115.03000 12 ILE E CA 1
ATOM 11025 C C . ILE E 1 12 ? 166.69100 185.10000 143.28700 1.000 115.03000 12 ILE E C 1
ATOM 11026 O O . ILE E 1 12 ? 167.68300 185.69500 143.72600 1.000 115.03000 12 ILE E O 1
ATOM 11042 N N . GLY E 1 13 ? 165.71400 184.65100 144.06100 1.000 121.68000 13 GLY E N 1
ATOM 11043 C CA . GLY E 1 13 ? 165.77700 184.85700 145.49700 1.000 121.68000 13 GLY E CA 1
ATOM 11044 C C . GLY E 1 13 ? 165.80000 186.33800 145.82100 1.000 121.68000 13 GLY E C 1
ATOM 11045 O O . GLY E 1 13 ? 164.89700 187.09600 145.44600 1.000 121.68000 13 GLY E O 1
ATOM 11049 N N . ILE E 1 14 ? 166.84900 186.76500 146.52800 1.000 123.24000 14 ILE E N 1
ATOM 11050 C CA . ILE E 1 14 ? 166.98100 188.15500 146.95600 1.000 123.24000 14 ILE E CA 1
ATOM 11051 C C . ILE E 1 14 ? 167.94700 188.95000 146.08500 1.000 123.24000 14 ILE E C 1
ATOM 11052 O O . ILE E 1 14 ? 167.99600 190.18500 146.20500 1.000 123.24000 14 ILE E O 1
ATOM 11068 N N . VAL E 1 15 ? 168.69900 188.29400 145.20500 1.000 114.28000 15 VAL E N 1
ATOM 11069 C CA . VAL E 1 15 ? 169.71900 188.94400 144.39000 1.000 114.28000 15 VAL E CA 1
ATOM 11070 C C . VAL E 1 15 ? 169.22900 189.01800 142.95200 1.000 114.28000 15 VAL E C 1
ATOM 11071 O O . VAL E 1 15 ? 168.67400 188.04900 142.42200 1.000 114.28000 15 VAL E O 1
ATOM 11084 N N . ALA E 1 16 ? 169.43500 190.17300 142.32500 1.000 105.36000 16 ALA E N 1
ATOM 11085 C CA . ALA E 1 16 ? 169.06100 190.40800 140.93200 1.000 105.36000 16 ALA E CA 1
ATOM 11086 C C . ALA E 1 16 ? 170.33700 190.40900 140.09800 1.000 105.36000 16 ALA E C 1
ATOM 11087 O O . ALA E 1 16 ? 171.01900 191.43300 139.99000 1.000 105.36000 16 ALA E O 1
ATOM 11094 N N . GLN E 1 17 ? 170.65500 189.26100 139.51100 1.000 105.13000 17 GLN E N 1
ATOM 11095 C CA . GLN E 1 17 ? 171.87000 189.15300 138.71900 1.000 105.13000 17 GLN E CA 1
ATOM 11096 C C . GLN E 1 17 ? 171.78600 190.08000 137.50900 1.000 105.13000 17 GLN E C 1
ATOM 11097 O O . GLN E 1 17 ? 170.71700 190.21200 136.90100 1.000 105.13000 17 GLN E O 1
ATOM 11111 N N . PRO E 1 18 ? 172.88100 190.73700 137.13000 1.000 93.10000 18 PRO E N 1
ATOM 11112 C CA . PRO E 1 18 ? 172.85400 191.56100 135.91900 1.000 93.10000 18 PRO E CA 1
ATOM 11113 C C . PRO E 1 18 ? 172.89600 190.70000 134.66800 1.000 93.10000 18 PRO E C 1
ATOM 11114 O O . PRO E 1 18 ? 173.63200 189.71400 134.59100 1.000 93.10000 18 PRO E O 1
ATOM 11125 N N . VAL E 1 19 ? 172.09200 191.08400 133.68100 1.000 88.30000 19 VAL E N 1
ATOM 11126 C CA . VAL E 1 19 ? 172.00300 190.37600 132.41200 1.000 88.30000 19 VAL E CA 1
ATOM 11127 C C . VAL E 1 19 ? 172.20400 191.38800 131.29600 1.000 88.30000 19 VAL E C 1
ATOM 11128 O O . VAL E 1 19 ? 171.60600 192.46900 131.31700 1.000 88.30000 19 VAL E O 1
ATOM 11141 N N . SER E 1 20 ? 173.04500 191.04100 130.32900 1.000 84.60000 20 SER E N 1
ATOM 11142 C CA . SER E 1 20 ? 173.37200 191.91300 129.20500 1.000 84.60000 20 SER E CA 1
ATOM 11143 C C . SER E 1 20 ? 172.75900 191.31400 127.94500 1.000 84.60000 20 SER E C 1
ATOM 11144 O O . SER E 1 20 ? 173.34300 190.42300 127.32200 1.000 84.60000 20 SER E O 1
ATOM 11152 N N . VAL E 1 21 ? 171.57900 191.80600 127.57300 1.000 82.02000 21 VAL E N 1
ATOM 11153 C CA . VAL E 1 21 ? 170.93500 191.35300 126.34700 1.000 82.02000 21 VAL E CA 1
ATOM 11154 C C . VAL E 1 21 ? 171.75200 191.82100 125.15300 1.000 82.02000 21 VAL E C 1
ATOM 11155 O O . VAL E 1 21 ? 172.11400 193.00100 125.05100 1.000 82.02000 21 VAL E O 1
ATOM 11168 N N . GLU E 1 22 ? 172.04700 190.89800 124.24200 1.000 85.17000 22 GLU E N 1
ATOM 11169 C CA . GLU E 1 22 ? 172.84900 191.18300 123.06100 1.000 85.17000 22 GLU E CA 1
ATOM 11170 C C . GLU E 1 22 ? 172.09400 190.70600 121.83300 1.000 85.17000 22 GLU E C 1
ATOM 11171 O O . GLU E 1 22 ? 171.68300 189.54400 121.76900 1.000 85.17000 22 GLU E O 1
ATOM 11183 N N . VAL E 1 23 ? 171.91600 191.59800 120.86200 1.000 81.41000 23 VAL E N 1
ATOM 11184 C CA . VAL E 1 23 ? 171.12300 191.32800 119.66900 1.000 81.41000 23 VAL E CA 1
ATOM 11185 C C . VAL E 1 23 ? 171.99800 191.55700 118.44500 1.000 81.41000 23 VAL E C 1
ATOM 11186 O O . VAL E 1 23 ? 172.71200 192.56300 118.36700 1.000 81.41000 23 VAL E O 1
ATOM 11199 N N . HIS E 1 24 ? 171.93900 190.62600 117.49500 1.000 83.35000 24 HIS E N 1
ATOM 11200 C CA . HIS E 1 24 ? 172.69900 190.72600 116.25600 1.000 83.35000 24 HIS E CA 1
ATOM 11201 C C . HIS E 1 24 ? 171.79900 190.34900 115.09100 1.000 83.35000 24 HIS E C 1
ATOM 11202 O O . HIS E 1 24 ? 171.14000 189.30700 115.12800 1.000 83.35000 24 HIS E O 1
ATOM 11216 N N . LEU E 1 25 ? 171.78000 191.19300 114.06200 1.000 86.68000 25 LEU E N 1
ATOM 11217 C CA . LEU E 1 25 ? 170.97400 190.97200 112.86500 1.000 86.68000 25 LEU E CA 1
ATOM 11218 C C . LEU E 1 25 ? 171.90500 190.58700 111.72200 1.000 86.68000 25 LEU E C 1
ATOM 11219 O O . LEU E 1 25 ? 172.73100 191.39600 111.28700 1.000 86.68000 25 LEU E O 1
ATOM 11235 N N . SER E 1 26 ? 171.76700 189.35600 111.23500 1.000 93.25000 26 SER E N 1
ATOM 11236 C CA . SER E 1 26 ? 172.59100 188.84200 110.15600 1.000 93.25000 26 SER E CA 1
ATOM 11237 C C . SER E 1 26 ? 171.82200 188.89600 108.83800 1.000 93.25000 26 SER E C 1
ATOM 11238 O O . SER E 1 26 ? 170.64600 189.25700 108.78700 1.000 93.25000 26 SER E O 1
ATOM 11246 N N . ASN E 1 27 ? 172.50100 188.52300 107.75700 1.000 102.01000 27 ASN E N 1
ATOM 11247 C CA . ASN E 1 27 ? 171.95300 188.64400 106.41200 1.000 102.01000 27 ASN E CA 1
ATOM 11248 C C . ASN E 1 27 ? 171.19400 187.40500 105.95300 1.000 102.01000 27 ASN E C 1
ATOM 11249 O O . ASN E 1 27 ? 170.71200 187.38200 104.81600 1.000 102.01000 27 ASN E O 1
ATOM 11260 N N . GLY E 1 28 ? 171.07100 186.38300 106.79400 1.000 103.70000 28 GLY E N 1
ATOM 11261 C CA . GLY E 1 28 ? 170.41400 185.15700 106.38700 1.000 103.70000 28 GLY E CA 1
ATOM 11262 C C . GLY E 1 28 ? 168.92100 185.31400 106.17500 1.000 103.70000 28 GLY E C 1
ATOM 11263 O O . GLY E 1 28 ? 168.42600 186.42700 105.97800 1.000 103.70000 28 GLY E O 1
ATOM 11267 N N . LEU E 1 29 ? 168.19700 184.20100 106.20400 1.000 106.70000 29 LEU E N 1
ATOM 11268 C CA . LEU E 1 29 ? 166.75000 184.21500 106.05300 1.000 106.70000 29 LEU E CA 1
ATOM 11269 C C . LEU E 1 29 ? 166.09000 184.57400 107.37600 1.000 106.70000 29 LEU E C 1
ATOM 11270 O O . LEU E 1 29 ? 166.72800 184.56300 108.43000 1.000 106.70000 29 LEU E O 1
ATOM 11286 N N . PRO E 1 30 ? 164.80000 184.90800 107.35400 1.000 103.30000 30 PRO E N 1
ATOM 11287 C CA . PRO E 1 30 ? 164.11900 185.26400 108.60400 1.000 103.30000 30 PRO E CA 1
ATOM 11288 C C . PRO E 1 30 ? 164.22900 184.14700 109.63000 1.000 103.30000 30 PRO E C 1
ATOM 11289 O O . PRO E 1 30 ? 164.11700 182.96200 109.30500 1.000 103.30000 30 PRO E O 1
ATOM 11300 N N . SER E 1 31 ? 164.45000 184.53800 110.88100 1.000 93.39000 31 SER E N 1
ATOM 11301 C CA . SER E 1 31 ? 164.60900 183.59400 111.97900 1.000 93.39000 31 SER E CA 1
ATOM 11302 C C . SER E 1 31 ? 164.71000 184.40100 113.26600 1.000 93.39000 31 SER E C 1
ATOM 11303 O O . SER E 1 31 ? 164.81900 185.63000 113.24500 1.000 93.39000 31 SER E O 1
ATOM 11311 N N . PHE E 1 32 ? 164.67000 183.69100 114.39200 1.000 86.70000 32 PHE E N 1
ATOM 11312 C CA . PHE E 1 32 ? 164.74300 184.33200 115.70200 1.000 86.70000 32 PHE E CA 1
ATOM 11313 C C . PHE E 1 32 ? 165.31900 183.29900 116.66600 1.000 86.70000 32 PHE E C 1
ATOM 11314 O O . PHE E 1 32 ? 164.60100 182.40600 117.12300 1.000 86.70000 32 PHE E O 1
ATOM 11331 N N . THR E 1 33 ? 166.60600 183.43100 116.97000 1.000 88.65000 33 THR E N 1
ATOM 11332 C CA . THR E 1 33 ? 167.32500 182.47900 117.80500 1.000 88.65000 33 THR E CA 1
ATOM 11333 C C . THR E 1 33 ? 167.69100 183.14700 119.12200 1.000 88.65000 33 THR E C 1
ATOM 11334 O O . THR E 1 33 ? 168.35100 184.19100 119.12900 1.000 88.65000 33 THR E O 1
ATOM 11345 N N . MET E 1 34 ? 167.26700 182.54600 120.22600 1.000 85.52000 34 MET E N 1
ATOM 11346 C CA . MET E 1 34 ? 167.65200 182.99000 121.55500 1.000 85.52000 34 MET E CA 1
ATOM 11347 C C . MET E 1 34 ? 168.76800 182.10400 122.09200 1.000 85.52000 34 MET E C 1
ATOM 11348 O O . MET E 1 34 ? 168.97400 180.97600 121.63800 1.000 85.52000 34 MET E O 1
ATOM 11362 N N . VAL E 1 35 ? 169.49300 182.63200 123.07600 1.000 86.64000 35 VAL E N 1
ATOM 11363 C CA . VAL E 1 35 ? 170.67300 181.96600 123.61100 1.000 86.64000 35 VAL E CA 1
ATOM 11364 C C . VAL E 1 35 ? 170.85500 182.40400 125.05600 1.000 86.64000 35 VAL E C 1
ATOM 11365 O O . VAL E 1 35 ? 170.46600 183.50900 125.44100 1.000 86.64000 35 VAL E O 1
ATOM 11378 N N . GLY E 1 36 ? 171.45000 181.52800 125.85400 1.000 89.45000 36 GLY E N 1
ATOM 11379 C CA . GLY E 1 36 ? 171.71100 181.80700 127.24500 1.000 89.45000 36 GLY E CA 1
ATOM 11380 C C . GLY E 1 36 ? 170.80000 181.10900 128.22600 1.000 89.45000 36 GLY E C 1
ATOM 11381 O O . GLY E 1 36 ? 170.50800 181.67900 129.28300 1.000 89.45000 36 GLY E O 1
ATOM 11385 N N . LEU E 1 37 ? 170.34500 179.89600 127.91800 1.000 92.37000 37 LEU E N 1
ATOM 11386 C CA . LEU E 1 37 ? 169.50700 179.11500 128.82400 1.000 92.37000 37 LEU E CA 1
ATOM 11387 C C . LEU E 1 37 ? 168.23900 179.88600 129.19400 1.000 92.37000 37 LEU E C 1
ATOM 11388 O O . LEU E 1 37 ? 167.93600 180.12400 130.36400 1.000 92.37000 37 LEU E O 1
ATOM 11404 N N . ALA E 1 38 ? 167.49500 180.27500 128.16300 1.000 94.29000 38 ALA E N 1
ATOM 11405 C CA . ALA E 1 38 ? 166.23600 180.98100 128.34300 1.000 94.29000 38 ALA E CA 1
ATOM 11406 C C . ALA E 1 38 ? 165.11000 179.97400 128.52600 1.000 94.29000 38 ALA E C 1
ATOM 11407 O O . ALA E 1 38 ? 164.92800 179.08000 127.69300 1.000 94.29000 38 ALA E O 1
ATOM 11414 N N . GLU E 1 39 ? 164.35800 180.12000 129.61300 1.000 101.92000 39 GLU E N 1
ATOM 11415 C CA . GLU E 1 39 ? 163.25900 179.21200 129.89300 1.000 101.92000 39 GLU E CA 1
ATOM 11416 C C . GLU E 1 39 ? 162.11400 179.45500 128.91100 1.000 101.92000 39 GLU E C 1
ATOM 11417 O O . GLU E 1 39 ? 162.17900 180.32100 128.03300 1.000 101.92000 39 GLU E O 1
ATOM 11429 N N . THR E 1 40 ? 161.04600 178.67200 129.06600 1.000 105.10000 40 THR E N 1
ATOM 11430 C CA . THR E 1 40 ? 159.91700 178.77700 128.14800 1.000 105.10000 40 THR E CA 1
ATOM 11431 C C . THR E 1 40 ? 159.28800 180.16200 128.20500 1.000 105.10000 40 THR E C 1
ATOM 11432 O O . THR E 1 40 ? 158.93800 180.73600 127.16800 1.000 105.10000 40 THR E O 1
ATOM 11443 N N . ALA E 1 41 ? 159.13600 180.71600 129.40900 1.000 101.61000 41 ALA E N 1
ATOM 11444 C CA . ALA E 1 41 ? 158.56100 182.05200 129.53000 1.000 101.61000 41 ALA E CA 1
ATOM 11445 C C . ALA E 1 41 ? 159.41900 183.08100 128.80700 1.000 101.61000 41 ALA E C 1
ATOM 11446 O O . ALA E 1 41 ? 158.89500 183.94500 128.09400 1.000 101.61000 41 ALA E O 1
ATOM 11453 N N . VAL E 1 42 ? 160.73900 183.00600 128.97800 1.000 96.06000 42 VAL E N 1
ATOM 11454 C CA . VAL E 1 42 ? 161.62700 183.92900 128.28000 1.000 96.06000 42 VAL E CA 1
ATOM 11455 C C . VAL E 1 42 ? 161.66300 183.61100 126.79200 1.000 96.06000 42 VAL E C 1
ATOM 11456 O O . VAL E 1 42 ? 161.56300 184.51000 125.94800 1.000 96.06000 42 VAL E O 1
ATOM 11469 N N . LYS E 1 43 ? 161.79700 182.33200 126.44500 1.000 101.04000 43 LYS E N 1
ATOM 11470 C CA . LYS E 1 43 ? 161.97600 181.94400 125.05400 1.000 101.04000 43 LYS E CA 1
ATOM 11471 C C . LYS E 1 43 ? 160.71900 182.14800 124.22300 1.000 101.04000 43 LYS E C 1
ATOM 11472 O O . LYS E 1 43 ? 160.80300 182.12600 122.99100 1.000 101.04000 43 LYS E O 1
ATOM 11491 N N . GLU E 1 44 ? 159.56800 182.34300 124.85800 1.000 103.89000 44 GLU E N 1
ATOM 11492 C CA . GLU E 1 44 ? 158.33100 182.64300 124.15300 1.000 103.89000 44 GLU E CA 1
ATOM 11493 C C . GLU E 1 44 ? 158.15400 184.13100 123.89100 1.000 103.89000 44 GLU E C 1
ATOM 11494 O O . GLU E 1 44 ? 157.15100 184.52500 123.28800 1.000 103.89000 44 GLU E O 1
ATOM 11506 N N . SER E 1 45 ? 159.10100 184.96200 124.32300 1.000 95.42000 45 SER E N 1
ATOM 11507 C CA . SER E 1 45 ? 159.02200 186.40000 124.10600 1.000 95.42000 45 SER E CA 1
ATOM 11508 C C . SER E 1 45 ? 159.21700 186.79000 122.65100 1.000 95.42000 45 SER E C 1
ATOM 11509 O O . SER E 1 45 ? 159.09600 187.97600 122.33400 1.000 95.42000 45 SER E O 1
ATOM 11517 N N . LYS E 1 46 ? 159.51700 185.83900 121.76500 1.000 94.92000 46 LYS E N 1
ATOM 11518 C CA . LYS E 1 46 ? 159.79200 186.18700 120.37400 1.000 94.92000 46 LYS E CA 1
ATOM 11519 C C . LYS E 1 46 ? 158.57100 186.82800 119.72700 1.000 94.92000 46 LYS E C 1
ATOM 11520 O O . LYS E 1 46 ? 158.65000 187.92900 119.16800 1.000 94.92000 46 LYS E O 1
ATOM 11539 N N . ASP E 1 47 ? 157.42200 186.16000 119.82100 1.000 98.56000 47 ASP E N 1
ATOM 11540 C CA . ASP E 1 47 ? 156.21400 186.66900 119.18400 1.000 98.56000 47 ASP E CA 1
ATOM 11541 C C . ASP E 1 47 ? 155.71900 187.93100 119.87500 1.000 98.56000 47 ASP E C 1
ATOM 11542 O O . ASP E 1 47 ? 155.23200 188.85600 119.21600 1.000 98.56000 47 ASP E O 1
ATOM 11551 N N . ARG E 1 48 ? 155.81200 187.97900 121.20500 1.000 93.73000 48 ARG E N 1
ATOM 11552 C CA . ARG E 1 48 ? 155.39600 189.17600 121.92400 1.000 93.73000 48 ARG E CA 1
ATOM 11553 C C . ARG E 1 48 ? 156.21900 190.37700 121.48700 1.000 93.73000 48 ARG E C 1
ATOM 11554 O O . ARG E 1 48 ? 155.67600 191.45800 121.23800 1.000 93.73000 48 ARG E O 1
ATOM 11575 N N . VAL E 1 49 ? 157.53500 190.20000 121.37300 1.000 88.71000 49 VAL E N 1
ATOM 11576 C CA . VAL E 1 49 ? 158.39400 191.28800 120.91900 1.000 88.71000 49 VAL E CA 1
ATOM 11577 C C . VAL E 1 49 ? 158.04100 191.68100 119.49300 1.000 88.71000 49 VAL E C 1
ATOM 11578 O O . VAL E 1 49 ? 157.94500 192.87100 119.16600 1.000 88.71000 49 VAL E O 1
ATOM 11591 N N . ARG E 1 50 ? 157.84700 190.69100 118.62000 1.000 97.32000 50 ARG E N 1
ATOM 11592 C CA . ARG E 1 50 ? 157.50700 190.99200 117.23300 1.000 97.32000 50 ARG E CA 1
ATOM 11593 C C . ARG E 1 50 ? 156.24200 191.83500 117.15400 1.000 97.32000 50 ARG E C 1
ATOM 11594 O O . ARG E 1 50 ? 156.21900 192.88600 116.50100 1.000 97.32000 50 ARG E O 1
ATOM 11615 N N . SER E 1 51 ? 155.17700 191.39400 117.82300 1.000 96.74000 51 SER E N 1
ATOM 11616 C CA . SER E 1 51 ? 153.90900 192.10700 117.74000 1.000 96.74000 51 SER E CA 1
ATOM 11617 C C . SER E 1 51 ? 153.98000 193.46600 118.42300 1.000 96.74000 51 SER E C 1
ATOM 11618 O O . SER E 1 51 ? 153.37900 194.42900 117.93700 1.000 96.74000 51 SER E O 1
ATOM 11626 N N . ALA E 1 52 ? 154.70500 193.57200 119.53900 1.000 90.32000 52 ALA E N 1
ATOM 11627 C CA . ALA E 1 52 ? 154.81500 194.85500 120.22000 1.000 90.32000 52 ALA E CA 1
ATOM 11628 C C . ALA E 1 52 ? 155.56300 195.86500 119.36200 1.000 90.32000 52 ALA E C 1
ATOM 11629 O O . ALA E 1 52 ? 155.19600 197.04400 119.32100 1.000 90.32000 52 ALA E O 1
ATOM 11636 N N . ILE E 1 53 ? 156.61200 195.42400 118.66900 1.000 88.21000 53 ILE E N 1
ATOM 11637 C CA . ILE E 1 53 ? 157.34200 196.33300 117.79500 1.000 88.21000 53 ILE E CA 1
ATOM 11638 C C . ILE E 1 53 ? 156.49300 196.69900 116.58600 1.000 88.21000 53 ILE E C 1
ATOM 11639 O O . ILE E 1 53 ? 156.46700 197.85800 116.15700 1.000 88.21000 53 ILE E O 1
ATOM 11655 N N . ILE E 1 54 ? 155.77500 195.72600 116.02200 1.000 92.59000 54 ILE E N 1
ATOM 11656 C CA . ILE E 1 54 ? 154.99900 195.99000 114.81600 1.000 92.59000 54 ILE E CA 1
ATOM 11657 C C . ILE E 1 54 ? 153.85600 196.95200 115.11000 1.000 92.59000 54 ILE E C 1
ATOM 11658 O O . ILE E 1 54 ? 153.60000 197.88600 114.34200 1.000 92.59000 54 ILE E O 1
ATOM 11674 N N . ASN E 1 55 ? 153.15200 196.74400 116.22100 1.000 96.84000 55 ASN E N 1
ATOM 11675 C CA . ASN E 1 55 ? 151.98100 197.54900 116.53900 1.000 96.84000 55 ASN E CA 1
ATOM 11676 C C . ASN E 1 55 ? 152.33400 198.93700 117.05000 1.000 96.84000 55 ASN E C 1
ATOM 11677 O O . ASN E 1 55 ? 151.45300 199.80200 117.09900 1.000 96.84000 55 ASN E O 1
ATOM 11688 N N . SER E 1 56 ? 153.59100 199.17400 117.43000 1.000 92.12000 56 SER E N 1
ATOM 11689 C CA . SER E 1 56 ? 154.03400 200.48100 117.90000 1.000 92.12000 56 SER E CA 1
ATOM 11690 C C . SER E 1 56 ? 154.56800 201.35400 116.77200 1.000 92.12000 56 SER E C 1
ATOM 11691 O O . SER E 1 56 ? 155.39700 202.24000 117.01600 1.000 92.12000 56 SER E O 1
ATOM 11699 N N . GLN E 1 57 ? 154.11400 201.12400 115.54000 1.000 94.85000 57 GLN E N 1
ATOM 11700 C CA . GLN E 1 57 ? 154.52200 201.92500 114.38800 1.000 94.85000 57 GLN E CA 1
ATOM 11701 C C . GLN E 1 57 ? 156.03900 201.91300 114.21400 1.000 94.85000 57 GLN E C 1
ATOM 11702 O O . GLN E 1 57 ? 156.65300 202.92200 113.85900 1.000 94.85000 57 GLN E O 1
ATOM 11716 N N . PHE E 1 58 ? 156.65000 200.76200 114.46500 1.000 92.23000 58 PHE E N 1
ATOM 11717 C CA . PHE E 1 58 ? 158.07200 200.55100 114.24000 1.000 92.23000 58 PHE E CA 1
ATOM 11718 C C . PHE E 1 58 ? 158.26500 199.55100 113.10800 1.000 92.23000 58 PHE E C 1
ATOM 11719 O O . PHE E 1 58 ? 157.30900 198.98100 112.57800 1.000 92.23000 58 PHE E O 1
ATOM 11736 N N . GLU E 1 59 ? 159.52500 199.34400 112.73700 1.000 93.54000 59 GLU E N 1
ATOM 11737 C CA . GLU E 1 59 ? 159.89300 198.40900 111.68300 1.000 93.54000 59 GLU E CA 1
ATOM 11738 C C . GLU E 1 59 ? 160.57900 197.20700 112.31600 1.000 93.54000 59 GLU E C 1
ATOM 11739 O O . GLU E 1 59 ? 161.61500 197.35600 112.97400 1.000 93.54000 59 GLU E O 1
ATOM 11751 N N . PHE E 1 60 ? 160.00500 196.02400 112.11600 1.000 88.86000 60 PHE E N 1
ATOM 11752 C CA . PHE E 1 60 ? 160.61300 194.79200 112.59700 1.000 88.86000 60 PHE E CA 1
ATOM 11753 C C . PHE E 1 60 ? 161.52600 194.23300 111.51400 1.000 88.86000 60 PHE E C 1
ATOM 11754 O O . PHE E 1 60 ? 161.06200 194.00900 110.38900 1.000 88.86000 60 PHE E O 1
ATOM 11771 N N . PRO E 1 61 ? 162.80900 193.99800 111.79100 1.000 88.06000 61 PRO E N 1
ATOM 11772 C CA . PRO E 1 61 ? 163.71400 193.56800 110.71900 1.000 88.06000 61 PRO E CA 1
ATOM 11773 C C . PRO E 1 61 ? 163.27300 192.24900 110.10400 1.000 88.06000 61 PRO E C 1
ATOM 11774 O O . PRO E 1 61 ? 162.78700 191.35000 110.79300 1.000 88.06000 61 PRO E O 1
ATOM 11785 N N . CYS E 1 62 ? 163.44500 192.14400 108.78700 1.000 96.40000 62 CYS E N 1
ATOM 11786 C CA . CYS E 1 62 ? 163.25700 190.87900 108.09100 1.000 96.40000 62 CYS E CA 1
ATOM 11787 C C . CYS E 1 62 ? 164.49500 189.99700 108.15500 1.000 96.40000 62 CYS E C 1
ATOM 11788 O O . CYS E 1 62 ? 164.44100 188.84300 107.71900 1.000 96.40000 62 CYS E O 1
ATOM 11796 N N . ARG E 1 63 ? 165.59700 190.51200 108.69200 1.000 94.44000 63 ARG E N 1
ATOM 11797 C CA . ARG E 1 63 ? 166.84200 189.76600 108.77200 1.000 94.44000 63 ARG E CA 1
ATOM 11798 C C . ARG E 1 63 ? 166.72000 188.63800 109.79600 1.000 94.44000 63 ARG E C 1
ATOM 11799 O O . ARG E 1 63 ? 165.67800 188.43600 110.42600 1.000 94.44000 63 ARG E O 1
ATOM 11820 N N . LYS E 1 64 ? 167.80800 187.89000 109.95600 1.000 93.24000 64 LYS E N 1
ATOM 11821 C CA . LYS E 1 64 ? 167.88300 186.84800 110.97200 1.000 93.24000 64 LYS E CA 1
ATOM 11822 C C . LYS E 1 64 ? 168.26200 187.47700 112.30700 1.000 93.24000 64 LYS E C 1
ATOM 11823 O O . LYS E 1 64 ? 169.32700 188.09000 112.42900 1.000 93.24000 64 LYS E O 1
ATOM 11842 N N . ILE E 1 65 ? 167.40200 187.32300 113.29900 1.000 85.76000 65 ILE E N 1
ATOM 11843 C CA . ILE E 1 65 ? 167.64900 187.86500 114.62900 1.000 85.76000 65 ILE E CA 1
ATOM 11844 C C . ILE E 1 65 ? 168.41200 186.83200 115.44300 1.000 85.76000 65 ILE E C 1
ATOM 11845 O O . ILE E 1 65 ? 168.25200 185.62100 115.26100 1.000 85.76000 65 ILE E O 1
ATOM 11861 N N . THR E 1 66 ? 169.25500 187.31600 116.35100 1.000 84.69000 66 THR E N 1
ATOM 11862 C CA . THR E 1 66 ? 170.02700 186.44100 117.22900 1.000 84.69000 66 THR E CA 1
ATOM 11863 C C . THR E 1 66 ? 170.20700 187.16200 118.55400 1.000 84.69000 66 THR E C 1
ATOM 11864 O O . THR E 1 66 ? 171.01100 188.09500 118.64700 1.000 84.69000 66 THR E O 1
ATOM 11875 N N . VAL E 1 67 ? 169.46800 186.73400 119.57200 1.000 80.22000 67 VAL E N 1
ATOM 11876 C CA . VAL E 1 67 ? 169.48300 187.37000 120.88300 1.000 80.22000 67 VAL E CA 1
ATOM 11877 C C . VAL E 1 67 ? 170.25500 186.46900 121.83500 1.000 80.22000 67 VAL E C 1
ATOM 11878 O O . VAL E 1 67 ? 169.88100 185.30800 122.04600 1.000 80.22000 67 VAL E O 1
ATOM 11891 N N . ASN E 1 68 ? 171.33200 187.00000 122.40400 1.000 82.81000 68 ASN E N 1
ATOM 11892 C CA . ASN E 1 68 ? 172.12200 186.31400 123.41600 1.000 82.81000 68 ASN E CA 1
ATOM 11893 C C . ASN E 1 68 ? 171.89700 187.01600 124.74600 1.000 82.81000 68 ASN E C 1
ATOM 11894 O O . ASN E 1 68 ? 172.12100 188.22500 124.85700 1.000 82.81000 68 ASN E O 1
ATOM 11905 N N . LEU E 1 69 ? 171.45600 186.26200 125.74900 1.000 83.15000 69 LEU E N 1
ATOM 11906 C CA . LEU E 1 69 ? 170.99900 186.83000 127.01400 1.000 83.15000 69 LEU E CA 1
ATOM 11907 C C . LEU E 1 69 ? 172.09500 186.68500 128.06300 1.000 83.15000 69 LEU E C 1
ATOM 11908 O O . LEU E 1 69 ? 172.27200 185.61600 128.65000 1.000 83.15000 69 LEU E O 1
ATOM 11924 N N . GLY E 1 70 ? 172.82600 187.77300 128.29700 1.000 87.57000 70 GLY E N 1
ATOM 11925 C CA . GLY E 1 70 ? 173.73400 187.87300 129.41500 1.000 87.57000 70 GLY E CA 1
ATOM 11926 C C . GLY E 1 70 ? 174.63600 186.66500 129.57100 1.000 87.57000 70 GLY E C 1
ATOM 11927 O O . GLY E 1 70 ? 175.02700 186.02500 128.59000 1.000 87.57000 70 GLY E O 1
ATOM 11931 N N . PRO E 1 71 ? 174.98500 186.33000 130.81300 1.000 90.36000 71 PRO E N 1
ATOM 11932 C CA . PRO E 1 71 ? 175.85000 185.16900 131.04400 1.000 90.36000 71 PRO E CA 1
ATOM 11933 C C . PRO E 1 71 ? 175.26300 183.91100 130.42200 1.000 90.36000 71 PRO E C 1
ATOM 11934 O O . PRO E 1 71 ? 174.05500 183.67100 130.47700 1.000 90.36000 71 PRO E O 1
ATOM 11945 N N . ALA E 1 72 ? 176.13600 183.10300 129.82200 1.000 89.81000 72 ALA E N 1
ATOM 11946 C CA . ALA E 1 72 ? 175.70400 181.90100 129.12400 1.000 89.81000 72 ALA E CA 1
ATOM 11947 C C . ALA E 1 72 ? 175.41900 180.73400 130.06000 1.000 89.81000 72 ALA E C 1
ATOM 11948 O O . ALA E 1 72 ? 174.84000 179.73800 129.61500 1.000 89.81000 72 ALA E O 1
ATOM 11955 N N . ASN E 1 73 ? 175.80500 180.82600 131.33100 1.000 92.84000 73 ASN E N 1
ATOM 11956 C CA . ASN E 1 73 ? 175.61200 179.74200 132.28600 1.000 92.84000 73 ASN E CA 1
ATOM 11957 C C . ASN E 1 73 ? 174.54800 180.06000 133.33000 1.000 92.84000 73 ASN E C 1
ATOM 11958 O O . ASN E 1 73 ? 174.38900 179.29900 134.28800 1.000 92.84000 73 ASN E O 1
ATOM 11969 N N . LEU E 1 74 ? 173.81700 181.16000 133.16900 1.000 96.32000 74 LEU E N 1
ATOM 11970 C CA . LEU E 1 74 ? 172.80700 181.56800 134.13700 1.000 96.32000 74 LEU E CA 1
ATOM 11971 C C . LEU E 1 74 ? 171.42400 181.43900 133.51300 1.000 96.32000 74 LEU E C 1
ATOM 11972 O O . LEU E 1 74 ? 171.08200 182.23400 132.62400 1.000 96.32000 74 LEU E O 1
ATOM 11988 N N . PRO E 1 75 ? 170.59800 180.47800 133.92600 1.000 96.35000 75 PRO E N 1
ATOM 11989 C CA . PRO E 1 75 ? 169.25100 180.38100 133.35100 1.000 96.35000 75 PRO E CA 1
ATOM 11990 C C . PRO E 1 75 ? 168.44200 181.64100 133.62100 1.000 96.35000 75 PRO E C 1
ATOM 11991 O O . PRO E 1 75 ? 168.54800 182.25400 134.68400 1.000 96.35000 75 PRO E O 1
ATOM 12002 N N . LYS E 1 76 ? 167.62700 182.02100 132.64200 1.000 93.41000 76 LYS E N 1
ATOM 12003 C CA . LYS E 1 76 ? 166.80700 183.22400 132.71100 1.000 93.41000 76 LYS E CA 1
ATOM 12004 C C . LYS E 1 76 ? 165.35600 182.82700 132.94000 1.000 93.41000 76 LYS E C 1
ATOM 12005 O O . LYS E 1 76 ? 164.80800 182.00900 132.19400 1.000 93.41000 76 LYS E O 1
ATOM 12024 N N . THR E 1 77 ? 164.73500 183.41600 133.96000 1.000 99.92000 77 THR E N 1
ATOM 12025 C CA . THR E 1 77 ? 163.40300 183.02100 134.40500 1.000 99.92000 77 THR E CA 1
ATOM 12026 C C . THR E 1 77 ? 162.34500 184.08600 134.16000 1.000 99.92000 77 THR E C 1
ATOM 12027 O O . THR E 1 77 ? 161.32500 183.80700 133.52200 1.000 99.92000 77 THR E O 1
ATOM 12038 N N . GLY E 1 78 ? 162.56000 185.30200 134.65500 1.000 98.99000 78 GLY E N 1
ATOM 12039 C CA . GLY E 1 78 ? 161.51200 186.30300 134.64000 1.000 98.99000 78 GLY E CA 1
ATOM 12040 C C . GLY E 1 78 ? 160.97100 186.56400 133.24700 1.000 98.99000 78 GLY E C 1
ATOM 12041 O O . GLY E 1 78 ? 161.58700 186.24500 132.23000 1.000 98.99000 78 GLY E O 1
ATOM 12045 N N . SER E 1 79 ? 159.78300 187.16500 133.21500 1.000 95.37000 79 SER E N 1
ATOM 12046 C CA . SER E 1 79 ? 159.11600 187.53500 131.97500 1.000 95.37000 79 SER E CA 1
ATOM 12047 C C . SER E 1 79 ? 159.39500 188.97500 131.56800 1.000 95.37000 79 SER E C 1
ATOM 12048 O O . SER E 1 79 ? 158.78300 189.46600 130.61500 1.000 95.37000 79 SER E O 1
ATOM 12056 N N . GLY E 1 80 ? 160.30100 189.65700 132.26000 1.000 90.83000 80 GLY E N 1
ATOM 12057 C CA . GLY E 1 80 ? 160.56000 191.05600 131.98800 1.000 90.83000 80 GLY E CA 1
ATOM 12058 C C . GLY E 1 80 ? 161.62300 191.27600 130.93400 1.000 90.83000 80 GLY E C 1
ATOM 12059 O O . GLY E 1 80 ? 162.18000 192.37100 130.82700 1.000 90.83000 80 GLY E O 1
ATOM 12063 N N . PHE E 1 81 ? 161.91600 190.24400 130.14700 1.000 87.73000 81 PHE E N 1
ATOM 12064 C CA . PHE E 1 81 ? 162.94300 190.32200 129.11900 1.000 87.73000 81 PHE E CA 1
ATOM 12065 C C . PHE E 1 81 ? 162.41300 190.81200 127.77900 1.000 87.73000 81 PHE E C 1
ATOM 12066 O O . PHE E 1 81 ? 163.19100 190.90900 126.82600 1.000 87.73000 81 PHE E O 1
ATOM 12083 N N . ASP E 1 82 ? 161.12200 191.13100 127.67700 1.000 88.21000 82 ASP E N 1
ATOM 12084 C CA . ASP E 1 82 ? 160.58300 191.57200 126.39700 1.000 88.21000 82 ASP E CA 1
ATOM 12085 C C . ASP E 1 82 ? 161.00100 193.00100 126.07000 1.000 88.21000 82 ASP E C 1
ATOM 12086 O O . ASP E 1 82 ? 161.33100 193.30100 124.91800 1.000 88.21000 82 ASP E O 1
ATOM 12095 N N . LEU E 1 83 ? 160.99500 193.89500 127.06300 1.000 82.57000 83 LEU E N 1
ATOM 12096 C CA . LEU E 1 83 ? 161.37000 195.28100 126.78500 1.000 82.57000 83 LEU E CA 1
ATOM 12097 C C . LEU E 1 83 ? 162.84500 195.40800 126.43400 1.000 82.57000 83 LEU E C 1
ATOM 12098 O O . LEU E 1 83 ? 163.16900 196.09700 125.45000 1.000 82.57000 83 LEU E O 1
ATOM 12114 N N . PRO E 1 84 ? 163.78200 194.81600 127.18200 1.000 78.94000 84 PRO E N 1
ATOM 12115 C CA . PRO E 1 84 ? 165.18600 194.89500 126.75700 1.000 78.94000 84 PRO E CA 1
ATOM 12116 C C . PRO E 1 84 ? 165.41300 194.33600 125.36800 1.000 78.94000 84 PRO E C 1
ATOM 12117 O O . PRO E 1 84 ? 166.17000 194.92000 124.58800 1.000 78.94000 84 PRO E O 1
ATOM 12128 N N . ILE E 1 85 ? 164.75000 193.23000 125.02500 1.000 80.30000 85 ILE E N 1
ATOM 12129 C CA . ILE E 1 85 ? 164.95700 192.62300 123.71500 1.000 80.30000 85 ILE E CA 1
ATOM 12130 C C . ILE E 1 85 ? 164.37900 193.50500 122.61700 1.000 80.30000 85 ILE E C 1
ATOM 12131 O O . ILE E 1 85 ? 164.98400 193.66600 121.55200 1.000 80.30000 85 ILE E O 1
ATOM 12147 N N . ALA E 1 86 ? 163.20000 194.08500 122.84800 1.000 84.34000 86 ALA E N 1
ATOM 12148 C CA . ALA E 1 86 ? 162.61200 194.96900 121.84800 1.000 84.34000 86 ALA E CA 1
ATOM 12149 C C . ALA E 1 86 ? 163.49500 196.18900 121.61900 1.000 84.34000 86 ALA E C 1
ATOM 12150 O O . ALA E 1 86 ? 163.75000 196.58400 120.47400 1.000 84.34000 86 ALA E O 1
ATOM 12157 N N . LEU E 1 87 ? 163.98000 196.79600 122.70400 1.000 83.24000 87 LEU E N 1
ATOM 12158 C CA . LEU E 1 87 ? 164.85400 197.95200 122.55400 1.000 83.24000 87 LEU E CA 1
ATOM 12159 C C . LEU E 1 87 ? 166.15600 197.56600 121.86800 1.000 83.24000 87 LEU E C 1
ATOM 12160 O O . LEU E 1 87 ? 166.68500 198.32900 121.05300 1.000 83.24000 87 LEU E O 1
ATOM 12176 N N . GLY E 1 88 ? 166.68800 196.38400 122.18000 1.000 83.07000 88 GLY E N 1
ATOM 12177 C CA . GLY E 1 88 ? 167.88800 195.92800 121.50300 1.000 83.07000 88 GLY E CA 1
ATOM 12178 C C . GLY E 1 88 ? 167.67500 195.74400 120.01400 1.000 83.07000 88 GLY E C 1
ATOM 12179 O O . GLY E 1 88 ? 168.52800 196.11600 119.20700 1.000 83.07000 88 GLY E O 1
ATOM 12183 N N . ILE E 1 89 ? 166.53500 195.16900 119.63100 1.000 84.01000 89 ILE E N 1
ATOM 12184 C CA . ILE E 1 89 ? 166.24000 194.98500 118.21100 1.000 84.01000 89 ILE E CA 1
ATOM 12185 C C . ILE E 1 89 ? 166.14200 196.33600 117.51800 1.000 84.01000 89 ILE E C 1
ATOM 12186 O O . ILE E 1 89 ? 166.71400 196.54700 116.44000 1.000 84.01000 89 ILE E O 1
ATOM 12202 N N . LEU E 1 90 ? 165.42200 197.27900 118.13000 1.000 86.28000 90 LEU E N 1
ATOM 12203 C CA . LEU E 1 90 ? 165.28700 198.59600 117.51700 1.000 86.28000 90 LEU E CA 1
ATOM 12204 C C . LEU E 1 90 ? 166.64000 199.28400 117.38600 1.000 86.28000 90 LEU E C 1
ATOM 12205 O O . LEU E 1 90 ? 166.93900 199.88900 116.35000 1.000 86.28000 90 LEU E O 1
ATOM 12221 N N . ALA E 1 91 ? 167.47600 199.20000 118.42300 1.000 86.60000 91 ALA E N 1
ATOM 12222 C CA . ALA E 1 91 ? 168.79700 199.81200 118.35300 1.000 86.60000 91 ALA E CA 1
ATOM 12223 C C . ALA E 1 91 ? 169.64800 199.16400 117.26900 1.000 86.60000 91 ALA E C 1
ATOM 12224 O O . ALA E 1 91 ? 170.33000 199.85700 116.50600 1.000 86.60000 91 ALA E O 1
ATOM 12231 N N . ALA E 1 92 ? 169.61800 197.83300 117.18200 1.000 86.66000 92 ALA E N 1
ATOM 12232 C CA . ALA E 1 92 ? 170.42100 197.13800 116.18600 1.000 86.66000 92 ALA E CA 1
ATOM 12233 C C . ALA E 1 92 ? 169.93400 197.42600 114.77400 1.000 86.66000 92 ALA E C 1
ATOM 12234 O O . ALA E 1 92 ? 170.72100 197.35000 113.82300 1.000 86.66000 92 ALA E O 1
ATOM 12241 N N . SER E 1 93 ? 168.65600 197.75700 114.61400 1.000 90.16000 93 SER E N 1
ATOM 12242 C CA . SER E 1 93 ? 168.10300 198.08000 113.30700 1.000 90.16000 93 SER E CA 1
ATOM 12243 C C . SER E 1 93 ? 168.18100 199.56700 112.98900 1.000 90.16000 93 SER E C 1
ATOM 12244 O O . SER E 1 93 ? 167.54000 200.01900 112.03600 1.000 90.16000 93 SER E O 1
ATOM 12252 N N . GLU E 1 94 ? 168.94400 200.33500 113.76500 1.000 91.38000 94 GLU E N 1
ATOM 12253 C CA . GLU E 1 94 ? 169.13100 201.77000 113.58300 1.000 91.38000 94 GLU E CA 1
ATOM 12254 C C . GLU E 1 94 ? 167.85500 202.56500 113.82000 1.000 91.38000 94 GLU E C 1
ATOM 12255 O O . GLU E 1 94 ? 167.83800 203.77900 113.58100 1.000 91.38000 94 GLU E O 1
ATOM 12267 N N . GLN E 1 95 ? 166.78300 201.92100 114.28500 1.000 90.38000 95 GLN E N 1
ATOM 12268 C CA . GLN E 1 95 ? 165.56600 202.65200 114.61400 1.000 90.38000 95 GLN E CA 1
ATOM 12269 C C . GLN E 1 95 ? 165.76700 203.59500 115.79100 1.000 90.38000 95 GLN E C 1
ATOM 12270 O O . GLN E 1 95 ? 165.03200 204.58000 115.91100 1.000 90.38000 95 GLN E O 1
ATOM 12284 N N . ILE E 1 96 ? 166.73800 203.31600 116.65400 1.000 89.25000 96 ILE E N 1
ATOM 12285 C CA . ILE E 1 96 ? 167.01900 204.15500 117.81500 1.000 89.25000 96 ILE E CA 1
ATOM 12286 C C . ILE E 1 96 ? 168.51900 204.41900 117.86300 1.000 89.25000 96 ILE E C 1
ATOM 12287 O O . ILE E 1 96 ? 169.30900 203.53200 117.51100 1.000 89.25000 96 ILE E O 1
ATOM 12303 N N . PRO E 1 97 ? 168.96500 205.60400 118.28400 1.000 91.62000 97 PRO E N 1
ATOM 12304 C CA . PRO E 1 97 ? 170.39700 205.78400 118.56000 1.000 91.62000 97 PRO E CA 1
ATOM 12305 C C . PRO E 1 97 ? 170.78600 205.01800 119.81600 1.000 91.62000 97 PRO E C 1
ATOM 12306 O O . PRO E 1 97 ? 170.17000 205.17700 120.87100 1.000 91.62000 97 PRO E O 1
ATOM 12317 N N . LEU E 1 98 ? 171.81900 204.18900 119.69800 1.000 93.29000 98 LEU E N 1
ATOM 12318 C CA . LEU E 1 98 ? 172.17600 203.24900 120.75000 1.000 93.29000 98 LEU E CA 1
ATOM 12319 C C . LEU E 1 98 ? 173.06700 203.86200 121.82200 1.000 93.29000 98 LEU E C 1
ATOM 12320 O O . LEU E 1 98 ? 173.47600 203.15600 122.74800 1.000 93.29000 98 LEU E O 1
ATOM 12336 N N . THR E 1 99 ? 173.37800 205.15700 121.72100 1.000 98.49000 99 THR E N 1
ATOM 12337 C CA . THR E 1 99 ? 174.07600 205.82400 122.81500 1.000 98.49000 99 THR E CA 1
ATOM 12338 C C . THR E 1 99 ? 173.16900 205.99300 124.02700 1.000 98.49000 99 THR E C 1
ATOM 12339 O O . THR E 1 99 ? 173.64700 205.97900 125.16700 1.000 98.49000 99 THR E O 1
ATOM 12350 N N . ASN E 1 100 ? 171.86400 206.14900 123.80000 1.000 96.49000 100 ASN E N 1
ATOM 12351 C CA . ASN E 1 100 ? 170.93600 206.35500 124.90600 1.000 96.49000 100 ASN E CA 1
ATOM 12352 C C . ASN E 1 100 ? 170.86100 205.13700 125.81600 1.000 96.49000 100 ASN E C 1
ATOM 12353 O O . ASN E 1 100 ? 170.62000 205.28000 127.01900 1.000 96.49000 100 ASN E O 1
ATOM 12364 N N . LEU E 1 101 ? 171.07000 203.94200 125.27000 1.000 88.30000 101 LEU E N 1
ATOM 12365 C CA . LEU E 1 101 ? 170.97700 202.70500 126.03600 1.000 88.30000 101 LEU E CA 1
ATOM 12366 C C . LEU E 1 101 ? 172.21600 202.43600 126.87800 1.000 88.30000 101 LEU E C 1
ATOM 12367 O O . LEU E 1 101 ? 172.39900 201.30400 127.33800 1.000 88.30000 101 LEU E O 1
ATOM 12383 N N . ALA E 1 102 ? 173.06800 203.43800 127.09300 1.000 95.71000 102 ALA E N 1
ATOM 12384 C CA . ALA E 1 102 ? 174.34600 203.20000 127.75500 1.000 95.71000 102 ALA E CA 1
ATOM 12385 C C . ALA E 1 102 ? 174.15200 202.82400 129.21900 1.000 95.71000 102 ALA E C 1
ATOM 12386 O O . ALA E 1 102 ? 174.52200 201.72300 129.64300 1.000 95.71000 102 ALA E O 1
ATOM 12393 N N . ASN E 1 103 ? 173.57000 203.72400 130.00600 1.000 95.75000 103 ASN E N 1
ATOM 12394 C CA . ASN E 1 103 ? 173.49900 203.56000 131.45200 1.000 95.75000 103 ASN E CA 1
ATOM 12395 C C . ASN E 1 103 ? 172.12500 203.12900 131.94600 1.000 95.75000 103 ASN E C 1
ATOM 12396 O O . ASN E 1 103 ? 171.96100 202.90300 133.14800 1.000 95.75000 103 ASN E O 1
ATOM 12407 N N . HIS E 1 104 ? 171.14000 203.01100 131.06200 1.000 92.59000 104 HIS E N 1
ATOM 12408 C CA . HIS E 1 104 ? 169.80200 202.62400 131.47700 1.000 92.59000 104 HIS E CA 1
ATOM 12409 C C . HIS E 1 104 ? 169.69200 201.11200 131.62900 1.000 92.59000 104 HIS E C 1
ATOM 12410 O O . HIS E 1 104 ? 170.39100 200.34400 130.96400 1.000 92.59000 104 HIS E O 1
ATOM 12425 N N . GLU E 1 105 ? 168.80000 200.69100 132.52300 1.000 91.46000 105 GLU E N 1
ATOM 12426 C CA . GLU E 1 105 ? 168.42100 199.29400 132.67400 1.000 91.46000 105 GLU E CA 1
ATOM 12427 C C . GLU E 1 105 ? 166.91800 199.18500 132.47400 1.000 91.46000 105 GLU E C 1
ATOM 12428 O O . GLU E 1 105 ? 166.15100 199.91600 133.10900 1.000 91.46000 105 GLU E O 1
ATOM 12440 N N . PHE E 1 106 ? 166.50100 198.27900 131.59700 1.000 81.87000 106 PHE E N 1
ATOM 12441 C CA . PHE E 1 106 ? 165.10500 198.14700 131.20900 1.000 81.87000 106 PHE E CA 1
ATOM 12442 C C . PHE E 1 106 ? 164.52600 196.85400 131.76400 1.000 81.87000 106 PHE E C 1
ATOM 12443 O O . PHE E 1 106 ? 165.17500 195.80500 131.72600 1.000 81.87000 106 PHE E O 1
ATOM 12460 N N . ILE E 1 107 ? 163.30400 196.94000 132.29100 1.000 86.44000 107 ILE E N 1
ATOM 12461 C CA . ILE E 1 107 ? 162.58600 195.78500 132.81300 1.000 86.44000 107 ILE E CA 1
ATOM 12462 C C . ILE E 1 107 ? 161.11100 195.94800 132.47600 1.000 86.44000 107 ILE E C 1
ATOM 12463 O O . ILE E 1 107 ? 160.61300 197.05700 132.27900 1.000 86.44000 107 ILE E O 1
ATOM 12479 N N . GLY E 1 108 ? 160.41300 194.81800 132.40400 1.000 88.58000 108 GLY E N 1
ATOM 12480 C CA . GLY E 1 108 ? 158.97300 194.83600 132.14600 1.000 88.58000 108 GLY E CA 1
ATOM 12481 C C . GLY E 1 108 ? 158.64900 194.15200 130.83300 1.000 88.58000 108 GLY E C 1
ATOM 12482 O O . GLY E 1 108 ? 159.28200 194.38100 129.80400 1.000 88.58000 108 GLY E O 1
ATOM 12486 N N . GLU E 1 109 ? 157.63800 193.29100 130.87500 1.000 90.69000 109 GLU E N 1
ATOM 12487 C CA . GLU E 1 109 ? 157.20200 192.57700 129.68900 1.000 90.69000 109 GLU E CA 1
ATOM 12488 C C . GLU E 1 109 ? 156.36400 193.49100 128.79800 1.000 90.69000 109 GLU E C 1
ATOM 12489 O O . GLU E 1 109 ? 155.97400 194.59600 129.18000 1.000 90.69000 109 GLU E O 1
ATOM 12501 N N . LEU E 1 110 ? 156.08600 193.00900 127.58900 1.000 86.58000 110 LEU E N 1
ATOM 12502 C CA . LEU E 1 110 ? 155.33600 193.75700 126.58900 1.000 86.58000 110 LEU E CA 1
ATOM 12503 C C . LEU E 1 110 ? 154.05000 193.01800 126.25800 1.000 86.58000 110 LEU E C 1
ATOM 12504 O O . LEU E 1 110 ? 154.07200 191.81100 125.99500 1.000 86.58000 110 LEU E O 1
ATOM 12520 N N . ALA E 1 111 ? 152.93500 193.74100 126.27100 1.000 93.46000 111 ALA E N 1
ATOM 12521 C CA . ALA E 1 111 ? 151.69100 193.20000 125.75200 1.000 93.46000 111 ALA E CA 1
ATOM 12522 C C . ALA E 1 111 ? 151.78900 193.08000 124.23400 1.000 93.46000 111 ALA E C 1
ATOM 12523 O O . ALA E 1 111 ? 152.78400 193.46700 123.61500 1.000 93.46000 111 ALA E O 1
ATOM 12530 N N . LEU E 1 112 ? 150.74100 192.53600 123.62000 1.000 101.07000 112 LEU E N 1
ATOM 12531 C CA . LEU E 1 112 ? 150.72900 192.40200 122.17000 1.000 101.07000 112 LEU E CA 1
ATOM 12532 C C . LEU E 1 112 ? 150.42500 193.71300 121.46100 1.000 101.07000 112 LEU E C 1
ATOM 12533 O O . LEU E 1 112 ? 150.60200 193.79300 120.24100 1.000 101.07000 112 LEU E O 1
ATOM 12549 N N . SER E 1 113 ? 149.98100 194.73600 122.18700 1.000 98.78000 113 SER E N 1
ATOM 12550 C CA . SER E 1 113 ? 149.71700 196.04900 121.61700 1.000 98.78000 113 SER E CA 1
ATOM 12551 C C . SER E 1 113 ? 150.89600 197.00100 121.75000 1.000 98.78000 113 SER E C 1
ATOM 12552 O O . SER E 1 113 ? 150.80300 198.14400 121.29500 1.000 98.78000 113 SER E O 1
ATOM 12560 N N . GLY E 1 114 ? 151.99200 196.56200 122.36200 1.000 95.22000 114 GLY E N 1
ATOM 12561 C CA . GLY E 1 114 ? 153.09800 197.42600 122.69400 1.000 95.22000 114 GLY E CA 1
ATOM 12562 C C . GLY E 1 114 ? 153.03500 197.99200 124.09600 1.000 95.22000 114 GLY E C 1
ATOM 12563 O O . GLY E 1 114 ? 154.05100 198.48500 124.59800 1.000 95.22000 114 GLY E O 1
ATOM 12567 N N . GLU E 1 115 ? 151.86900 197.93600 124.73400 1.000 92.43000 115 GLU E N 1
ATOM 12568 C CA . GLU E 1 115 ? 151.73500 198.42300 126.09900 1.000 92.43000 115 GLU E CA 1
ATOM 12569 C C . GLU E 1 115 ? 152.52000 197.53700 127.05700 1.000 92.43000 115 GLU E C 1
ATOM 12570 O O . GLU E 1 115 ? 152.52700 196.30900 126.93000 1.000 92.43000 115 GLU E O 1
ATOM 12582 N N . LEU E 1 116 ? 153.18100 198.16700 128.02100 1.000 86.41000 116 LEU E N 1
ATOM 12583 C CA . LEU E 1 116 ? 153.96200 197.43300 129.00300 1.000 86.41000 116 LEU E CA 1
ATOM 12584 C C . LEU E 1 116 ? 153.06000 196.86200 130.08900 1.000 86.41000 116 LEU E C 1
ATOM 12585 O O . LEU E 1 116 ? 151.96500 197.36700 130.35100 1.000 86.41000 116 LEU E O 1
ATOM 12601 N N . ARG E 1 117 ? 153.53400 195.79200 130.72000 1.000 89.30000 117 ARG E N 1
ATOM 12602 C CA . ARG E 1 117 ? 152.84100 195.16000 131.83100 1.000 89.30000 117 ARG E CA 1
ATOM 12603 C C . ARG E 1 117 ? 153.81600 194.97400 132.98300 1.000 89.30000 117 ARG E C 1
ATOM 12604 O O . ARG E 1 117 ? 155.03300 194.90800 132.79000 1.000 89.30000 117 ARG E O 1
ATOM 12625 N N . GLY E 1 118 ? 153.26800 194.89000 134.19100 1.000 90.21000 118 GLY E N 1
ATOM 12626 C CA . GLY E 1 118 ? 154.09700 194.71600 135.36100 1.000 90.21000 118 GLY E CA 1
ATOM 12627 C C . GLY E 1 118 ? 154.62600 193.30100 135.49600 1.000 90.21000 118 GLY E C 1
ATOM 12628 O O . GLY E 1 118 ? 154.09300 192.34900 134.93100 1.000 90.21000 118 GLY E O 1
ATOM 12632 N N . VAL E 1 119 ? 155.70600 193.17400 136.26500 1.000 93.97000 119 VAL E N 1
ATOM 12633 C CA . VAL E 1 119 ? 156.33100 191.88900 136.53600 1.000 93.97000 119 VAL E CA 1
ATOM 12634 C C . VAL E 1 119 ? 156.56400 191.76900 138.03400 1.000 93.97000 119 VAL E C 1
ATOM 12635 O O . VAL E 1 119 ? 156.84200 192.75700 138.72100 1.000 93.97000 119 VAL E O 1
ATOM 12648 N N . SER E 1 120 ? 156.44700 190.54500 138.54000 1.000 96.42000 120 SER E N 1
ATOM 12649 C CA . SER E 1 120 ? 156.60100 190.30700 139.96500 1.000 96.42000 120 SER E CA 1
ATOM 12650 C C . SER E 1 120 ? 158.06400 190.43400 140.37900 1.000 96.42000 120 SER E C 1
ATOM 12651 O O . SER E 1 120 ? 158.98300 190.37800 139.55800 1.000 96.42000 120 SER E O 1
ATOM 12659 N N . ALA E 1 121 ? 158.27100 190.60800 141.68300 1.000 103.80000 121 ALA E N 1
ATOM 12660 C CA . ALA E 1 121 ? 159.60600 190.68400 142.26900 1.000 103.80000 121 ALA E CA 1
ATOM 12661 C C . ALA E 1 121 ? 160.43300 191.78100 141.60100 1.000 103.80000 121 ALA E C 1
ATOM 12662 O O . ALA E 1 121 ? 161.46200 191.53500 140.97100 1.000 103.80000 121 ALA E O 1
ATOM 12669 N N . ILE E 1 122 ? 159.95600 193.01600 141.75200 1.000 101.08000 122 ILE E N 1
ATOM 12670 C CA . ILE E 1 122 ? 160.62900 194.17000 141.16700 1.000 101.08000 122 ILE E CA 1
ATOM 12671 C C . ILE E 1 122 ? 161.55100 194.87700 142.15500 1.000 101.08000 122 ILE E C 1
ATOM 12672 O O . ILE E 1 122 ? 162.50000 195.54800 141.72300 1.000 101.08000 122 ILE E O 1
ATOM 12688 N N . ILE E 1 123 ? 161.30700 194.74700 143.46000 1.000 112.95000 123 ILE E N 1
ATOM 12689 C CA . ILE E 1 123 ? 162.10800 195.48400 144.43700 1.000 112.95000 123 ILE E CA 1
ATOM 12690 C C . ILE E 1 123 ? 163.58300 195.10800 144.35800 1.000 112.95000 123 ILE E C 1
ATOM 12691 O O . ILE E 1 123 ? 164.43000 196.01700 144.38600 1.000 112.95000 123 ILE E O 1
ATOM 12707 N N . PRO E 1 124 ? 163.96400 193.82900 144.28400 1.000 109.57000 124 PRO E N 1
ATOM 12708 C CA . PRO E 1 124 ? 165.39900 193.51800 144.17700 1.000 109.57000 124 PRO E CA 1
ATOM 12709 C C . PRO E 1 124 ? 166.05500 194.16200 142.97100 1.000 109.57000 124 PRO E C 1
ATOM 12710 O O . PRO E 1 124 ? 167.20400 194.61500 143.05800 1.000 109.57000 124 PRO E O 1
ATOM 12721 N N . ALA E 1 125 ? 165.34900 194.22000 141.84100 1.000 103.39000 125 ALA E N 1
ATOM 12722 C CA . ALA E 1 125 ? 165.90200 194.87600 140.66300 1.000 103.39000 125 ALA E CA 1
ATOM 12723 C C . ALA E 1 125 ? 166.11100 196.36100 140.91500 1.000 103.39000 125 ALA E C 1
ATOM 12724 O O . ALA E 1 125 ? 167.13400 196.92900 140.51300 1.000 103.39000 125 ALA E O 1
ATOM 12731 N N . VAL E 1 126 ? 165.15400 197.00900 141.58000 1.000 105.17000 126 VAL E N 1
ATOM 12732 C CA . VAL E 1 126 ? 165.30500 198.42400 141.90100 1.000 105.17000 126 VAL E CA 1
ATOM 12733 C C . VAL E 1 126 ? 166.51400 198.63100 142.80100 1.000 105.17000 126 VAL E C 1
ATOM 12734 O O . VAL E 1 126 ? 167.31100 199.55400 142.59500 1.000 105.17000 126 VAL E O 1
ATOM 12747 N N . LEU E 1 127 ? 166.67100 197.77300 143.80800 1.000 111.77000 127 LEU E N 1
ATOM 12748 C CA . LEU E 1 127 ? 167.81400 197.87900 144.70800 1.000 111.77000 127 LEU E CA 1
ATOM 12749 C C . LEU E 1 127 ? 169.12400 197.74800 143.94000 1.000 111.77000 127 LEU E C 1
ATOM 12750 O O . LEU E 1 127 ? 170.03500 198.57400 144.08700 1.000 111.77000 127 LEU E O 1
ATOM 12766 N N . ALA E 1 128 ? 169.23300 196.70900 143.10900 1.000 105.31000 128 ALA E N 1
ATOM 12767 C CA . ALA E 1 128 ? 170.47100 196.48300 142.37400 1.000 105.31000 128 ALA E CA 1
ATOM 12768 C C . ALA E 1 128 ? 170.77200 197.64400 141.43700 1.000 105.31000 128 ALA E C 1
ATOM 12769 O O . ALA E 1 128 ? 171.91800 198.10000 141.35000 1.000 105.31000 128 ALA E O 1
ATOM 12776 N N . ALA E 1 129 ? 169.75600 198.14200 140.72800 1.000 104.28000 129 ALA E N 1
ATOM 12777 C CA . ALA E 1 129 ? 169.97300 199.27800 139.84300 1.000 104.28000 129 ALA E CA 1
ATOM 12778 C C . ALA E 1 129 ? 170.37200 200.51900 140.62700 1.000 104.28000 129 ALA E C 1
ATOM 12779 O O . ALA E 1 129 ? 171.13200 201.35400 140.12400 1.000 104.28000 129 ALA E O 1
ATOM 12786 N N . HIS E 1 130 ? 169.87300 200.66000 141.85600 1.000 110.07000 130 HIS E N 1
ATOM 12787 C CA . HIS E 1 130 ? 170.27400 201.79000 142.68400 1.000 110.07000 130 HIS E CA 1
ATOM 12788 C C . HIS E 1 130 ? 171.74500 201.69200 143.05600 1.000 110.07000 130 HIS E C 1
ATOM 12789 O O . HIS E 1 130 ? 172.48600 202.67800 142.96800 1.000 110.07000 130 HIS E O 1
ATOM 12803 N N . LYS E 1 131 ? 172.18700 200.50600 143.47800 1.000 109.99000 131 LYS E N 1
ATOM 12804 C CA . LYS E 1 131 ? 173.58700 200.35000 143.86000 1.000 109.99000 131 LYS E CA 1
ATOM 12805 C C . LYS E 1 131 ? 174.52100 200.66400 142.70000 1.000 109.99000 131 LYS E C 1
ATOM 12806 O O . LYS E 1 131 ? 175.63800 201.14500 142.91700 1.000 109.99000 131 LYS E O 1
ATOM 12825 N N . ASP E 1 132 ? 174.08700 200.40400 141.47000 1.000 107.57000 132 ASP E N 1
ATOM 12826 C CA . ASP E 1 132 ? 174.90500 200.64600 140.29000 1.000 107.57000 132 ASP E CA 1
ATOM 12827 C C . ASP E 1 132 ? 174.66700 202.01800 139.67100 1.000 107.57000 132 ASP E C 1
ATOM 12828 O O . ASP E 1 132 ? 175.30600 202.34500 138.66600 1.000 107.57000 132 ASP E O 1
ATOM 12837 N N . ASN E 1 133 ? 173.77200 202.82400 140.24200 1.000 106.77000 133 ASN E N 1
ATOM 12838 C CA . ASN E 1 133 ? 173.48200 204.16000 139.72300 1.000 106.77000 133 ASN E CA 1
ATOM 12839 C C . ASN E 1 133 ? 173.08300 204.09600 138.25000 1.000 106.77000 133 ASN E C 1
ATOM 12840 O O . ASN E 1 133 ? 173.63900 204.79100 137.39700 1.000 106.77000 133 ASN E O 1
ATOM 12851 N N . GLN E 1 134 ? 172.10500 203.24400 137.95600 1.000 98.72000 134 GLN E N 1
ATOM 12852 C CA . GLN E 1 134 ? 171.60600 203.04400 136.60200 1.000 98.72000 134 GLN E CA 1
ATOM 12853 C C . GLN E 1 134 ? 170.14700 203.46600 136.54300 1.000 98.72000 134 GLN E C 1
ATOM 12854 O O . GLN E 1 134 ? 169.34000 203.03600 137.37300 1.000 98.72000 134 GLN E O 1
ATOM 12868 N N . HIS E 1 135 ? 169.81000 204.30400 135.56500 1.000 96.56000 135 HIS E N 1
ATOM 12869 C CA . HIS E 1 135 ? 168.42400 204.71000 135.37300 1.000 96.56000 135 HIS E CA 1
ATOM 12870 C C . HIS E 1 135 ? 167.57400 203.49600 135.03300 1.000 96.56000 135 HIS E C 1
ATOM 12871 O O . HIS E 1 135 ? 167.70700 202.92300 133.94700 1.000 96.56000 135 HIS E O 1
ATOM 12885 N N . LEU E 1 136 ? 166.70000 203.09600 135.94900 1.000 91.67000 136 LEU E N 1
ATOM 12886 C CA . LEU E 1 136 ? 165.81500 201.96500 135.72100 1.000 91.67000 136 LEU E CA 1
ATOM 12887 C C . LEU E 1 136 ? 164.51500 202.44300 135.09400 1.000 91.67000 136 LEU E C 1
ATOM 12888 O O . LEU E 1 136 ? 163.93500 203.44500 135.52200 1.000 91.67000 136 LEU E O 1
ATOM 12904 N N . ILE E 1 137 ? 164.06200 201.72200 134.07400 1.000 85.83000 137 ILE E N 1
ATOM 12905 C CA . ILE E 1 137 ? 162.80900 202.01500 133.38900 1.000 85.83000 137 ILE E CA 1
ATOM 12906 C C . ILE E 1 137 ? 161.94500 200.76600 133.45700 1.000 85.83000 137 ILE E C 1
ATOM 12907 O O . ILE E 1 137 ? 162.35100 199.69800 132.98200 1.000 85.83000 137 ILE E O 1
ATOM 12923 N N . ILE E 1 138 ? 160.75800 200.90000 134.04500 1.000 91.35000 138 ILE E N 1
ATOM 12924 C CA . ILE E 1 138 ? 159.88700 199.77000 134.33400 1.000 91.35000 138 ILE E CA 1
ATOM 12925 C C . ILE E 1 138 ? 158.50000 200.05800 133.77400 1.000 91.35000 138 ILE E C 1
ATOM 12926 O O . ILE E 1 138 ? 158.19600 201.16700 133.33600 1.000 91.35000 138 ILE E O 1
ATOM 12942 N N . ALA E 1 139 ? 157.65900 199.02900 133.79200 1.000 91.25000 139 ALA E N 1
ATOM 12943 C CA . ALA E 1 139 ? 156.28400 199.17800 133.34400 1.000 91.25000 139 ALA E CA 1
ATOM 12944 C C . ALA E 1 139 ? 155.50200 200.05900 134.31000 1.000 91.25000 139 ALA E C 1
ATOM 12945 O O . ALA E 1 139 ? 155.74700 200.06600 135.51900 1.000 91.25000 139 ALA E O 1
ATOM 12952 N N . ASN E 1 140 ? 154.54400 200.80900 133.76100 1.000 92.88000 140 ASN E N 1
ATOM 12953 C CA . ASN E 1 140 ? 153.74600 201.70200 134.59400 1.000 92.88000 140 ASN E CA 1
ATOM 12954 C C . ASN E 1 140 ? 153.00100 200.93900 135.67900 1.000 92.88000 140 ASN E C 1
ATOM 12955 O O . ASN E 1 140 ? 152.76900 201.47800 136.76700 1.000 92.88000 140 ASN E O 1
ATOM 12966 N N . ALA E 1 141 ? 152.61600 199.69000 135.40800 1.000 92.77000 141 ALA E N 1
ATOM 12967 C CA . ALA E 1 141 ? 151.90000 198.90900 136.40800 1.000 92.77000 141 ALA E CA 1
ATOM 12968 C C . ALA E 1 141 ? 152.73800 198.70400 137.66300 1.000 92.77000 141 ALA E C 1
ATOM 12969 O O . ALA E 1 141 ? 152.18700 198.57600 138.76300 1.000 92.77000 141 ALA E O 1
ATOM 12976 N N . ASN E 1 142 ? 154.06000 198.67300 137.52500 1.000 97.38000 142 ASN E N 1
ATOM 12977 C CA . ASN E 1 142 ? 154.95500 198.47100 138.65500 1.000 97.38000 142 ASN E CA 1
ATOM 12978 C C . ASN E 1 142 ? 155.25500 199.75800 139.40800 1.000 97.38000 142 ASN E C 1
ATOM 12979 O O . ASN E 1 142 ? 155.98600 199.71700 140.40300 1.000 97.38000 142 ASN E O 1
ATOM 12990 N N . ALA E 1 143 ? 154.73000 200.89600 138.95400 1.000 103.86000 143 ALA E N 1
ATOM 12991 C CA . ALA E 1 143 ? 154.97500 202.15200 139.65500 1.000 103.86000 143 ALA E CA 1
ATOM 12992 C C . ALA E 1 143 ? 154.35900 202.12800 141.04700 1.000 103.86000 143 ALA E C 1
ATOM 12993 O O . ALA E 1 143 ? 154.99900 202.51300 142.03200 1.000 103.86000 143 ALA E O 1
ATOM 13000 N N . ALA E 1 144 ? 153.11200 201.66300 141.15000 1.000 109.38000 144 ALA E N 1
ATOM 13001 C CA . ALA E 1 144 ? 152.43100 201.65400 142.43800 1.000 109.38000 144 ALA E CA 1
ATOM 13002 C C . ALA E 1 144 ? 153.14800 200.78500 143.45900 1.000 109.38000 144 ALA E C 1
ATOM 13003 O O . ALA E 1 144 ? 152.93400 200.95600 144.66400 1.000 109.38000 144 ALA E O 1
ATOM 13010 N N . GLU E 1 145 ? 153.99300 199.86100 143.00900 1.000 112.52000 145 GLU E N 1
ATOM 13011 C CA . GLU E 1 145 ? 154.75300 198.99300 143.89700 1.000 112.52000 145 GLU E CA 1
ATOM 13012 C C . GLU E 1 145 ? 156.15900 199.50900 144.16400 1.000 112.52000 145 GLU E C 1
ATOM 13013 O O . GLU E 1 145 ? 156.66300 199.36800 145.28100 1.000 112.52000 145 GLU E O 1
ATOM 13025 N N . ALA E 1 146 ? 156.80700 200.10200 143.16000 1.000 110.02000 146 ALA E N 1
ATOM 13026 C CA . ALA E 1 146 ? 158.16800 200.59100 143.34200 1.000 110.02000 146 ALA E CA 1
ATOM 13027 C C . ALA E 1 146 ? 158.20300 201.91000 144.10600 1.000 110.02000 146 ALA E C 1
ATOM 13028 O O . ALA E 1 146 ? 159.09200 202.12300 144.93600 1.000 110.02000 146 ALA E O 1
ATOM 13035 N N . SER E 1 147 ? 157.24700 202.80400 143.84300 1.000 118.98000 147 SER E N 1
ATOM 13036 C CA . SER E 1 147 ? 157.29500 204.13700 144.43000 1.000 118.98000 147 SER E CA 1
ATOM 13037 C C . SER E 1 147 ? 157.19900 204.11500 145.94700 1.000 118.98000 147 SER E C 1
ATOM 13038 O O . SER E 1 147 ? 157.66800 205.05400 146.59900 1.000 118.98000 147 SER E O 1
ATOM 13046 N N . LEU E 1 148 ? 156.60200 203.07200 146.52700 1.000 128.24000 148 LEU E N 1
ATOM 13047 C CA . LEU E 1 148 ? 156.47600 203.01800 147.97900 1.000 128.24000 148 LEU E CA 1
ATOM 13048 C C . LEU E 1 148 ? 157.83400 203.14800 148.65400 1.000 128.24000 148 LEU E C 1
ATOM 13049 O O . LEU E 1 148 ? 157.93500 203.73500 149.73700 1.000 128.24000 148 LEU E O 1
ATOM 13065 N N . THR E 1 149 ? 158.88500 202.61200 148.03400 1.000 124.02000 149 THR E N 1
ATOM 13066 C CA . THR E 1 149 ? 160.22900 202.78800 148.56400 1.000 124.02000 149 THR E CA 1
ATOM 13067 C C . THR E 1 149 ? 160.71000 204.22800 148.45800 1.000 124.02000 149 THR E C 1
ATOM 13068 O O . THR E 1 149 ? 161.72000 204.57300 149.07800 1.000 124.02000 149 THR E O 1
ATOM 13079 N N . GLY E 1 150 ? 160.01600 205.06800 147.69200 1.000 125.60000 150 GLY E N 1
ATOM 13080 C CA . GLY E 1 150 ? 160.40300 206.46000 147.56600 1.000 125.60000 150 GLY E CA 1
ATOM 13081 C C . GLY E 1 150 ? 161.70200 206.67500 146.82500 1.000 125.60000 150 GLY E C 1
ATOM 13082 O O . GLY E 1 150 ? 162.38600 207.67300 147.06600 1.000 125.60000 150 GLY E O 1
ATOM 13086 N N . HIS E 1 151 ? 162.06100 205.76400 145.92500 1.000 120.44000 151 HIS E N 1
ATOM 13087 C CA . HIS E 1 151 ? 163.32700 205.84300 145.21400 1.000 120.44000 151 HIS E CA 1
ATOM 13088 C C . HIS E 1 151 ? 163.13300 206.67500 143.95300 1.000 120.44000 151 HIS E C 1
ATOM 13089 O O . HIS E 1 151 ? 162.16900 206.47800 143.20700 1.000 120.44000 151 HIS E O 1
ATOM 13103 N N . GLN E 1 152 ? 164.05300 207.60500 143.71600 1.000 113.83000 152 GLN E N 1
ATOM 13104 C CA . GLN E 1 152 ? 164.00500 208.48100 142.55700 1.000 113.83000 152 GLN E CA 1
ATOM 13105 C C . GLN E 1 152 ? 164.87000 207.90300 141.44000 1.000 113.83000 152 GLN E C 1
ATOM 13106 O O . GLN E 1 152 ? 165.37500 206.78300 141.52200 1.000 113.83000 152 GLN E O 1
ATOM 13120 N N . LYS E 1 153 ? 165.02000 208.67000 140.36200 1.000 107.26000 153 LYS E N 1
ATOM 13121 C CA . LYS E 1 153 ? 165.81800 208.24800 139.21200 1.000 107.26000 153 LYS E CA 1
ATOM 13122 C C . LYS E 1 153 ? 165.28600 206.95300 138.60600 1.000 107.26000 153 LYS E C 1
ATOM 13123 O O . LYS E 1 153 ? 166.03000 206.20000 137.97200 1.000 107.26000 153 LYS E O 1
ATOM 13142 N N . VAL E 1 154 ? 163.99900 206.68200 138.80400 1.000 99.95000 154 VAL E N 1
ATOM 13143 C CA . VAL E 1 154 ? 163.32600 205.53600 138.20800 1.000 99.95000 154 VAL E CA 1
ATOM 13144 C C . VAL E 1 154 ? 162.10400 206.05400 137.47000 1.000 99.95000 154 VAL E C 1
ATOM 13145 O O . VAL E 1 154 ? 161.28500 206.77600 138.05000 1.000 99.95000 154 VAL E O 1
ATOM 13158 N N . PHE E 1 155 ? 161.98100 205.68900 136.20000 1.000 95.61000 155 PHE E N 1
ATOM 13159 C CA . PHE E 1 155 ? 160.90700 206.16900 135.34800 1.000 95.61000 155 PHE E CA 1
ATOM 13160 C C . PHE E 1 155 ? 160.04200 204.99600 134.91300 1.000 95.61000 155 PHE E C 1
ATOM 13161 O O . PHE E 1 155 ? 160.53000 203.87600 134.73900 1.000 95.61000 155 PHE E O 1
ATOM 13178 N N . THR E 1 156 ? 158.74900 205.25800 134.74800 1.000 98.53000 156 THR E N 1
ATOM 13179 C CA . THR E 1 156 ? 157.78600 204.22900 134.38400 1.000 98.53000 156 THR E CA 1
ATOM 13180 C C . THR E 1 156 ? 157.02500 204.67000 133.14700 1.000 98.53000 156 THR E C 1
ATOM 13181 O O . THR E 1 156 ? 156.58600 205.82000 133.06000 1.000 98.53000 156 THR E O 1
ATOM 13192 N N . ALA E 1 157 ? 156.87300 203.75400 132.19500 1.000 93.92000 157 ALA E N 1
ATOM 13193 C CA . ALA E 1 157 ? 156.21200 204.02800 130.93100 1.000 93.92000 157 ALA E CA 1
ATOM 13194 C C . ALA E 1 157 ? 154.98800 203.13600 130.78000 1.000 93.92000 157 ALA E C 1
ATOM 13195 O O . ALA E 1 157 ? 154.82600 202.14000 131.48800 1.000 93.92000 157 ALA E O 1
ATOM 13202 N N . ASN E 1 158 ? 154.12500 203.50900 129.83600 1.000 93.71000 158 ASN E N 1
ATOM 13203 C CA . ASN E 1 158 ? 152.92000 202.74800 129.53400 1.000 93.71000 158 ASN E CA 1
ATOM 13204 C C . ASN E 1 158 ? 153.05500 201.89600 128.28100 1.000 93.71000 158 ASN E C 1
ATOM 13205 O O . ASN E 1 158 ? 152.53200 200.77900 128.24000 1.000 93.71000 158 ASN E O 1
ATOM 13216 N N . ASN E 1 159 ? 153.74900 202.39100 127.25800 1.000 91.80000 159 ASN E N 1
ATOM 13217 C CA . ASN E 1 159 ? 153.88000 201.66200 126.00600 1.000 91.80000 159 ASN E CA 1
ATOM 13218 C C . ASN E 1 159 ? 155.26400 201.90300 125.42500 1.000 91.80000 159 ASN E C 1
ATOM 13219 O O . ASN E 1 159 ? 155.94100 202.87900 125.75800 1.000 91.80000 159 ASN E O 1
ATOM 13230 N N . LEU E 1 160 ? 155.67300 200.99200 124.53800 1.000 88.18000 160 LEU E N 1
ATOM 13231 C CA . LEU E 1 160 ? 157.02200 201.04000 123.98600 1.000 88.18000 160 LEU E CA 1
ATOM 13232 C C . LEU E 1 160 ? 157.31300 202.37600 123.32000 1.000 88.18000 160 LEU E C 1
ATOM 13233 O O . LEU E 1 160 ? 158.45800 202.84700 123.34600 1.000 88.18000 160 LEU E O 1
ATOM 13249 N N . ARG E 1 161 ? 156.30200 203.00200 122.71600 1.000 95.11000 161 ARG E N 1
ATOM 13250 C CA . ARG E 1 161 ? 156.52500 204.29300 122.07400 1.000 95.11000 161 ARG E CA 1
ATOM 13251 C C . ARG E 1 161 ? 156.97400 205.33200 123.08900 1.000 95.11000 161 ARG E C 1
ATOM 13252 O O . ARG E 1 161 ? 157.81000 206.18800 122.78200 1.000 95.11000 161 ARG E O 1
ATOM 13273 N N . GLU E 1 162 ? 156.43400 205.27100 124.30600 1.000 97.35000 162 GLU E N 1
ATOM 13274 C CA . GLU E 1 162 ? 156.83400 206.22100 125.33800 1.000 97.35000 162 GLU E CA 1
ATOM 13275 C C . GLU E 1 162 ? 158.31300 206.06900 125.67500 1.000 97.35000 162 GLU E C 1
ATOM 13276 O O . GLU E 1 162 ? 159.04600 207.06000 125.77900 1.000 97.35000 162 GLU E O 1
ATOM 13288 N N . VAL E 1 163 ? 158.77300 204.82800 125.84500 1.000 91.40000 163 VAL E N 1
ATOM 13289 C CA . VAL E 1 163 ? 160.17800 204.59800 126.16200 1.000 91.40000 163 VAL E CA 1
ATOM 13290 C C . VAL E 1 163 ? 161.06300 205.03900 125.00500 1.000 91.40000 163 VAL E C 1
ATOM 13291 O O . VAL E 1 163 ? 162.11900 205.65000 125.21000 1.000 91.40000 163 VAL E O 1
ATOM 13304 N N . CYS E 1 164 ? 160.66000 204.72300 123.77300 1.000 97.72000 164 CYS E N 1
ATOM 13305 C CA . CYS E 1 164 ? 161.45200 205.14700 122.62500 1.000 97.72000 164 CYS E CA 1
ATOM 13306 C C . CYS E 1 164 ? 161.55000 206.66400 122.56500 1.000 97.72000 164 CYS E C 1
ATOM 13307 O O . CYS E 1 164 ? 162.62100 207.21200 122.28500 1.000 97.72000 164 CYS E O 1
ATOM 13315 N N . ASP E 1 165 ? 160.44100 207.35900 122.82600 1.000 102.91000 165 ASP E N 1
ATOM 13316 C CA . ASP E 1 165 ? 160.46700 208.81700 122.83200 1.000 102.91000 165 ASP E CA 1
ATOM 13317 C C . ASP E 1 165 ? 161.38600 209.34300 123.92500 1.000 102.91000 165 ASP E C 1
ATOM 13318 O O . ASP E 1 165 ? 162.14800 210.29000 123.70300 1.000 102.91000 165 ASP E O 1
ATOM 13327 N N . TYR E 1 166 ? 161.32700 208.74400 125.11600 1.000 98.18000 166 TYR E N 1
ATOM 13328 C CA . TYR E 1 166 ? 162.17700 209.20800 126.20600 1.000 98.18000 166 TYR E CA 1
ATOM 13329 C C . TYR E 1 166 ? 163.65000 209.03000 125.86600 1.000 98.18000 166 TYR E C 1
ATOM 13330 O O . TYR E 1 166 ? 164.47200 209.91100 126.14500 1.000 98.18000 166 TYR E O 1
ATOM 13348 N N . LEU E 1 167 ? 164.00500 207.89600 125.26400 1.000 92.48000 167 LEU E N 1
ATOM 13349 C CA . LEU E 1 167 ? 165.40400 207.66600 124.91400 1.000 92.48000 167 LEU E CA 1
ATOM 13350 C C . LEU E 1 167 ? 165.84500 208.56300 123.76300 1.000 92.48000 167 LEU E C 1
ATOM 13351 O O . LEU E 1 167 ? 166.98500 209.03900 123.74500 1.000 92.48000 167 LEU E O 1
ATOM 13367 N N . CYS E 1 168 ? 164.95900 208.81000 122.79700 1.000 99.60000 168 CYS E N 1
ATOM 13368 C CA . CYS E 1 168 ? 165.34200 209.60300 121.63500 1.000 99.60000 168 CYS E CA 1
ATOM 13369 C C . CYS E 1 168 ? 165.47600 211.08000 121.98400 1.000 99.60000 168 CYS E C 1
ATOM 13370 O O . CYS E 1 168 ? 166.41700 211.74500 121.53500 1.000 99.60000 168 CYS E O 1
ATOM 13378 N N . GLN E 1 169 ? 164.54400 211.61400 122.78100 1.000 102.28000 169 GLN E N 1
ATOM 13379 C CA . GLN E 1 169 ? 164.51900 213.04600 123.05200 1.000 102.28000 169 GLN E CA 1
ATOM 13380 C C . GLN E 1 169 ? 164.21100 213.38400 124.50800 1.000 102.28000 169 GLN E C 1
ATOM 13381 O O . GLN E 1 169 ? 163.92000 214.54800 124.80500 1.000 102.28000 169 GLN E O 1
ATOM 13395 N N . GLY E 1 170 ? 164.26300 212.41800 125.42000 1.000 103.62000 170 GLY E N 1
ATOM 13396 C CA . GLY E 1 170 ? 164.08300 212.72500 126.83300 1.000 103.62000 170 GLY E CA 1
ATOM 13397 C C . GLY E 1 170 ? 162.73800 213.33400 127.16500 1.000 103.62000 170 GLY E C 1
ATOM 13398 O O . GLY E 1 170 ? 162.66800 214.27900 127.96100 1.000 103.62000 170 GLY E O 1
ATOM 13402 N N . THR E 1 171 ? 161.66300 212.81400 126.57400 1.000 105.30000 171 THR E N 1
ATOM 13403 C CA . THR E 1 171 ? 160.32100 213.35900 126.78300 1.000 105.30000 171 THR E CA 1
ATOM 13404 C C . THR E 1 171 ? 159.74400 212.82800 128.09700 1.000 105.30000 171 THR E C 1
ATOM 13405 O O . THR E 1 171 ? 158.84100 211.99000 128.13600 1.000 105.30000 171 THR E O 1
ATOM 13416 N N . SER E 1 172 ? 160.29900 213.33600 129.19700 1.000 105.62000 172 SER E N 1
ATOM 13417 C CA . SER E 1 172 ? 159.74200 213.09700 130.52500 1.000 105.62000 172 SER E CA 1
ATOM 13418 C C . SER E 1 172 ? 159.77900 211.62300 130.90600 1.000 105.62000 172 SER E C 1
ATOM 13419 O O . SER E 1 172 ? 160.65000 211.19400 131.66900 1.000 105.62000 172 SER E O 1
ATOM 13427 N N . LEU E 1 173 ? 158.82700 210.84400 130.38800 1.000 101.20000 173 LEU E N 1
ATOM 13428 C CA . LEU E 1 173 ? 158.63600 209.44700 130.77400 1.000 101.20000 173 LEU E CA 1
ATOM 13429 C C . LEU E 1 173 ? 158.03200 209.31600 132.16600 1.000 101.20000 173 LEU E C 1
ATOM 13430 O O . LEU E 1 173 ? 158.27600 208.33100 132.86400 1.000 101.20000 173 LEU E O 1
ATOM 13446 N N . GLN E 1 174 ? 157.23500 210.29900 132.58200 1.000 105.07000 174 GLN E N 1
ATOM 13447 C CA . GLN E 1 174 ? 156.60900 210.24600 133.89700 1.000 105.07000 174 GLN E CA 1
ATOM 13448 C C . GLN E 1 174 ? 157.66800 210.10200 134.98000 1.000 105.07000 174 GLN E C 1
ATOM 13449 O O . GLN E 1 174 ? 158.83600 210.44700 134.77000 1.000 105.07000 174 GLN E O 1
ATOM 13463 N N . SER E 1 175 ? 157.27000 209.59100 136.14000 1.000 106.93000 175 SER E N 1
ATOM 13464 C CA . SER E 1 175 ? 158.18300 209.32200 137.23900 1.000 106.93000 175 SER E CA 1
ATOM 13465 C C . SER E 1 175 ? 157.39900 208.58900 138.31500 1.000 106.93000 175 SER E C 1
ATOM 13466 O O . SER E 1 175 ? 156.16600 208.64500 138.34700 1.000 106.93000 175 SER E O 1
ATOM 13474 N N . LEU E 1 176 ? 158.12000 207.90700 139.19300 1.000 111.91000 176 LEU E N 1
ATOM 13475 C CA . LEU E 1 176 ? 157.46800 207.18900 140.27200 1.000 111.91000 176 LEU E CA 1
ATOM 13476 C C . LEU E 1 176 ? 156.68100 208.18000 141.12000 1.000 111.91000 176 LEU E C 1
A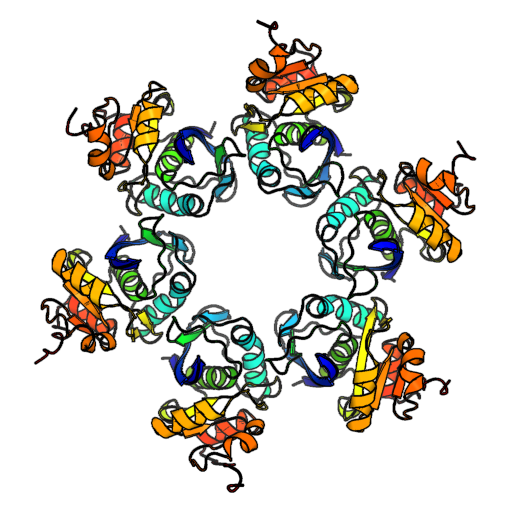TOM 13477 O O . LEU E 1 176 ? 157.23800 209.19800 141.54400 1.000 111.91000 176 LEU E O 1
ATOM 13493 N N . PRO E 1 177 ? 155.39900 207.93100 141.38600 1.000 123.02000 177 PRO E N 1
ATOM 13494 C CA . PRO E 1 177 ? 154.60700 208.88600 142.15900 1.000 123.02000 177 PRO E CA 1
ATOM 13495 C C . PRO E 1 177 ? 155.12300 208.99500 143.58100 1.000 123.02000 177 PRO E C 1
ATOM 13496 O O . PRO E 1 177 ? 155.87600 208.12500 144.04200 1.000 123.02000 177 PRO E O 1
ATOM 13507 N N . PRO E 1 178 ? 154.75700 210.05600 144.30500 1.000 134.37000 178 PRO E N 1
ATOM 13508 C CA . PRO E 1 178 ? 155.21900 210.19800 145.68800 1.000 134.37000 178 PRO E CA 1
ATOM 13509 C C . PRO E 1 178 ? 154.88700 208.96700 146.51600 1.000 134.37000 178 PRO E C 1
ATOM 13510 O O . PRO E 1 178 ? 154.00600 208.17600 146.17800 1.000 134.37000 178 PRO E O 1
ATOM 13521 N N . LYS E 1 179 ? 155.62300 208.81000 147.60800 1.000 135.94000 179 LYS E N 1
ATOM 13522 C CA . LYS E 1 179 ? 155.47300 207.62400 148.44300 1.000 135.94000 179 LYS E CA 1
ATOM 13523 C C . LYS E 1 179 ? 154.03200 207.30400 148.81900 1.000 135.94000 179 LYS E C 1
ATOM 13524 O O . LYS E 1 179 ? 153.68100 206.11200 148.79400 1.000 135.94000 179 LYS E O 1
ATOM 13543 N N . PRO E 1 180 ? 153.15500 208.27700 149.16900 1.000 135.50000 180 PRO E N 1
ATOM 13544 C CA . PRO E 1 180 ? 151.73800 208.02000 149.46100 1.000 135.50000 180 PRO E CA 1
ATOM 13545 C C . PRO E 1 180 ? 151.19800 206.72200 148.87200 1.000 135.50000 180 PRO E C 1
ATOM 13546 O O . PRO E 1 180 ? 150.90900 205.80100 149.63200 1.000 135.50000 180 PRO E O 1
ATOM 13557 N N . MET F 1 1 ? 144.18600 199.08200 112.83700 1.000 117.40000 1 MET F N 1
ATOM 13558 C CA . MET F 1 1 ? 145.06000 197.87900 112.74000 1.000 117.40000 1 MET F CA 1
ATOM 13559 C C . MET F 1 1 ? 144.28000 196.62600 113.12700 1.000 117.40000 1 MET F C 1
ATOM 13560 O O . MET F 1 1 ? 143.08300 196.69500 113.40500 1.000 117.40000 1 MET F O 1
ATOM 13576 N N . SER F 1 2 ? 144.96200 195.48600 113.14700 1.000 114.55000 2 SER F N 1
ATOM 13577 C CA . SER F 1 2 ? 144.34400 194.19100 113.42000 1.000 114.55000 2 SER F CA 1
ATOM 13578 C C . SER F 1 2 ? 144.77900 193.73900 114.81200 1.000 114.55000 2 SER F C 1
ATOM 13579 O O . SER F 1 2 ? 145.78700 193.04700 114.97000 1.000 114.55000 2 SER F O 1
ATOM 13587 N N . LEU F 1 3 ? 144.01100 194.13800 115.82100 1.000 108.05000 3 LEU F N 1
ATOM 13588 C CA . LEU F 1 3 ? 144.26500 193.71300 117.18900 1.000 108.05000 3 LEU F CA 1
ATOM 13589 C C . LEU F 1 3 ? 142.94600 193.67200 117.94500 1.000 108.05000 3 LEU F C 1
ATOM 13590 O O . LEU F 1 3 ? 142.00700 194.40500 117.62300 1.000 108.05000 3 LEU F O 1
ATOM 13606 N N . ALA F 1 4 ? 142.88700 192.81100 118.95700 1.000 114.40000 4 ALA F N 1
ATOM 13607 C CA . ALA F 1 4 ? 141.70600 192.68700 119.79700 1.000 114.40000 4 ALA F CA 1
ATOM 13608 C C . ALA F 1 4 ? 142.13300 192.19400 121.16900 1.000 114.40000 4 ALA F C 1
ATOM 13609 O O . ALA F 1 4 ? 143.09300 191.42800 121.28800 1.000 114.40000 4 ALA F O 1
ATOM 13616 N N . PHE F 1 5 ? 141.41900 192.63700 122.20100 1.000 109.53000 5 PHE F N 1
ATOM 13617 C CA . PHE F 1 5 ? 141.74300 192.31000 123.58800 1.000 109.53000 5 PHE F CA 1
ATOM 13618 C C . PHE F 1 5 ? 140.50500 191.72900 124.26200 1.000 109.53000 5 PHE F C 1
ATOM 13619 O O . PHE F 1 5 ? 139.68200 192.46100 124.81700 1.000 109.53000 5 PHE F O 1
ATOM 13636 N N . THR F 1 6 ? 140.37500 190.40700 124.21100 1.000 131.01000 6 THR F N 1
ATOM 13637 C CA . THR F 1 6 ? 139.32300 189.71800 124.93800 1.000 131.01000 6 THR F CA 1
ATOM 13638 C C . THR F 1 6 ? 139.74400 189.54200 126.39700 1.000 131.01000 6 THR F C 1
ATOM 13639 O O . THR F 1 6 ? 140.86900 189.86200 126.78900 1.000 131.01000 6 THR F O 1
ATOM 13650 N N . LYS F 1 7 ? 138.83000 189.02900 127.21600 1.000 141.69000 7 LYS F N 1
ATOM 13651 C CA . LYS F 1 7 ? 139.10400 188.78700 128.62400 1.000 141.69000 7 LYS F CA 1
ATOM 13652 C C . LYS F 1 7 ? 138.51800 187.44200 129.02600 1.000 141.69000 7 LYS F C 1
ATOM 13653 O O . LYS F 1 7 ? 137.62200 186.90900 128.36800 1.000 141.69000 7 LYS F O 1
ATOM 13672 N N . THR F 1 8 ? 139.04100 186.89700 130.11500 1.000 141.27000 8 THR F N 1
ATOM 13673 C CA . THR F 1 8 ? 138.57900 185.62300 130.66000 1.000 141.27000 8 THR F CA 1
ATOM 13674 C C . THR F 1 8 ? 139.15700 185.48600 132.06400 1.000 141.27000 8 THR F C 1
ATOM 13675 O O . THR F 1 8 ? 139.75400 186.42500 132.60200 1.000 141.27000 8 THR F O 1
ATOM 13686 N N . ARG F 1 9 ? 138.97400 184.31000 132.66000 1.000 155.20000 9 ARG F N 1
ATOM 13687 C CA . ARG F 1 9 ? 139.50100 184.01300 133.98200 1.000 155.20000 9 ARG F CA 1
ATOM 13688 C C . ARG F 1 9 ? 140.12600 182.62700 133.97300 1.000 155.20000 9 ARG F C 1
ATOM 13689 O O . ARG F 1 9 ? 139.59700 181.70200 133.35000 1.000 155.20000 9 ARG F O 1
ATOM 13710 N N . SER F 1 10 ? 141.25300 182.49300 134.66700 1.000 151.75000 10 SER F N 1
ATOM 13711 C CA . SER F 1 10 ? 141.93600 181.21900 134.83600 1.000 151.75000 10 SER F CA 1
ATOM 13712 C C . SER F 1 10 ? 141.91600 180.85300 136.31100 1.000 151.75000 10 SER F C 1
ATOM 13713 O O . SER F 1 10 ? 142.25700 181.68000 137.16200 1.000 151.75000 10 SER F O 1
ATOM 13721 N N . THR F 1 11 ? 141.51900 179.61900 136.60900 1.000 165.33000 11 THR F N 1
ATOM 13722 C CA . THR F 1 11 ? 141.29500 179.17100 137.98000 1.000 165.33000 11 THR F CA 1
ATOM 13723 C C . THR F 1 11 ? 142.44900 178.27700 138.41300 1.000 165.33000 11 THR F C 1
ATOM 13724 O O . THR F 1 11 ? 142.61300 177.16800 137.89300 1.000 165.33000 11 THR F O 1
ATOM 13735 N N . ILE F 1 12 ? 143.24000 178.76200 139.36500 1.000 172.63000 12 ILE F N 1
ATOM 13736 C CA . ILE F 1 12 ? 144.24700 177.96300 140.05300 1.000 172.63000 12 ILE F CA 1
ATOM 13737 C C . ILE F 1 12 ? 143.94800 178.05900 141.54100 1.000 172.63000 12 ILE F C 1
ATOM 13738 O O . ILE F 1 12 ? 143.86100 179.16400 142.09100 1.000 172.63000 12 ILE F O 1
ATOM 13754 N N . GLY F 1 13 ? 143.78600 176.91100 142.18900 1.000 178.47000 13 GLY F N 1
ATOM 13755 C CA . GLY F 1 13 ? 143.38700 176.89600 143.58100 1.000 178.47000 13 GLY F CA 1
ATOM 13756 C C . GLY F 1 13 ? 141.95800 177.36300 143.76800 1.000 178.47000 13 GLY F C 1
ATOM 13757 O O . GLY F 1 13 ? 141.02900 176.76400 143.21800 1.000 178.47000 13 GLY F O 1
ATOM 13761 N N . ILE F 1 14 ? 141.76800 178.43300 144.53800 1.000 183.96000 14 ILE F N 1
ATOM 13762 C CA . ILE F 1 14 ? 140.43400 178.95200 144.82200 1.000 183.96000 14 ILE F CA 1
ATOM 13763 C C . ILE F 1 14 ? 140.19800 180.22600 144.02000 1.000 183.96000 14 ILE F C 1
ATOM 13764 O O . ILE F 1 14 ? 139.06500 180.52100 143.62300 1.000 183.96000 14 ILE F O 1
ATOM 13780 N N . VAL F 1 15 ? 141.25900 180.98700 143.77600 1.000 172.51000 15 VAL F N 1
ATOM 13781 C CA . VAL F 1 15 ? 141.14800 182.29500 143.14200 1.000 172.51000 15 VAL F CA 1
ATOM 13782 C C . VAL F 1 15 ? 141.16900 182.13100 141.62900 1.000 172.51000 15 VAL F C 1
ATOM 13783 O O . VAL F 1 15 ? 141.74900 181.18300 141.08800 1.000 172.51000 15 VAL F O 1
ATOM 13796 N N . ALA F 1 16 ? 140.52500 183.07000 140.94100 1.000 163.13000 16 ALA F N 1
ATOM 13797 C CA . ALA F 1 16 ? 140.49200 183.12000 139.48300 1.000 163.13000 16 ALA F CA 1
ATOM 13798 C C . ALA F 1 16 ? 141.15700 184.41700 139.04300 1.000 163.13000 16 ALA F C 1
ATOM 13799 O O . ALA F 1 16 ? 140.59600 185.50200 139.23600 1.000 163.13000 16 ALA F O 1
ATOM 13806 N N . GLN F 1 17 ? 142.34600 184.30800 138.45200 1.000 155.52000 17 GLN F N 1
ATOM 13807 C CA . GLN F 1 17 ? 143.10400 185.48700 138.06800 1.000 155.52000 17 GLN F CA 1
ATOM 13808 C C . GLN F 1 17 ? 142.65400 186.00100 136.70300 1.000 155.52000 17 GLN F C 1
ATOM 13809 O O . GLN F 1 17 ? 142.16000 185.23300 135.87300 1.000 155.52000 17 GLN F O 1
ATOM 13823 N N . PRO F 1 18 ? 142.81500 187.29800 136.44600 1.000 140.69000 18 PRO F N 1
ATOM 13824 C CA . PRO F 1 18 ? 142.44700 187.83300 135.13100 1.000 140.69000 18 PRO F CA 1
ATOM 13825 C C . PRO F 1 18 ? 143.45300 187.41400 134.07100 1.000 140.69000 18 PRO F C 1
ATOM 13826 O O . PRO F 1 18 ? 144.66400 187.41500 134.30200 1.000 140.69000 18 PRO F O 1
ATOM 13837 N N . VAL F 1 19 ? 142.93600 187.05500 132.89900 1.000 129.09000 19 VAL F N 1
ATOM 13838 C CA . VAL F 1 19 ? 143.77800 186.61900 131.79200 1.000 129.09000 19 VAL F CA 1
ATOM 13839 C C . VAL F 1 19 ? 143.30200 187.31300 130.52500 1.000 129.09000 19 VAL F C 1
ATOM 13840 O O . VAL F 1 19 ? 142.25900 186.96000 129.96400 1.000 129.09000 19 VAL F O 1
ATOM 13853 N N . SER F 1 20 ? 144.06200 188.30200 130.06600 1.000 122.00000 20 SER F N 1
ATOM 13854 C CA . SER F 1 20 ? 143.69200 189.08100 128.88800 1.000 122.00000 20 SER F CA 1
ATOM 13855 C C . SER F 1 20 ? 144.15100 188.33400 127.64400 1.000 122.00000 20 SER F C 1
ATOM 13856 O O . SER F 1 20 ? 145.33200 188.35100 127.29500 1.000 122.00000 20 SER F O 1
ATOM 13864 N N . VAL F 1 21 ? 143.21500 187.67300 126.97300 1.000 123.31000 21 VAL F N 1
ATOM 13865 C CA . VAL F 1 21 ? 143.50900 187.01600 125.70500 1.000 123.31000 21 VAL F CA 1
ATOM 13866 C C . VAL F 1 21 ? 143.61700 188.08000 124.62400 1.000 123.31000 21 VAL F C 1
ATOM 13867 O O . VAL F 1 21 ? 142.72800 188.92700 124.47700 1.000 123.31000 21 VAL F O 1
ATOM 13880 N N . GLU F 1 22 ? 144.70700 188.04000 123.86300 1.000 113.51000 22 GLU F N 1
ATOM 13881 C CA . GLU F 1 22 ? 145.00000 189.05200 122.86200 1.000 113.51000 22 GLU F CA 1
ATOM 13882 C C . GLU F 1 22 ? 145.32800 188.37400 121.54100 1.000 113.51000 22 GLU F C 1
ATOM 13883 O O . GLU F 1 22 ? 145.80100 187.23400 121.51300 1.000 113.51000 22 GLU F O 1
ATOM 13895 N N . VAL F 1 23 ? 145.07000 189.08400 120.44400 1.000 112.81000 23 VAL F N 1
ATOM 13896 C CA . VAL F 1 23 ? 145.26000 188.54900 119.10200 1.000 112.81000 23 VAL F CA 1
ATOM 13897 C C . VAL F 1 23 ? 145.86100 189.63200 118.21900 1.000 112.81000 23 VAL F C 1
ATOM 13898 O O . VAL F 1 23 ? 145.64400 190.82800 118.43400 1.000 112.81000 23 VAL F O 1
ATOM 13911 N N . HIS F 1 24 ? 146.61900 189.20200 117.21200 1.000 108.41000 24 HIS F N 1
ATOM 13912 C CA . HIS F 1 24 ? 147.24000 190.12700 116.26800 1.000 108.41000 24 HIS F CA 1
ATOM 13913 C C . HIS F 1 24 ? 147.43300 189.39700 114.94800 1.000 108.41000 24 HIS F C 1
ATOM 13914 O O . HIS F 1 24 ? 148.22900 188.45700 114.87000 1.000 108.41000 24 HIS F O 1
ATOM 13928 N N . LEU F 1 25 ? 146.71400 189.83100 113.91500 1.000 120.52000 25 LEU F N 1
ATOM 13929 C CA . LEU F 1 25 ? 146.77300 189.19800 112.59900 1.000 120.52000 25 LEU F CA 1
ATOM 13930 C C . LEU F 1 25 ? 147.87600 189.86500 111.78900 1.000 120.52000 25 LEU F C 1
ATOM 13931 O O . LEU F 1 25 ? 147.66900 190.91800 111.18100 1.000 120.52000 25 LEU F O 1
ATOM 13947 N N . SER F 1 26 ? 149.05300 189.25000 111.77800 1.000 119.09000 26 SER F N 1
ATOM 13948 C CA . SER F 1 26 ? 150.18800 189.76700 111.03000 1.000 119.09000 26 SER F CA 1
ATOM 13949 C C . SER F 1 26 ? 150.18800 189.22000 109.60900 1.000 119.09000 26 SER F C 1
ATOM 13950 O O . SER F 1 26 ? 149.74700 188.09600 109.35300 1.000 119.09000 26 SER F O 1
ATOM 13958 N N . ASN F 1 27 ? 150.69100 190.03000 108.68300 1.000 122.42000 27 ASN F N 1
ATOM 13959 C CA . ASN F 1 27 ? 150.81600 189.59600 107.29900 1.000 122.42000 27 ASN F CA 1
ATOM 13960 C C . ASN F 1 27 ? 151.85600 188.49100 107.18300 1.000 122.42000 27 ASN F C 1
ATOM 13961 O O . ASN F 1 27 ? 152.90900 188.53400 107.82600 1.000 122.42000 27 ASN F O 1
ATOM 13972 N N . GLY F 1 28 ? 151.55900 187.49900 106.36100 1.000 123.56000 28 GLY F N 1
ATOM 13973 C CA . GLY F 1 28 ? 152.47300 186.40300 106.12800 1.000 123.56000 28 GLY F CA 1
ATOM 13974 C C . GLY F 1 28 ? 151.71000 185.13900 105.79400 1.000 123.56000 28 GLY F C 1
ATOM 13975 O O . GLY F 1 28 ? 150.50800 185.16100 105.55000 1.000 123.56000 28 GLY F O 1
ATOM 13979 N N . LEU F 1 29 ? 152.44400 184.03000 105.78900 1.000 128.77000 29 LEU F N 1
ATOM 13980 C CA . LEU F 1 29 ? 151.84500 182.73800 105.51700 1.000 128.77000 29 LEU F CA 1
ATOM 13981 C C . LEU F 1 29 ? 150.93100 182.33000 106.67000 1.000 128.77000 29 LEU F C 1
ATOM 13982 O O . LEU F 1 29 ? 151.08000 182.81400 107.79400 1.000 128.77000 29 LEU F O 1
ATOM 13998 N N . PRO F 1 30 ? 149.97000 181.44400 106.41300 1.000 129.34000 30 PRO F N 1
ATOM 13999 C CA . PRO F 1 30 ? 149.09800 180.98400 107.50000 1.000 129.34000 30 PRO F CA 1
ATOM 14000 C C . PRO F 1 30 ? 149.91900 180.41000 108.64300 1.000 129.34000 30 PRO F C 1
ATOM 14001 O O . PRO F 1 30 ? 150.89900 179.69300 108.43200 1.000 129.34000 30 PRO F O 1
ATOM 14012 N N . SER F 1 31 ? 149.51300 180.73700 109.86500 1.000 121.66000 31 SER F N 1
ATOM 14013 C CA . SER F 1 31 ? 150.20400 180.25900 111.05400 1.000 121.66000 31 SER F CA 1
ATOM 14014 C C . SER F 1 31 ? 149.32600 180.55200 112.26100 1.000 121.66000 31 SER F C 1
ATOM 14015 O O . SER F 1 31 ? 148.28500 181.20600 112.15500 1.000 121.66000 31 SER F O 1
ATOM 14023 N N . PHE F 1 32 ? 149.76200 180.05400 113.41300 1.000 119.41000 32 PHE F N 1
ATOM 14024 C CA . PHE F 1 32 ? 149.00800 180.20600 114.65300 1.000 119.41000 32 PHE F CA 1
ATOM 14025 C C . PHE F 1 32 ? 149.95900 179.94100 115.80600 1.000 119.41000 32 PHE F C 1
ATOM 14026 O O . PHE F 1 32 ? 150.50000 178.83600 115.90900 1.000 119.41000 32 PHE F O 1
ATOM 14043 N N . THR F 1 33 ? 150.16300 180.93200 116.66900 1.000 113.02000 33 THR F N 1
ATOM 14044 C CA . THR F 1 33 ? 151.07100 180.80000 117.80300 1.000 113.02000 33 THR F CA 1
ATOM 14045 C C . THR F 1 33 ? 150.34400 181.19900 119.07800 1.000 113.02000 33 THR F C 1
ATOM 14046 O O . THR F 1 33 ? 149.78100 182.29700 119.15700 1.000 113.02000 33 THR F O 1
ATOM 14057 N N . MET F 1 34 ? 150.36200 180.31500 120.07200 1.000 119.19000 34 MET F N 1
ATOM 14058 C CA . MET F 1 34 ? 149.69100 180.52900 121.35400 1.000 119.19000 34 MET F CA 1
ATOM 14059 C C . MET F 1 34 ? 150.76000 180.77600 122.41700 1.000 119.19000 34 MET F C 1
ATOM 14060 O O . MET F 1 34 ? 151.29100 179.84300 123.01900 1.000 119.19000 34 MET F O 1
ATOM 14074 N N . VAL F 1 35 ? 151.06900 182.05100 122.63900 1.000 106.63000 35 VAL F N 1
ATOM 14075 C CA . VAL F 1 35 ? 152.07300 182.42900 123.62600 1.000 106.63000 35 VAL F CA 1
ATOM 14076 C C . VAL F 1 35 ? 151.45000 182.45200 125.01900 1.000 106.63000 35 VAL F C 1
ATOM 14077 O O . VAL F 1 35 ? 150.23400 182.55400 125.18600 1.000 106.63000 35 VAL F O 1
ATOM 14090 N N . GLY F 1 36 ? 152.30400 182.35500 126.03600 1.000 108.73000 36 GLY F N 1
ATOM 14091 C CA . GLY F 1 36 ? 151.87100 182.57000 127.40300 1.000 108.73000 36 GLY F CA 1
ATOM 14092 C C . GLY F 1 36 ? 151.74600 181.31800 128.24500 1.000 108.73000 36 GLY F C 1
ATOM 14093 O O . GLY F 1 36 ? 150.80900 181.19500 129.03900 1.000 108.73000 36 GLY F O 1
ATOM 14097 N N . LEU F 1 37 ? 152.67800 180.37800 128.08800 1.000 111.02000 37 LEU F N 1
ATOM 14098 C CA . LEU F 1 37 ? 152.69900 179.16300 128.90000 1.000 111.02000 37 LEU F CA 1
ATOM 14099 C C . LEU F 1 37 ? 151.40400 178.37700 128.76400 1.000 111.02000 37 LEU F C 1
ATOM 14100 O O . LEU F 1 37 ? 150.93900 177.75500 129.72200 1.000 111.02000 37 LEU F O 1
ATOM 14116 N N . ALA F 1 38 ? 150.80800 178.39700 127.57900 1.000 123.44000 38 ALA F N 1
ATOM 14117 C CA . ALA F 1 38 ? 149.56800 177.66800 127.37500 1.000 123.44000 38 ALA F CA 1
ATOM 14118 C C . ALA F 1 38 ? 149.84200 176.17100 127.42800 1.000 123.44000 38 ALA F C 1
ATOM 14119 O O . ALA F 1 38 ? 150.70100 175.65900 126.70500 1.000 123.44000 38 ALA F O 1
ATOM 14126 N N . GLU F 1 39 ? 149.11900 175.47200 128.29300 1.000 134.80000 39 GLU F N 1
ATOM 14127 C CA . GLU F 1 39 ? 149.18900 174.02200 128.36400 1.000 134.80000 39 GLU F CA 1
ATOM 14128 C C . GLU F 1 39 ? 148.37200 173.37000 127.24400 1.000 134.80000 39 GLU F C 1
ATOM 14129 O O . GLU F 1 39 ? 147.57500 174.01100 126.55300 1.000 134.80000 39 GLU F O 1
ATOM 14141 N N . THR F 1 40 ? 148.58200 172.06000 127.07600 1.000 133.25000 40 THR F N 1
ATOM 14142 C CA . THR F 1 40 ? 148.03000 171.35400 125.92100 1.000 133.25000 40 THR F CA 1
ATOM 14143 C C . THR F 1 40 ? 146.51300 171.50400 125.83800 1.000 133.25000 40 THR F C 1
ATOM 14144 O O . THR F 1 40 ? 145.96100 171.74200 124.75200 1.000 133.25000 40 THR F O 1
ATOM 14155 N N . ALA F 1 41 ? 145.82000 171.39200 126.97800 1.000 137.65000 41 ALA F N 1
ATOM 14156 C CA . ALA F 1 41 ? 144.36700 171.51100 126.97100 1.000 137.65000 41 ALA F CA 1
ATOM 14157 C C . ALA F 1 41 ? 143.91600 172.87000 126.45000 1.000 137.65000 41 ALA F C 1
ATOM 14158 O O . ALA F 1 41 ? 142.75200 173.01900 126.05900 1.000 137.65000 41 ALA F O 1
ATOM 14165 N N . VAL F 1 42 ? 144.80500 173.86100 126.43800 1.000 134.59000 42 VAL F N 1
ATOM 14166 C CA . VAL F 1 42 ? 144.53800 175.14100 125.79000 1.000 134.59000 42 VAL F CA 1
ATOM 14167 C C . VAL F 1 42 ? 145.12500 175.13600 124.38200 1.000 134.59000 42 VAL F C 1
ATOM 14168 O O . VAL F 1 42 ? 144.61000 175.81600 123.48900 1.000 134.59000 42 VAL F O 1
ATOM 14181 N N . LYS F 1 43 ? 146.19800 174.37100 124.16500 1.000 134.04000 43 LYS F N 1
ATOM 14182 C CA . LYS F 1 43 ? 146.86000 174.42000 122.86400 1.000 134.04000 43 LYS F CA 1
ATOM 14183 C C . LYS F 1 43 ? 146.06100 173.74900 121.75300 1.000 134.04000 43 LYS F C 1
ATOM 14184 O O . LYS F 1 43 ? 146.30400 174.04900 120.58100 1.000 134.04000 43 LYS F O 1
ATOM 14203 N N . GLU F 1 44 ? 145.13600 172.83700 122.06500 1.000 138.74000 44 GLU F N 1
ATOM 14204 C CA . GLU F 1 44 ? 144.26100 172.36600 120.98400 1.000 138.74000 44 GLU F CA 1
ATOM 14205 C C . GLU F 1 44 ? 143.19300 173.39000 120.61900 1.000 138.74000 44 GLU F C 1
ATOM 14206 O O . GLU F 1 44 ? 142.49100 173.21000 119.60800 1.000 138.74000 44 GLU F O 1
ATOM 14218 N N . SER F 1 45 ? 143.04600 174.45000 121.41700 1.000 138.42000 45 SER F N 1
ATOM 14219 C CA . SER F 1 45 ? 142.08700 175.49000 121.08200 1.000 138.42000 45 SER F CA 1
ATOM 14220 C C . SER F 1 45 ? 142.33000 176.03700 119.68700 1.000 138.42000 45 SER F C 1
ATOM 14221 O O . SER F 1 45 ? 141.40000 176.55200 119.07200 1.000 138.42000 45 SER F O 1
ATOM 14229 N N . LYS F 1 46 ? 143.54600 175.90200 119.16200 1.000 131.39000 46 LYS F N 1
ATOM 14230 C CA . LYS F 1 46 ? 143.82200 176.31600 117.79100 1.000 131.39000 46 LYS F CA 1
ATOM 14231 C C . LYS F 1 46 ? 142.81700 175.69200 116.82900 1.000 131.39000 46 LYS F C 1
ATOM 14232 O O . LYS F 1 46 ? 141.98300 176.38400 116.22600 1.000 131.39000 46 LYS F O 1
ATOM 14251 N N . ASP F 1 47 ? 142.86200 174.36300 116.70800 1.000 143.86000 47 ASP F N 1
ATOM 14252 C CA . ASP F 1 47 ? 141.96300 173.66800 115.79800 1.000 143.86000 47 ASP F CA 1
ATOM 14253 C C . ASP F 1 47 ? 140.52000 173.76200 116.26600 1.000 143.86000 47 ASP F C 1
ATOM 14254 O O . ASP F 1 47 ? 139.60500 173.91100 115.44400 1.000 143.86000 47 ASP F O 1
ATOM 14263 N N . ARG F 1 48 ? 140.28600 173.66400 117.57900 1.000 144.57000 48 ARG F N 1
ATOM 14264 C CA . ARG F 1 48 ? 138.91400 173.76000 118.06500 1.000 144.57000 48 ARG F CA 1
ATOM 14265 C C . ARG F 1 48 ? 138.26200 175.05300 117.58700 1.000 144.57000 48 ARG F C 1
ATOM 14266 O O . ARG F 1 48 ? 137.16400 175.04100 117.01700 1.000 144.57000 48 ARG F O 1
ATOM 14287 N N . VAL F 1 49 ? 138.94900 176.17900 117.77900 1.000 144.27000 49 VAL F N 1
ATOM 14288 C CA . VAL F 1 49 ? 138.39800 177.48100 117.43500 1.000 144.27000 49 VAL F CA 1
ATOM 14289 C C . VAL F 1 49 ? 138.31800 177.65100 115.92600 1.000 144.27000 49 VAL F C 1
ATOM 14290 O O . VAL F 1 49 ? 137.37700 178.26500 115.41600 1.000 144.27000 49 VAL F O 1
ATOM 14303 N N . ARG F 1 50 ? 139.30200 177.13900 115.18200 1.000 148.91000 50 ARG F N 1
ATOM 14304 C CA . ARG F 1 50 ? 139.22500 177.25400 113.72700 1.000 148.91000 50 ARG F CA 1
ATOM 14305 C C . ARG F 1 50 ? 137.98100 176.55100 113.19600 1.000 148.91000 50 ARG F C 1
ATOM 14306 O O . ARG F 1 50 ? 137.22900 177.10900 112.38100 1.000 148.91000 50 ARG F O 1
ATOM 14327 N N . SER F 1 51 ? 137.73700 175.32500 113.66100 1.000 155.23000 51 SER F N 1
ATOM 14328 C CA . SER F 1 51 ? 136.55200 174.60200 113.21800 1.000 155.23000 51 SER F CA 1
ATOM 14329 C C . SER F 1 51 ? 135.27900 175.28900 113.69200 1.000 155.23000 51 SER F C 1
ATOM 14330 O O . SER F 1 51 ? 134.29000 175.34700 112.95500 1.000 155.23000 51 SER F O 1
ATOM 14338 N N . ALA F 1 52 ? 135.27800 175.81200 114.92100 1.000 151.86000 52 ALA F N 1
ATOM 14339 C CA . ALA F 1 52 ? 134.10400 176.53000 115.40700 1.000 151.86000 52 ALA F CA 1
ATOM 14340 C C . ALA F 1 52 ? 133.80600 177.74900 114.54200 1.000 151.86000 52 ALA F C 1
ATOM 14341 O O . ALA F 1 52 ? 132.64000 178.04100 114.24700 1.000 151.86000 52 ALA F O 1
ATOM 14348 N N . ILE F 1 53 ? 134.84800 178.47100 114.12000 1.000 149.88000 53 ILE F N 1
ATOM 14349 C CA . ILE F 1 53 ? 134.66900 179.69400 113.34200 1.000 149.88000 53 ILE F CA 1
ATOM 14350 C C . ILE F 1 53 ? 134.34900 179.42200 111.88400 1.000 149.88000 53 ILE F C 1
ATOM 14351 O O . ILE F 1 53 ? 133.81300 180.30500 111.20500 1.000 149.88000 53 ILE F O 1
ATOM 14367 N N . ILE F 1 54 ? 134.64700 178.22300 111.37700 1.000 154.23000 54 ILE F N 1
ATOM 14368 C CA . ILE F 1 54 ? 134.20000 177.85200 110.03800 1.000 154.23000 54 ILE F CA 1
ATOM 14369 C C . ILE F 1 54 ? 132.89900 177.05700 110.06400 1.000 154.23000 54 ILE F C 1
ATOM 14370 O O . ILE F 1 54 ? 132.30700 176.81100 109.00400 1.000 154.23000 54 ILE F O 1
ATOM 14386 N N . ASN F 1 55 ? 132.40800 176.69300 111.24800 1.000 157.53000 55 ASN F N 1
ATOM 14387 C CA . ASN F 1 55 ? 131.11800 176.03500 111.39700 1.000 157.53000 55 ASN F CA 1
ATOM 14388 C C . ASN F 1 55 ? 130.05500 176.95300 111.98400 1.000 157.53000 55 ASN F C 1
ATOM 14389 O O . ASN F 1 55 ? 128.90600 176.52600 112.13900 1.000 157.53000 55 ASN F O 1
ATOM 14400 N N . SER F 1 56 ? 130.40600 178.19500 112.32000 1.000 159.34000 56 SER F N 1
ATOM 14401 C CA . SER F 1 56 ? 129.44900 179.19500 112.77200 1.000 159.34000 56 SER F CA 1
ATOM 14402 C C . SER F 1 56 ? 129.19300 180.25500 111.70600 1.000 159.34000 56 SER F C 1
ATOM 14403 O O . SER F 1 56 ? 128.73000 181.35400 112.02600 1.000 159.34000 56 SER F O 1
ATOM 14411 N N . GLN F 1 57 ? 129.48500 179.94200 110.44400 1.000 162.50000 57 GLN F N 1
ATOM 14412 C CA . GLN F 1 57 ? 129.28900 180.86500 109.32800 1.000 162.50000 57 GLN F CA 1
ATOM 14413 C C . GLN F 1 57 ? 130.06300 182.16300 109.56100 1.000 162.50000 57 GLN F C 1
ATOM 14414 O O . GLN F 1 57 ? 129.50600 183.26300 109.58400 1.000 162.50000 57 GLN F O 1
ATOM 14428 N N . PHE F 1 58 ? 131.37300 182.01100 109.73900 1.000 156.86000 58 PHE F N 1
ATOM 14429 C CA . PHE F 1 58 ? 132.28400 183.12900 109.93300 1.000 156.86000 58 PHE F CA 1
ATOM 14430 C C . PHE F 1 58 ? 133.48500 182.94300 109.01400 1.000 156.86000 58 PHE F C 1
ATOM 14431 O O . PHE F 1 58 ? 133.61800 181.92300 108.33000 1.000 156.86000 58 PHE F O 1
ATOM 14448 N N . GLU F 1 59 ? 134.36800 183.93700 108.99900 1.000 151.91000 59 GLU F N 1
ATOM 14449 C CA . GLU F 1 59 ? 135.57100 183.91600 108.17600 1.000 151.91000 59 GLU F CA 1
ATOM 14450 C C . GLU F 1 59 ? 136.79000 183.72600 109.06600 1.000 151.91000 59 GLU F C 1
ATOM 14451 O O . GLU F 1 59 ? 136.99900 184.49100 110.01300 1.000 151.91000 59 GLU F O 1
ATOM 14463 N N . PHE F 1 60 ? 137.59100 182.70700 108.76100 1.000 144.16000 60 PHE F N 1
ATOM 14464 C CA . PHE F 1 60 ? 138.84200 182.48100 109.47100 1.000 144.16000 60 PHE F CA 1
ATOM 14465 C C . PHE F 1 60 ? 139.97500 183.16600 108.71800 1.000 144.16000 60 PHE F C 1
ATOM 14466 O O . PHE F 1 60 ? 140.21100 182.83500 107.54800 1.000 144.16000 60 PHE F O 1
ATOM 14483 N N . PRO F 1 61 ? 140.69200 184.11300 109.32600 1.000 136.61000 61 PRO F N 1
ATOM 14484 C CA . PRO F 1 61 ? 141.73000 184.83100 108.57800 1.000 136.61000 61 PRO F CA 1
ATOM 14485 C C . PRO F 1 61 ? 142.81700 183.89600 108.07100 1.000 136.61000 61 PRO F C 1
ATOM 14486 O O . PRO F 1 61 ? 143.17300 182.90800 108.71700 1.000 136.61000 61 PRO F O 1
ATOM 14497 N N . CYS F 1 62 ? 143.34300 184.22300 106.89100 1.000 134.99000 62 CYS F N 1
ATOM 14498 C CA . CYS F 1 62 ? 144.48400 183.52800 106.31500 1.000 134.99000 62 CYS F CA 1
ATOM 14499 C C . CYS F 1 62 ? 145.80800 184.17900 106.69800 1.000 134.99000 62 CYS F C 1
ATOM 14500 O O . CYS F 1 62 ? 146.81600 183.96700 106.01300 1.000 134.99000 62 CYS F O 1
ATOM 14508 N N . ARG F 1 63 ? 145.82300 184.96000 107.77200 1.000 129.09000 63 ARG F N 1
ATOM 14509 C CA . ARG F 1 63 ? 146.99800 185.69900 108.20600 1.000 129.09000 63 ARG F CA 1
ATOM 14510 C C . ARG F 1 63 ? 147.71200 184.94500 109.32400 1.000 129.09000 63 ARG F C 1
ATOM 14511 O O . ARG F 1 63 ? 147.20900 183.96000 109.86900 1.000 129.09000 63 ARG F O 1
ATOM 14532 N N . LYS F 1 64 ? 148.90400 185.42900 109.66700 1.000 120.12000 64 LYS F N 1
ATOM 14533 C CA . LYS F 1 64 ? 149.68100 184.82900 110.74200 1.000 120.12000 64 LYS F CA 1
ATOM 14534 C C . LYS F 1 64 ? 149.09100 185.20800 112.09300 1.000 120.12000 64 LYS F C 1
ATOM 14535 O O . LYS F 1 64 ? 149.47900 186.22000 112.68500 1.000 120.12000 64 LYS F O 1
ATOM 14554 N N . ILE F 1 65 ? 148.15300 184.40100 112.58700 1.000 120.37000 65 ILE F N 1
ATOM 14555 C CA . ILE F 1 65 ? 147.51200 184.69500 113.86100 1.000 120.37000 65 ILE F CA 1
ATOM 14556 C C . ILE F 1 65 ? 148.51900 184.51700 114.98900 1.000 120.37000 65 ILE F C 1
ATOM 14557 O O . ILE F 1 65 ? 149.31100 183.56600 114.99700 1.000 120.37000 65 ILE F O 1
ATOM 14573 N N . THR F 1 66 ? 148.49000 185.43700 115.95000 1.000 109.12000 66 THR F N 1
ATOM 14574 C CA . THR F 1 66 ? 149.37300 185.38900 117.11600 1.000 109.12000 66 THR F CA 1
ATOM 14575 C C . THR F 1 66 ? 148.50800 185.64700 118.34400 1.000 109.12000 66 THR F C 1
ATOM 14576 O O . THR F 1 66 ? 148.21000 186.80000 118.66800 1.000 109.12000 66 THR F O 1
ATOM 14587 N N . VAL F 1 67 ? 148.11000 184.57700 119.02100 1.000 112.58000 67 VAL F N 1
ATOM 14588 C CA . VAL F 1 67 ? 147.20200 184.65500 120.15900 1.000 112.58000 67 VAL F CA 1
ATOM 14589 C C . VAL F 1 67 ? 148.05200 184.61200 121.42100 1.000 112.58000 67 VAL F C 1
ATOM 14590 O O . VAL F 1 67 ? 148.52300 183.55100 121.83500 1.000 112.58000 67 VAL F O 1
ATOM 14603 N N . ASN F 1 68 ? 148.24700 185.77200 122.03700 1.000 105.72000 68 ASN F N 1
ATOM 14604 C CA . ASN F 1 68 ? 148.93300 185.87700 123.31700 1.000 105.72000 68 ASN F CA 1
ATOM 14605 C C . ASN F 1 68 ? 147.89800 186.08400 124.41100 1.000 105.72000 68 ASN F C 1
ATOM 14606 O O . ASN F 1 68 ? 147.02200 186.94700 124.28700 1.000 105.72000 68 ASN F O 1
ATOM 14617 N N . LEU F 1 69 ? 148.00300 185.29600 125.47700 1.000 116.37000 69 LEU F N 1
ATOM 14618 C CA . LEU F 1 69 ? 147.08900 185.37500 126.61500 1.000 116.37000 69 LEU F CA 1
ATOM 14619 C C . LEU F 1 69 ? 147.92700 185.38300 127.88800 1.000 116.37000 69 LEU F C 1
ATOM 14620 O O . LEU F 1 69 ? 148.34900 184.33000 128.37300 1.000 116.37000 69 LEU F O 1
ATOM 14636 N N . GLY F 1 70 ? 148.16500 186.57800 128.42300 1.000 116.78000 70 GLY F N 1
ATOM 14637 C CA . GLY F 1 70 ? 148.97200 186.74100 129.60600 1.000 116.78000 70 GLY F CA 1
ATOM 14638 C C . GLY F 1 70 ? 148.12900 187.01400 130.83400 1.000 116.78000 70 GLY F C 1
ATOM 14639 O O . GLY F 1 70 ? 146.89700 186.95900 130.78400 1.000 116.78000 70 GLY F O 1
ATOM 14643 N N . PRO F 1 71 ? 148.77200 187.32100 131.97200 1.000 117.29000 71 PRO F N 1
ATOM 14644 C CA . PRO F 1 71 ? 150.22000 187.48100 132.20800 1.000 117.29000 71 PRO F CA 1
ATOM 14645 C C . PRO F 1 71 ? 151.04300 186.29400 131.72700 1.000 117.29000 71 PRO F C 1
ATOM 14646 O O . PRO F 1 71 ? 150.67100 185.14400 131.93600 1.000 117.29000 71 PRO F O 1
ATOM 14657 N N . ALA F 1 72 ? 152.17800 186.55800 131.07600 1.000 108.08000 72 ALA F N 1
ATOM 14658 C CA . ALA F 1 72 ? 152.92600 185.48600 130.42900 1.000 108.08000 72 ALA F CA 1
ATOM 14659 C C . ALA F 1 72 ? 153.36100 184.42500 131.43100 1.000 108.08000 72 ALA F C 1
ATOM 14660 O O . ALA F 1 72 ? 153.25600 183.22500 131.15800 1.000 108.08000 72 ALA F O 1
ATOM 14667 N N . ASN F 1 73 ? 153.84200 184.84400 132.59800 1.000 108.07000 73 ASN F N 1
ATOM 14668 C CA . ASN F 1 73 ? 154.37600 183.90300 133.57400 1.000 108.07000 73 ASN F CA 1
ATOM 14669 C C . ASN F 1 73 ? 153.29800 183.10200 134.29300 1.000 108.07000 73 ASN F C 1
ATOM 14670 O O . ASN F 1 73 ? 153.63100 182.32500 135.19400 1.000 108.07000 73 ASN F O 1
ATOM 14681 N N . LEU F 1 74 ? 152.02900 183.26200 133.92700 1.000 120.10000 74 LEU F N 1
ATOM 14682 C CA . LEU F 1 74 ? 150.95600 182.51100 134.56300 1.000 120.10000 74 LEU F CA 1
ATOM 14683 C C . LEU F 1 74 ? 150.69000 181.23500 133.77400 1.000 120.10000 74 LEU F C 1
ATOM 14684 O O . LEU F 1 74 ? 150.31700 181.31800 132.59700 1.000 120.10000 74 LEU F O 1
ATOM 14700 N N . PRO F 1 75 ? 150.85600 180.04500 134.36700 1.000 117.36000 75 PRO F N 1
ATOM 14701 C CA . PRO F 1 75 ? 150.63300 178.81200 133.60000 1.000 117.36000 75 PRO F CA 1
ATOM 14702 C C . PRO F 1 75 ? 149.16000 178.53300 133.34900 1.000 117.36000 75 PRO F C 1
ATOM 14703 O O . PRO F 1 75 ? 148.51700 177.81400 134.12000 1.000 117.36000 75 PRO F O 1
ATOM 14714 N N . LYS F 1 76 ? 148.61300 179.11000 132.28200 1.000 123.25000 76 LYS F N 1
ATOM 14715 C CA . LYS F 1 76 ? 147.23700 178.82100 131.90200 1.000 123.25000 76 LYS F CA 1
ATOM 14716 C C . LYS F 1 76 ? 147.03200 177.31500 131.82400 1.000 123.25000 76 LYS F C 1
ATOM 14717 O O . LYS F 1 76 ? 147.82600 176.60100 131.20700 1.000 123.25000 76 LYS F O 1
ATOM 14736 N N . THR F 1 77 ? 145.97100 176.83400 132.47100 1.000 137.88000 77 THR F N 1
ATOM 14737 C CA . THR F 1 77 ? 145.71700 175.40200 132.57600 1.000 137.88000 77 THR F CA 1
ATOM 14738 C C . THR F 1 77 ? 144.29700 174.98600 132.22100 1.000 137.88000 77 THR F C 1
ATOM 14739 O O . THR F 1 77 ? 144.09800 173.82200 131.85500 1.000 137.88000 77 THR F O 1
ATOM 14750 N N . GLY F 1 78 ? 143.31600 175.87500 132.31100 1.000 142.39000 78 GLY F N 1
ATOM 14751 C CA . GLY F 1 78 ? 141.94800 175.50700 132.02700 1.000 142.39000 78 GLY F CA 1
ATOM 14752 C C . GLY F 1 78 ? 141.75000 175.14500 130.56500 1.000 142.39000 78 GLY F C 1
ATOM 14753 O O . GLY F 1 78 ? 142.68900 174.99200 129.78400 1.000 142.39000 78 GLY F O 1
ATOM 14757 N N . SER F 1 79 ? 140.47500 174.99900 130.20100 1.000 146.09000 79 SER F N 1
ATOM 14758 C CA . SER F 1 79 ? 140.09400 174.68900 128.83200 1.000 146.09000 79 SER F CA 1
ATOM 14759 C C . SER F 1 79 ? 139.02000 175.61800 128.28300 1.000 146.09000 79 SER F C 1
ATOM 14760 O O . SER F 1 79 ? 138.63300 175.46600 127.12000 1.000 146.09000 79 SER F O 1
ATOM 14768 N N . GLY F 1 80 ? 138.53000 176.56900 129.07600 1.000 148.11000 80 GLY F N 1
ATOM 14769 C CA . GLY F 1 80 ? 137.50700 177.48400 128.61200 1.000 148.11000 80 GLY F CA 1
ATOM 14770 C C . GLY F 1 80 ? 138.07300 178.69300 127.89700 1.000 148.11000 80 GLY F C 1
ATOM 14771 O O . GLY F 1 80 ? 137.45100 179.75900 127.87500 1.000 148.11000 80 GLY F O 1
ATOM 14775 N N . PHE F 1 81 ? 139.25600 178.54000 127.30900 1.000 137.05000 81 PHE F N 1
ATOM 14776 C CA . PHE F 1 81 ? 139.90600 179.61200 126.57000 1.000 137.05000 81 PHE F CA 1
ATOM 14777 C C . PHE F 1 81 ? 139.52000 179.63600 125.09800 1.000 137.05000 81 PHE F C 1
ATOM 14778 O O . PHE F 1 81 ? 139.97500 180.52200 124.36800 1.000 137.05000 81 PHE F O 1
ATOM 14795 N N . ASP F 1 82 ? 138.68800 178.69700 124.64700 1.000 147.33000 82 ASP F N 1
ATOM 14796 C CA . ASP F 1 82 ? 138.29500 178.67500 123.24300 1.000 147.33000 82 ASP F CA 1
ATOM 14797 C C . ASP F 1 82 ? 137.39300 179.85700 122.90200 1.000 147.33000 82 ASP F C 1
ATOM 14798 O O . ASP F 1 82 ? 137.57400 180.50700 121.86600 1.000 147.33000 82 ASP F O 1
ATOM 14807 N N . LEU F 1 83 ? 136.40600 180.14700 123.75800 1.000 148.58000 83 LEU F N 1
ATOM 14808 C CA . LEU F 1 83 ? 135.48800 181.24600 123.45900 1.000 148.58000 83 LEU F CA 1
ATOM 14809 C C . LEU F 1 83 ? 136.19600 182.59300 123.43000 1.000 148.58000 83 LEU F C 1
ATOM 14810 O O . LEU F 1 83 ? 136.00100 183.35000 122.46100 1.000 148.58000 83 LEU F O 1
ATOM 14826 N N . PRO F 1 84 ? 136.98800 182.97600 124.43700 1.000 139.28000 84 PRO F N 1
ATOM 14827 C CA . PRO F 1 84 ? 137.69500 184.26300 124.34100 1.000 139.28000 84 PRO F CA 1
ATOM 14828 C C . PRO F 1 84 ? 138.63000 184.33800 123.15000 1.000 139.28000 84 PRO F C 1
ATOM 14829 O O . PRO F 1 84 ? 138.72800 185.39100 122.50800 1.000 139.28000 84 PRO F O 1
ATOM 14840 N N . ILE F 1 85 ? 139.31900 183.24100 122.82800 1.000 131.44000 85 ILE F N 1
ATOM 14841 C CA . ILE F 1 85 ? 140.23600 183.25100 121.69300 1.000 131.44000 85 ILE F CA 1
ATOM 14842 C C . ILE F 1 85 ? 139.47000 183.46500 120.39600 1.000 131.44000 85 ILE F C 1
ATOM 14843 O O . ILE F 1 85 ? 139.87800 184.25800 119.54000 1.000 131.44000 85 ILE F O 1
ATOM 14859 N N . ALA F 1 86 ? 138.35000 182.75900 120.22500 1.000 143.83000 86 ALA F N 1
ATOM 14860 C CA . ALA F 1 86 ? 137.55200 182.92600 119.01700 1.000 143.83000 86 ALA F CA 1
ATOM 14861 C C . ALA F 1 86 ? 137.00700 184.34300 118.91300 1.000 143.83000 86 ALA F C 1
ATOM 14862 O O . ALA F 1 86 ? 137.02300 184.94700 117.83200 1.000 143.83000 86 ALA F O 1
ATOM 14869 N N . LEU F 1 87 ? 136.51800 184.89200 120.02600 1.000 145.63000 87 LEU F N 1
ATOM 14870 C CA . LEU F 1 87 ? 135.99000 186.25100 119.99800 1.000 145.63000 87 LEU F CA 1
ATOM 14871 C C . LEU F 1 87 ? 137.07900 187.25600 119.65200 1.000 145.63000 87 LEU F C 1
ATOM 14872 O O . LEU F 1 87 ? 136.85100 188.18300 118.86600 1.000 145.63000 87 LEU F O 1
ATOM 14888 N N . GLY F 1 88 ? 138.27200 187.09100 120.22600 1.000 133.22000 88 GLY F N 1
ATOM 14889 C CA . GLY F 1 88 ? 139.36700 187.98600 119.89700 1.000 133.22000 88 GLY F CA 1
ATOM 14890 C C . GLY F 1 88 ? 139.79200 187.86900 118.44700 1.000 133.22000 88 GLY F C 1
ATOM 14891 O O . GLY F 1 88 ? 140.10300 188.87200 117.80000 1.000 133.22000 88 GLY F O 1
ATOM 14895 N N . ILE F 1 89 ? 139.81400 186.64500 117.91800 1.000 132.07000 89 ILE F N 1
ATOM 14896 C CA . ILE F 1 89 ? 140.16600 186.45100 116.51600 1.000 132.07000 89 ILE F CA 1
ATOM 14897 C C . ILE F 1 89 ? 139.15500 187.14800 115.62000 1.000 132.07000 89 ILE F C 1
ATOM 14898 O O . ILE F 1 89 ? 139.52000 187.82200 114.64900 1.000 132.07000 89 ILE F O 1
ATOM 14914 N N . LEU F 1 90 ? 137.86600 187.00100 115.93000 1.000 145.25000 90 LEU F N 1
ATOM 14915 C CA . LEU F 1 90 ? 136.83600 187.66500 115.13800 1.000 145.25000 90 LEU F CA 1
ATOM 14916 C C . LEU F 1 90 ? 136.97200 189.18000 115.22500 1.000 145.25000 90 LEU F C 1
ATOM 14917 O O . LEU F 1 90 ? 136.88000 189.88400 114.21300 1.000 145.25000 90 LEU F O 1
ATOM 14933 N N . ALA F 1 91 ? 137.19800 189.70300 116.43300 1.000 139.98000 91 ALA F N 1
ATOM 14934 C CA . ALA F 1 91 ? 137.31300 191.14700 116.60400 1.000 139.98000 91 ALA F CA 1
ATOM 14935 C C . ALA F 1 91 ? 138.51000 191.69800 115.84200 1.000 139.98000 91 ALA F C 1
ATOM 14936 O O . ALA F 1 91 ? 138.41000 192.74100 115.18400 1.000 139.98000 91 ALA F O 1
ATOM 14943 N N . ALA F 1 92 ? 139.65200 191.01300 115.91600 1.000 127.55000 92 ALA F N 1
ATOM 14944 C CA . ALA F 1 92 ? 140.82200 191.44100 115.16000 1.000 127.55000 92 ALA F CA 1
ATOM 14945 C C . ALA F 1 92 ? 140.58800 191.35300 113.66100 1.000 127.55000 92 ALA F C 1
ATOM 14946 O O . ALA F 1 92 ? 141.32200 191.98200 112.89100 1.000 127.55000 92 ALA F O 1
ATOM 14953 N N . SER F 1 93 ? 139.59200 190.58300 113.23300 1.000 139.26000 93 SER F N 1
ATOM 14954 C CA . SER F 1 93 ? 139.21600 190.48100 111.83200 1.000 139.26000 93 SER F CA 1
ATOM 14955 C C . SER F 1 93 ? 138.13500 191.47900 111.44200 1.000 139.26000 93 SER F C 1
ATOM 14956 O O . SER F 1 93 ? 137.66400 191.44800 110.30000 1.000 139.26000 93 SER F O 1
ATOM 14964 N N . GLU F 1 94 ? 137.73100 192.35800 112.36000 1.000 146.00000 94 GLU F N 1
ATOM 14965 C CA . GLU F 1 94 ? 136.68900 193.35300 112.10400 1.000 146.00000 94 GLU F CA 1
ATOM 14966 C C . GLU F 1 94 ? 135.37200 192.70000 111.69200 1.000 146.00000 94 GLU F C 1
ATOM 14967 O O . GLU F 1 94 ? 134.62400 193.24300 110.87600 1.000 146.00000 94 GLU F O 1
ATOM 14979 N N . GLN F 1 95 ? 135.07900 191.52900 112.25600 1.000 148.78000 95 GLN F N 1
ATOM 14980 C CA . GLN F 1 95 ? 133.77500 190.89200 112.10900 1.000 148.78000 95 GLN F CA 1
ATOM 14981 C C . GLN F 1 95 ? 132.86300 191.16900 113.29400 1.000 148.78000 95 GLN F C 1
ATOM 14982 O O . GLN F 1 95 ? 131.65700 191.35900 113.11300 1.000 148.78000 95 GLN F O 1
ATOM 14996 N N . ILE F 1 96 ? 133.41600 191.19300 114.49900 1.000 153.13000 96 ILE F N 1
ATOM 14997 C CA . ILE F 1 96 ? 132.70800 191.58000 115.71400 1.000 153.13000 96 ILE F CA 1
ATOM 14998 C C . ILE F 1 96 ? 133.22700 192.95400 116.12400 1.000 153.13000 96 ILE F C 1
ATOM 14999 O O . ILE F 1 96 ? 134.42900 193.09700 116.38300 1.000 153.13000 96 ILE F O 1
ATOM 15015 N N . PRO F 1 97 ? 132.38500 193.98500 116.18500 1.000 156.42000 97 PRO F N 1
ATOM 15016 C CA . PRO F 1 97 ? 132.87300 195.29400 116.63400 1.000 156.42000 97 PRO F CA 1
ATOM 15017 C C . PRO F 1 97 ? 133.55300 195.18700 117.99000 1.000 156.42000 97 PRO F C 1
ATOM 15018 O O . PRO F 1 97 ? 133.02200 194.58700 118.92800 1.000 156.42000 97 PRO F O 1
ATOM 15029 N N . LEU F 1 98 ? 134.73900 195.78300 118.09200 1.000 154.33000 98 LEU F N 1
ATOM 15030 C CA . LEU F 1 98 ? 135.56800 195.64900 119.28200 1.000 154.33000 98 LEU F CA 1
ATOM 15031 C C . LEU F 1 98 ? 135.11200 196.53900 120.43000 1.000 154.33000 98 LEU F C 1
ATOM 15032 O O . LEU F 1 98 ? 135.67600 196.44400 121.52500 1.000 154.33000 98 LEU F O 1
ATOM 15048 N N . THR F 1 99 ? 134.11600 197.39300 120.21400 1.000 157.03000 99 THR F N 1
ATOM 15049 C CA . THR F 1 99 ? 133.58600 198.23800 121.27600 1.000 157.03000 99 THR F CA 1
ATOM 15050 C C . THR F 1 99 ? 132.63900 197.49000 122.20300 1.000 157.03000 99 THR F C 1
ATOM 15051 O O . THR F 1 99 ? 132.16200 198.07800 123.18000 1.000 157.03000 99 THR F O 1
ATOM 15062 N N . ASN F 1 100 ? 132.35700 196.21600 121.92700 1.000 158.33000 100 ASN F N 1
ATOM 15063 C CA . ASN F 1 100 ? 131.42300 195.43600 122.72600 1.000 158.33000 100 ASN F CA 1
ATOM 15064 C C . ASN F 1 100 ? 132.10800 194.54900 123.75700 1.000 158.33000 100 ASN F C 1
ATOM 15065 O O . ASN F 1 100 ? 131.47100 194.17800 124.74800 1.000 158.33000 100 ASN F O 1
ATOM 15076 N N . LEU F 1 101 ? 133.37900 194.20500 123.55500 1.000 153.37000 101 LEU F N 1
ATOM 15077 C CA . LEU F 1 101 ? 134.12400 193.37500 124.49100 1.000 153.37000 101 LEU F CA 1
ATOM 15078 C C . LEU F 1 101 ? 134.75700 194.18900 125.61300 1.000 153.37000 101 LEU F C 1
ATOM 15079 O O . LEU F 1 101 ? 135.68700 193.70600 126.27000 1.000 153.37000 101 LEU F O 1
ATOM 15095 N N . ALA F 1 102 ? 134.27700 195.41100 125.84600 1.000 157.64000 102 ALA F N 1
ATOM 15096 C CA . ALA F 1 102 ? 134.89500 196.26900 126.85100 1.000 157.64000 102 ALA F CA 1
ATOM 15097 C C . ALA F 1 102 ? 134.69300 195.71900 128.25800 1.000 157.64000 102 ALA F C 1
ATOM 15098 O O . ALA F 1 102 ? 135.63400 195.69900 129.06100 1.000 157.64000 102 ALA F O 1
ATOM 15105 N N . ASN F 1 103 ? 133.47900 195.26900 128.57700 1.000 160.50000 103 ASN F N 1
ATOM 15106 C CA . ASN F 1 103 ? 133.12800 194.86500 129.93500 1.000 160.50000 103 ASN F CA 1
ATOM 15107 C C . ASN F 1 103 ? 132.55400 193.45400 129.97300 1.000 160.50000 103 ASN F C 1
ATOM 15108 O O . ASN F 1 103 ? 131.69300 193.15300 130.80400 1.000 160.50000 103 ASN F O 1
ATOM 15119 N N . HIS F 1 104 ? 133.01300 192.57700 129.08400 1.000 160.90000 104 HIS F N 1
ATOM 15120 C CA . HIS F 1 104 ? 132.52100 191.20800 129.00600 1.000 160.90000 104 HIS F CA 1
ATOM 15121 C C . HIS F 1 104 ? 133.65600 190.22900 129.26400 1.000 160.90000 104 HIS F C 1
ATOM 15122 O O . HIS F 1 104 ? 134.70100 190.29400 128.61000 1.000 160.90000 104 HIS F O 1
ATOM 15136 N N . GLU F 1 105 ? 133.44400 189.32400 130.21700 1.000 159.06000 105 GLU F N 1
ATOM 15137 C CA . GLU F 1 105 ? 134.35300 188.21900 130.49100 1.000 159.06000 105 GLU F CA 1
ATOM 15138 C C . GLU F 1 105 ? 133.70600 186.92900 130.00600 1.000 159.06000 105 GLU F C 1
ATOM 15139 O O . GLU F 1 105 ? 132.56100 186.63400 130.36100 1.000 159.06000 105 GLU F O 1
ATOM 15151 N N . PHE F 1 106 ? 134.43800 186.16600 129.19900 1.000 151.74000 106 PHE F N 1
ATOM 15152 C CA . PHE F 1 106 ? 133.89900 184.99800 128.52000 1.000 151.74000 106 PHE F CA 1
ATOM 15153 C C . PHE F 1 106 ? 134.53100 183.72500 129.06600 1.000 151.74000 106 PHE F C 1
ATOM 15154 O O . PHE F 1 106 ? 135.72500 183.69600 129.38100 1.000 151.74000 106 PHE F O 1
ATOM 15171 N N . ILE F 1 107 ? 133.72000 182.67400 129.17700 1.000 158.63000 107 ILE F N 1
ATOM 15172 C CA . ILE F 1 107 ? 134.17800 181.37200 129.64300 1.000 158.63000 107 ILE F CA 1
ATOM 15173 C C . ILE F 1 107 ? 133.37100 180.30400 128.92000 1.000 158.63000 107 ILE F C 1
ATOM 15174 O O . ILE F 1 107 ? 132.23500 180.54000 128.50100 1.000 158.63000 107 ILE F O 1
ATOM 15190 N N . GLY F 1 108 ? 133.96800 179.12500 128.76900 1.000 158.67000 108 GLY F N 1
ATOM 15191 C CA . GLY F 1 108 ? 133.26400 178.00100 128.14900 1.000 158.67000 108 GLY F CA 1
ATOM 15192 C C . GLY F 1 108 ? 133.93100 177.57800 126.85500 1.000 158.67000 108 GLY F C 1
ATOM 15193 O O . GLY F 1 108 ? 134.18500 178.38100 125.95800 1.000 158.67000 108 GLY F O 1
ATOM 15197 N N . GLU F 1 109 ? 134.21700 176.28200 126.76100 1.000 157.95000 109 GLU F N 1
ATOM 15198 C CA . GLU F 1 109 ? 134.83900 175.73500 125.56700 1.000 157.95000 109 GLU F CA 1
ATOM 15199 C C . GLU F 1 109 ? 133.83500 175.69500 124.41600 1.000 157.95000 109 GLU F C 1
ATOM 15200 O O . GLU F 1 109 ? 132.62900 175.88300 124.59400 1.000 157.95000 109 GLU F O 1
ATOM 15212 N N . LEU F 1 110 ? 134.35400 175.44300 123.21700 1.000 153.52000 110 LEU F N 1
ATOM 15213 C CA . LEU F 1 110 ? 133.55500 175.36900 122.00100 1.000 153.52000 110 LEU F CA 1
ATOM 15214 C C . LEU F 1 110 ? 133.62500 173.96200 121.43000 1.000 153.52000 110 LEU F C 1
ATOM 15215 O O . LEU F 1 110 ? 134.71500 173.40100 121.28000 1.000 153.52000 110 LEU F O 1
ATOM 15231 N N . ALA F 1 111 ? 132.46300 173.39600 121.11600 1.000 160.91000 111 ALA F N 1
ATOM 15232 C CA . ALA F 1 111 ? 132.41600 172.12700 120.41300 1.000 160.91000 111 ALA F CA 1
ATOM 15233 C C . ALA F 1 111 ? 132.84300 172.32100 118.96000 1.000 160.91000 111 ALA F C 1
ATOM 15234 O O . ALA F 1 111 ? 132.98000 173.44200 118.46400 1.000 160.91000 111 ALA F O 1
ATOM 15241 N N . LEU F 1 112 ? 133.05900 171.19900 118.26900 1.000 160.38000 112 LEU F N 1
ATOM 15242 C CA . LEU F 1 112 ? 133.55500 171.26700 116.90100 1.000 160.38000 112 LEU F CA 1
ATOM 15243 C C . LEU F 1 112 ? 132.58800 171.99500 115.97800 1.000 160.38000 112 LEU F C 1
ATOM 15244 O O . LEU F 1 112 ? 133.02700 172.63300 115.01500 1.000 160.38000 112 LEU F O 1
ATOM 15260 N N . SER F 1 113 ? 131.28600 171.91900 116.25100 1.000 163.32000 113 SER F N 1
ATOM 15261 C CA . SER F 1 113 ? 130.28500 172.54600 115.40000 1.000 163.32000 113 SER F CA 1
ATOM 15262 C C . SER F 1 113 ? 129.99400 173.99000 115.77700 1.000 163.32000 113 SER F C 1
ATOM 15263 O O . SER F 1 113 ? 129.49700 174.74300 114.93200 1.000 163.32000 113 SER F O 1
ATOM 15271 N N . GLY F 1 114 ? 130.28200 174.39200 117.01100 1.000 161.49000 114 GLY F N 1
ATOM 15272 C CA . GLY F 1 114 ? 130.02700 175.75500 117.42800 1.000 161.49000 114 GLY F CA 1
ATOM 15273 C C . GLY F 1 114 ? 129.33200 175.85500 118.76900 1.000 161.49000 114 GLY F C 1
ATOM 15274 O O . GLY F 1 114 ? 129.30900 176.92900 119.37900 1.000 161.49000 114 GLY F O 1
ATOM 15278 N N . GLU F 1 115 ? 128.75900 174.74900 119.24000 1.000 163.90000 115 GLU F N 1
ATOM 15279 C CA . GLU F 1 115 ? 128.00800 174.76900 120.49000 1.000 163.90000 115 GLU F CA 1
ATOM 15280 C C . GLU F 1 115 ? 128.95400 174.86900 121.67700 1.000 163.90000 115 GLU F C 1
ATOM 15281 O O . GLU F 1 115 ? 129.96600 174.16700 121.74700 1.000 163.90000 115 GLU F O 1
ATOM 15293 N N . LEU F 1 116 ? 128.61500 175.74700 122.61500 1.000 160.90000 116 LEU F N 1
ATOM 15294 C CA . LEU F 1 116 ? 129.40400 175.88400 123.82800 1.000 160.90000 116 LEU F CA 1
ATOM 15295 C C . LEU F 1 116 ? 129.21100 174.66600 124.72300 1.000 160.90000 116 LEU F C 1
ATOM 15296 O O . LEU F 1 116 ? 128.19000 173.97600 124.66200 1.000 160.90000 116 LEU F O 1
ATOM 15312 N N . ARG F 1 117 ? 130.20800 174.40300 125.56400 1.000 161.57000 117 ARG F N 1
ATOM 15313 C CA . ARG F 1 117 ? 130.18400 173.27300 126.48000 1.000 161.57000 117 ARG F CA 1
ATOM 15314 C C . ARG F 1 117 ? 130.53200 173.75500 127.88200 1.000 161.57000 117 ARG F C 1
ATOM 15315 O O . ARG F 1 117 ? 130.99100 174.88300 128.08200 1.000 161.57000 117 ARG F O 1
ATOM 15336 N N . GLY F 1 118 ? 130.30900 172.88000 128.86000 1.000 164.94000 118 GLY F N 1
ATOM 15337 C CA . GLY F 1 118 ? 130.48100 173.24000 130.25500 1.000 164.94000 118 GLY F CA 1
ATOM 15338 C C . GLY F 1 118 ? 131.87000 172.91400 130.76400 1.000 164.94000 118 GLY F C 1
ATOM 15339 O O . GLY F 1 118 ? 132.35300 171.78900 130.60800 1.000 164.94000 118 GLY F O 1
ATOM 15343 N N . VAL F 1 119 ? 132.51000 173.90600 131.37300 1.000 163.44000 119 VAL F N 1
ATOM 15344 C CA . VAL F 1 119 ? 133.80600 173.73500 132.00600 1.000 163.44000 119 VAL F CA 1
ATOM 15345 C C . VAL F 1 119 ? 133.58900 173.56200 133.50300 1.000 163.44000 119 VAL F C 1
ATOM 15346 O O . VAL F 1 119 ? 132.56600 173.96400 134.06400 1.000 163.44000 119 VAL F O 1
ATOM 15359 N N . SER F 1 120 ? 134.56700 172.95200 134.16400 1.000 167.99000 120 SER F N 1
ATOM 15360 C CA . SER F 1 120 ? 134.49100 172.69600 135.59300 1.000 167.99000 120 SER F CA 1
ATOM 15361 C C . SER F 1 120 ? 135.00000 173.89800 136.38500 1.000 167.99000 120 SER F C 1
ATOM 15362 O O . SER F 1 120 ? 135.68100 174.78000 135.85700 1.000 167.99000 120 SER F O 1
ATOM 15370 N N . ALA F 1 121 ? 134.65800 173.91700 137.67100 1.000 170.74000 121 ALA F N 1
ATOM 15371 C CA . ALA F 1 121 ? 135.10000 174.95900 138.59500 1.000 170.74000 121 ALA F CA 1
ATOM 15372 C C . ALA F 1 121 ? 134.74900 176.34900 138.05800 1.000 170.74000 121 ALA F C 1
ATOM 15373 O O . ALA F 1 121 ? 135.60800 177.18000 137.76500 1.000 170.74000 121 ALA F O 1
ATOM 15380 N N . ILE F 1 122 ? 133.44200 176.57400 137.93800 1.000 172.34000 122 ILE F N 1
ATOM 15381 C CA . ILE F 1 122 ? 132.94700 177.83700 137.40500 1.000 172.34000 122 ILE F CA 1
ATOM 15382 C C . ILE F 1 122 ? 132.64700 178.84500 138.51400 1.000 172.34000 122 ILE F C 1
ATOM 15383 O O . ILE F 1 122 ? 132.72800 180.05500 138.28300 1.000 172.34000 122 ILE F O 1
ATOM 15399 N N . ILE F 1 123 ? 132.31500 178.37400 139.71800 1.000 181.23000 123 ILE F N 1
ATOM 15400 C CA . ILE F 1 123 ? 131.87500 179.28500 140.77400 1.000 181.23000 123 ILE F CA 1
ATOM 15401 C C . ILE F 1 123 ? 132.91700 180.35800 141.06700 1.000 181.23000 123 ILE F C 1
ATOM 15402 O O . ILE F 1 123 ? 132.54000 181.53400 141.19500 1.000 181.23000 123 ILE F O 1
ATOM 15418 N N . PRO F 1 124 ? 134.20800 180.04100 141.21300 1.000 177.91000 124 PRO F N 1
ATOM 15419 C CA . PRO F 1 124 ? 135.18600 181.11100 141.47000 1.000 177.91000 124 PRO F CA 1
ATOM 15420 C C . PRO F 1 124 ? 135.20700 182.17300 140.38500 1.000 177.91000 124 PRO F C 1
ATOM 15421 O O . PRO F 1 124 ? 135.38800 183.36200 140.68300 1.000 177.91000 124 PRO F O 1
ATOM 15432 N N . ALA F 1 125 ? 135.02900 181.77300 139.12400 1.000 170.32000 125 ALA F N 1
ATOM 15433 C CA . ALA F 1 125 ? 134.94600 182.75500 138.05000 1.000 170.32000 125 ALA F CA 1
ATOM 15434 C C . ALA F 1 125 ? 133.74000 183.66400 138.24000 1.000 170.32000 125 ALA F C 1
ATOM 15435 O O . ALA F 1 125 ? 133.82500 184.87700 138.01300 1.000 170.32000 125 ALA F O 1
ATOM 15442 N N . VAL F 1 126 ? 132.60800 183.09300 138.65500 1.000 176.14000 126 VAL F N 1
ATOM 15443 C CA . VAL F 1 126 ? 131.43000 183.90600 138.94000 1.000 176.14000 126 VAL F CA 1
ATOM 15444 C C . VAL F 1 126 ? 131.73300 184.89700 140.05400 1.000 176.14000 126 VAL F C 1
ATOM 15445 O O . VAL F 1 126 ? 131.37800 186.07900 139.97000 1.000 176.14000 126 VAL F O 1
ATOM 15458 N N . LEU F 1 127 ? 132.39900 184.43400 141.11400 1.000 180.94000 127 LEU F N 1
ATOM 15459 C CA . LEU F 1 127 ? 132.70200 185.31300 142.23700 1.000 180.94000 127 LEU F CA 1
ATOM 15460 C C . LEU F 1 127 ? 133.60300 186.46300 141.80100 1.000 180.94000 127 LEU F C 1
ATOM 15461 O O . LEU F 1 127 ? 133.37300 187.62000 142.17000 1.000 180.94000 127 LEU F O 1
ATOM 15477 N N . ALA F 1 128 ? 134.62800 186.16700 141.00000 1.000 172.23000 128 ALA F N 1
ATOM 15478 C CA . ALA F 1 128 ? 135.54000 187.21700 140.55100 1.000 172.23000 128 ALA F CA 1
ATOM 15479 C C . ALA F 1 128 ? 134.83200 188.20800 139.63100 1.000 172.23000 128 ALA F C 1
ATOM 15480 O O . ALA F 1 128 ? 134.95000 189.43000 139.80000 1.000 172.23000 128 ALA F O 1
ATOM 15487 N N . ALA F 1 129 ? 134.08500 187.69900 138.64700 1.000 171.96000 129 ALA F N 1
ATOM 15488 C CA . ALA F 1 129 ? 133.36400 188.59200 137.75000 1.000 171.96000 129 ALA F CA 1
ATOM 15489 C C . ALA F 1 129 ? 132.36200 189.44200 138.51400 1.000 171.96000 129 ALA F C 1
ATOM 15490 O O . ALA F 1 129 ? 132.08700 190.58300 138.12100 1.000 171.96000 129 ALA F O 1
ATOM 15497 N N . HIS F 1 130 ? 131.80500 188.90900 139.60100 1.000 177.07000 130 HIS F N 1
ATOM 15498 C CA . HIS F 1 130 ? 130.98300 189.72700 140.48100 1.000 177.07000 130 HIS F CA 1
ATOM 15499 C C . HIS F 1 130 ? 131.81800 190.80800 141.15200 1.000 177.07000 130 HIS F C 1
ATOM 15500 O O . HIS F 1 130 ? 131.41100 191.97600 141.19700 1.000 177.07000 130 HIS F O 1
ATOM 15514 N N . LYS F 1 131 ? 132.99100 190.44800 141.67300 1.000 176.54000 131 LYS F N 1
ATOM 15515 C CA . LYS F 1 131 ? 133.90800 191.45200 142.21100 1.000 176.54000 131 LYS F CA 1
ATOM 15516 C C . LYS F 1 131 ? 134.80400 192.03200 141.13300 1.000 176.54000 131 LYS F C 1
ATOM 15517 O O . LYS F 1 131 ? 136.00200 192.22200 141.35600 1.000 176.54000 131 LYS F O 1
ATOM 15536 N N . ASP F 1 132 ? 134.26300 192.33100 139.95500 1.000 171.42000 132 ASP F N 1
ATOM 15537 C CA . ASP F 1 132 ? 134.92000 193.27800 139.06100 1.000 171.42000 132 ASP F CA 1
ATOM 15538 C C . ASP F 1 132 ? 133.90500 194.17400 138.36000 1.000 171.42000 132 ASP F C 1
ATOM 15539 O O . ASP F 1 132 ? 134.28000 195.26900 137.92700 1.000 171.42000 132 ASP F O 1
ATOM 15548 N N . ASN F 1 133 ? 132.62000 193.80900 138.34200 1.000 169.36000 133 ASN F N 1
ATOM 15549 C CA . ASN F 1 133 ? 131.58700 194.50600 137.57200 1.000 169.36000 133 ASN F CA 1
ATOM 15550 C C . ASN F 1 133 ? 131.76900 194.26700 136.07000 1.000 169.36000 133 ASN F C 1
ATOM 15551 O O . ASN F 1 133 ? 132.06900 195.17300 135.28800 1.000 169.36000 133 ASN F O 1
ATOM 15562 N N . GLN F 1 134 ? 131.58000 193.00500 135.68000 1.000 166.66000 134 GLN F N 1
ATOM 15563 C CA . GLN F 1 134 ? 131.72600 192.56200 134.30300 1.000 166.66000 134 GLN F CA 1
ATOM 15564 C C . GLN F 1 134 ? 130.54900 191.68500 133.90800 1.000 166.66000 134 GLN F C 1
ATOM 15565 O O . GLN F 1 134 ? 129.97100 190.98600 134.74500 1.000 166.66000 134 GLN F O 1
ATOM 15579 N N . HIS F 1 135 ? 130.19700 191.73500 132.62400 1.000 168.08000 135 HIS F N 1
ATOM 15580 C CA . HIS F 1 135 ? 129.13300 190.89800 132.07200 1.000 168.08000 135 HIS F CA 1
ATOM 15581 C C . HIS F 1 135 ? 129.71400 189.51900 131.77200 1.000 168.08000 135 HIS F C 1
ATOM 15582 O O . HIS F 1 135 ? 130.09000 189.19400 130.64300 1.000 168.08000 135 HIS F O 1
ATOM 15596 N N . LEU F 1 136 ? 129.78100 188.69200 132.81100 1.000 169.85000 136 LEU F N 1
ATOM 15597 C CA . LEU F 1 136 ? 130.32000 187.34800 132.66100 1.000 169.85000 136 LEU F CA 1
ATOM 15598 C C . LEU F 1 136 ? 129.39400 186.50600 131.79500 1.000 169.85000 136 LEU F C 1
ATOM 15599 O O . LEU F 1 136 ? 128.17400 186.50500 131.98600 1.000 169.85000 136 LEU F O 1
ATOM 15615 N N . ILE F 1 137 ? 129.97700 185.78600 130.84000 1.000 163.66000 137 ILE F N 1
ATOM 15616 C CA . ILE F 1 137 ? 129.23600 184.94400 129.91000 1.000 163.66000 137 ILE F CA 1
ATOM 15617 C C . ILE F 1 137 ? 129.79200 183.53200 130.00300 1.000 163.66000 137 ILE F C 1
ATOM 15618 O O . ILE F 1 137 ? 131.01200 183.33500 129.94800 1.000 163.66000 137 ILE F O 1
ATOM 15634 N N . ILE F 1 138 ? 128.90000 182.55200 130.14700 1.000 168.60000 138 ILE F N 1
ATOM 15635 C CA . ILE F 1 138 ? 129.27500 181.15400 130.30000 1.000 168.60000 138 ILE F CA 1
ATOM 15636 C C . ILE F 1 138 ? 128.40200 180.31100 129.38000 1.000 168.60000 138 ILE F C 1
ATOM 15637 O O . ILE F 1 138 ? 127.41800 180.78300 128.81200 1.000 168.60000 138 ILE F O 1
ATOM 15653 N N . ALA F 1 139 ? 128.78500 179.04500 129.23500 1.000 167.75000 139 ALA F N 1
ATOM 15654 C CA . ALA F 1 139 ? 128.00900 178.12500 128.42100 1.000 167.75000 139 ALA F CA 1
ATOM 15655 C C . ALA F 1 139 ? 126.70700 177.76000 129.12700 1.000 167.75000 139 ALA F C 1
ATOM 15656 O O . ALA F 1 139 ? 126.58200 177.85000 130.35200 1.000 167.75000 139 ALA F O 1
ATOM 15663 N N . ASN F 1 140 ? 125.72200 177.34100 128.32900 1.000 169.35000 140 ASN F N 1
ATOM 15664 C CA . ASN F 1 140 ? 124.42800 176.97000 128.89200 1.000 169.35000 140 ASN F CA 1
ATOM 15665 C C . ASN F 1 140 ? 124.56100 175.84100 129.90500 1.000 169.35000 140 ASN F C 1
ATOM 15666 O O . ASN F 1 140 ? 123.77600 175.76600 130.85700 1.000 169.35000 140 ASN F O 1
ATOM 15677 N N . ALA F 1 141 ? 125.54500 174.95800 129.72200 1.000 170.54000 141 ALA F N 1
ATOM 15678 C CA . ALA F 1 141 ? 125.71600 173.83500 130.63400 1.000 170.54000 141 ALA F CA 1
ATOM 15679 C C . ALA F 1 141 ? 126.05100 174.28300 132.05100 1.000 170.54000 141 ALA F C 1
ATOM 15680 O O . ALA F 1 141 ? 125.80800 173.52900 132.99900 1.000 170.54000 141 ALA F O 1
ATOM 15687 N N . ASN F 1 142 ? 126.59500 175.48600 132.22100 1.000 172.77000 142 ASN F N 1
ATOM 15688 C CA . ASN F 1 142 ? 126.96400 175.98900 133.53700 1.000 172.77000 142 ASN F CA 1
ATOM 15689 C C . ASN F 1 142 ? 125.84500 176.76400 134.21500 1.000 172.77000 142 ASN F C 1
ATOM 15690 O O . ASN F 1 142 ? 126.06200 177.30700 135.30200 1.000 172.77000 142 ASN F O 1
ATOM 15701 N N . ALA F 1 143 ? 124.66300 176.84400 133.59700 1.000 178.41000 143 ALA F N 1
ATOM 15702 C CA . ALA F 1 143 ? 123.56100 177.57200 134.21400 1.000 178.41000 143 ALA F CA 1
ATOM 15703 C C . ALA F 1 143 ? 123.15100 176.93200 135.53300 1.000 178.41000 143 ALA F C 1
ATOM 15704 O O . ALA F 1 143 ? 122.81200 177.63300 136.49400 1.000 178.41000 143 ALA F O 1
ATOM 15711 N N . ALA F 1 144 ? 123.17800 175.60000 135.60100 1.000 181.07000 144 ALA F N 1
ATOM 15712 C CA . ALA F 1 144 ? 122.78500 174.91700 136.82900 1.000 181.07000 144 ALA F CA 1
ATOM 15713 C C . ALA F 1 144 ? 123.68400 175.31400 137.99100 1.000 181.07000 144 ALA F C 1
ATOM 15714 O O . ALA F 1 144 ? 123.20200 175.56000 139.10400 1.000 181.07000 144 ALA F O 1
ATOM 15721 N N . GLU F 1 145 ? 124.99600 175.38300 137.75700 1.000 181.55000 145 GLU F N 1
ATOM 15722 C CA . GLU F 1 145 ? 125.91900 175.77000 138.81600 1.000 181.55000 145 GLU F CA 1
ATOM 15723 C C . GLU F 1 145 ? 125.88300 177.26800 139.08700 1.000 181.55000 145 GLU F C 1
ATOM 15724 O O . GLU F 1 145 ? 126.09000 177.69100 140.22900 1.000 181.55000 145 GLU F O 1
ATOM 15736 N N . ALA F 1 146 ? 125.62500 178.08400 138.06100 1.000 180.54000 146 ALA F N 1
ATOM 15737 C CA . ALA F 1 146 ? 125.55000 179.52600 138.27100 1.000 180.54000 146 ALA F CA 1
ATOM 15738 C C . ALA F 1 146 ? 124.29400 179.91500 139.03800 1.000 180.54000 146 ALA F C 1
ATOM 15739 O O . ALA F 1 146 ? 124.27000 180.96000 139.69700 1.000 180.54000 146 ALA F O 1
ATOM 15746 N N . SER F 1 147 ? 123.24400 179.09400 138.96200 1.000 186.37000 147 SER F N 1
ATOM 15747 C CA . SER F 1 147 ? 122.01100 179.40700 139.67500 1.000 186.37000 147 SER F CA 1
ATOM 15748 C C . SER F 1 147 ? 122.23700 179.44200 141.18100 1.000 186.37000 147 SER F C 1
ATOM 15749 O O . SER F 1 147 ? 121.63900 180.26200 141.88600 1.000 186.37000 147 SER F O 1
ATOM 15757 N N . LEU F 1 148 ? 123.09300 178.55400 141.69300 1.000 188.03000 148 LEU F N 1
ATOM 15758 C CA . LEU F 1 148 ? 123.33100 178.49700 143.13200 1.000 188.03000 148 LEU F CA 1
ATOM 15759 C C . LEU F 1 148 ? 123.73500 179.85900 143.67900 1.000 188.03000 148 LEU F C 1
ATOM 15760 O O . LEU F 1 148 ? 123.33700 180.23700 144.78800 1.000 188.03000 148 LEU F O 1
ATOM 15776 N N . THR F 1 149 ? 124.53000 180.61300 142.91700 1.000 184.86000 149 THR F N 1
ATOM 15777 C CA . THR F 1 149 ? 124.90100 181.95600 143.35100 1.000 184.86000 149 THR F CA 1
ATOM 15778 C C . THR F 1 149 ? 123.72200 182.91300 143.24200 1.000 184.86000 149 THR F C 1
ATOM 15779 O O . THR F 1 149 ? 123.49400 183.73100 144.14200 1.000 184.86000 149 THR F O 1
ATOM 15790 N N . GLY F 1 150 ? 122.96300 182.82900 142.15300 1.000 183.47000 150 GLY F N 1
ATOM 15791 C CA . GLY F 1 150 ? 121.86900 183.74700 141.92400 1.000 183.47000 150 GLY F CA 1
ATOM 15792 C C . GLY F 1 150 ? 122.28700 185.11500 141.43800 1.000 183.47000 150 GLY F C 1
ATOM 15793 O O . GLY F 1 150 ? 121.43700 186.00600 141.33800 1.000 183.47000 150 GLY F O 1
ATOM 15797 N N . HIS F 1 151 ? 123.56600 185.30900 141.13000 1.000 178.94000 151 HIS F N 1
ATOM 15798 C CA . HIS F 1 151 ? 124.05100 186.61200 140.71000 1.000 178.94000 151 HIS F CA 1
ATOM 15799 C C . HIS F 1 151 ? 123.54700 186.94600 139.30800 1.000 178.94000 151 HIS F C 1
ATOM 15800 O O . HIS F 1 151 ? 123.23300 186.06700 138.50100 1.000 178.94000 151 HIS F O 1
ATOM 15814 N N . GLN F 1 152 ? 123.47300 188.24300 139.02700 1.000 176.69000 152 GLN F N 1
ATOM 15815 C CA . GLN F 1 152 ? 123.03000 188.74600 137.73800 1.000 176.69000 152 GLN F CA 1
ATOM 15816 C C . GLN F 1 152 ? 124.24500 189.01400 136.85300 1.000 176.69000 152 GLN F C 1
ATOM 15817 O O . GLN F 1 152 ? 125.39600 188.85100 137.26400 1.000 176.69000 152 GLN F O 1
ATOM 15831 N N . LYS F 1 153 ? 123.98300 189.43500 135.61700 1.000 173.55000 153 LYS F N 1
ATOM 15832 C CA . LYS F 1 153 ? 125.04200 189.65800 134.63400 1.000 173.55000 153 LYS F CA 1
ATOM 15833 C C . LYS F 1 153 ? 125.78500 188.36200 134.32100 1.000 173.55000 153 LYS F C 1
ATOM 15834 O O . LYS F 1 153 ? 126.97700 188.37600 134.00800 1.000 173.55000 153 LYS F O 1
ATOM 15853 N N . VAL F 1 154 ? 125.07800 187.23600 134.40400 1.000 175.47000 154 VAL F N 1
ATOM 15854 C CA . VAL F 1 154 ? 125.67500 185.91500 134.23400 1.000 175.47000 154 VAL F CA 1
ATOM 15855 C C . VAL F 1 154 ? 125.06000 185.25600 133.00600 1.000 175.47000 154 VAL F C 1
ATOM 15856 O O . VAL F 1 154 ? 124.83800 184.04000 132.98200 1.000 175.47000 154 VAL F O 1
ATOM 15869 N N . PHE F 1 155 ? 124.76000 186.06100 131.98700 1.000 172.97000 155 PHE F N 1
ATOM 15870 C CA . PHE F 1 155 ? 124.13100 185.54300 130.77800 1.000 172.97000 155 PHE F CA 1
ATOM 15871 C C . PHE F 1 155 ? 124.85800 184.29700 130.28900 1.000 172.97000 155 PHE F C 1
ATOM 15872 O O . PHE F 1 155 ? 126.06200 184.13000 130.50100 1.000 172.97000 155 PHE F O 1
ATOM 15889 N N . THR F 1 156 ? 124.11200 183.41400 129.63100 1.000 172.60000 156 THR F N 1
ATOM 15890 C CA . THR F 1 156 ? 124.66200 182.19400 129.06300 1.000 172.60000 156 THR F CA 1
ATOM 15891 C C . THR F 1 156 ? 124.12600 182.01200 127.65100 1.000 172.60000 156 THR F C 1
ATOM 15892 O O . THR F 1 156 ? 123.18100 182.68200 127.22900 1.000 172.60000 156 THR F O 1
ATOM 15903 N N . ALA F 1 157 ? 124.75700 181.10100 126.91200 1.000 168.04000 157 ALA F N 1
ATOM 15904 C CA . ALA F 1 157 ? 124.38000 180.84100 125.53200 1.000 168.04000 157 ALA F CA 1
ATOM 15905 C C . ALA F 1 157 ? 124.68400 179.38400 125.20800 1.000 168.04000 157 ALA F C 1
ATOM 15906 O O . ALA F 1 157 ? 125.25800 178.65100 126.01900 1.000 168.04000 157 ALA F O 1
ATOM 15913 N N . ASN F 1 158 ? 124.29200 178.96900 124.00600 1.000 167.00000 158 ASN F N 1
ATOM 15914 C CA . ASN F 1 158 ? 124.47500 177.60000 123.54100 1.000 167.00000 158 ASN F CA 1
ATOM 15915 C C . ASN F 1 158 ? 125.51100 177.47100 122.43700 1.000 167.00000 158 ASN F C 1
ATOM 15916 O O . ASN F 1 158 ? 126.26800 176.49900 122.42500 1.000 167.00000 158 ASN F O 1
ATOM 15927 N N . ASN F 1 159 ? 125.56700 178.42500 121.50900 1.000 164.54000 159 ASN F N 1
ATOM 15928 C CA . ASN F 1 159 ? 126.49400 178.36200 120.39000 1.000 164.54000 159 ASN F CA 1
ATOM 15929 C C . ASN F 1 159 ? 127.14900 179.72200 120.19700 1.000 164.54000 159 ASN F C 1
ATOM 15930 O O . ASN F 1 159 ? 126.78100 180.71300 120.83300 1.000 164.54000 159 ASN F O 1
ATOM 15941 N N . LEU F 1 160 ? 128.13800 179.75700 119.30200 1.000 157.65000 160 LEU F N 1
ATOM 15942 C CA . LEU F 1 160 ? 128.89700 180.98300 119.07600 1.000 157.65000 160 LEU F CA 1
ATOM 15943 C C . LEU F 1 160 ? 128.00500 182.09600 118.54000 1.000 157.65000 160 LEU F C 1
ATOM 15944 O O . LEU F 1 160 ? 128.07700 183.24100 119.00200 1.000 157.65000 160 LEU F O 1
ATOM 15960 N N . ARG F 1 161 ? 127.15500 181.78000 117.56000 1.000 163.28000 161 ARG F N 1
ATOM 15961 C CA . ARG F 1 161 ? 126.33600 182.81800 116.94600 1.000 163.28000 161 ARG F CA 1
ATOM 15962 C C . ARG F 1 161 ? 125.38400 183.45700 117.94500 1.000 163.28000 161 ARG F C 1
ATOM 15963 O O . ARG F 1 161 ? 124.95600 184.59700 117.73600 1.000 163.28000 161 ARG F O 1
ATOM 15984 N N . GLU F 1 162 ? 125.04500 182.75300 119.02700 1.000 168.14000 162 GLU F N 1
ATOM 15985 C CA . GLU F 1 162 ? 124.25100 183.36800 120.08400 1.000 168.14000 162 GLU F CA 1
ATOM 15986 C C . GLU F 1 162 ? 125.02400 184.48800 120.76900 1.000 168.14000 162 GLU F C 1
ATOM 15987 O O . GLU F 1 162 ? 124.46900 185.56000 121.03600 1.000 168.14000 162 GLU F O 1
ATOM 15999 N N . VAL F 1 163 ? 126.30800 184.25900 121.05500 1.000 164.05000 163 VAL F N 1
ATOM 16000 C CA . VAL F 1 163 ? 127.10700 185.27600 121.73200 1.000 164.05000 163 VAL F CA 1
ATOM 16001 C C . VAL F 1 163 ? 127.60100 186.34400 120.76600 1.000 164.05000 163 VAL F C 1
ATOM 16002 O O . VAL F 1 163 ? 127.83400 187.48400 121.18500 1.000 164.05000 163 VAL F O 1
ATOM 16015 N N . CYS F 1 164 ? 127.76500 186.01300 119.48400 1.000 164.63000 164 CYS F N 1
ATOM 16016 C CA . CYS F 1 164 ? 128.09800 187.03500 118.50100 1.000 164.63000 164 CYS F CA 1
ATOM 16017 C C . CYS F 1 164 ? 126.93800 187.99200 118.26900 1.000 164.63000 164 CYS F C 1
ATOM 16018 O O . CYS F 1 164 ? 127.16900 189.15700 117.92700 1.000 164.63000 164 CYS F O 1
ATOM 16026 N N . ASP F 1 165 ? 125.70200 187.52800 118.44900 1.000 168.64000 165 ASP F N 1
ATOM 16027 C CA . ASP F 1 165 ? 124.55100 188.41300 118.33300 1.000 168.64000 165 ASP F CA 1
ATOM 16028 C C . ASP F 1 165 ? 124.43600 189.32200 119.55000 1.000 168.64000 165 ASP F C 1
ATOM 16029 O O . ASP F 1 165 ? 124.13100 190.51100 119.41300 1.000 168.64000 165 ASP F O 1
ATOM 16038 N N . TYR F 1 166 ? 124.68500 188.78000 120.74400 1.000 166.57000 166 TYR F N 1
ATOM 16039 C CA . TYR F 1 166 ? 124.63100 189.58800 121.95600 1.000 166.57000 166 TYR F CA 1
ATOM 16040 C C . TYR F 1 166 ? 125.62800 190.73700 121.90600 1.000 166.57000 166 TYR F C 1
ATOM 16041 O O . TYR F 1 166 ? 125.46400 191.72200 122.63300 1.000 166.57000 166 TYR F O 1
ATOM 16059 N N . LEU F 1 167 ? 126.64900 190.63700 121.05800 1.000 162.22000 167 LEU F N 1
ATOM 16060 C CA . LEU F 1 167 ? 127.65300 191.68000 120.90800 1.000 162.22000 167 LEU F CA 1
ATOM 16061 C C . LEU F 1 167 ? 127.36400 192.60800 119.73400 1.000 162.22000 167 LEU F C 1
ATOM 16062 O O . LEU F 1 167 ? 127.44800 193.83000 119.88000 1.000 162.22000 167 LEU F O 1
ATOM 16078 N N . CYS F 1 168 ? 127.02000 192.05700 118.56800 1.000 165.49000 168 CYS F N 1
ATOM 16079 C CA . CYS F 1 168 ? 126.95500 192.88300 117.36200 1.000 165.49000 168 CYS F CA 1
ATOM 16080 C C . CYS F 1 168 ? 125.63800 193.65100 117.26900 1.000 165.49000 168 CYS F C 1
ATOM 16081 O O . CYS F 1 168 ? 125.61700 194.88100 117.37600 1.000 165.49000 168 CYS F O 1
ATOM 16089 N N . GLN F 1 169 ? 124.52800 192.94000 117.06800 1.000 169.08000 169 GLN F N 1
ATOM 16090 C CA . GLN F 1 169 ? 123.21300 193.56700 116.97600 1.000 169.08000 169 GLN F CA 1
ATOM 16091 C C . GLN F 1 169 ? 122.21800 193.01900 117.98700 1.000 169.08000 169 GLN F C 1
ATOM 16092 O O . GLN F 1 169 ? 121.61300 193.79400 118.73700 1.000 169.08000 169 GLN F O 1
ATOM 16106 N N . GLY F 1 170 ? 122.03200 191.70100 118.03000 1.000 171.19000 170 GLY F N 1
ATOM 16107 C CA . GLY F 1 170 ? 120.95100 191.11300 118.79800 1.000 171.19000 170 GLY F CA 1
ATOM 16108 C C . GLY F 1 170 ? 121.29200 190.82700 120.24400 1.000 171.19000 170 GLY F C 1
ATOM 16109 O O . GLY F 1 170 ? 121.91700 189.80900 120.55600 1.000 171.19000 170 GLY F O 1
ATOM 16113 N N . THR F 1 171 ? 120.84800 191.70100 121.14100 1.000 167.28000 171 THR F N 1
ATOM 16114 C CA . THR F 1 171 ? 121.13600 191.56800 122.56100 1.000 167.28000 171 THR F CA 1
ATOM 16115 C C . THR F 1 171 ? 120.20900 190.51200 123.16400 1.000 167.28000 171 THR F C 1
ATOM 16116 O O . THR F 1 171 ? 119.55900 189.74100 122.45200 1.000 167.28000 171 THR F O 1
ATOM 16127 N N . SER F 1 172 ? 120.14300 190.46100 124.49400 1.000 172.44000 172 SER F N 1
ATOM 16128 C CA . SER F 1 172 ? 119.23000 189.56800 125.20100 1.000 172.44000 172 SER F CA 1
ATOM 16129 C C . SER F 1 172 ? 119.58300 188.09800 124.96200 1.000 172.44000 172 SER F C 1
ATOM 16130 O O . SER F 1 172 ? 118.83100 187.33800 124.34900 1.000 172.44000 172 SER F O 1
ATOM 16138 N N . LEU F 1 173 ? 120.76100 187.70900 125.46000 1.000 170.75000 173 LEU F N 1
ATOM 16139 C CA . LEU F 1 173 ? 121.09700 186.28900 125.51400 1.000 170.75000 173 LEU F CA 1
ATOM 16140 C C . LEU F 1 173 ? 119.97700 185.50300 126.18300 1.000 170.75000 173 LEU F C 1
ATOM 16141 O O . LEU F 1 173 ? 119.70600 184.35400 125.81600 1.000 170.75000 173 LEU F O 1
ATOM 16157 N N . GLN F 1 174 ? 119.31600 186.11200 127.16800 1.000 179.30000 174 GLN F N 1
ATOM 16158 C CA . GLN F 1 174 ? 118.06100 185.60100 127.71700 1.000 179.30000 174 GLN F CA 1
ATOM 16159 C C . GLN F 1 174 ? 118.24400 184.18700 128.28000 1.000 179.30000 174 GLN F C 1
ATOM 16160 O O . GLN F 1 174 ? 117.34900 183.34400 128.23900 1.000 179.30000 174 GLN F O 1
ATOM 16174 N N . SER F 1 175 ? 119.40600 183.94300 128.87700 1.000 178.35000 175 SER F N 1
ATOM 16175 C CA . SER F 1 175 ? 119.68900 182.67000 129.52700 1.000 178.35000 175 SER F CA 1
ATOM 16176 C C . SER F 1 175 ? 120.30400 182.91400 130.89500 1.000 178.35000 175 SER F C 1
ATOM 16177 O O . SER F 1 175 ? 121.20400 182.18900 131.33200 1.000 178.35000 175 SER F O 1
ATOM 16185 N N . LEU F 1 176 ? 119.82600 183.94400 131.58700 1.000 176.86000 176 LEU F N 1
ATOM 16186 C CA . LEU F 1 176 ? 120.26400 184.25000 132.94000 1.000 176.86000 176 LEU F CA 1
ATOM 16187 C C . LEU F 1 176 ? 120.06800 183.02300 133.82300 1.000 176.86000 176 LEU F C 1
ATOM 16188 O O . LEU F 1 176 ? 119.31000 182.11700 133.45400 1.000 176.86000 176 LEU F O 1
ATOM 16204 N N . PRO F 1 177 ? 120.72000 182.94800 134.98000 1.000 181.11000 177 PRO F N 1
ATOM 16205 C CA . PRO F 1 177 ? 120.58900 181.75500 135.82700 1.000 181.11000 177 PRO F CA 1
ATOM 16206 C C . PRO F 1 177 ? 119.13300 181.48100 136.15500 1.000 181.11000 177 PRO F C 1
ATOM 16207 O O . PRO F 1 177 ? 118.35300 182.41800 136.38600 1.000 181.11000 177 PRO F O 1
ATOM 16218 N N . PRO F 1 178 ? 118.72400 180.20800 136.17400 1.000 187.42000 178 PRO F N 1
ATOM 16219 C CA . PRO F 1 178 ? 117.28800 179.91100 136.32800 1.000 187.42000 178 PRO F CA 1
ATOM 16220 C C . PRO F 1 178 ? 116.67300 180.48000 137.59300 1.000 187.42000 178 PRO F C 1
ATOM 16221 O O . PRO F 1 178 ? 115.51600 180.92000 137.56700 1.000 187.42000 178 PRO F O 1
ATOM 16232 N N . LYS F 1 179 ? 117.41000 180.49100 138.70000 1.000 189.50000 179 LYS F N 1
ATOM 16233 C CA . LYS F 1 179 ? 116.88000 180.92500 139.98100 1.000 189.50000 179 LYS F CA 1
ATOM 16234 C C . LYS F 1 179 ? 117.80900 181.95400 140.60500 1.000 189.50000 179 LYS F C 1
ATOM 16235 O O . LYS F 1 179 ? 119.02300 181.91700 140.37800 1.000 189.50000 179 LYS F O 1
ATOM 16254 N N . PRO F 1 180 ? 117.26800 182.89400 141.40000 1.000 190.46000 180 PRO F N 1
ATOM 16255 C CA . PRO F 1 180 ? 118.14500 183.81600 142.13000 1.000 190.46000 180 PRO F CA 1
ATOM 16256 C C . PRO F 1 180 ? 118.88200 183.12800 143.27500 1.000 190.46000 180 PRO F C 1
ATOM 16257 O O . PRO F 1 180 ? 119.24100 183.79800 144.24400 1.000 190.46000 180 PRO F O 1
#

Solvent-accessible surface area: 42359 Å² total; per-residue (Å²): 188,23,32,0,56,1,60,3,29,6,48,70,79,149,84,3,36,86,5,29,0,4,0,9,9,17,145,30,129,89,50,43,49,24,3,9,42,6,59,85,6,0,100,52,3,63,29,3,0,67,2,0,0,59,38,10,156,36,114,36,14,98,69,46,1,6,0,4,0,13,46,3,77,58,54,0,72,30,8,9,5,0,0,0,2,0,0,0,0,1,8,9,13,151,66,4,60,90,102,43,8,67,55,19,5,0,8,0,11,3,5,0,20,0,56,10,86,29,26,97,62,7,63,32,3,1,74,17,1,102,176,70,94,22,53,0,0,0,0,75,65,4,11,80,86,0,22,122,32,37,47,129,86,8,40,1,1,70,37,0,86,66,0,10,52,33,8,48,150,46,84,88,27,88,80,10,68,132,97,168,190,19,35,1,54,1,48,1,25,6,57,83,73,162,79,3,64,75,0,36,0,3,0,10,7,7,141,33,140,90,46,40,50,21,4,6,42,10,79,74,20,1,95,37,2,54,35,2,0,51,2,0,0,48,19,7,138,26,72,36,4,97,93,65,5,5,0,4,0,13,50,4,75,44,69,0,67,26,27,9,6,0,0,0,0,0,3,0,0,0,2,2,15,114,75,4,67,89,106,34,18,69,58,18,1,0,11,0,8,0,0,0,42,1,47,5,67,33,18,91,50,2,59,35,1,2,71,16,2,97,171,81,94,24,45,1,2,0,0,59,72,6,11,81,69,1,2,123,31,32,40,103,64,4,50,4,2,46,52,1,99,31,1,8,53,26,10,41,145,42,77,75,48,92,58,23,48,119,109,118,150,10,45,0,56,1,82,1,23,5,52,64,75,155,78,5,67,74,4,31,0,0,0,1,0,4,126,34,152,91,53,40,34,5,2,0,44,13,94,78,12,0,80,28,0,54,29,1,0,41,0,0,0,52,13,5,132,38,115,40,8,106,84,57,2,6,0,2,0,3,41,0,95,30,70,0,73,33,2,9,5,0,0,0,0,0,0,0,0,0,5,0,18,130,48,2,70,87,115,41,8,76,58,20,2,0,10,0,11,1,2,0,29,0,71,11,89,33,14,88,69,6,58,30,8,1,87,16,2,106,165,62,95,36,44,1,0,0,0,56,60,7,12,72,78,0,8,100,22,21,28,150,79,5,37,1,0,54,35,0,78,56,0,4,50,35,9,44,141,45,89,90,21,76,70,23,54,121,134,130,154,15,33,1,67,2,67,3,24,2,42,64,82,148,72,8,67,82,4,31,0,3,0,3,2,8,130,40,146,89,46,28,44,8,13,8,48,17,108,40,2,52,90,24,0,57,19,4,0,51,1,0,0,42,16,8,112,29,104,42,7,104,94,29,3,1,0,5,0,7,55,0,70,20,83,2,54,37,12,10,4,0,0,0,0,0,0,0,0,0,2,2,17,127,51,2,66,91,124,37,6,60,78,15,3,0,11,0,10,1,2,0,30,0,69,9,87,31,21,92,56,1,58,26,3,0,83,16,0,79,148,68,110,39,34,0,0,0,0,58,71,9,13,74,68,0,4,134,34,26,45,144,111,4,38,0,0,61,38,0,82,58,0,3,56,26,11,55,110,70,80,99,17,86,54,27,42,126,144,134,158,20,35,2,64,1,59,1,24,1,36,71,78,142,74,6,60,79,1,32,0,4,0,4,6,7,132,38,150,92,54,36,22,3,2,0,53,14,90,84,9,0,75,50,0,50,29,1,0,60,1,0,0,62,9,9,129,21,110,34,14,102,108,31,2,2,0,3,0,8,53,3,94,30,68,0,52,29,6,7,2,0,0,0,0,0,0,0,0,0,7,4,26,160,63,4,74,95,103,38,3,67,62,19,2,0,10,0,13,0,2,0,39,0,72,9,82,30,23,102,59,1,65,20,2,6,86,12,2,97,150,72,94,31,46,0,0,1,0,57,70,6,6,88,86,0,6,131,80,37,38,148,78,6,39,1,0,50,54,0,99,53,0,4,46,28,8,63,133,50,70,80,2,72,68,24,62,103,127,158,152,24,28,4,65,0,57,2,34,6,40,108,72,147,99,4,46,81,0,30,0,6,0,8,8,7,112,49,147,97,52,40,44,17,1,1,41,9,45,77,8,0,90,25,0,56,38,6,0,79,6,0,0,63,21,6,110,22,109,33,22,97,88,46,1,2,0,4,0,7,72,1,78,46,92,2,68,21,1,8,4,0,0,0,0,0,0,0,0,0,3,1,27,114,75,1,64,110,102,35,8,64,77,25,1,0,11,0,13,2,5,0,19,2,62,11,86,34,33,93,64,8,70,33,2,4,84,14,4,96,143,65,108,19,51,2,0,0,0,69,64,3,14,68,81,0,10,140,59,7,43,111,61,2,36,0,1,64,46,0,93,51,0,8,59,26,12,50,159,35,92,82,9,143,25,85,19,101,110,131